Protein AF-A0A6P0RSI9-F1 (afdb_monomer)

Nearest PDB structures (foldseek):
  4ife-assembly1_A  TM=4.519E-01  e=6.589E-17  Lederbergvirus Sf6
  4iee-assembly1_A  TM=4.427E-01  e=1.216E-15  Lederbergvirus Sf6
  4iei-assembly1_A  TM=4.484E-01  e=5.513E-15  Lederbergvirus Sf6
  3ezk-assembly1_A  TM=3.375E-01  e=6.876E-09  Tequatrovirus T4
  2dch-assembly1_X  TM=7.271E-01  e=1.496E-04  Thermoproteus

Sequence (1060 aa):
MPLLYGNDLTPKSVRIVKKNTLALSNNAKDFSNYSSKPVEFAHEVLGIPYLTPDTISILESVCNNKVTNVQASHGVGKCVDKNAQIMLSSGLEVSAHCLVSRNFELTTLVNGCVVTTHAKAEWNMKEVVYEVETETGKKIIRNANHPLFGALKRSADGSHPLISENDWHSVLELKNWLEGRDLPKYEYSKFVSGVTKKSRKVSVLCAVPEEVPVFGDKELPLHHVKMIAYLIGDGGLTNNAVTFTQEDNKQLAEFRECVELEDCKLMRASSNHYTYRVVKASKVYGQRKRNQKSLGQAMLDLTCNHHISTNEMCKRYKMSQGVLHASMSASGIEGTVFYGRTYLSNVQAEALLLYRDCLALDKTHEKAKKRFFSVSPKYICQLRESRASLWLLEKQKREALKQKKLDMGIKVGQNLNGSISSKVQTILRNHGLLSKHSREKLIPDVVFELSRSQMAVFLNRLFSTDGWACVTKQKSRSQPSIEIGFCSISEQLVRQVQRLLLRFGIHARVSKKTKVNAWILWMHSSQDILKFIDEIGIYGKEEAIAKVRAVAVTKSSAKQSQKWRYNGAPDGTRWEQIKSIKELPPSETVAIETGTHTYLTDFFEHNSHLSGAILILYWVFAVRGLCITTAPTERQVKQILWSEARKSYGLNKHKLGGRAGELFINLNEDARAFGFTSRSTDSNGFQGIHKDKLLLIVDEACGISPQVDEGADSCLVGSNNRMLRIGNPLADGTPFAIACKRSHIRIPAWTHPNVAWAYQRESDGIHRIKPELREHLFDENGKVLDRENWGKPAQTVMAEYLESVEAIEIKGAISVEWIENARIKYGEGSAFWESRVEARFPLDSGQSIIPRRYFLMARVKFDQLTPSEWREKLSFHTPRYGLDVGDGGDAHALSRWQGSVLWSVRSQPTLGDELDTGRAAGMVLADMKQHGDGAVGVDNVGVGAGSLDIIKRSNILARGIRWGLPASDTERFANLKAEQFWEVREALEKRELAIAPLGDYEEELMEDWANTFYEETARGQIKIENKTKTKQRLGRSPNCGDAAIYGYHASPPISPLFFT

Structure (mmCIF, N/CA/C/O backbone):
data_AF-A0A6P0RSI9-F1
#
_entry.id   AF-A0A6P0RSI9-F1
#
loop_
_atom_site.group_PDB
_atom_site.id
_atom_site.type_symbol
_atom_site.label_atom_id
_atom_site.label_alt_id
_atom_site.label_comp_id
_atom_site.label_asym_id
_atom_site.label_entity_id
_atom_site.label_seq_id
_atom_site.pdbx_PDB_ins_code
_atom_site.Cartn_x
_atom_site.Cartn_y
_atom_site.Cartn_z
_atom_site.occupancy
_atom_site.B_iso_or_equiv
_atom_site.auth_seq_id
_atom_site.auth_comp_id
_atom_site.auth_asym_id
_atom_site.auth_atom_id
_atom_site.pdbx_PDB_model_num
ATOM 1 N N . MET A 1 1 ? -12.002 -63.194 4.001 1.00 26.38 1 MET A N 1
ATOM 2 C CA . MET A 1 1 ? -10.759 -63.979 3.812 1.00 26.38 1 MET A CA 1
ATOM 3 C C . MET A 1 1 ? -9.611 -63.011 3.522 1.00 26.38 1 MET A C 1
ATOM 5 O O . MET A 1 1 ? -9.925 -61.881 3.166 1.00 26.38 1 MET A O 1
ATOM 9 N N . PRO A 1 2 ? -8.364 -63.339 3.905 1.00 41.81 2 PRO A N 1
ATOM 10 C CA . PRO A 1 2 ? -7.778 -62.588 5.024 1.00 41.81 2 PRO A CA 1
ATOM 11 C C . PRO A 1 2 ? -6.300 -62.175 4.824 1.00 41.81 2 PRO A C 1
ATOM 13 O O . PRO A 1 2 ? -5.773 -62.285 3.724 1.00 41.81 2 PRO A O 1
ATOM 16 N N . LEU A 1 3 ? -5.656 -61.839 5.957 1.00 27.84 3 LEU A N 1
ATOM 17 C CA . LEU A 1 3 ? -4.208 -61.785 6.248 1.00 27.84 3 LEU A CA 1
ATOM 18 C C . LEU A 1 3 ? -3.549 -60.392 6.101 1.00 27.84 3 LEU A C 1
ATOM 20 O O . LEU A 1 3 ? -3.731 -59.743 5.082 1.00 27.84 3 LEU A O 1
ATOM 24 N N . LEU A 1 4 ? -2.781 -59.870 7.076 1.00 27.81 4 LEU A N 1
ATOM 25 C CA . LEU A 1 4 ? -2.492 -60.294 8.468 1.00 27.81 4 LEU A CA 1
ATOM 26 C C . LEU A 1 4 ? -2.231 -59.052 9.367 1.00 27.81 4 LEU A C 1
ATOM 28 O O . LEU A 1 4 ? -1.618 -58.096 8.913 1.00 27.81 4 LEU A O 1
ATOM 32 N N . TYR A 1 5 ? -2.731 -59.103 10.613 1.00 26.95 5 TYR A N 1
ATOM 33 C CA . TYR A 1 5 ? -2.106 -58.809 11.928 1.00 26.95 5 TYR A CA 1
ATOM 34 C C . TYR A 1 5 ? -0.899 -57.836 12.026 1.00 26.95 5 TYR A C 1
ATOM 36 O O . TYR A 1 5 ? -0.004 -57.858 11.194 1.00 26.95 5 TYR A O 1
ATOM 44 N N . GLY A 1 6 ? -0.738 -57.053 13.104 1.00 28.70 6 GLY A N 1
ATOM 45 C CA . GLY A 1 6 ? -1.487 -56.983 14.377 1.00 28.70 6 GLY A CA 1
ATOM 46 C C . GLY A 1 6 ? -1.141 -55.702 15.170 1.00 28.70 6 GLY A C 1
ATOM 47 O O . GLY A 1 6 ? -0.236 -54.975 14.778 1.00 28.70 6 GLY A O 1
ATOM 48 N N . ASN A 1 7 ? -1.968 -55.282 16.139 1.00 30.05 7 ASN A N 1
ATOM 49 C CA . ASN A 1 7 ? -1.840 -55.580 17.585 1.00 30.05 7 ASN A CA 1
ATOM 50 C C . ASN A 1 7 ? -0.642 -54.856 18.246 1.00 30.05 7 ASN A C 1
ATOM 52 O O . ASN A 1 7 ? 0.473 -54.942 17.753 1.00 30.05 7 ASN A O 1
ATOM 56 N N . ASP A 1 8 ? -0.769 -54.150 19.374 1.00 28.11 8 ASP A N 1
ATOM 57 C CA . ASP A 1 8 ? -1.887 -53.943 20.326 1.00 28.11 8 ASP A CA 1
ATOM 58 C C . ASP A 1 8 ? -1.753 -52.502 20.930 1.00 28.11 8 ASP A C 1
ATOM 60 O O . ASP A 1 8 ? -0.964 -51.718 20.411 1.00 28.11 8 ASP A O 1
ATOM 64 N N . LEU A 1 9 ? -2.453 -51.989 21.957 1.00 26.53 9 LEU A N 1
ATOM 65 C CA . LEU A 1 9 ? -3.304 -52.558 23.017 1.00 26.53 9 LEU A CA 1
ATOM 66 C C . LEU A 1 9 ? -4.442 -51.570 23.386 1.00 26.53 9 LEU A C 1
ATOM 68 O O . LEU A 1 9 ? -4.431 -50.402 23.000 1.00 26.53 9 LEU A O 1
ATOM 72 N N . THR A 1 10 ? -5.429 -52.026 24.159 1.00 29.92 10 THR A N 1
ATOM 73 C CA . THR A 1 10 ? -6.584 -51.231 24.638 1.00 29.92 10 THR A CA 1
ATOM 74 C C . THR A 1 10 ? -6.311 -50.525 25.981 1.00 29.92 10 THR A C 1
ATOM 76 O O . THR A 1 10 ? -5.308 -50.818 26.636 1.00 29.92 10 THR A O 1
ATOM 79 N N . PRO A 1 11 ? -7.207 -49.622 26.448 1.00 30.86 11 PRO A N 1
ATOM 80 C CA . PRO A 1 11 ? -8.165 -50.101 27.458 1.00 30.86 11 PRO A CA 1
ATOM 81 C C . PRO A 1 11 ? -9.570 -49.444 27.496 1.00 30.86 11 PRO A C 1
ATOM 83 O O . PRO A 1 11 ? -9.726 -48.233 27.398 1.00 30.86 11 PRO A O 1
ATOM 86 N N . LYS A 1 12 ? -10.545 -50.282 27.890 1.00 25.89 12 LYS A N 1
ATOM 87 C CA . LYS A 1 12 ? -11.814 -49.988 28.606 1.00 25.89 12 LYS A CA 1
ATOM 88 C C . LYS A 1 12 ? -13.011 -49.364 27.851 1.00 25.89 12 LYS A C 1
ATOM 90 O O . LYS A 1 12 ? -12.970 -48.299 27.251 1.00 25.89 12 LYS A O 1
ATOM 95 N N . SER A 1 13 ? -14.129 -50.078 27.995 1.00 25.08 13 SER A N 1
ATOM 96 C CA . SER A 1 13 ? -15.517 -49.788 27.603 1.00 25.08 13 SER A CA 1
ATOM 97 C C . SER A 1 13 ? -16.178 -48.740 28.543 1.00 25.08 13 SER A C 1
ATOM 99 O O . SER A 1 13 ? -15.571 -48.351 29.535 1.00 25.08 13 SER A O 1
ATOM 101 N N . VAL A 1 14 ? -17.383 -48.183 28.309 1.00 23.84 14 VAL A N 1
ATOM 102 C CA . VAL A 1 14 ? -18.712 -48.847 28.320 1.00 23.84 14 VAL A CA 1
ATOM 103 C C . VAL A 1 14 ? -19.832 -47.970 27.689 1.00 23.84 14 VAL A C 1
ATOM 105 O O . VAL A 1 14 ? -19.904 -46.774 27.932 1.00 23.84 14 VAL A O 1
ATOM 108 N N . ARG A 1 15 ? -20.762 -48.630 26.968 1.00 23.41 15 ARG A N 1
ATOM 109 C CA . ARG A 1 15 ? -22.143 -48.235 26.552 1.00 23.41 15 ARG A CA 1
ATOM 110 C C . ARG A 1 15 ? -22.400 -46.939 25.755 1.00 23.41 15 ARG A C 1
ATOM 112 O O . ARG A 1 15 ? -22.719 -45.880 26.280 1.00 23.41 15 ARG A O 1
ATOM 119 N N . ILE A 1 16 ? -22.521 -47.174 24.447 1.00 27.36 16 ILE A N 1
ATOM 120 C CA . ILE A 1 16 ? -23.571 -46.690 23.527 1.00 27.36 16 ILE A CA 1
ATOM 121 C C . ILE A 1 16 ? -24.830 -46.108 24.209 1.00 27.36 16 ILE A C 1
ATOM 123 O O . ILE A 1 16 ? -25.509 -46.802 24.967 1.00 27.36 16 ILE A O 1
ATOM 127 N N . VAL A 1 17 ? -25.259 -44.928 23.745 1.00 25.28 17 VAL A N 1
ATOM 128 C CA . VAL A 1 17 ? -26.678 -44.533 23.669 1.00 25.28 17 VAL A CA 1
ATOM 129 C C . VAL A 1 17 ? -26.999 -44.241 22.202 1.00 25.28 17 VAL A C 1
ATOM 131 O O . VAL A 1 17 ? -26.402 -43.346 21.608 1.00 25.28 17 VAL A O 1
ATOM 134 N N . LYS A 1 18 ? -27.936 -44.982 21.595 1.00 35.09 18 LYS A N 1
ATOM 135 C CA . LYS A 1 18 ? -28.419 -44.669 20.239 1.00 35.09 18 LYS A CA 1
ATOM 136 C C . LYS A 1 18 ? -29.198 -43.350 20.277 1.00 35.09 18 LYS A C 1
ATOM 138 O O . LYS A 1 18 ? -30.205 -43.265 20.977 1.00 35.09 18 LYS A O 1
ATOM 143 N N . LYS A 1 19 ? -28.790 -42.358 19.480 1.00 30.42 19 LYS A N 1
ATOM 144 C CA . LYS A 1 19 ? -29.624 -41.193 19.153 1.00 30.42 19 LYS A CA 1
ATOM 145 C C . LYS A 1 19 ? -29.601 -40.910 17.654 1.00 30.42 19 LYS A C 1
ATOM 147 O O . LYS A 1 19 ? -28.575 -40.547 17.101 1.00 30.42 19 LYS A O 1
ATOM 152 N N . ASN A 1 20 ? -30.771 -41.136 17.065 1.00 27.28 20 ASN A N 1
ATOM 153 C CA . ASN A 1 20 ? -31.275 -40.809 15.735 1.00 27.28 20 ASN A CA 1
ATOM 154 C C . ASN A 1 20 ? -30.290 -40.236 14.708 1.00 27.28 20 ASN A C 1
ATOM 156 O O . ASN A 1 20 ? -29.868 -39.085 14.793 1.00 27.28 20 ASN A O 1
ATOM 160 N N . THR A 1 21 ? -30.114 -41.009 13.638 1.00 36.16 21 THR A N 1
ATOM 161 C CA . THR A 1 21 ? -29.777 -40.524 12.301 1.00 36.16 21 THR A CA 1
ATOM 162 C C . THR A 1 21 ? -30.655 -39.319 11.941 1.00 36.16 21 THR A C 1
ATOM 164 O O . THR A 1 21 ? -31.859 -39.465 11.735 1.00 36.16 21 THR A O 1
ATOM 167 N N . LEU A 1 22 ? -30.060 -38.131 11.856 1.00 31.59 22 LEU A N 1
ATOM 168 C CA . LEU A 1 22 ? -30.656 -36.976 11.188 1.00 31.59 22 LEU A CA 1
ATOM 169 C C . LEU A 1 22 ? -29.967 -36.834 9.836 1.00 31.59 22 LEU A C 1
ATOM 171 O O . LEU A 1 22 ? -28.755 -36.635 9.774 1.00 31.59 22 LEU A O 1
ATOM 175 N N . ALA A 1 23 ? -30.735 -36.983 8.758 1.00 32.69 23 ALA A N 1
ATOM 176 C CA . ALA A 1 23 ? -30.211 -36.829 7.411 1.00 32.69 23 ALA A CA 1
ATOM 177 C C . ALA A 1 23 ? -29.769 -35.375 7.190 1.00 32.69 23 ALA A C 1
ATOM 179 O O . ALA A 1 23 ? -30.577 -34.451 7.297 1.00 32.69 23 ALA A O 1
ATOM 180 N N . LEU A 1 24 ? -28.490 -35.180 6.863 1.00 33.09 24 LEU A N 1
ATOM 181 C CA . LEU A 1 24 ? -27.999 -33.915 6.324 1.00 33.09 24 LEU A CA 1
ATOM 182 C C . LEU A 1 24 ? -28.630 -33.729 4.941 1.00 33.09 24 LEU A C 1
ATOM 184 O O . LEU A 1 24 ? -28.320 -34.465 4.007 1.00 33.09 24 LEU A O 1
ATOM 188 N N . SER A 1 25 ? -29.563 -32.786 4.823 1.00 32.50 25 SER A N 1
ATOM 189 C CA . SER A 1 25 ? -30.247 -32.512 3.564 1.00 32.50 25 SER A CA 1
ATOM 190 C C . SER A 1 25 ? -29.304 -31.825 2.576 1.00 32.50 25 SER A C 1
ATOM 192 O O . SER A 1 25 ? -28.822 -30.718 2.816 1.00 32.50 25 SER A O 1
ATOM 194 N N . ASN A 1 26 ? -29.070 -32.477 1.435 1.00 38.38 26 ASN A N 1
ATOM 195 C CA . ASN A 1 26 ? -28.339 -31.913 0.301 1.00 38.38 26 ASN A CA 1
ATOM 196 C C . ASN A 1 26 ? -29.118 -30.731 -0.300 1.00 38.38 26 ASN A C 1
ATOM 198 O O . ASN A 1 26 ? -29.893 -30.910 -1.231 1.00 38.38 26 ASN A O 1
ATOM 202 N N . ASN A 1 27 ? -28.909 -29.530 0.243 1.00 41.47 27 ASN A N 1
ATOM 203 C CA . ASN A 1 27 ? -29.488 -28.270 -0.233 1.00 41.47 27 ASN A CA 1
ATOM 204 C C . ASN A 1 27 ? -28.412 -27.175 -0.381 1.00 41.47 27 ASN A C 1
ATOM 206 O O . ASN A 1 27 ? -28.635 -26.010 -0.054 1.00 41.47 27 ASN A O 1
ATOM 210 N N . ALA A 1 28 ? -27.240 -27.536 -0.913 1.00 54.31 28 ALA A N 1
ATOM 211 C CA . ALA A 1 28 ? -26.447 -26.548 -1.642 1.00 54.31 28 ALA A CA 1
ATOM 212 C C . ALA A 1 28 ? -27.296 -26.093 -2.837 1.00 54.31 28 ALA A C 1
ATOM 214 O O . ALA A 1 28 ? -27.798 -26.943 -3.577 1.00 54.31 28 ALA A O 1
ATOM 215 N N . LYS A 1 29 ? -27.500 -24.782 -3.016 1.00 65.56 29 LYS A N 1
ATOM 216 C CA . LYS A 1 29 ? -28.260 -24.302 -4.176 1.00 65.56 29 LYS A CA 1
ATOM 217 C C . LYS A 1 29 ? -27.549 -24.726 -5.459 1.00 65.56 29 LYS A C 1
ATOM 219 O O . LYS A 1 29 ? -26.314 -24.777 -5.520 1.00 65.56 29 LYS A O 1
ATOM 224 N N . ASP A 1 30 ? -28.329 -25.037 -6.487 1.00 78.31 30 ASP A N 1
ATOM 225 C CA . ASP A 1 30 ? -27.747 -25.174 -7.811 1.00 78.31 30 ASP A CA 1
ATOM 226 C C . ASP A 1 30 ? -27.505 -23.786 -8.415 1.00 78.31 30 ASP A C 1
ATOM 228 O O . ASP A 1 30 ? -28.345 -22.889 -8.314 1.00 78.31 30 ASP A O 1
ATOM 232 N N . PHE A 1 31 ? -26.330 -23.627 -9.014 1.00 89.88 31 PHE A N 1
ATOM 233 C CA . PHE A 1 31 ? -25.915 -22.437 -9.753 1.00 89.88 31 PHE A CA 1
ATOM 234 C C . PHE A 1 31 ? -25.465 -22.804 -11.177 1.00 89.88 31 PHE A C 1
ATOM 236 O O . PHE A 1 31 ? -24.864 -21.976 -11.852 1.00 89.88 31 PHE A O 1
ATOM 243 N N . SER A 1 32 ? -25.775 -24.017 -11.652 1.00 83.62 32 SER A N 1
ATOM 244 C CA . SER A 1 32 ? -25.552 -24.476 -13.031 1.00 83.62 32 SER A CA 1
ATOM 245 C C . SER A 1 32 ? -26.071 -23.494 -14.090 1.00 83.62 32 SER A C 1
ATOM 247 O O . SER A 1 32 ? -25.393 -23.260 -15.090 1.00 83.62 32 SER A O 1
ATOM 249 N N . ASN A 1 33 ? -27.203 -22.830 -13.830 1.00 87.88 33 ASN A N 1
ATOM 250 C CA . ASN A 1 33 ? -27.763 -21.760 -14.669 1.00 87.88 33 ASN A CA 1
ATOM 251 C C . ASN A 1 33 ? -26.807 -20.571 -14.887 1.00 87.88 33 ASN A C 1
ATOM 253 O O . ASN A 1 33 ? -26.962 -19.846 -15.864 1.00 87.88 33 ASN A O 1
ATOM 257 N N . TYR A 1 34 ? -25.821 -20.375 -14.007 1.00 91.00 34 TYR A N 1
ATOM 258 C CA . TYR A 1 34 ? -24.785 -19.352 -14.145 1.00 91.00 34 TYR A CA 1
ATOM 259 C C . TYR A 1 34 ? -23.521 -19.862 -14.857 1.00 91.00 34 TYR A C 1
ATOM 261 O O . TYR A 1 34 ? -22.593 -19.086 -15.028 1.00 91.00 34 TYR A O 1
ATOM 269 N N . SER A 1 35 ? -23.431 -21.132 -15.272 1.00 89.31 35 SER A N 1
ATOM 270 C CA . SER A 1 35 ? -22.186 -21.737 -15.803 1.00 89.31 35 SER A CA 1
ATOM 271 C C . SER A 1 35 ? -21.674 -21.170 -17.139 1.00 89.31 35 SER A C 1
ATOM 273 O O . SER A 1 35 ? -20.594 -21.557 -17.584 1.00 89.31 35 SER A O 1
ATOM 275 N N . SER A 1 36 ? -22.415 -20.240 -17.749 1.00 88.50 36 SER A N 1
ATOM 276 C CA . SER A 1 36 ? -22.007 -19.408 -18.891 1.00 88.50 36 SER A CA 1
ATOM 277 C C . SER A 1 36 ? -22.073 -17.894 -18.607 1.00 88.50 36 SER A C 1
ATOM 279 O O . SER A 1 36 ? -21.975 -17.084 -19.525 1.00 88.50 36 SER A O 1
ATOM 281 N N . LYS A 1 37 ? -22.284 -17.501 -17.344 1.00 91.75 37 LYS A N 1
ATOM 282 C CA . LYS A 1 37 ? -22.648 -16.144 -16.895 1.00 91.75 37 LYS A CA 1
ATOM 283 C C . LYS A 1 37 ? -21.820 -15.727 -15.658 1.00 91.75 37 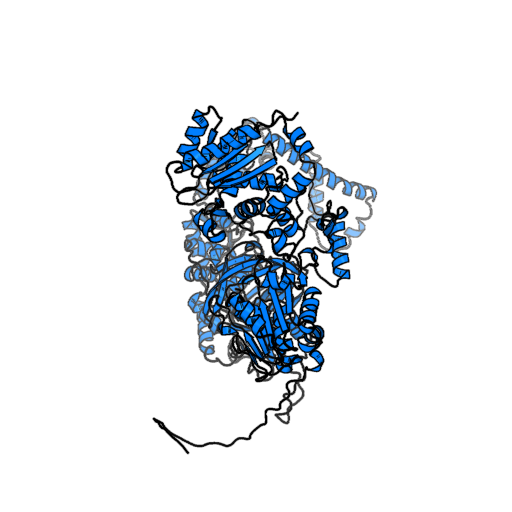LYS A C 1
ATOM 285 O O . LYS A 1 37 ? -22.372 -15.540 -14.568 1.00 91.75 37 LYS A O 1
ATOM 290 N N . PRO A 1 38 ? -20.485 -15.590 -15.776 1.00 88.56 38 PRO A N 1
ATOM 291 C CA . PRO A 1 38 ? -19.605 -15.309 -14.635 1.00 88.56 38 PRO A CA 1
ATOM 292 C C . PRO A 1 38 ? -19.819 -13.919 -14.020 1.00 88.56 38 PRO A C 1
ATOM 294 O O . PRO A 1 38 ? -19.631 -13.744 -12.816 1.00 88.56 38 PRO A O 1
ATOM 297 N N . VAL A 1 39 ? -20.251 -12.949 -14.828 1.00 76.81 39 VAL A N 1
ATOM 298 C CA . VAL A 1 39 ? -20.582 -11.580 -14.406 1.00 76.81 39 VAL A CA 1
ATOM 299 C C . VAL A 1 39 ? -21.841 -11.579 -13.530 1.00 76.81 39 VAL A C 1
ATOM 301 O O . VAL A 1 39 ? -21.808 -11.104 -12.397 1.00 76.81 39 VAL A O 1
ATOM 304 N N . GLU A 1 40 ? -22.923 -12.220 -13.984 1.00 89.31 40 GLU A N 1
ATOM 305 C CA . GLU A 1 40 ? -24.152 -12.396 -13.190 1.00 89.31 40 GLU A CA 1
ATOM 306 C C . GLU A 1 40 ? -23.889 -13.206 -11.911 1.00 89.31 40 GLU A C 1
ATOM 308 O O . GLU A 1 40 ? -24.412 -12.874 -10.851 1.00 89.31 40 GLU A O 1
ATOM 313 N N . PHE A 1 41 ? -23.017 -14.221 -11.956 1.00 89.56 41 PHE A N 1
ATOM 314 C CA . PHE A 1 41 ? -22.608 -14.954 -10.753 1.00 89.56 41 PHE A CA 1
ATOM 315 C C . PHE A 1 41 ? -21.919 -14.040 -9.726 1.00 89.56 41 PHE A C 1
ATOM 317 O O . PHE A 1 41 ? -22.202 -14.121 -8.528 1.00 89.56 41 PHE A O 1
ATOM 324 N N . ALA A 1 42 ? -21.032 -13.149 -10.173 1.00 69.19 42 ALA A N 1
ATOM 325 C CA . ALA A 1 42 ? -20.360 -12.192 -9.301 1.00 69.19 42 ALA A CA 1
ATOM 326 C C . ALA A 1 42 ? -21.343 -11.183 -8.674 1.00 69.19 42 ALA A C 1
ATOM 328 O O . ALA A 1 42 ? -21.274 -10.935 -7.467 1.00 69.19 42 ALA A O 1
ATOM 329 N N . HIS A 1 43 ? -22.291 -10.659 -9.453 1.00 63.34 43 HIS A N 1
ATOM 330 C CA . HIS A 1 43 ? -23.304 -9.725 -8.957 1.00 63.34 43 HIS A CA 1
ATOM 331 C C . HIS A 1 43 ? -24.356 -10.407 -8.064 1.00 63.34 43 HIS A C 1
ATOM 333 O O . HIS A 1 43 ? -24.500 -10.055 -6.893 1.00 63.34 43 HIS A O 1
ATOM 339 N N . GLU A 1 44 ? -25.066 -11.414 -8.574 1.00 83.38 44 GLU A N 1
ATOM 340 C CA . GLU A 1 44 ? -26.250 -11.999 -7.929 1.00 83.38 44 GLU A CA 1
ATOM 341 C C . GLU A 1 44 ? -25.905 -13.066 -6.880 1.00 83.38 44 GLU A C 1
ATOM 343 O O . GLU A 1 44 ? -26.525 -13.129 -5.811 1.00 83.38 44 GLU A O 1
ATOM 348 N N . VAL A 1 45 ? -24.896 -13.906 -7.145 1.00 81.25 45 VAL A N 1
ATOM 349 C CA . VAL A 1 45 ? -24.516 -14.989 -6.224 1.00 81.25 45 VAL A CA 1
ATOM 350 C C . VAL A 1 45 ? -23.490 -14.514 -5.204 1.00 81.25 45 VAL A C 1
ATOM 352 O O . VAL A 1 45 ? -23.718 -14.725 -4.011 1.00 81.25 45 VAL A O 1
ATOM 355 N N . LEU A 1 46 ? -22.403 -13.856 -5.622 1.00 72.31 46 LEU A N 1
ATOM 356 C CA . LEU A 1 46 ? -21.362 -13.381 -4.698 1.00 72.31 46 LEU A CA 1
ATOM 357 C C . LEU A 1 46 ? -21.694 -12.038 -4.025 1.00 72.31 46 LEU A C 1
ATOM 359 O O . LEU A 1 46 ? -21.179 -11.783 -2.935 1.00 72.31 46 LEU A O 1
ATOM 363 N N . GLY A 1 47 ? -22.580 -11.223 -4.610 1.00 54.06 47 GLY A N 1
ATOM 364 C CA . GLY A 1 47 ? -23.014 -9.937 -4.047 1.00 54.06 47 GLY A CA 1
ATOM 365 C C . GLY A 1 47 ? -22.076 -8.761 -4.339 1.00 54.06 47 GLY A C 1
ATOM 366 O O . GLY A 1 47 ? -22.040 -7.812 -3.558 1.00 54.06 47 GLY A O 1
ATOM 367 N N . ILE A 1 48 ? -21.283 -8.829 -5.410 1.00 50.09 48 ILE A N 1
ATOM 368 C CA . ILE A 1 48 ? -20.315 -7.788 -5.780 1.00 50.09 48 ILE A CA 1
ATOM 369 C C . ILE A 1 48 ? -21.054 -6.679 -6.554 1.00 50.09 48 ILE A C 1
ATOM 371 O O . ILE A 1 48 ? -21.620 -6.967 -7.604 1.00 50.09 48 ILE A O 1
ATOM 375 N N . PRO A 1 49 ? -21.085 -5.417 -6.082 1.00 39.47 49 PRO A N 1
ATOM 376 C CA . PRO A 1 49 ? -21.955 -4.392 -6.668 1.00 39.47 49 PRO A CA 1
ATOM 377 C C . PRO A 1 49 ? -21.423 -3.779 -7.972 1.00 39.47 49 PRO A C 1
ATOM 379 O O . PRO A 1 49 ? -22.207 -3.242 -8.741 1.00 39.47 49 PRO A O 1
ATOM 382 N N . TYR A 1 50 ? -20.112 -3.845 -8.222 1.00 43.59 50 TYR A N 1
ATOM 383 C CA . TYR A 1 50 ? -19.457 -3.246 -9.387 1.00 43.59 50 TYR A CA 1
ATOM 384 C C . TYR A 1 50 ? -18.251 -4.089 -9.813 1.00 43.59 50 TYR A C 1
ATOM 386 O O . TYR A 1 50 ? -17.528 -4.618 -8.964 1.00 43.59 50 TYR A O 1
ATOM 394 N N . LEU A 1 51 ? -18.024 -4.185 -11.122 1.00 48.09 51 LEU A N 1
ATOM 395 C CA . LEU A 1 51 ? -16.863 -4.812 -11.752 1.00 48.09 51 LEU A CA 1
ATOM 396 C C . LEU A 1 51 ? -16.331 -3.844 -12.813 1.00 48.09 51 LEU A C 1
ATOM 398 O O . LEU A 1 51 ? -17.122 -3.212 -13.506 1.00 48.09 51 LEU A O 1
ATOM 402 N N . THR A 1 52 ? -15.011 -3.726 -12.967 1.00 50.78 52 THR A N 1
ATOM 403 C CA . THR A 1 52 ? -14.453 -2.913 -14.060 1.00 50.78 52 THR A CA 1
ATOM 404 C C . THR A 1 52 ? -14.694 -3.600 -15.412 1.00 50.78 52 THR A C 1
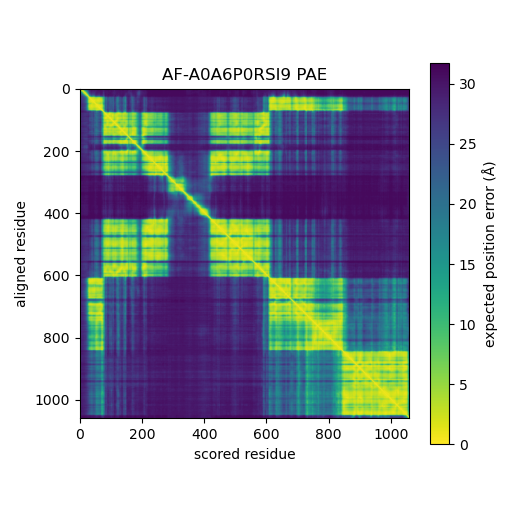ATOM 406 O O . THR A 1 52 ? -14.781 -4.833 -15.451 1.00 50.78 52 THR A O 1
ATOM 409 N N . PRO A 1 53 ? -14.721 -2.851 -16.532 1.00 55.22 53 PRO A N 1
ATOM 410 C CA . PRO A 1 53 ? -14.768 -3.434 -17.875 1.00 55.22 53 PRO A CA 1
ATOM 411 C C . PRO A 1 53 ? -13.658 -4.469 -18.117 1.00 55.22 53 PRO A C 1
ATOM 413 O O . PRO A 1 53 ? -13.908 -5.517 -18.708 1.00 55.22 53 PRO A O 1
ATOM 416 N N . ASP A 1 54 ? -12.458 -4.232 -17.575 1.00 58.84 54 ASP A N 1
ATOM 417 C CA . ASP A 1 54 ? -11.356 -5.197 -17.602 1.00 58.84 54 ASP A CA 1
ATOM 418 C C . ASP A 1 54 ? -11.704 -6.496 -16.857 1.00 58.84 54 ASP A C 1
ATOM 420 O O . ASP A 1 54 ? -11.498 -7.588 -17.381 1.00 58.84 54 ASP A O 1
ATOM 424 N N . THR A 1 55 ? -12.262 -6.409 -15.642 1.00 57.78 55 THR A N 1
ATOM 425 C CA . THR A 1 55 ? -12.670 -7.594 -14.872 1.00 57.78 55 THR A CA 1
ATOM 426 C C . THR A 1 55 ? -13.792 -8.354 -15.577 1.00 57.78 55 THR A C 1
ATOM 428 O O . THR A 1 55 ? -13.732 -9.579 -15.626 1.00 57.78 55 THR A O 1
ATOM 431 N N . ILE A 1 56 ? -14.771 -7.657 -16.161 1.00 65.44 56 ILE A N 1
ATOM 432 C CA . ILE A 1 56 ? -15.836 -8.253 -16.985 1.00 65.44 56 ILE A CA 1
ATOM 433 C C . ILE A 1 56 ? -15.221 -9.023 -18.164 1.00 65.44 56 ILE A C 1
ATOM 435 O O . ILE A 1 56 ? -15.448 -10.225 -18.291 1.00 65.44 56 ILE A O 1
ATOM 439 N N . SER A 1 57 ? -14.345 -8.375 -18.937 1.00 72.38 57 SER A N 1
ATOM 440 C CA . SER A 1 57 ? -13.641 -8.971 -20.080 1.00 72.38 57 SER A CA 1
ATOM 441 C C . SER A 1 57 ? -12.822 -10.213 -19.695 1.00 72.38 57 SER A C 1
ATOM 443 O O . SER A 1 57 ? -12.880 -11.237 -20.376 1.00 72.38 57 SER A O 1
ATOM 445 N N . ILE A 1 58 ? -12.116 -10.188 -18.556 1.00 78.00 58 ILE A N 1
ATOM 446 C CA . ILE A 1 58 ? -11.390 -11.358 -18.030 1.00 78.00 58 ILE A CA 1
ATOM 447 C C . ILE A 1 58 ? -12.358 -12.496 -17.673 1.00 78.00 58 ILE A C 1
ATOM 449 O O . ILE A 1 58 ? -12.113 -13.643 -18.048 1.00 78.00 58 ILE A O 1
ATOM 453 N N . LEU A 1 59 ? -13.446 -12.200 -16.954 1.00 80.62 59 LEU A N 1
ATOM 454 C CA . LEU A 1 59 ? -14.435 -13.197 -16.531 1.00 80.62 59 LEU A CA 1
ATOM 455 C C . LEU A 1 59 ? -15.100 -13.879 -17.736 1.00 80.62 59 LEU A C 1
ATOM 457 O O . LEU A 1 59 ? -15.149 -15.109 -17.802 1.00 80.62 59 LEU A O 1
ATOM 461 N N . GLU A 1 60 ? -15.576 -13.092 -18.698 1.00 88.44 60 GLU A N 1
ATOM 462 C CA . GLU A 1 60 ? -16.230 -13.581 -19.914 1.00 88.44 60 GLU A CA 1
ATOM 463 C C . GLU A 1 60 ? -15.256 -14.343 -20.818 1.00 88.44 60 GLU A C 1
ATOM 465 O O . GLU A 1 60 ? -15.590 -15.418 -21.319 1.00 88.44 60 GLU A O 1
ATOM 470 N N . SER A 1 61 ? -14.022 -13.855 -20.972 1.00 88.38 61 SER A N 1
ATOM 471 C CA . SER A 1 61 ? -13.002 -14.542 -21.764 1.00 88.38 61 SER A CA 1
ATOM 472 C C . SER A 1 61 ? -12.622 -15.899 -21.160 1.00 88.38 61 SER A C 1
ATOM 474 O O . SER A 1 61 ? -12.566 -16.884 -21.891 1.00 88.38 61 SER A O 1
ATOM 476 N N . VAL A 1 62 ? -12.476 -16.012 -19.832 1.00 90.75 62 VAL A N 1
ATOM 477 C CA . VAL A 1 62 ? -12.194 -17.301 -19.162 1.00 90.75 62 VAL A CA 1
ATOM 478 C C . VAL A 1 62 ? -13.371 -18.279 -19.261 1.00 90.75 62 VAL A C 1
ATOM 480 O O . VAL A 1 62 ? -13.168 -19.493 -19.264 1.00 90.75 62 VAL A O 1
ATOM 483 N N . CYS A 1 63 ? -14.605 -17.788 -19.391 1.00 90.12 63 CYS A N 1
ATOM 484 C CA . CYS A 1 63 ? -15.756 -18.631 -19.709 1.00 90.12 63 CYS A CA 1
ATOM 485 C C . CYS A 1 63 ? -15.699 -19.142 -21.164 1.00 90.12 63 CYS A C 1
ATOM 487 O O . CYS A 1 63 ? -15.812 -20.348 -21.423 1.00 90.12 63 CYS A O 1
ATOM 489 N N . ASN A 1 64 ? -15.476 -18.232 -22.113 1.00 89.38 64 ASN A N 1
ATOM 490 C CA . ASN A 1 64 ? -15.697 -18.478 -23.538 1.00 89.38 64 ASN A CA 1
ATOM 491 C C . ASN A 1 64 ? -14.480 -19.083 -24.265 1.00 89.38 64 ASN A C 1
ATOM 493 O O . ASN A 1 64 ? -14.657 -19.871 -25.193 1.00 89.38 64 ASN A O 1
ATOM 497 N N . ASN A 1 65 ? -13.253 -18.777 -23.833 1.00 88.31 65 ASN A N 1
ATOM 498 C CA . ASN A 1 65 ? -12.006 -19.147 -24.508 1.00 88.31 65 ASN A CA 1
ATOM 499 C C . ASN A 1 65 ? -11.219 -20.209 -23.731 1.00 88.31 65 ASN A C 1
ATOM 501 O O . ASN A 1 65 ? -11.009 -20.085 -22.527 1.00 88.31 65 ASN A O 1
ATOM 505 N N . LYS A 1 66 ? -10.685 -21.224 -24.428 1.00 88.81 66 LYS A N 1
ATOM 506 C CA . LYS A 1 66 ? -9.885 -22.302 -23.807 1.00 88.81 66 LYS A CA 1
ATOM 507 C C . LYS A 1 66 ? -8.648 -21.791 -23.048 1.00 88.81 66 LYS A C 1
ATOM 509 O O . LYS A 1 66 ? -8.272 -22.378 -22.038 1.00 88.81 66 LYS A O 1
ATOM 514 N N . VAL A 1 67 ? -8.049 -20.689 -23.499 1.00 89.94 67 VAL A N 1
ATOM 515 C CA . VAL A 1 67 ? -6.970 -19.978 -22.798 1.00 89.94 67 VAL A CA 1
ATOM 516 C C . VAL A 1 67 ? -7.225 -18.476 -22.890 1.00 89.94 67 VAL A C 1
ATOM 518 O O . VAL A 1 67 ? -7.491 -17.955 -23.970 1.00 89.94 67 VAL A O 1
ATOM 521 N N . THR A 1 68 ? -7.106 -17.789 -21.758 1.00 89.31 68 THR A N 1
ATOM 522 C CA . THR A 1 68 ? -7.128 -16.331 -21.620 1.00 89.31 68 THR A CA 1
ATOM 523 C C . THR A 1 68 ? -5.785 -15.886 -21.053 1.00 89.31 68 THR A C 1
ATOM 525 O O . THR A 1 68 ? -5.419 -16.292 -19.953 1.00 89.31 68 THR A O 1
ATOM 528 N N . ASN A 1 69 ? -5.049 -15.046 -21.779 1.00 88.44 69 ASN A N 1
ATOM 529 C CA . ASN A 1 69 ? -3.824 -14.416 -21.280 1.00 88.44 69 ASN A CA 1
ATOM 530 C C . ASN A 1 69 ? -4.100 -12.924 -21.042 1.00 88.44 69 ASN A C 1
ATOM 532 O O . ASN A 1 69 ? -4.780 -12.306 -21.858 1.00 88.44 69 ASN A O 1
ATOM 536 N N . VAL A 1 70 ? -3.607 -12.343 -19.948 1.00 80.44 70 VAL A N 1
ATOM 537 C CA . VAL A 1 70 ? -3.942 -10.973 -19.521 1.00 80.44 70 VAL A CA 1
ATOM 538 C C . VAL A 1 70 ? -2.676 -10.208 -19.150 1.00 80.44 70 VAL A C 1
ATOM 540 O O . VAL A 1 70 ? -2.113 -10.407 -18.073 1.00 80.44 70 VAL A O 1
ATOM 543 N N . GLN A 1 71 ? -2.247 -9.317 -20.042 1.00 83.12 71 GLN A N 1
ATOM 544 C CA . GLN A 1 71 ? -1.179 -8.351 -19.783 1.00 83.12 71 GLN A CA 1
ATOM 545 C C . GLN A 1 71 ? -1.783 -7.173 -19.020 1.00 83.12 71 GLN A C 1
ATOM 547 O O . GLN A 1 71 ? -2.622 -6.464 -19.575 1.00 83.12 71 GLN A O 1
ATOM 552 N N . ALA A 1 72 ? -1.377 -6.958 -17.770 1.00 64.56 72 ALA A N 1
ATOM 553 C CA . ALA A 1 72 ? -1.903 -5.869 -16.948 1.00 64.56 72 ALA A CA 1
ATOM 554 C C . ALA A 1 72 ? -0.780 -5.016 -16.354 1.00 64.56 72 ALA A C 1
ATOM 556 O O . ALA A 1 72 ? 0.167 -5.553 -15.783 1.00 64.56 72 ALA A O 1
ATOM 557 N N . SER A 1 73 ? -0.916 -3.690 -16.444 1.00 44.22 73 SER A N 1
ATOM 558 C CA . SER A 1 73 ? -0.035 -2.734 -15.754 1.00 44.22 73 SER A CA 1
ATOM 559 C C . SER A 1 73 ? -0.534 -2.298 -14.369 1.00 44.22 73 SER A C 1
ATOM 561 O O . SER A 1 73 ? 0.209 -1.641 -13.644 1.00 44.22 73 SER A O 1
ATOM 563 N N . HIS A 1 74 ? -1.777 -2.621 -13.986 1.00 44.66 74 HIS A N 1
ATOM 564 C CA . HIS A 1 74 ? -2.373 -2.184 -12.717 1.00 44.66 74 HIS A CA 1
ATOM 565 C C . HIS A 1 74 ? -3.353 -3.199 -12.103 1.00 44.66 74 HIS A C 1
ATOM 567 O O . HIS A 1 74 ? -4.086 -3.890 -12.808 1.00 44.66 74 HIS A O 1
ATOM 573 N N . GLY A 1 75 ? -3.432 -3.214 -10.769 1.00 40.38 75 GLY A N 1
ATOM 574 C CA . GLY A 1 75 ? -4.453 -3.913 -9.982 1.00 40.38 75 GLY A CA 1
ATOM 575 C C . GLY A 1 75 ? -4.903 -3.042 -8.804 1.00 40.38 75 GLY A C 1
ATOM 576 O O . GLY A 1 75 ? -4.102 -2.286 -8.264 1.00 40.38 75 GLY A O 1
ATOM 577 N N . VAL A 1 76 ? -6.186 -3.104 -8.429 1.00 32.56 76 VAL A N 1
ATOM 578 C CA . VAL A 1 76 ? -6.794 -2.165 -7.462 1.00 32.56 76 VAL A CA 1
ATOM 579 C C . VAL A 1 76 ? -6.839 -2.761 -6.045 1.00 32.56 76 VAL A C 1
ATOM 581 O O . VAL A 1 76 ? -7.391 -3.845 -5.847 1.00 32.56 76 VAL A O 1
ATOM 584 N N . GLY A 1 77 ? -6.278 -2.042 -5.063 1.00 42.59 77 GLY A N 1
ATOM 585 C CA . GLY A 1 77 ? -6.146 -2.464 -3.656 1.00 42.59 77 GLY A CA 1
ATOM 586 C C . GLY A 1 77 ? -7.085 -1.756 -2.659 1.00 42.59 77 GLY A C 1
ATOM 587 O O . GLY A 1 77 ? -7.815 -0.828 -3.006 1.00 42.59 77 GLY A O 1
ATOM 588 N N . LYS A 1 78 ? -7.076 -2.201 -1.391 1.00 55.59 78 LYS A N 1
ATOM 589 C CA . LYS A 1 78 ? -7.938 -1.697 -0.292 1.00 55.59 78 LYS A CA 1
ATOM 590 C C . LYS A 1 78 ? -7.111 -0.929 0.750 1.00 55.59 78 LYS A C 1
ATOM 592 O O . LYS A 1 78 ? -6.037 -1.390 1.123 1.00 55.59 78 LYS A O 1
ATOM 597 N N . CYS A 1 79 ? -7.597 0.232 1.210 1.00 58.66 79 CYS A N 1
ATOM 598 C CA . CYS A 1 79 ? -6.706 1.307 1.681 1.00 58.66 79 CYS A CA 1
ATOM 599 C C . CYS A 1 79 ? -7.196 2.065 2.937 1.00 58.66 79 CYS A C 1
ATOM 601 O O . CYS A 1 79 ? -8.333 1.889 3.393 1.00 58.66 79 CYS A O 1
ATOM 603 N N . VAL A 1 80 ? -6.319 2.902 3.512 1.00 70.62 80 VAL A N 1
ATOM 604 C CA . VAL A 1 80 ? -6.525 3.687 4.754 1.00 70.62 80 VAL A CA 1
ATOM 605 C C . VAL A 1 80 ? -6.434 5.198 4.498 1.00 70.62 80 VAL A C 1
ATOM 607 O O . VAL A 1 80 ? -5.687 5.603 3.623 1.00 70.62 80 VAL A O 1
ATOM 610 N N . ASP A 1 81 ? -7.132 6.053 5.255 1.00 81.81 81 ASP A N 1
ATOM 611 C CA . ASP A 1 81 ? -7.026 7.528 5.119 1.00 81.81 81 ASP A CA 1
ATOM 612 C C . ASP A 1 81 ? -5.583 8.052 5.306 1.00 81.81 81 ASP A C 1
ATOM 614 O O . ASP A 1 81 ? -4.869 7.595 6.200 1.00 81.81 81 ASP A O 1
ATOM 618 N N . LYS A 1 82 ? -5.159 9.055 4.519 1.00 68.06 82 LYS A N 1
ATOM 619 C CA . LYS A 1 82 ? -3.783 9.592 4.535 1.00 68.06 82 LYS A CA 1
ATOM 620 C C . LYS A 1 82 ? -3.329 10.154 5.886 1.00 68.06 82 LYS A C 1
ATOM 622 O O . LYS A 1 82 ? -2.130 10.197 6.166 1.00 68.06 82 LYS A O 1
ATOM 627 N N . ASN A 1 83 ? -4.268 10.582 6.728 1.00 83.31 83 ASN A N 1
ATOM 628 C CA . ASN A 1 83 ? -4.051 11.106 8.077 1.00 83.31 83 ASN A CA 1
ATOM 629 C C . ASN A 1 83 ? -4.364 10.065 9.166 1.00 83.31 83 ASN A C 1
ATOM 631 O O . ASN A 1 83 ? -4.265 10.378 10.356 1.00 83.31 83 ASN A O 1
ATOM 635 N N . ALA A 1 84 ? -4.739 8.832 8.803 1.00 81.44 84 ALA A N 1
ATOM 636 C CA . ALA A 1 84 ? -4.852 7.743 9.761 1.00 81.44 84 ALA A CA 1
ATOM 637 C C . ALA A 1 84 ? -3.500 7.538 10.456 1.00 81.44 84 ALA A C 1
ATOM 639 O O . ALA A 1 84 ? -2.458 7.468 9.804 1.00 81.44 84 ALA A O 1
ATOM 640 N N . GLN A 1 85 ? -3.527 7.462 11.786 1.00 84.69 85 GLN A N 1
ATOM 641 C CA . GLN A 1 85 ? -2.335 7.172 12.577 1.00 84.69 85 GLN A CA 1
ATOM 642 C C . GLN A 1 85 ? -2.109 5.661 12.581 1.00 84.69 85 GLN A C 1
ATOM 644 O O . GLN A 1 85 ? -2.989 4.897 12.982 1.00 84.69 85 GLN A O 1
ATOM 649 N N . ILE A 1 86 ? -0.937 5.254 12.114 1.00 84.44 86 ILE A N 1
ATOM 650 C CA . ILE A 1 86 ? -0.468 3.878 12.009 1.00 84.44 86 ILE A CA 1
ATOM 651 C C . ILE A 1 86 ? 0.602 3.674 13.086 1.00 84.44 86 ILE A C 1
ATOM 653 O O . ILE A 1 86 ? 1.477 4.522 13.251 1.00 84.44 86 ILE A O 1
ATOM 657 N N . MET A 1 87 ? 0.519 2.580 13.845 1.00 85.19 87 MET A N 1
ATOM 658 C CA . MET A 1 87 ? 1.479 2.269 14.909 1.00 85.19 87 MET A CA 1
ATOM 659 C C . MET A 1 87 ? 2.561 1.330 14.370 1.00 85.19 87 MET A C 1
ATOM 661 O O . MET A 1 87 ? 2.256 0.221 13.932 1.00 85.19 87 MET A O 1
ATOM 665 N N . LEU A 1 88 ? 3.814 1.782 14.392 1.00 86.88 88 LEU A N 1
ATOM 666 C CA . LEU A 1 88 ? 4.966 1.007 13.927 1.00 86.88 88 LEU A CA 1
ATOM 667 C C . LEU A 1 88 ? 5.421 -0.035 14.964 1.00 86.88 88 LEU A C 1
ATOM 669 O O . LEU A 1 88 ? 5.045 0.039 16.136 1.00 86.88 88 LEU A O 1
ATOM 673 N N . SER A 1 89 ? 6.282 -0.973 14.555 1.00 84.06 89 SER A N 1
ATOM 674 C CA . SER A 1 89 ? 6.928 -1.955 15.453 1.00 84.06 89 SER A CA 1
ATOM 675 C C . SER A 1 89 ? 7.768 -1.317 16.569 1.00 84.06 89 SER A C 1
ATOM 677 O O . SER A 1 89 ? 7.896 -1.900 17.640 1.00 84.06 89 SER A O 1
ATOM 679 N N . SER A 1 90 ? 8.279 -0.098 16.364 1.00 79.31 90 SER A N 1
ATOM 680 C CA . SER A 1 90 ? 8.961 0.713 17.388 1.00 79.31 90 SER A CA 1
ATOM 681 C C . SER A 1 90 ? 8.012 1.353 18.409 1.00 79.31 90 SER A C 1
ATOM 683 O O . SER A 1 90 ? 8.449 2.022 19.344 1.00 79.31 90 SER A O 1
ATOM 685 N N . GLY A 1 91 ? 6.701 1.223 18.199 1.00 74.81 91 GLY A N 1
ATOM 686 C CA . GLY A 1 91 ? 5.668 1.919 18.952 1.00 74.81 91 GLY A CA 1
ATOM 687 C C . GLY A 1 91 ? 5.382 3.337 18.457 1.00 74.81 91 GLY A C 1
ATOM 688 O O . GLY A 1 91 ? 4.370 3.900 18.865 1.00 74.81 91 GLY A O 1
ATOM 689 N N . LEU A 1 92 ? 6.190 3.925 17.572 1.00 83.19 92 LEU A N 1
ATOM 690 C CA . LEU A 1 92 ? 5.927 5.269 17.050 1.00 83.19 92 LEU A CA 1
ATOM 691 C C . LEU A 1 92 ? 4.583 5.321 16.292 1.00 83.19 92 LEU A C 1
ATOM 693 O O . LEU A 1 92 ? 4.296 4.456 15.464 1.00 83.19 92 LEU A O 1
ATOM 697 N N . GLU A 1 93 ? 3.762 6.342 16.562 1.00 84.38 93 GLU A N 1
ATOM 698 C CA . GLU A 1 93 ? 2.545 6.624 15.789 1.00 84.38 93 GLU A CA 1
ATOM 699 C C . GLU A 1 93 ? 2.875 7.580 14.635 1.00 84.38 93 GLU A C 1
ATOM 701 O O . GLU A 1 93 ? 3.394 8.672 14.856 1.00 84.38 93 GLU A O 1
ATOM 706 N N . VAL A 1 94 ? 2.582 7.171 13.398 1.00 82.38 94 VAL A N 1
ATOM 707 C CA . VAL A 1 94 ? 2.927 7.912 12.176 1.00 82.38 94 VAL A CA 1
ATOM 708 C C . VAL A 1 94 ? 1.699 8.041 11.274 1.00 82.38 94 VAL A C 1
ATOM 710 O O . VAL A 1 94 ? 0.931 7.096 11.114 1.00 82.38 94 VAL A O 1
ATOM 713 N N . SER A 1 95 ? 1.501 9.207 10.655 1.00 84.44 95 SER A N 1
ATOM 714 C CA . SER A 1 95 ? 0.427 9.400 9.666 1.00 84.44 95 SER A CA 1
ATOM 715 C C . SER A 1 95 ? 0.708 8.586 8.401 1.00 84.44 95 SER A C 1
ATOM 717 O O . SER A 1 95 ? 1.829 8.640 7.901 1.00 84.44 95 SER A O 1
ATOM 719 N N . ALA A 1 96 ? -0.288 7.885 7.852 1.00 74.81 96 ALA A N 1
ATOM 720 C CA . ALA A 1 96 ? -0.101 6.954 6.731 1.00 74.81 96 ALA A CA 1
ATOM 721 C C . ALA A 1 96 ? 0.677 7.544 5.531 1.00 74.81 96 ALA A C 1
ATOM 723 O O . ALA A 1 96 ? 1.555 6.877 4.989 1.00 74.81 96 ALA A O 1
ATOM 724 N N . HIS A 1 97 ? 0.447 8.812 5.162 1.00 68.50 97 HIS A N 1
ATOM 725 C CA . HIS A 1 97 ? 1.200 9.470 4.080 1.00 68.50 97 HIS A CA 1
ATOM 726 C C . HIS A 1 97 ? 2.714 9.583 4.329 1.00 68.50 97 HIS A C 1
ATOM 728 O O . HIS A 1 97 ? 3.497 9.532 3.385 1.00 68.50 97 HIS A O 1
ATOM 734 N N . CYS A 1 98 ? 3.153 9.698 5.586 1.00 74.06 98 CYS A N 1
ATOM 735 C CA . CYS A 1 98 ? 4.573 9.779 5.949 1.00 74.06 98 CYS A CA 1
ATOM 736 C C . CYS A 1 98 ? 5.318 8.441 5.788 1.00 74.06 98 CYS A C 1
ATOM 738 O O . CYS A 1 98 ? 6.539 8.399 5.964 1.00 74.06 98 CYS A O 1
ATOM 740 N N . LEU A 1 99 ? 4.593 7.354 5.507 1.00 66.56 99 LEU A N 1
ATOM 741 C CA . LEU A 1 99 ? 5.127 6.011 5.287 1.00 66.56 99 LEU A CA 1
ATOM 742 C C . LEU A 1 99 ? 5.269 5.668 3.795 1.00 66.56 99 LEU A C 1
ATOM 744 O O . LEU A 1 99 ? 5.922 4.681 3.464 1.00 66.56 99 LEU A O 1
ATOM 748 N N . VAL A 1 100 ? 4.682 6.469 2.898 1.00 51.34 100 VAL A N 1
ATOM 749 C CA . VAL A 1 100 ? 4.690 6.192 1.456 1.00 51.34 100 VAL A CA 1
ATOM 750 C C . VAL A 1 100 ? 6.114 6.223 0.891 1.00 51.34 100 VAL A C 1
ATOM 752 O O . VAL A 1 100 ? 6.934 7.058 1.280 1.00 51.34 100 VAL A O 1
ATOM 755 N N . SER A 1 101 ? 6.407 5.289 -0.020 1.00 45.84 101 SER A N 1
ATOM 756 C CA . SER A 1 101 ? 7.732 5.088 -0.631 1.00 45.84 101 SER A CA 1
ATOM 757 C C . SER A 1 101 ? 8.844 4.762 0.378 1.00 45.84 101 SER A C 1
ATOM 759 O O . SER A 1 101 ? 10.023 5.000 0.116 1.00 45.84 101 SER A O 1
ATOM 761 N N . ARG A 1 102 ? 8.485 4.207 1.543 1.00 51.47 102 ARG A N 1
ATOM 762 C CA . ARG A 1 102 ? 9.420 3.733 2.573 1.00 51.47 102 ARG A CA 1
ATOM 763 C C . ARG A 1 102 ? 9.134 2.272 2.903 1.00 51.47 102 ARG A C 1
ATOM 765 O O . ARG A 1 102 ? 7.984 1.841 2.912 1.00 51.47 102 ARG A O 1
ATOM 772 N N . ASN A 1 103 ? 10.187 1.529 3.231 1.00 52.97 103 ASN A N 1
ATOM 773 C CA . ASN A 1 103 ? 10.042 0.278 3.970 1.00 52.97 103 ASN A CA 1
ATOM 774 C C . ASN A 1 103 ? 9.894 0.629 5.455 1.00 52.97 103 ASN A C 1
ATOM 776 O O . ASN A 1 103 ? 10.641 1.463 5.969 1.00 52.97 103 ASN A O 1
ATOM 780 N N . PHE A 1 104 ? 8.946 0.000 6.135 1.00 75.94 104 PHE A N 1
ATOM 781 C CA . PHE A 1 104 ? 8.741 0.141 7.575 1.00 75.94 104 PHE A CA 1
ATOM 782 C C . PHE A 1 104 ? 8.233 -1.183 8.147 1.00 75.94 104 PHE A C 1
ATOM 784 O O . PHE A 1 104 ? 8.152 -2.200 7.457 1.00 75.94 104 PHE A O 1
ATOM 791 N N . GLU A 1 105 ? 7.911 -1.181 9.431 1.00 79.69 105 GLU A N 1
ATOM 792 C CA . GLU A 1 105 ? 7.448 -2.358 10.146 1.00 79.69 105 GLU A CA 1
ATOM 793 C C . GLU A 1 105 ? 6.191 -2.036 10.940 1.00 79.69 105 GLU A C 1
ATOM 795 O O . GLU A 1 105 ? 6.115 -1.010 11.618 1.00 79.69 105 GLU A O 1
ATOM 800 N N . LEU A 1 106 ? 5.221 -2.941 10.872 1.00 79.06 106 LEU A N 1
ATOM 801 C CA . LEU A 1 106 ? 3.992 -2.912 11.658 1.00 79.06 106 LEU A CA 1
ATOM 802 C C . LEU A 1 106 ? 3.961 -4.095 12.618 1.00 79.06 106 LEU A C 1
ATOM 804 O O . LEU A 1 106 ? 4.773 -5.016 12.523 1.00 79.06 106 LEU A O 1
ATOM 808 N N . THR A 1 107 ? 2.979 -4.095 13.516 1.00 79.88 107 THR A N 1
ATOM 809 C CA . THR A 1 107 ? 2.628 -5.300 14.269 1.00 79.88 107 THR A CA 1
ATOM 810 C C . THR A 1 107 ? 1.410 -6.006 13.689 1.00 79.88 107 THR A C 1
ATOM 812 O O . THR A 1 107 ? 0.555 -5.414 13.031 1.00 79.88 107 THR A O 1
ATOM 815 N N . THR A 1 108 ? 1.367 -7.313 13.908 1.00 73.88 108 THR A N 1
ATOM 816 C CA . THR A 1 108 ? 0.354 -8.252 13.423 1.00 73.88 108 THR A CA 1
ATOM 817 C C . THR A 1 108 ? 0.174 -9.363 14.466 1.00 73.88 108 THR A C 1
ATOM 819 O O . THR A 1 108 ? 0.931 -9.420 15.438 1.00 73.88 108 THR A O 1
ATOM 822 N N . LEU A 1 109 ? -0.820 -10.238 14.300 1.00 62.88 109 LEU A N 1
ATOM 823 C CA . LEU A 1 109 ? -1.070 -11.360 15.214 1.00 62.88 109 LEU A CA 1
ATOM 824 C C . LEU A 1 109 ? -0.732 -12.693 14.549 1.00 62.88 109 LEU A C 1
ATOM 826 O O . LEU A 1 109 ? -1.219 -12.995 13.462 1.00 62.88 109 LEU A O 1
ATOM 830 N N . VAL A 1 110 ? 0.056 -13.516 15.240 1.00 59.91 110 VAL A N 1
ATOM 831 C CA . VAL A 1 110 ? 0.335 -14.908 14.868 1.00 59.91 110 VAL A CA 1
ATOM 832 C C . VAL A 1 110 ? 0.123 -15.771 16.108 1.00 59.91 110 VAL A C 1
ATOM 834 O O . VAL A 1 110 ? 0.801 -15.588 17.115 1.00 59.91 110 VAL A O 1
ATOM 837 N N . ASN A 1 111 ? -0.835 -16.701 16.047 1.00 60.66 111 ASN A N 1
ATOM 838 C CA . ASN A 1 111 ? -1.208 -17.601 17.151 1.00 60.66 111 ASN A CA 1
ATOM 839 C C . ASN A 1 111 ? -1.510 -16.864 18.478 1.00 60.66 111 ASN A C 1
ATOM 841 O O . ASN A 1 111 ? -1.135 -17.320 19.556 1.00 60.66 111 ASN A O 1
ATOM 845 N N . GLY A 1 112 ? -2.127 -15.680 18.396 1.00 66.56 112 GLY A N 1
ATOM 846 C CA . GLY A 1 112 ? -2.418 -14.812 19.542 1.00 66.56 112 GLY A CA 1
ATOM 847 C C . GLY A 1 112 ? -1.245 -13.994 20.082 1.00 66.56 112 GLY A C 1
ATOM 848 O O . GLY A 1 112 ? -1.460 -13.103 20.901 1.00 66.56 112 GLY A O 1
ATOM 849 N N . CYS A 1 113 ? -0.022 -14.226 19.603 1.00 74.25 113 CYS A N 1
ATOM 850 C CA . CYS A 1 113 ? 1.129 -13.392 19.922 1.00 74.25 113 CYS A CA 1
ATOM 851 C C . CYS A 1 113 ? 1.214 -12.198 18.965 1.00 74.25 113 CYS A C 1
ATOM 853 O O . CYS A 1 113 ? 1.091 -12.351 17.747 1.00 74.25 113 CYS A O 1
ATOM 855 N N . VAL A 1 114 ? 1.475 -11.010 19.513 1.00 80.69 114 VAL A N 1
ATOM 856 C CA . VAL A 1 114 ? 1.801 -9.820 18.718 1.00 80.69 114 VAL A CA 1
ATOM 857 C C . VAL A 1 114 ? 3.237 -9.946 18.215 1.00 80.69 114 VAL A C 1
ATOM 859 O O . VAL A 1 114 ? 4.162 -10.102 19.010 1.00 80.69 114 VAL A O 1
ATOM 862 N N . VAL A 1 115 ? 3.417 -9.884 16.896 1.00 71.94 115 VAL A N 1
ATOM 863 C CA . VAL A 1 115 ? 4.718 -10.015 16.224 1.00 71.94 115 VAL A CA 1
ATOM 864 C C . VAL A 1 115 ? 4.922 -8.901 15.200 1.00 71.94 115 VAL A C 1
ATOM 866 O O . VAL A 1 115 ? 3.963 -8.301 14.711 1.00 71.94 115 VAL A O 1
ATOM 869 N N . THR A 1 116 ? 6.179 -8.628 14.863 1.00 77.00 116 THR A N 1
ATOM 870 C CA . THR A 1 116 ? 6.559 -7.654 13.833 1.00 77.00 116 THR A CA 1
ATOM 871 C C . THR A 1 116 ? 6.380 -8.228 12.426 1.00 77.00 116 THR A C 1
ATOM 873 O O . THR A 1 116 ? 6.663 -9.400 12.178 1.00 77.00 116 THR A O 1
ATOM 876 N N . THR A 1 117 ? 5.951 -7.396 11.477 1.00 52.19 117 THR A N 1
ATOM 877 C CA . THR A 1 117 ? 5.941 -7.711 10.045 1.00 52.19 117 THR A CA 1
ATOM 878 C C . THR A 1 117 ? 6.448 -6.525 9.227 1.00 52.19 117 THR A C 1
ATOM 880 O O . THR A 1 117 ? 6.089 -5.377 9.498 1.00 52.19 117 THR A O 1
ATOM 883 N N . HIS A 1 118 ? 7.282 -6.789 8.217 1.00 64.50 118 HIS A N 1
ATOM 884 C CA . HIS A 1 118 ? 7.669 -5.764 7.250 1.00 64.50 118 HIS A CA 1
ATOM 885 C C . HIS A 1 118 ? 6.456 -5.319 6.431 1.00 64.50 118 HIS A C 1
ATOM 887 O O . HIS A 1 118 ? 5.598 -6.128 6.056 1.00 64.50 118 HIS A O 1
ATOM 893 N N . ALA A 1 119 ? 6.416 -4.025 6.144 1.00 55.94 119 ALA A N 1
ATOM 894 C CA . ALA A 1 119 ? 5.325 -3.364 5.464 1.00 55.94 119 ALA A CA 1
ATOM 895 C C . ALA A 1 119 ? 5.834 -2.313 4.469 1.00 55.94 119 ALA A C 1
ATOM 897 O O . ALA A 1 119 ? 6.937 -1.771 4.598 1.00 55.94 119 ALA A O 1
ATOM 898 N N . LYS A 1 120 ? 4.992 -2.029 3.477 1.00 51.75 120 LYS A N 1
ATOM 899 C CA . LYS A 1 120 ? 5.162 -0.953 2.500 1.00 51.75 120 LYS A CA 1
ATOM 900 C C . LYS A 1 120 ? 3.887 -0.130 2.424 1.00 51.75 120 LYS A C 1
ATOM 902 O O . LYS A 1 120 ? 2.801 -0.635 2.712 1.00 51.75 120 LYS A O 1
ATOM 907 N N . ALA A 1 121 ? 4.032 1.123 2.013 1.00 51.00 121 ALA A N 1
ATOM 908 C CA . ALA A 1 121 ? 2.916 2.012 1.756 1.00 51.00 121 ALA A CA 1
ATOM 909 C C . ALA A 1 121 ? 3.087 2.706 0.408 1.00 51.00 121 ALA A C 1
ATOM 911 O O . ALA A 1 121 ? 4.169 3.199 0.077 1.00 51.00 121 ALA A O 1
ATOM 912 N N . GLU A 1 122 ? 1.993 2.769 -0.336 1.00 43.91 122 GLU A N 1
ATOM 913 C CA . GLU A 1 122 ? 1.888 3.437 -1.631 1.00 43.91 122 GLU A CA 1
ATOM 914 C C . GLU A 1 122 ? 0.624 4.306 -1.622 1.00 43.91 122 GLU A C 1
ATOM 916 O O . GLU A 1 122 ? -0.321 4.037 -0.875 1.00 43.91 122 GLU A O 1
ATOM 921 N N . TRP A 1 123 ? 0.601 5.400 -2.382 1.00 48.34 123 TRP A N 1
ATOM 922 C CA . TRP A 1 123 ? -0.598 6.240 -2.451 1.00 48.34 123 TRP A CA 1
ATOM 923 C C . TRP A 1 123 ? -1.772 5.460 -3.057 1.00 48.34 123 TRP A C 1
ATOM 925 O O . TRP A 1 123 ? -1.583 4.636 -3.944 1.00 48.34 123 TRP A O 1
ATOM 935 N N . ASN A 1 124 ? -2.991 5.752 -2.604 1.00 47.84 124 ASN A N 1
ATOM 936 C CA . ASN A 1 124 ? -4.239 5.296 -3.211 1.00 47.84 124 ASN A CA 1
ATOM 937 C C . ASN A 1 124 ? -5.269 6.453 -3.251 1.00 47.84 124 ASN A C 1
ATOM 939 O O . ASN A 1 124 ? -4.905 7.632 -3.302 1.00 47.84 124 ASN A O 1
ATOM 943 N N . MET A 1 125 ? -6.558 6.130 -3.351 1.00 43.41 125 MET A N 1
ATOM 944 C CA . MET A 1 125 ? -7.552 6.972 -3.999 1.00 43.41 125 MET A CA 1
ATOM 945 C C . MET A 1 125 ? -8.232 8.000 -3.105 1.00 43.41 125 MET A C 1
ATOM 947 O O . MET A 1 125 ? -8.270 7.861 -1.888 1.00 43.41 125 MET A O 1
ATOM 951 N N . LYS A 1 126 ? -8.840 9.029 -3.711 1.00 45.44 126 LYS A N 1
ATOM 952 C CA . LYS A 1 126 ? -9.731 9.950 -2.990 1.00 45.44 126 LYS A CA 1
ATOM 953 C C . LYS A 1 126 ? -11.157 9.403 -2.976 1.00 45.44 126 LYS A C 1
ATOM 955 O O . LYS A 1 126 ? -12.067 9.945 -3.592 1.00 45.44 126 LYS A O 1
ATOM 960 N N . GLU A 1 127 ? -11.317 8.294 -2.273 1.00 46.78 127 GLU A N 1
ATOM 961 C CA . GLU A 1 127 ? -12.589 7.606 -2.057 1.00 46.78 127 GLU A CA 1
ATOM 962 C C . GLU A 1 127 ? -13.374 8.189 -0.881 1.00 46.78 127 GLU A C 1
ATOM 964 O O . GLU A 1 127 ? -12.828 8.855 0.002 1.00 46.78 127 GLU A O 1
ATOM 969 N N . VAL A 1 128 ? -14.678 7.900 -0.847 1.00 64.06 128 VAL A N 1
ATOM 970 C CA . VAL A 1 128 ? -15.504 8.101 0.348 1.00 64.06 128 VAL A CA 1
ATOM 971 C C . VAL A 1 128 ? -14.958 7.210 1.465 1.00 64.06 128 VAL A C 1
ATOM 973 O O . VAL A 1 128 ? -15.013 5.978 1.387 1.00 64.06 128 VAL A O 1
ATOM 976 N N . VAL A 1 129 ? -14.432 7.843 2.512 1.00 78.62 129 VAL A N 1
ATOM 977 C CA . VAL A 1 129 ? -13.950 7.157 3.712 1.00 78.62 129 VAL A CA 1
ATOM 978 C C . VAL A 1 129 ? -14.988 7.213 4.829 1.00 78.62 129 VAL A C 1
ATOM 980 O O . VAL A 1 129 ? -15.836 8.102 4.898 1.00 78.62 129 VAL A O 1
ATOM 983 N N . TYR A 1 130 ? -14.918 6.239 5.723 1.00 88.19 130 TYR A N 1
ATOM 984 C CA . TYR A 1 130 ? -15.892 5.984 6.769 1.00 88.19 130 TYR A CA 1
ATOM 985 C C . TYR A 1 130 ? -15.192 5.947 8.126 1.00 88.19 130 TYR A C 1
ATOM 987 O O . TYR A 1 130 ? -14.245 5.186 8.334 1.00 88.19 130 TYR A O 1
ATOM 995 N N . GLU A 1 131 ? -15.677 6.759 9.061 1.00 93.50 131 GLU A N 1
ATOM 996 C CA . GLU A 1 131 ? -15.303 6.705 10.470 1.00 93.50 131 GLU A CA 1
ATOM 997 C C . GLU A 1 131 ? -16.065 5.565 11.156 1.00 93.50 131 GLU A C 1
ATOM 999 O O . GLU A 1 131 ? -17.283 5.639 11.336 1.00 93.50 131 GLU A O 1
ATOM 1004 N N . VAL A 1 132 ? -15.348 4.520 11.566 1.00 91.38 132 VAL A N 1
ATOM 1005 C CA . VAL A 1 132 ? -15.891 3.408 12.357 1.00 91.38 132 VAL A CA 1
ATOM 1006 C C . VAL A 1 132 ? -15.601 3.687 13.830 1.00 91.38 132 VAL A C 1
ATOM 1008 O O . VAL A 1 132 ? -14.438 3.707 14.225 1.00 91.38 132 VAL A O 1
ATOM 1011 N N . GLU A 1 133 ? -16.635 3.900 14.652 1.00 93.12 133 GLU A N 1
ATOM 1012 C CA . GLU A 1 133 ? -16.499 4.067 16.109 1.00 93.12 133 GLU A CA 1
ATOM 1013 C C . GLU A 1 133 ? -17.055 2.847 16.865 1.00 93.12 133 GLU A C 1
ATOM 1015 O O . GLU A 1 133 ? -18.185 2.414 16.615 1.00 93.12 133 GLU A O 1
ATOM 1020 N N . THR A 1 134 ? -16.299 2.315 17.831 1.00 92.75 134 THR A N 1
ATOM 1021 C CA . THR A 1 134 ? -16.741 1.204 18.700 1.00 92.75 134 THR A CA 1
ATOM 1022 C C . THR A 1 134 ? -17.500 1.686 19.941 1.00 92.75 134 THR A C 1
ATOM 1024 O O . THR A 1 134 ? -17.554 2.873 20.268 1.00 92.75 134 THR A O 1
ATOM 1027 N N . GLU A 1 135 ? -18.074 0.758 20.709 1.00 89.25 135 GLU A N 1
ATOM 1028 C CA . GLU A 1 135 ? -18.680 1.057 22.004 1.00 89.25 135 GLU A CA 1
ATOM 1029 C C . GLU A 1 135 ? -17.675 1.643 23.006 1.00 89.25 135 GLU A C 1
ATOM 1031 O O . GLU A 1 135 ? -18.076 2.484 23.813 1.00 89.25 135 GLU A O 1
ATOM 1036 N N . THR A 1 136 ? -16.391 1.261 22.958 1.00 88.94 136 THR A N 1
ATOM 1037 C CA . THR A 1 136 ? -15.351 1.858 23.813 1.00 88.94 136 THR A CA 1
ATOM 1038 C C . THR A 1 136 ? -14.861 3.204 23.284 1.00 88.94 136 THR A C 1
ATOM 1040 O O . THR A 1 136 ? -14.073 3.871 23.949 1.00 88.94 136 THR A O 1
ATOM 1043 N N . GLY A 1 137 ? -15.354 3.642 22.126 1.00 87.81 137 GLY A N 1
ATOM 1044 C CA . GLY A 1 137 ? -14.986 4.906 21.509 1.00 87.81 137 GLY A CA 1
ATOM 1045 C C . GLY A 1 137 ? -13.693 4.849 20.700 1.00 87.81 137 GLY A C 1
ATOM 1046 O O . GLY A 1 137 ? -13.259 5.910 20.252 1.00 87.81 137 GLY A O 1
ATOM 1047 N N . LYS A 1 138 ? -13.089 3.667 20.482 1.00 90.38 138 LYS A N 1
ATOM 1048 C CA . LYS A 1 138 ? -12.014 3.482 19.486 1.00 90.38 138 LYS A CA 1
ATOM 1049 C C . LYS A 1 138 ? -12.500 3.943 18.112 1.00 90.38 138 LYS A C 1
ATOM 1051 O O . LYS A 1 138 ? -13.685 3.794 17.812 1.00 90.38 138 LYS A O 1
ATOM 1056 N N . LYS A 1 139 ? -11.601 4.501 17.296 1.00 90.88 139 LYS A N 1
ATOM 1057 C CA . LYS A 1 139 ? -11.915 5.029 15.961 1.00 90.88 139 LYS A CA 1
ATOM 1058 C C . LYS A 1 139 ? -10.846 4.685 14.933 1.00 90.88 139 LYS A C 1
ATOM 1060 O O . LYS A 1 139 ? -9.668 4.906 15.194 1.00 90.88 139 LYS A O 1
ATOM 1065 N N . ILE A 1 140 ? -11.285 4.276 13.747 1.00 90.06 140 ILE A N 1
ATOM 1066 C CA . ILE A 1 140 ? -10.481 4.244 12.517 1.00 90.06 140 ILE A CA 1
ATOM 1067 C C . ILE A 1 140 ? -11.239 4.929 11.381 1.00 90.06 140 ILE A C 1
ATOM 1069 O O . ILE A 1 140 ? -12.465 5.037 11.422 1.00 90.06 140 ILE A O 1
ATOM 1073 N N . ILE A 1 141 ? -10.496 5.383 10.371 1.00 89.25 141 ILE A N 1
ATOM 1074 C CA . ILE A 1 141 ? -11.037 5.938 9.128 1.00 89.25 141 ILE A CA 1
ATOM 1075 C C . ILE A 1 141 ? -10.494 5.094 7.971 1.00 89.25 141 ILE A C 1
ATOM 1077 O O . ILE A 1 141 ? -9.275 4.952 7.822 1.00 89.25 141 ILE A O 1
ATOM 1081 N N . ARG A 1 142 ? -11.397 4.475 7.207 1.00 82.00 142 ARG A N 1
ATOM 1082 C CA . 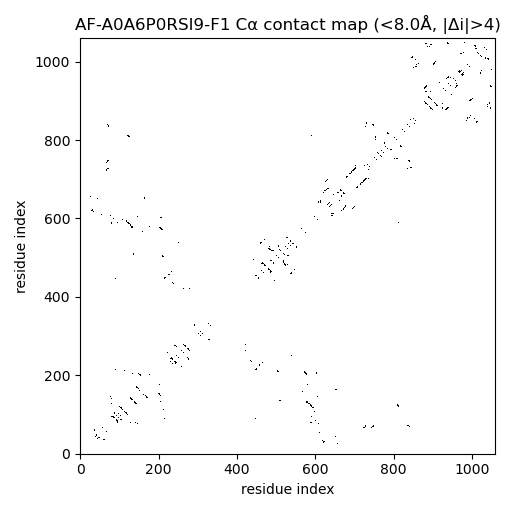ARG A 1 142 ? -11.099 3.480 6.161 1.00 82.00 142 ARG A CA 1
ATOM 1083 C C . ARG A 1 142 ? -12.034 3.642 4.970 1.00 82.00 142 ARG A C 1
ATOM 1085 O O . ARG A 1 142 ? -13.088 4.254 5.111 1.00 82.00 142 ARG A O 1
ATOM 1092 N N . ASN A 1 143 ? -11.676 3.092 3.815 1.00 71.31 143 ASN A N 1
ATOM 1093 C CA . ASN A 1 143 ? -12.576 3.101 2.665 1.00 71.31 143 ASN A CA 1
ATOM 1094 C C . ASN A 1 143 ? -13.773 2.142 2.819 1.00 71.31 143 ASN A C 1
ATOM 1096 O O . ASN A 1 143 ? -13.786 1.286 3.705 1.00 71.31 143 ASN A O 1
ATOM 1100 N N . ALA A 1 144 ? -14.781 2.286 1.950 1.00 64.81 144 ALA A N 1
ATOM 1101 C CA . ALA A 1 144 ? -16.011 1.483 1.976 1.00 64.81 144 ALA A CA 1
ATOM 1102 C C . ALA A 1 144 ? -15.756 -0.037 1.992 1.00 64.81 144 ALA A C 1
ATOM 1104 O O . ALA A 1 144 ? -16.451 -0.790 2.677 1.00 64.81 144 ALA A O 1
ATOM 1105 N N . ASN A 1 145 ? -14.743 -0.476 1.243 1.00 56.97 145 ASN A N 1
ATOM 1106 C CA . ASN A 1 145 ? -14.456 -1.879 0.947 1.00 56.97 145 ASN A CA 1
ATOM 1107 C C . ASN A 1 145 ? -13.458 -2.520 1.929 1.00 56.97 145 ASN A C 1
ATOM 1109 O O . ASN A 1 145 ? -13.217 -3.730 1.862 1.00 56.97 145 ASN A O 1
ATOM 1113 N N . HIS A 1 146 ? -12.877 -1.726 2.833 1.00 62.50 146 HIS A N 1
ATOM 1114 C CA . HIS A 1 146 ? -11.782 -2.133 3.705 1.00 62.50 146 HIS A CA 1
ATOM 1115 C C . HIS A 1 146 ? -12.198 -3.299 4.624 1.00 62.50 146 HIS A C 1
ATOM 1117 O O . HIS A 1 146 ? -13.252 -3.212 5.262 1.00 62.50 146 HIS A O 1
ATOM 1123 N N . PRO A 1 147 ? -11.420 -4.396 4.710 1.00 61.66 147 PRO A N 1
ATOM 1124 C CA . PRO A 1 147 ? -11.761 -5.532 5.559 1.00 61.66 147 PRO A CA 1
ATOM 1125 C C . PRO A 1 147 ? -11.605 -5.222 7.051 1.00 61.66 147 PRO A C 1
ATOM 1127 O O . PRO A 1 147 ? -10.531 -4.837 7.501 1.00 61.66 147 PRO A O 1
ATOM 1130 N N . LEU A 1 148 ? -12.647 -5.495 7.832 1.00 67.94 148 LEU A N 1
ATOM 1131 C CA . LEU A 1 148 ? -12.582 -5.587 9.288 1.00 67.94 148 LEU A CA 1
ATOM 1132 C C . LEU A 1 148 ? -13.130 -6.946 9.722 1.00 67.94 148 LEU A C 1
ATOM 1134 O O . LEU A 1 148 ? -14.148 -7.407 9.202 1.00 67.94 148 LEU A O 1
ATOM 1138 N N . PHE A 1 149 ? -12.465 -7.582 10.683 1.00 72.31 149 PHE A N 1
ATOM 1139 C CA . PHE A 1 149 ? -12.955 -8.823 11.276 1.00 72.31 149 PHE A CA 1
ATOM 1140 C C . PHE A 1 149 ? -14.197 -8.487 12.123 1.00 72.31 149 PHE A C 1
ATOM 1142 O O . PHE A 1 149 ? -14.121 -7.661 13.035 1.00 72.31 149 PHE A O 1
ATOM 1149 N N . GLY A 1 150 ? -15.355 -9.054 11.795 1.00 82.19 150 GLY A N 1
ATOM 1150 C CA . GLY A 1 150 ? -16.683 -8.609 12.216 1.00 82.19 150 GLY A CA 1
ATOM 1151 C C . GLY A 1 150 ? -17.646 -9.764 12.505 1.00 82.19 150 GLY A C 1
ATOM 1152 O O . GLY A 1 150 ? -17.483 -10.874 12.014 1.00 82.19 150 GLY A O 1
ATOM 1153 N N . ALA A 1 151 ? -18.656 -9.506 13.335 1.00 79.69 151 ALA A N 1
ATOM 1154 C CA . ALA A 1 151 ? -19.679 -10.492 13.700 1.00 79.69 151 ALA A CA 1
ATOM 1155 C C . ALA A 1 151 ? -20.971 -9.815 14.186 1.00 79.69 151 ALA A C 1
ATOM 1157 O O . ALA A 1 151 ? -21.031 -8.598 14.365 1.00 79.69 151 ALA A O 1
ATOM 1158 N N . LEU A 1 152 ? -22.018 -10.598 14.443 1.00 77.75 152 LEU A N 1
ATOM 1159 C CA . LEU A 1 152 ? -23.279 -10.122 15.018 1.00 77.75 152 LEU A CA 1
ATOM 1160 C C . LEU A 1 152 ? -23.462 -10.622 16.454 1.00 77.75 152 LEU A C 1
ATOM 1162 O O . LEU A 1 152 ? -22.895 -11.627 16.869 1.00 77.75 152 LEU A O 1
ATOM 1166 N N . LYS A 1 153 ? -24.316 -9.959 17.237 1.00 75.31 153 LYS A N 1
ATOM 1167 C CA . LYS A 1 153 ? -24.698 -10.411 18.585 1.00 75.31 153 LYS A CA 1
ATOM 1168 C C . LYS A 1 153 ? -26.193 -10.262 18.826 1.00 75.31 153 LYS A C 1
ATOM 1170 O O . LYS A 1 153 ? -26.707 -9.147 18.774 1.00 75.31 153 LYS A O 1
ATOM 1175 N N . ARG A 1 154 ? -26.883 -11.357 19.165 1.00 69.19 154 ARG A N 1
ATOM 1176 C CA . ARG A 1 154 ? -28.296 -11.342 19.596 1.00 69.19 154 ARG A CA 1
ATOM 1177 C C . ARG A 1 154 ? -28.406 -11.047 21.101 1.00 69.19 154 ARG A C 1
ATOM 1179 O O . ARG A 1 154 ? -27.554 -11.452 21.887 1.00 69.19 154 ARG A O 1
ATOM 1186 N N . SER A 1 155 ? -29.452 -10.327 21.516 1.00 57.62 155 SER A N 1
ATOM 1187 C CA . SER A 1 155 ? -29.593 -9.819 22.895 1.00 57.62 155 SER A CA 1
ATOM 1188 C C . SER A 1 155 ? -30.440 -10.669 23.858 1.00 57.62 155 SER A C 1
ATOM 1190 O O . SER A 1 155 ? -30.786 -10.166 24.924 1.00 57.62 155 SER A O 1
ATOM 1192 N N . ALA A 1 156 ? -30.876 -11.876 23.481 1.00 49.72 156 ALA A N 1
ATOM 1193 C CA . ALA A 1 156 ? -31.935 -12.599 24.208 1.00 49.72 156 ALA A CA 1
ATOM 1194 C C . ALA A 1 156 ? -31.424 -13.598 25.260 1.00 49.72 156 ALA A C 1
ATOM 1196 O O . ALA A 1 156 ? -32.085 -13.825 26.266 1.00 49.72 156 ALA A O 1
ATOM 1197 N N . ASP A 1 157 ? -30.261 -14.184 25.003 1.00 48.16 157 ASP A N 1
ATOM 1198 C CA . ASP A 1 157 ? -29.654 -15.302 25.731 1.00 48.16 157 ASP A CA 1
ATOM 1199 C C . ASP A 1 157 ? -28.199 -15.005 26.144 1.00 48.16 157 ASP A C 1
ATOM 1201 O O . ASP A 1 157 ? -27.671 -15.619 27.064 1.00 48.16 157 ASP A O 1
ATOM 1205 N N . GLY A 1 158 ? -27.558 -14.024 25.494 1.00 48.53 158 GLY A N 1
ATOM 1206 C CA . GLY A 1 158 ? -26.248 -13.487 25.882 1.00 48.53 158 GLY A CA 1
ATOM 1207 C C . GLY A 1 158 ? -25.058 -14.424 25.657 1.00 48.53 158 GLY A C 1
ATOM 1208 O O . GLY A 1 158 ? -23.955 -14.084 26.084 1.00 48.53 158 GLY A O 1
ATOM 1209 N N . SER A 1 159 ? -25.281 -15.563 24.998 1.00 56.66 159 SER A N 1
ATOM 1210 C CA . SER A 1 159 ? -24.370 -16.705 24.948 1.00 56.66 159 SER A CA 1
ATOM 1211 C C . SER A 1 159 ? -23.108 -16.435 24.113 1.00 56.66 159 SER A C 1
ATOM 1213 O O . SER A 1 159 ? -22.013 -16.315 24.667 1.00 56.66 159 SER A O 1
ATOM 1215 N N . HIS A 1 160 ? -23.259 -16.275 22.796 1.00 61.84 160 HIS A N 1
ATOM 1216 C CA . HIS A 1 160 ? -22.151 -16.242 21.839 1.00 61.84 160 HIS A CA 1
ATOM 1217 C C . HIS A 1 160 ? -22.353 -15.167 20.753 1.00 61.84 160 HIS A C 1
ATOM 1219 O O . HIS A 1 160 ? -23.492 -14.869 20.373 1.00 61.84 160 HIS A O 1
ATOM 1225 N N . PRO A 1 161 ? -21.267 -14.573 20.226 1.00 65.69 161 PRO A N 1
ATOM 1226 C CA . PRO A 1 161 ? -21.274 -13.921 18.922 1.00 65.69 161 PRO A CA 1
ATOM 1227 C C . PRO A 1 161 ? -21.787 -14.875 17.838 1.00 65.69 161 PRO A C 1
ATOM 1229 O O . PRO A 1 161 ? -21.375 -16.031 17.767 1.00 65.69 161 PRO A O 1
ATOM 1232 N N . LEU A 1 162 ? -22.672 -14.373 16.982 1.00 64.19 162 LEU A N 1
ATOM 1233 C CA . LEU A 1 162 ? -22.988 -14.987 15.701 1.00 64.19 162 LEU A CA 1
ATOM 1234 C C . LEU A 1 162 ? -21.942 -14.523 14.697 1.00 64.19 162 LEU A C 1
ATOM 1236 O O . LEU A 1 162 ? -22.090 -13.497 14.031 1.00 64.19 162 LEU A O 1
ATOM 1240 N N . ILE A 1 163 ? -20.867 -15.290 14.672 1.00 53.94 163 ILE A N 1
ATOM 1241 C CA . ILE A 1 163 ? -19.833 -15.246 13.651 1.00 53.94 163 ILE A CA 1
ATOM 1242 C C . ILE A 1 163 ? -20.447 -15.832 12.374 1.00 53.94 163 ILE A C 1
ATOM 1244 O O . ILE A 1 163 ? -21.207 -16.804 12.434 1.00 53.94 163 ILE A O 1
ATOM 1248 N N . SER A 1 164 ? -20.221 -15.163 11.246 1.00 46.38 164 SER A N 1
ATOM 1249 C CA . SER A 1 164 ? -20.714 -15.602 9.938 1.00 46.38 164 SER A CA 1
ATOM 1250 C C . SER A 1 164 ? -19.806 -16.721 9.404 1.00 46.38 164 SER A C 1
ATOM 1252 O O . SER A 1 164 ? -18.812 -17.070 10.027 1.00 46.38 164 SER A O 1
ATOM 1254 N N . GLU A 1 165 ? -20.138 -17.343 8.274 1.00 37.50 165 GLU A N 1
ATOM 1255 C CA . GLU A 1 165 ? -19.238 -18.346 7.683 1.00 37.50 165 GLU A CA 1
ATOM 1256 C C . GLU A 1 165 ? -18.005 -17.734 6.996 1.00 37.50 165 GLU A C 1
ATOM 1258 O O . GLU A 1 165 ? -17.096 -18.470 6.614 1.00 37.50 165 GLU A O 1
ATOM 1263 N N . ASN A 1 166 ? -17.962 -16.402 6.892 1.00 42.59 166 ASN A N 1
ATOM 1264 C CA . ASN A 1 166 ? -16.731 -15.617 6.935 1.00 42.59 166 ASN A CA 1
ATOM 1265 C C . ASN A 1 166 ? -16.810 -14.549 8.006 1.00 42.59 166 ASN A C 1
ATOM 1267 O O . ASN A 1 166 ? -17.871 -13.976 8.248 1.00 42.59 166 ASN A O 1
ATOM 1271 N N . ASP A 1 167 ? -15.637 -14.190 8.501 1.00 58.78 167 ASP A N 1
ATOM 1272 C CA . ASP A 1 167 ? -15.503 -13.227 9.580 1.00 58.78 167 ASP A CA 1
ATOM 1273 C C . ASP A 1 167 ? -15.045 -11.852 9.074 1.00 58.78 167 ASP A C 1
ATOM 1275 O O . ASP A 1 167 ? -15.219 -10.846 9.748 1.00 58.78 167 ASP A O 1
ATOM 1279 N N . TRP A 1 168 ? -14.454 -11.770 7.880 1.00 61.53 168 TRP A N 1
ATOM 1280 C CA . TRP A 1 168 ? -14.010 -10.505 7.296 1.00 61.53 168 TRP A CA 1
ATOM 1281 C C . TRP A 1 168 ? -15.143 -9.835 6.518 1.00 61.53 168 TRP A C 1
ATOM 1283 O O . TRP A 1 168 ? -15.502 -10.282 5.430 1.00 61.53 168 TRP A O 1
ATOM 1293 N N . HIS A 1 169 ? -15.621 -8.700 7.018 1.00 65.94 169 HIS A N 1
ATOM 1294 C CA . HIS A 1 169 ? -16.651 -7.875 6.384 1.00 65.94 169 HIS A CA 1
ATOM 1295 C C . HIS A 1 169 ? -16.056 -6.555 5.880 1.00 65.94 169 HIS A C 1
ATOM 1297 O O . HIS A 1 169 ? -15.047 -6.081 6.400 1.00 65.94 169 HIS A O 1
ATOM 1303 N N . SER A 1 170 ? -16.621 -5.968 4.829 1.00 67.12 170 SER A N 1
ATOM 1304 C CA . SER A 1 170 ? -16.329 -4.581 4.442 1.00 67.12 170 SER A CA 1
ATOM 1305 C C . SER A 1 170 ? -16.973 -3.579 5.408 1.00 67.12 170 SER A C 1
ATOM 1307 O O . SER A 1 170 ? -17.952 -3.885 6.096 1.00 67.12 170 SER A O 1
ATOM 1309 N N . VAL A 1 171 ? -16.467 -2.343 5.436 1.00 69.88 171 VAL A N 1
ATOM 1310 C CA . VAL A 1 171 ? -17.098 -1.255 6.204 1.00 69.88 171 VAL A CA 1
ATOM 1311 C C . VAL A 1 171 ? -18.527 -0.985 5.711 1.00 69.88 171 VAL A C 1
ATOM 1313 O O . VAL A 1 171 ? -19.406 -0.694 6.524 1.00 69.88 171 VAL A O 1
ATOM 1316 N N . LEU A 1 172 ? -18.792 -1.158 4.411 1.00 69.00 172 LEU A N 1
ATOM 1317 C CA . LEU A 1 172 ? -20.129 -1.037 3.829 1.00 69.00 172 LEU A CA 1
ATOM 1318 C C . LEU A 1 172 ? -21.080 -2.161 4.279 1.00 69.00 172 LEU A C 1
ATOM 1320 O O . LEU A 1 172 ? -22.211 -1.870 4.656 1.00 69.00 172 LEU A O 1
ATOM 1324 N N . GLU A 1 173 ? -20.640 -3.424 4.338 1.00 67.31 173 GLU A N 1
ATOM 1325 C CA . GLU A 1 173 ? -21.439 -4.510 4.938 1.00 67.31 173 GLU A CA 1
ATOM 1326 C C . GLU A 1 173 ? -21.794 -4.205 6.398 1.00 67.31 173 GLU A C 1
ATOM 1328 O O . GLU A 1 173 ? -22.954 -4.314 6.797 1.00 67.31 173 GLU A O 1
ATOM 1333 N N . LEU A 1 174 ? -20.813 -3.757 7.188 1.00 76.19 174 LEU A N 1
ATOM 1334 C CA . LEU A 1 174 ? -21.007 -3.414 8.597 1.00 76.19 174 LEU A CA 1
ATOM 1335 C C . LEU A 1 174 ? -21.938 -2.194 8.771 1.00 76.19 174 LEU A C 1
ATOM 1337 O O . LEU A 1 174 ? -22.717 -2.156 9.727 1.00 76.19 174 LEU A O 1
ATOM 1341 N N . LYS A 1 175 ? -21.917 -1.224 7.840 1.00 81.00 175 LYS A N 1
ATOM 1342 C CA . LYS A 1 175 ? -22.887 -0.112 7.761 1.00 81.00 175 LYS A CA 1
ATOM 1343 C C . LYS A 1 175 ? -24.290 -0.648 7.466 1.00 81.00 175 LYS A C 1
ATOM 1345 O O . LYS A 1 175 ? -25.214 -0.378 8.232 1.00 81.00 175 LYS A O 1
ATOM 1350 N N . ASN A 1 176 ? -24.431 -1.493 6.445 1.00 72.38 176 ASN A N 1
ATOM 1351 C CA . ASN A 1 176 ? -25.701 -2.114 6.058 1.00 72.38 176 ASN A CA 1
ATOM 1352 C C . ASN A 1 176 ? -26.309 -2.947 7.204 1.00 72.38 176 ASN A C 1
ATOM 1354 O O . ASN A 1 176 ? -27.524 -2.949 7.400 1.00 72.38 176 ASN A O 1
ATOM 1358 N N . TRP A 1 177 ? -25.478 -3.604 8.019 1.00 76.56 177 TRP A N 1
ATOM 1359 C CA . TRP A 1 177 ? -25.911 -4.319 9.223 1.00 76.56 177 TRP A CA 1
ATOM 1360 C C . TRP A 1 177 ? -26.442 -3.390 10.337 1.00 76.56 177 TRP A C 1
ATOM 1362 O O . TRP A 1 177 ? -27.368 -3.767 11.060 1.00 76.56 177 TRP A O 1
ATOM 1372 N N . LEU A 1 178 ? -25.877 -2.184 10.496 1.00 73.81 178 LEU A N 1
ATOM 1373 C CA . LEU A 1 178 ? -26.345 -1.173 11.460 1.00 73.81 178 LEU A CA 1
ATOM 1374 C C . LEU A 1 178 ? -27.635 -0.476 10.997 1.00 73.81 178 LEU A C 1
ATOM 1376 O O . LEU A 1 178 ? -28.525 -0.211 11.812 1.00 73.81 178 LEU A O 1
ATOM 1380 N N . GLU A 1 179 ? -27.721 -0.165 9.703 1.00 69.00 179 GLU A N 1
ATOM 1381 C CA . GLU A 1 179 ? -28.830 0.576 9.096 1.00 69.00 179 GLU A CA 1
ATOM 1382 C C . GLU A 1 179 ? -30.051 -0.320 8.858 1.00 69.00 179 GLU A C 1
ATOM 1384 O O . GLU A 1 179 ? -31.155 0.037 9.272 1.00 69.00 179 GLU A O 1
ATOM 1389 N N . GLY A 1 180 ? -29.857 -1.512 8.281 1.00 58.12 180 GLY A N 1
ATOM 1390 C CA . GLY A 1 180 ? -30.946 -2.413 7.892 1.00 58.12 180 GLY A CA 1
ATOM 1391 C C . GLY A 1 180 ? -31.737 -3.004 9.063 1.00 58.12 180 GLY A C 1
ATOM 1392 O O . GLY A 1 180 ? -32.940 -3.210 8.935 1.00 58.12 180 GLY A O 1
ATOM 1393 N N . ARG A 1 181 ? -31.084 -3.246 10.213 1.00 54.19 181 ARG A N 1
ATOM 1394 C CA . ARG A 1 181 ? -31.618 -3.810 11.483 1.00 54.19 181 ARG A CA 1
ATOM 1395 C C . ARG A 1 181 ? -32.272 -5.202 11.430 1.00 54.19 181 ARG A C 1
ATOM 1397 O O . ARG A 1 181 ? -32.160 -5.928 12.417 1.00 54.19 181 ARG A O 1
ATOM 1404 N N . ASP A 1 182 ? -32.884 -5.590 10.316 1.00 49.72 182 ASP A N 1
ATOM 1405 C CA . ASP A 1 182 ? -33.486 -6.900 10.045 1.00 49.72 182 ASP A CA 1
ATOM 1406 C C . ASP A 1 182 ? -32.606 -7.722 9.082 1.00 49.72 182 ASP A C 1
ATOM 1408 O O . ASP A 1 182 ? -32.957 -7.970 7.927 1.00 49.72 182 ASP A O 1
ATOM 1412 N N . LEU A 1 183 ? -31.457 -8.204 9.567 1.00 48.94 183 LEU A N 1
ATOM 1413 C CA . LEU A 1 183 ? -30.798 -9.348 8.922 1.00 48.94 183 LEU A CA 1
ATOM 1414 C C . LEU A 1 183 ? -31.621 -10.622 9.182 1.00 48.94 183 LEU A C 1
ATOM 1416 O O . LEU A 1 183 ? -32.238 -10.737 10.245 1.00 48.94 183 LEU A O 1
ATOM 1420 N N . PRO A 1 184 ? -31.711 -11.553 8.214 1.00 41.31 184 PRO A N 1
ATOM 1421 C CA . PRO A 1 184 ? -33.028 -12.065 7.847 1.00 41.31 184 PRO A CA 1
ATOM 1422 C C . PRO A 1 184 ? -33.722 -12.973 8.864 1.00 41.31 184 PRO A C 1
ATOM 1424 O O . PRO A 1 184 ? -33.122 -13.563 9.765 1.00 41.31 184 PRO A O 1
ATOM 1427 N N . LYS A 1 185 ? -35.017 -13.174 8.596 1.00 39.69 185 LYS A N 1
ATOM 1428 C CA . LYS A 1 185 ? -35.930 -14.152 9.210 1.00 39.69 185 LYS A CA 1
ATOM 1429 C C . LYS A 1 185 ? -35.538 -15.618 8.907 1.00 39.69 185 LYS A C 1
ATOM 1431 O O . LYS A 1 185 ? -36.404 -16.428 8.594 1.00 39.69 185 LYS A O 1
ATOM 1436 N N . TYR A 1 186 ? -34.254 -15.973 8.982 1.00 35.78 186 TYR A N 1
ATOM 1437 C CA . TYR A 1 186 ? -33.820 -17.369 8.919 1.00 35.78 186 TYR A CA 1
ATOM 1438 C C . TYR A 1 186 ? -34.253 -18.106 10.189 1.00 35.78 186 TYR A C 1
ATOM 1440 O O . TYR A 1 186 ? -34.020 -17.644 11.310 1.00 35.78 186 TYR A O 1
ATOM 1448 N N . GLU A 1 187 ? -34.932 -19.237 9.998 1.00 36.22 187 GLU A N 1
ATOM 1449 C CA . GLU A 1 187 ? -35.632 -19.948 11.064 1.00 36.22 187 GLU A CA 1
ATOM 1450 C C . GLU A 1 187 ? -34.689 -20.432 12.174 1.00 36.22 187 GLU A C 1
ATOM 1452 O O . GLU A 1 187 ? -33.848 -21.300 11.973 1.00 36.22 187 GLU A O 1
ATOM 1457 N N . TYR A 1 188 ? -34.937 -19.959 13.395 1.00 33.84 188 TYR A N 1
ATOM 1458 C CA . TYR A 1 188 ? -34.678 -20.725 14.622 1.00 33.84 188 TYR A CA 1
ATOM 1459 C C . TYR A 1 188 ? -35.979 -20.883 15.432 1.00 33.84 188 TYR A C 1
ATOM 1461 O O . TYR A 1 188 ? -36.000 -20.862 16.658 1.00 33.84 188 TYR A O 1
ATOM 1469 N N . SER A 1 189 ? -37.091 -21.002 14.701 1.00 31.17 189 SER A N 1
ATOM 1470 C CA . SER A 1 189 ? -38.480 -21.084 15.174 1.00 31.17 189 SER A CA 1
ATOM 1471 C C . SER A 1 189 ? -39.038 -22.513 15.227 1.00 31.17 189 SER A C 1
ATOM 1473 O O . SER A 1 189 ? -40.197 -22.692 15.587 1.00 31.17 189 SER A O 1
ATOM 1475 N N . LYS A 1 190 ? -38.237 -23.531 14.876 1.00 34.19 190 LYS A N 1
ATOM 1476 C CA . LYS A 1 190 ? -38.644 -24.953 14.855 1.00 34.19 190 LYS A CA 1
ATOM 1477 C C . LYS A 1 190 ? -38.276 -25.757 16.108 1.00 34.19 190 LYS A C 1
ATOM 1479 O O . LYS A 1 190 ? -38.589 -26.939 16.176 1.00 34.19 190 LYS A O 1
ATOM 1484 N N . PHE A 1 191 ? -37.692 -25.118 17.124 1.00 34.09 191 PHE A N 1
ATOM 1485 C CA . PHE A 1 191 ? -37.565 -25.677 18.473 1.00 34.09 191 PHE A CA 1
ATOM 1486 C C . PHE A 1 191 ? -37.927 -24.621 19.528 1.00 34.09 191 PHE A C 1
ATOM 1488 O O . PHE A 1 191 ? -37.650 -23.439 19.342 1.00 34.09 191 PHE A O 1
ATOM 1495 N N . VAL A 1 192 ? -38.516 -25.081 20.640 1.00 30.62 192 VAL A N 1
ATOM 1496 C CA . VAL A 1 192 ? -39.187 -24.303 21.707 1.00 30.62 192 VAL A CA 1
ATOM 1497 C C . VAL A 1 192 ? -40.580 -23.785 21.321 1.00 30.62 192 VAL A C 1
ATOM 1499 O O . VAL A 1 192 ? -40.774 -22.664 20.855 1.00 30.62 192 VAL A O 1
ATOM 1502 N N . SER A 1 193 ? -41.582 -24.614 21.611 1.00 35.09 193 SER A N 1
ATOM 1503 C CA . SER A 1 193 ? -42.990 -24.227 21.685 1.00 35.09 193 SER A CA 1
ATOM 1504 C C . SER A 1 193 ? -43.238 -23.284 22.870 1.00 35.09 193 SER A C 1
ATOM 1506 O O . SER A 1 193 ? -43.069 -23.685 24.019 1.00 35.09 193 SER A O 1
ATOM 1508 N N . GLY A 1 194 ? -43.703 -22.064 22.589 1.00 40.88 194 GLY A N 1
ATOM 1509 C CA . GLY A 1 194 ? -44.223 -21.130 23.593 1.00 40.88 194 GLY A CA 1
ATOM 1510 C C . GLY A 1 194 ? -43.180 -20.234 24.274 1.00 40.88 194 GLY A C 1
ATOM 1511 O O . GLY A 1 194 ? -42.566 -20.621 25.257 1.00 40.88 194 GLY A O 1
ATOM 1512 N N . VAL A 1 195 ? -43.067 -18.987 23.799 1.00 35.28 195 VAL A N 1
ATOM 1513 C CA . VAL A 1 195 ? -42.847 -17.755 24.592 1.00 35.28 195 VAL A CA 1
ATOM 1514 C C . VAL A 1 195 ? -43.125 -16.542 23.682 1.00 35.28 195 VAL A C 1
ATOM 1516 O O . VAL A 1 195 ? -43.129 -16.655 22.456 1.00 35.28 195 VAL A O 1
ATOM 1519 N N . THR A 1 196 ? -43.465 -15.392 24.266 1.00 35.41 196 THR A N 1
ATOM 1520 C CA . THR A 1 196 ? -44.150 -14.277 23.587 1.00 35.41 196 THR A CA 1
ATOM 1521 C C . THR A 1 196 ? -43.292 -13.411 22.650 1.00 35.41 196 THR A C 1
ATOM 1523 O O . THR A 1 196 ? -42.068 -13.323 22.758 1.00 35.41 196 THR A O 1
ATOM 1526 N N . LYS A 1 197 ? -43.979 -12.704 21.734 1.00 41.94 197 LYS A N 1
ATOM 1527 C CA . LYS A 1 197 ? -43.412 -11.700 20.816 1.00 41.94 197 LYS A CA 1
ATOM 1528 C C . LYS A 1 197 ? -42.634 -10.611 21.577 1.00 41.94 197 LYS A C 1
ATOM 1530 O O . LYS A 1 197 ? -43.236 -9.719 22.170 1.00 41.94 197 LYS A O 1
ATOM 1535 N N . LYS A 1 198 ? -41.303 -10.620 21.470 1.00 39.94 198 LYS A N 1
ATOM 1536 C CA . LYS A 1 198 ? -40.434 -9.452 21.699 1.00 39.94 198 LYS A CA 1
ATOM 1537 C C . LYS A 1 198 ? -39.380 -9.389 20.598 1.00 39.94 198 LYS A C 1
ATOM 1539 O O . LYS A 1 198 ? -38.705 -10.385 20.339 1.00 39.94 198 LYS A O 1
ATOM 1544 N N . SER A 1 199 ? -39.234 -8.227 19.965 1.00 44.44 199 SER A N 1
ATOM 1545 C CA . SER A 1 199 ? -38.159 -7.964 19.008 1.00 44.44 199 SER A CA 1
ATOM 1546 C C . SER A 1 199 ? -36.805 -8.082 19.714 1.00 44.44 199 SER A C 1
ATOM 1548 O O . SER A 1 199 ? -36.561 -7.460 20.750 1.00 44.44 199 SER A O 1
ATOM 1550 N N . ARG A 1 200 ? -35.927 -8.942 19.188 1.00 52.50 200 ARG A N 1
ATOM 1551 C CA . ARG A 1 200 ? -34.597 -9.194 19.758 1.00 52.50 200 ARG A CA 1
ATOM 1552 C C . ARG A 1 200 ? -33.622 -8.196 19.150 1.00 52.50 200 ARG A C 1
ATOM 1554 O O . ARG A 1 200 ? -33.493 -8.148 17.932 1.00 52.50 200 ARG A O 1
ATOM 1561 N N . LYS A 1 201 ? -32.928 -7.410 19.977 1.00 58.56 201 LYS A N 1
ATOM 1562 C CA . LYS A 1 201 ? -31.941 -6.455 19.468 1.00 58.56 201 LYS A CA 1
ATOM 1563 C C . LYS A 1 201 ? -30.715 -7.215 18.956 1.00 58.56 201 LYS A C 1
ATOM 1565 O O . LYS A 1 201 ? -30.235 -8.141 19.616 1.00 58.56 201 LYS A O 1
ATOM 1570 N N . VAL A 1 202 ? -30.210 -6.796 17.801 1.00 68.31 202 VAL A N 1
ATOM 1571 C CA . VAL A 1 202 ? -28.911 -7.214 17.271 1.00 68.31 202 VAL A CA 1
ATOM 1572 C C . VAL A 1 202 ? -27.921 -6.059 17.444 1.00 68.31 202 VAL A C 1
ATOM 1574 O O . VAL A 1 202 ? -28.298 -4.894 17.300 1.00 68.31 202 VAL A O 1
ATOM 1577 N N . SER A 1 203 ? -26.674 -6.374 17.786 1.00 76.44 203 SER A N 1
ATOM 1578 C CA . SER A 1 203 ? -25.536 -5.450 17.694 1.00 76.44 203 SER A CA 1
ATOM 1579 C C . SER A 1 203 ? -24.530 -5.979 16.678 1.00 76.44 203 SER A C 1
ATOM 1581 O O . SER A 1 203 ? -24.268 -7.182 16.656 1.00 76.44 203 SER A O 1
ATOM 1583 N N . VAL A 1 204 ? -23.929 -5.079 15.904 1.00 85.00 204 VAL A N 1
ATOM 1584 C CA . VAL A 1 204 ? -22.744 -5.358 15.080 1.00 85.00 204 VAL A CA 1
ATOM 1585 C C . VAL A 1 204 ? -21.496 -5.357 15.961 1.00 85.00 204 VAL A C 1
ATOM 1587 O O . VAL A 1 204 ? -21.427 -4.588 16.922 1.00 85.00 204 VAL A O 1
ATOM 1590 N N . LEU A 1 205 ? -20.528 -6.213 15.647 1.00 87.00 205 LEU A N 1
ATOM 1591 C CA . LEU A 1 205 ? -19.247 -6.367 16.329 1.00 87.00 205 LEU A CA 1
ATOM 1592 C C . LEU A 1 205 ? -18.075 -6.181 15.355 1.00 87.00 205 LEU A C 1
ATOM 1594 O O . LEU A 1 205 ? -18.200 -6.502 14.176 1.00 87.00 205 LEU A O 1
ATOM 1598 N N . CYS A 1 206 ? -16.931 -5.755 15.883 1.00 89.56 206 CYS A N 1
ATOM 1599 C CA . CYS A 1 206 ? -15.616 -5.805 15.243 1.00 89.56 206 CYS A CA 1
ATOM 1600 C C . CYS A 1 206 ? -14.575 -6.386 16.214 1.00 89.56 206 CYS A C 1
ATOM 1602 O O . CYS A 1 206 ? -14.711 -6.217 17.431 1.00 89.56 206 CYS A O 1
ATOM 1604 N N . ALA A 1 207 ? -13.540 -7.047 15.698 1.00 87.69 207 ALA A N 1
ATOM 1605 C CA . ALA A 1 207 ? -12.413 -7.509 16.497 1.00 87.69 207 ALA A CA 1
ATOM 1606 C C . ALA A 1 207 ? -11.387 -6.380 16.691 1.00 87.69 207 ALA A C 1
ATOM 1608 O O . ALA A 1 207 ? -11.026 -5.662 15.754 1.00 87.69 207 ALA A O 1
ATOM 1609 N N . VAL A 1 208 ? -10.909 -6.239 17.923 1.00 91.12 208 VAL A N 1
ATOM 1610 C CA . VAL A 1 208 ? -9.801 -5.355 18.308 1.00 91.12 208 VAL A CA 1
ATOM 1611 C C . VAL A 1 208 ? -8.779 -6.178 19.098 1.00 91.12 208 VAL A C 1
ATOM 1613 O O . VAL A 1 208 ? -9.195 -7.119 19.779 1.00 91.12 208 VAL A O 1
ATOM 1616 N N . PRO A 1 209 ? -7.471 -5.872 19.045 1.00 89.94 209 PRO A N 1
ATOM 1617 C CA . PRO A 1 209 ? -6.481 -6.569 19.868 1.00 89.94 209 PRO A CA 1
ATOM 1618 C C . PRO A 1 209 ? -6.811 -6.479 21.369 1.00 89.94 209 PRO A C 1
ATOM 1620 O O . PRO A 1 209 ? -7.335 -5.466 21.838 1.00 89.94 209 PRO A O 1
ATOM 1623 N N . GLU A 1 21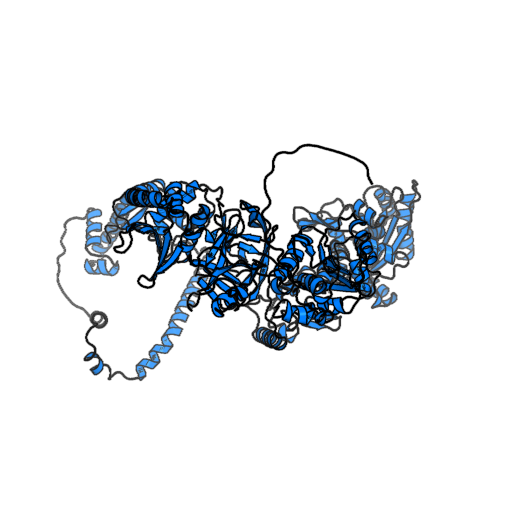0 ? -6.502 -7.539 22.121 1.00 90.00 210 GLU A N 1
ATOM 1624 C CA . GLU A 1 210 ? -6.567 -7.545 23.593 1.00 90.00 210 GLU A CA 1
ATOM 1625 C C . GLU A 1 210 ? -5.438 -6.722 24.222 1.00 90.00 210 GLU A C 1
ATOM 1627 O O . GLU A 1 210 ? -5.617 -6.054 25.241 1.00 90.00 210 GLU A O 1
ATOM 1632 N N . GLU A 1 211 ? -4.266 -6.765 23.601 1.00 89.94 211 GLU A N 1
ATOM 1633 C CA . GLU A 1 211 ? -3.119 -5.942 23.939 1.00 89.94 211 GLU A CA 1
ATOM 1634 C C . GLU A 1 211 ? -2.237 -5.733 22.711 1.00 89.94 211 GLU A C 1
ATOM 1636 O O . GLU A 1 211 ? -2.241 -6.528 21.774 1.00 89.94 211 GLU A O 1
ATOM 1641 N N . VAL A 1 212 ? -1.496 -4.628 22.711 1.00 88.94 212 VAL A N 1
ATOM 1642 C CA . VAL A 1 212 ? -0.488 -4.316 21.689 1.00 88.94 212 VAL A CA 1
ATOM 1643 C C . VAL A 1 212 ? 0.802 -3.984 22.443 1.00 88.94 212 VAL A C 1
ATOM 1645 O O . VAL A 1 212 ? 1.091 -2.802 22.623 1.00 88.94 212 VAL A O 1
ATOM 1648 N N . PRO A 1 213 ? 1.531 -4.982 22.989 1.00 89.31 213 PRO A N 1
ATOM 1649 C CA . PRO A 1 213 ? 2.590 -4.797 23.991 1.00 89.31 213 PRO A CA 1
ATOM 1650 C C . PRO A 1 213 ? 3.910 -4.292 23.379 1.00 89.31 213 PRO A C 1
ATOM 1652 O O . PRO A 1 213 ? 4.991 -4.824 23.618 1.00 89.31 213 PRO A O 1
ATOM 1655 N N . VAL A 1 214 ? 3.797 -3.248 22.561 1.00 87.31 214 VAL A N 1
ATOM 1656 C CA . VAL A 1 214 ? 4.860 -2.613 21.793 1.00 87.31 214 VAL A CA 1
ATOM 1657 C C . VAL A 1 214 ? 5.415 -1.448 22.602 1.00 87.31 214 VAL A C 1
ATOM 1659 O O . VAL A 1 214 ? 4.784 -0.397 22.728 1.00 87.31 214 VAL A O 1
ATOM 1662 N N . PHE A 1 215 ? 6.604 -1.634 23.152 1.00 89.25 215 PHE A N 1
ATOM 1663 C CA . PHE A 1 215 ? 7.342 -0.618 23.896 1.00 89.25 215 PHE A CA 1
ATOM 1664 C C . PHE A 1 215 ? 8.675 -0.390 23.192 1.00 89.25 215 PHE A C 1
ATOM 1666 O O . PHE A 1 215 ? 9.258 -1.345 22.679 1.00 89.25 215 PHE A O 1
ATOM 1673 N N . GLY A 1 216 ? 9.135 0.857 23.149 1.00 85.75 216 GLY A N 1
ATOM 1674 C CA . GLY A 1 216 ? 10.433 1.165 22.560 1.00 85.75 216 GLY A CA 1
ATOM 1675 C C . GLY A 1 216 ? 11.577 0.966 23.555 1.00 85.75 216 GLY A C 1
ATOM 1676 O O . GLY A 1 216 ? 11.379 0.600 24.716 1.00 85.75 216 GLY A O 1
ATOM 1677 N N . ASP A 1 217 ? 12.787 1.218 23.077 1.00 84.81 217 ASP A N 1
ATOM 1678 C CA . ASP A 1 217 ? 14.051 1.084 23.802 1.00 84.81 217 ASP A CA 1
ATOM 1679 C C . ASP A 1 217 ? 14.554 2.411 24.400 1.00 84.81 217 ASP A C 1
ATOM 1681 O O . ASP A 1 217 ? 15.587 2.437 25.072 1.00 84.81 217 ASP A O 1
ATOM 1685 N N . LYS A 1 218 ? 13.840 3.525 24.182 1.00 87.25 218 LYS A N 1
ATOM 1686 C CA . LYS A 1 218 ? 14.302 4.848 24.612 1.00 87.25 218 LYS A CA 1
ATOM 1687 C C . LYS A 1 218 ? 14.076 5.052 26.107 1.00 87.25 218 LYS A C 1
ATOM 1689 O O . LYS A 1 218 ? 12.977 4.879 26.633 1.00 87.25 218 LYS A O 1
ATOM 1694 N N . GLU A 1 219 ? 15.124 5.524 26.770 1.00 90.56 219 GLU A N 1
ATOM 1695 C CA . GLU A 1 219 ? 15.102 6.000 28.150 1.00 90.56 219 GLU A CA 1
ATOM 1696 C C . GLU A 1 219 ? 15.323 7.520 28.149 1.00 90.56 219 GLU A C 1
ATOM 1698 O O . GLU A 1 219 ? 16.320 8.018 27.623 1.00 90.56 219 GLU A O 1
ATOM 1703 N N . LEU A 1 220 ? 14.409 8.275 28.759 1.00 92.31 220 LEU A N 1
ATOM 1704 C CA . LEU A 1 220 ? 14.623 9.681 29.103 1.00 92.31 220 LEU A CA 1
ATOM 1705 C C . LEU A 1 220 ? 15.085 9.799 30.565 1.00 92.31 220 LEU A C 1
ATOM 1707 O O . LEU A 1 220 ? 14.826 8.907 31.373 1.00 92.31 220 LEU A O 1
ATOM 1711 N N . PRO A 1 221 ? 15.711 10.915 30.977 1.00 94.25 221 PRO A N 1
ATOM 1712 C CA . PRO A 1 221 ? 15.899 11.196 32.395 1.00 94.25 221 PRO A CA 1
ATOM 1713 C C . PRO A 1 221 ? 14.544 11.170 33.118 1.00 94.25 221 PRO A C 1
ATOM 1715 O O . PRO A 1 221 ? 13.588 11.811 32.679 1.00 94.25 221 PRO A O 1
ATOM 1718 N N . LEU A 1 222 ? 14.431 10.434 34.228 1.00 93.88 222 LEU A N 1
ATOM 1719 C CA . LEU A 1 222 ? 13.128 10.147 34.846 1.00 93.88 222 LEU A CA 1
ATOM 1720 C C . LEU A 1 222 ? 12.367 11.421 35.271 1.00 93.88 222 LEU A C 1
ATOM 1722 O O . LEU A 1 222 ? 11.135 11.453 35.257 1.00 93.88 222 LEU A O 1
ATOM 1726 N N . HIS A 1 223 ? 13.085 12.497 35.609 1.00 92.81 223 HIS A N 1
ATOM 1727 C CA . HIS A 1 223 ? 12.489 13.803 35.896 1.00 92.81 223 HIS A CA 1
ATOM 1728 C C . HIS A 1 223 ? 11.921 14.498 34.652 1.00 92.81 223 HIS A C 1
ATOM 1730 O O . HIS A 1 223 ? 10.935 15.218 34.782 1.00 92.81 223 HIS A O 1
ATOM 1736 N N . HIS A 1 224 ? 12.444 14.240 33.445 1.00 94.25 224 HIS A N 1
ATOM 1737 C CA . HIS A 1 224 ? 11.837 14.702 32.187 1.00 94.25 224 HIS A CA 1
ATOM 1738 C C . HIS A 1 224 ? 10.495 14.014 31.952 1.00 94.25 224 HIS A C 1
ATOM 1740 O O . HIS A 1 224 ? 9.508 14.700 31.702 1.00 94.25 224 HIS A O 1
ATOM 1746 N N . VAL A 1 225 ? 10.430 12.687 32.110 1.00 95.56 225 VAL A N 1
ATOM 1747 C CA . VAL A 1 225 ? 9.192 11.898 31.950 1.00 95.56 225 VAL A CA 1
ATOM 1748 C C . VAL A 1 225 ? 8.085 12.427 32.867 1.00 95.56 225 VAL A C 1
ATOM 1750 O O . VAL A 1 225 ? 6.984 12.746 32.409 1.00 95.56 225 VAL A O 1
ATOM 1753 N N . LYS A 1 226 ? 8.405 12.600 34.157 1.00 96.38 226 LYS A N 1
ATOM 1754 C CA . LYS A 1 226 ? 7.506 13.182 35.166 1.00 96.38 226 LYS A CA 1
ATOM 1755 C C . LYS A 1 226 ? 7.090 14.612 34.796 1.00 96.38 226 LYS A C 1
ATOM 1757 O O . LYS A 1 226 ? 5.900 14.913 34.749 1.00 96.38 226 LYS A O 1
ATOM 1762 N N . MET A 1 227 ? 8.054 15.489 34.499 1.00 94.62 227 MET A N 1
ATOM 1763 C CA . MET A 1 227 ? 7.821 16.898 34.157 1.00 94.62 227 MET A CA 1
ATOM 1764 C C . MET A 1 227 ? 6.917 17.066 32.928 1.00 94.62 227 MET A C 1
ATOM 1766 O O . MET A 1 227 ? 6.027 17.917 32.937 1.00 94.62 227 MET A O 1
ATOM 1770 N N . ILE A 1 228 ? 7.124 16.260 31.883 1.00 94.50 228 ILE A N 1
ATOM 1771 C CA . ILE A 1 228 ? 6.309 16.280 30.664 1.00 94.50 228 ILE A CA 1
ATOM 1772 C C . ILE A 1 228 ? 4.874 15.838 30.988 1.00 94.50 228 ILE A C 1
ATOM 1774 O O . ILE A 1 228 ? 3.935 16.537 30.609 1.00 94.50 228 ILE A O 1
ATOM 1778 N N . ALA A 1 229 ? 4.687 14.754 31.749 1.00 95.38 229 ALA A N 1
ATOM 1779 C CA . ALA A 1 229 ? 3.361 14.288 32.167 1.00 95.38 229 ALA A CA 1
ATOM 1780 C C . ALA A 1 229 ? 2.585 15.349 32.975 1.00 95.38 229 ALA A C 1
ATOM 1782 O O . ALA A 1 229 ? 1.451 15.686 32.624 1.00 95.38 229 ALA A O 1
ATOM 1783 N N . TYR A 1 230 ? 3.216 15.948 33.995 1.00 95.44 230 TYR A N 1
ATOM 1784 C CA . TYR A 1 230 ? 2.625 17.030 34.796 1.00 95.44 230 TYR A CA 1
ATOM 1785 C C . TYR A 1 230 ? 2.229 18.249 33.947 1.00 95.44 230 TYR A C 1
ATOM 1787 O O . TYR A 1 230 ? 1.171 18.843 34.157 1.00 95.44 230 TYR A O 1
ATOM 1795 N N . LEU A 1 231 ? 3.048 18.623 32.958 1.00 92.88 231 LEU A N 1
ATOM 1796 C CA . LEU A 1 231 ? 2.771 19.772 32.093 1.00 92.88 231 LEU A CA 1
ATOM 1797 C C . LEU A 1 231 ? 1.745 19.483 30.987 1.00 92.88 231 LEU A C 1
ATOM 1799 O O . LEU A 1 231 ? 1.076 20.411 30.521 1.00 92.88 231 LEU A O 1
ATOM 1803 N N . ILE A 1 232 ? 1.558 18.224 30.589 1.00 92.75 232 ILE A N 1
ATOM 1804 C CA . ILE A 1 232 ? 0.451 17.817 29.712 1.00 92.75 232 ILE A CA 1
ATOM 1805 C C . ILE A 1 232 ? -0.889 17.903 30.464 1.00 92.75 232 ILE A C 1
ATOM 1807 O O . ILE A 1 232 ? -1.865 18.375 29.881 1.00 92.75 232 ILE A O 1
ATOM 1811 N N . GLY A 1 233 ? -0.909 17.596 31.763 1.00 88.75 233 GLY A N 1
ATOM 1812 C CA . GLY A 1 233 ? -2.004 17.918 32.686 1.00 88.75 233 GLY A CA 1
ATOM 1813 C C . GLY A 1 233 ? -2.117 19.417 33.005 1.00 88.75 233 GLY A C 1
ATOM 1814 O O . GLY A 1 233 ? -2.422 20.233 32.130 1.00 88.75 233 GLY A O 1
ATOM 1815 N N . ASP A 1 234 ? -1.805 19.803 34.246 1.00 89.00 234 ASP A N 1
ATOM 1816 C CA . ASP A 1 234 ? -2.026 21.153 34.805 1.00 89.00 234 ASP A CA 1
ATOM 1817 C C . ASP A 1 234 ? -1.083 22.255 34.263 1.00 89.00 234 ASP A C 1
ATOM 1819 O O . ASP A 1 234 ? -1.042 23.383 34.774 1.00 89.00 234 ASP A O 1
ATOM 1823 N N . GLY A 1 235 ? -0.278 21.947 33.242 1.00 87.19 235 GLY A N 1
ATOM 1824 C CA . GLY A 1 235 ? 0.671 22.883 32.643 1.00 87.19 235 GLY A CA 1
ATOM 1825 C C . GLY A 1 235 ? 0.025 23.966 31.773 1.00 87.19 235 GLY A C 1
ATOM 1826 O O . GLY A 1 235 ? -0.730 23.674 30.841 1.00 87.19 235 GLY A O 1
ATOM 1827 N N . GLY A 1 236 ? 0.388 25.225 32.014 1.00 88.56 236 GLY A N 1
ATOM 1828 C CA . GLY A 1 236 ? 0.132 26.350 31.115 1.00 88.56 236 GLY A CA 1
ATOM 1829 C C . GLY A 1 236 ? 1.293 26.531 30.138 1.00 88.56 236 GLY A C 1
ATOM 1830 O O . GLY A 1 236 ? 2.408 26.853 30.551 1.00 88.56 236 GLY A O 1
ATOM 1831 N N . LEU A 1 237 ? 1.027 26.314 28.845 1.00 86.94 237 LEU A N 1
ATOM 1832 C CA . LEU A 1 237 ? 2.049 26.224 27.787 1.00 86.94 237 LEU A CA 1
ATOM 1833 C C . LEU A 1 237 ? 1.856 27.228 26.634 1.00 86.94 237 LEU A C 1
ATOM 1835 O O . LEU A 1 237 ? 2.672 27.269 25.721 1.00 86.94 237 LEU A O 1
ATOM 1839 N N . THR A 1 238 ? 0.806 28.053 26.666 1.00 75.69 238 THR A N 1
ATOM 1840 C CA . THR A 1 238 ? 0.350 28.907 25.544 1.00 75.69 238 THR A CA 1
ATOM 1841 C C . THR A 1 238 ? 1.269 30.076 25.185 1.00 75.69 238 THR A C 1
ATOM 1843 O O . THR A 1 238 ? 1.082 30.714 24.155 1.00 75.69 238 THR A O 1
ATOM 1846 N N . ASN A 1 239 ? 2.245 30.391 26.033 1.00 67.06 239 ASN A N 1
ATOM 1847 C CA . ASN A 1 239 ? 3.164 31.515 25.876 1.00 67.06 239 ASN A CA 1
ATOM 1848 C C . ASN A 1 239 ? 4.612 31.043 26.083 1.00 67.06 239 ASN A C 1
ATOM 1850 O O . ASN A 1 239 ? 4.853 29.963 26.619 1.00 67.06 239 ASN A O 1
ATOM 1854 N N . ASN A 1 240 ? 5.595 31.915 25.823 1.00 67.75 240 ASN A N 1
ATOM 1855 C CA . ASN A 1 240 ? 6.992 31.749 26.277 1.00 67.75 240 ASN A CA 1
ATOM 1856 C C . ASN A 1 240 ? 7.154 31.879 27.821 1.00 67.75 240 ASN A C 1
ATOM 1858 O O . ASN A 1 240 ? 8.144 32.402 28.339 1.00 67.75 240 ASN A O 1
ATOM 1862 N N . ALA A 1 241 ? 6.168 31.405 28.581 1.00 76.81 241 ALA A N 1
ATOM 1863 C CA . ALA A 1 241 ? 6.130 31.311 30.029 1.00 76.81 241 ALA A CA 1
ATOM 1864 C C . ALA A 1 241 ? 5.462 29.979 30.387 1.00 76.81 241 ALA A C 1
ATOM 1866 O O . ALA A 1 241 ? 4.281 29.799 30.112 1.00 76.81 241 ALA A O 1
ATOM 1867 N N . VAL A 1 242 ? 6.228 29.063 30.982 1.00 88.50 242 VAL A N 1
ATOM 1868 C CA . VAL A 1 242 ? 5.719 27.764 31.440 1.00 88.50 242 VAL A CA 1
ATOM 1869 C C . VAL A 1 242 ? 5.174 27.942 32.851 1.00 88.50 242 VAL A C 1
ATOM 1871 O O . VAL A 1 242 ? 5.883 28.452 33.727 1.00 88.50 242 VAL A O 1
ATOM 1874 N N . THR A 1 243 ? 3.931 27.528 33.072 1.00 90.81 243 THR A N 1
ATOM 1875 C CA . THR A 1 243 ? 3.320 27.468 34.403 1.00 90.81 243 THR A CA 1
ATOM 1876 C C . THR A 1 243 ? 2.789 26.073 34.713 1.00 90.81 243 THR A C 1
ATOM 1878 O O . THR A 1 243 ? 2.557 25.280 33.809 1.00 90.81 243 THR A O 1
ATOM 1881 N N . PHE A 1 244 ? 2.584 25.789 35.993 1.00 91.88 244 PHE A N 1
ATOM 1882 C CA . PHE A 1 244 ? 1.941 24.589 36.525 1.00 91.88 244 PHE A CA 1
ATOM 1883 C C . PHE A 1 244 ? 0.986 25.046 37.633 1.00 91.88 244 PHE A C 1
ATOM 1885 O O . PHE A 1 244 ? 1.380 25.878 38.454 1.00 91.88 244 PHE A O 1
ATOM 1892 N N . THR A 1 245 ? -0.275 24.606 37.620 1.00 89.81 245 THR A N 1
ATOM 1893 C CA . THR A 1 245 ? -1.286 25.057 38.597 1.00 89.81 245 THR A CA 1
ATOM 1894 C C . THR A 1 245 ? -1.724 23.897 39.471 1.00 89.81 245 THR A C 1
ATOM 1896 O O . THR A 1 245 ? -2.419 23.011 38.998 1.00 89.81 245 THR A O 1
ATOM 1899 N N . GLN A 1 246 ? -1.300 23.895 40.733 1.00 89.88 246 GLN A N 1
ATOM 1900 C CA . GLN A 1 246 ? -1.466 22.753 41.626 1.00 89.88 246 GLN A CA 1
ATOM 1901 C C . GLN A 1 246 ? -1.480 23.209 43.094 1.00 89.88 246 GLN A C 1
ATOM 1903 O O . GLN A 1 246 ? -0.913 24.251 43.441 1.00 89.88 246 GLN A O 1
ATOM 1908 N N . GLU A 1 247 ? -2.146 22.444 43.957 1.00 88.94 247 GLU A N 1
ATOM 1909 C CA . GLU A 1 247 ? -2.133 22.671 45.406 1.00 88.94 247 GLU A CA 1
ATOM 1910 C C . GLU A 1 247 ? -0.776 22.283 46.023 1.00 88.94 247 GLU A C 1
ATOM 1912 O O . GLU A 1 247 ? 0.078 21.701 45.354 1.00 88.94 247 GLU A O 1
ATOM 1917 N N . ASP A 1 248 ? -0.528 22.638 47.289 1.00 87.31 248 ASP A N 1
ATOM 1918 C CA . ASP A 1 248 ? 0.751 22.324 47.947 1.00 87.31 248 ASP A CA 1
ATOM 1919 C C . ASP A 1 248 ? 0.743 20.868 48.441 1.00 87.31 248 ASP A C 1
ATOM 1921 O O . ASP A 1 248 ? 0.324 20.554 49.554 1.00 87.31 248 ASP A O 1
ATOM 1925 N N . ASN A 1 249 ? 1.109 19.959 47.537 1.00 90.75 249 ASN A N 1
ATOM 1926 C CA . ASN A 1 249 ? 0.972 18.512 47.684 1.00 90.75 249 ASN A CA 1
ATOM 1927 C C . ASN A 1 249 ? 2.174 17.752 47.085 1.00 90.75 249 ASN A C 1
ATOM 1929 O O . ASN A 1 249 ? 3.136 18.353 46.598 1.00 90.75 249 ASN A O 1
ATOM 1933 N N . LYS A 1 250 ? 2.126 16.409 47.116 1.00 92.25 250 LYS A N 1
ATOM 1934 C CA . LYS A 1 250 ? 3.192 15.535 46.586 1.00 92.25 250 LYS A CA 1
ATOM 1935 C C . LYS A 1 250 ? 3.540 15.858 45.126 1.00 92.25 250 LYS A C 1
ATOM 1937 O O . LYS A 1 250 ? 4.711 15.853 44.762 1.00 92.25 250 LYS A O 1
ATOM 1942 N N . GLN A 1 251 ? 2.532 16.149 44.304 1.00 93.25 251 GLN A N 1
ATOM 1943 C CA . GLN A 1 251 ? 2.676 16.457 42.883 1.00 93.25 251 GLN A CA 1
ATOM 1944 C C . GLN A 1 251 ? 3.456 17.763 42.682 1.00 93.25 251 GLN A C 1
ATOM 1946 O O . GLN A 1 251 ? 4.394 17.803 41.889 1.00 93.25 251 GLN A O 1
ATOM 1951 N N . LEU A 1 252 ? 3.132 18.820 43.439 1.00 93.25 252 LEU A N 1
ATOM 1952 C CA . LEU A 1 252 ? 3.891 20.073 43.399 1.00 93.25 252 LEU A CA 1
ATOM 1953 C C . LEU A 1 252 ? 5.314 19.922 43.959 1.00 93.25 252 LEU A C 1
ATOM 1955 O O . LEU A 1 252 ? 6.234 20.547 43.429 1.00 93.25 252 LEU A O 1
ATOM 1959 N N . ALA A 1 253 ? 5.508 19.109 45.001 1.00 92.69 253 ALA A N 1
ATOM 1960 C CA . ALA A 1 253 ? 6.829 18.830 45.562 1.00 92.69 253 ALA A CA 1
ATOM 1961 C C . ALA A 1 253 ? 7.742 18.131 44.540 1.00 92.69 253 ALA A C 1
ATOM 1963 O O . ALA A 1 253 ? 8.800 18.659 44.206 1.00 92.69 253 ALA A O 1
ATOM 1964 N N . GLU A 1 254 ? 7.290 17.024 43.949 1.00 95.56 254 GLU A N 1
ATOM 1965 C CA . GLU A 1 254 ? 8.066 16.306 42.935 1.00 95.56 254 GLU A CA 1
ATOM 1966 C C . GLU A 1 254 ? 8.259 17.142 41.656 1.00 95.56 254 GLU A C 1
ATOM 1968 O O . GLU A 1 254 ? 9.332 17.122 41.053 1.00 95.56 254 GLU A O 1
ATOM 1973 N N . PHE A 1 255 ? 7.261 17.931 41.239 1.00 95.06 255 PHE A N 1
ATOM 1974 C CA . PHE A 1 255 ? 7.426 18.843 40.105 1.00 95.06 255 PHE A CA 1
ATOM 1975 C C . PHE A 1 255 ? 8.475 19.935 40.383 1.00 95.06 255 PHE A C 1
ATOM 1977 O O . PHE A 1 255 ? 9.203 20.330 39.470 1.00 95.06 255 PHE A O 1
ATOM 1984 N N . ARG A 1 256 ? 8.602 20.396 41.638 1.00 94.19 256 ARG A N 1
ATOM 1985 C CA . ARG A 1 256 ? 9.653 21.333 42.072 1.00 94.19 256 ARG A CA 1
ATOM 1986 C C . ARG A 1 256 ? 11.040 20.707 41.929 1.00 94.19 256 ARG A C 1
ATOM 1988 O O . ARG A 1 256 ? 11.887 21.303 41.271 1.00 94.19 256 ARG A O 1
ATOM 1995 N N . GLU A 1 257 ? 11.230 19.492 42.441 1.00 92.62 257 GLU A N 1
ATOM 1996 C CA . GLU A 1 257 ? 12.471 18.716 42.279 1.00 92.62 257 GLU A CA 1
ATOM 1997 C C . GLU A 1 257 ? 12.824 18.531 40.792 1.00 92.62 257 GLU A C 1
ATOM 1999 O O . GLU A 1 257 ? 13.950 18.803 40.371 1.00 92.62 257 GLU A O 1
ATOM 2004 N N . CYS A 1 258 ? 11.841 18.153 39.964 1.00 92.81 258 CYS A N 1
ATOM 2005 C CA . CYS A 1 258 ? 12.050 17.913 38.536 1.00 92.81 258 CYS A CA 1
ATOM 2006 C C . CYS A 1 258 ? 12.497 19.164 37.760 1.00 92.81 258 CYS A C 1
ATOM 2008 O O . CYS A 1 258 ? 13.259 19.029 36.804 1.00 92.81 258 CYS A O 1
ATOM 2010 N N . VAL A 1 259 ? 12.061 20.374 38.143 1.00 91.94 259 VAL A N 1
ATOM 2011 C CA . VAL A 1 259 ? 12.553 21.614 37.508 1.00 91.94 259 VAL A CA 1
ATOM 2012 C C . VAL A 1 259 ? 13.849 22.136 38.133 1.00 91.94 259 VAL A C 1
ATOM 2014 O O . VAL A 1 259 ? 14.606 22.826 37.451 1.00 91.94 259 VAL A O 1
ATOM 2017 N N . GLU A 1 260 ? 14.141 21.807 39.392 1.00 90.44 260 GLU A N 1
ATOM 2018 C CA . GLU A 1 260 ? 15.387 22.207 40.062 1.00 90.44 260 GLU A CA 1
ATOM 2019 C C . GLU A 1 260 ? 16.603 21.432 39.534 1.00 90.44 260 GLU A C 1
ATOM 2021 O O . GLU A 1 260 ? 17.659 22.035 39.337 1.00 90.44 260 GLU A O 1
ATOM 2026 N N . LEU A 1 261 ? 16.418 20.169 39.128 1.00 89.38 261 LEU A N 1
ATOM 2027 C CA . LEU A 1 261 ? 17.385 19.406 38.319 1.00 89.38 261 LEU A CA 1
ATOM 2028 C C . LEU A 1 261 ? 17.682 20.048 36.941 1.00 89.38 261 LEU A C 1
ATOM 2030 O O . LEU A 1 261 ? 18.714 19.775 36.332 1.00 89.38 261 LEU A O 1
ATOM 2034 N N . GLU A 1 262 ? 16.812 20.940 36.456 1.00 89.38 262 GLU A N 1
ATOM 2035 C CA . GLU A 1 262 ? 16.917 21.625 35.159 1.00 89.38 262 GLU A CA 1
ATOM 2036 C C . GLU A 1 262 ? 17.344 23.107 35.283 1.00 89.38 262 GLU A C 1
ATOM 2038 O O . GLU A 1 262 ? 16.976 23.949 34.456 1.00 89.38 262 GLU A O 1
ATOM 2043 N N . ASP A 1 263 ? 18.117 23.455 36.321 1.00 85.62 263 ASP A N 1
ATOM 2044 C CA . ASP A 1 263 ? 18.568 24.828 36.644 1.00 85.62 263 ASP A CA 1
ATOM 2045 C C . ASP A 1 263 ? 17.423 25.857 36.750 1.00 85.62 263 ASP A C 1
ATOM 2047 O O . ASP A 1 263 ? 17.608 27.072 36.557 1.00 85.62 263 ASP A O 1
ATOM 2051 N N . CYS A 1 264 ? 16.208 25.387 37.026 1.00 87.56 264 CYS A N 1
ATOM 2052 C CA . CYS A 1 264 ? 15.016 26.209 37.157 1.00 87.56 264 CYS A CA 1
ATOM 2053 C C . CYS A 1 264 ? 14.512 26.228 38.601 1.00 87.56 264 CYS A C 1
ATOM 2055 O O . CYS A 1 264 ? 14.963 25.471 39.445 1.00 87.56 264 CYS A O 1
ATOM 2057 N N . LYS A 1 265 ? 13.588 27.140 38.901 1.00 88.00 265 LYS A N 1
ATOM 2058 C CA . LYS A 1 265 ? 12.860 27.212 40.173 1.00 88.00 265 LYS A CA 1
ATOM 2059 C C . LYS A 1 265 ? 11.402 27.565 39.916 1.00 88.00 265 LYS A C 1
ATOM 2061 O O . LYS A 1 265 ? 11.077 28.179 38.894 1.00 88.00 265 LYS A O 1
ATOM 2066 N N . LEU A 1 266 ? 10.533 27.203 40.855 1.00 88.50 266 LEU A N 1
ATOM 2067 C CA . LEU A 1 266 ? 9.124 27.590 40.846 1.00 88.50 266 LEU A CA 1
ATOM 2068 C C . LEU A 1 266 ? 8.927 28.918 41.586 1.00 88.50 266 LEU A C 1
ATOM 2070 O O . LEU A 1 266 ? 9.228 29.030 42.770 1.00 88.50 266 LEU A O 1
ATOM 2074 N N . MET A 1 267 ? 8.367 29.917 40.904 1.00 86.19 267 MET A N 1
ATOM 2075 C CA . MET A 1 267 ? 7.870 31.151 41.524 1.00 86.19 267 MET A CA 1
ATOM 2076 C C . MET A 1 267 ? 6.341 31.147 41.532 1.00 86.19 267 MET A C 1
ATOM 2078 O O . MET A 1 267 ? 5.734 31.064 40.465 1.00 86.19 267 MET A O 1
ATOM 2082 N N . ARG A 1 268 ? 5.704 31.281 42.703 1.00 85.38 268 ARG A N 1
ATOM 2083 C CA . ARG A 1 268 ? 4.242 31.456 42.799 1.00 85.38 268 ARG A CA 1
ATOM 2084 C C . ARG A 1 268 ? 3.822 32.736 42.057 1.00 85.38 268 ARG A C 1
ATOM 2086 O O . ARG A 1 268 ? 4.478 33.772 42.174 1.00 85.38 268 ARG A O 1
ATOM 2093 N N . ALA A 1 269 ? 2.761 32.659 41.261 1.00 78.50 269 ALA A N 1
ATOM 2094 C CA . ALA A 1 269 ? 2.237 33.778 40.491 1.00 78.50 269 ALA A CA 1
ATOM 2095 C C . ALA A 1 269 ? 1.450 34.741 41.392 1.00 78.50 269 ALA A C 1
ATOM 2097 O O . ALA A 1 269 ? 0.724 34.325 42.289 1.00 78.50 269 ALA A O 1
ATOM 2098 N N . SER A 1 270 ? 1.537 36.043 41.116 1.00 71.19 270 SER A N 1
ATOM 2099 C CA . SER A 1 270 ? 0.804 37.072 41.866 1.00 71.19 270 SER A CA 1
ATOM 2100 C C . SER A 1 270 ? -0.700 37.122 41.559 1.00 71.19 270 SER A C 1
ATOM 2102 O O . SER A 1 270 ? -1.417 37.879 42.199 1.00 71.19 270 SER A O 1
ATOM 2104 N N . SER A 1 271 ? -1.172 36.366 40.562 1.00 65.81 271 SER A N 1
ATOM 2105 C CA . SER A 1 271 ? -2.563 36.362 40.087 1.00 65.81 271 SER A CA 1
ATOM 2106 C C . SER A 1 271 ? -3.384 35.143 40.524 1.00 65.81 271 SER A C 1
ATOM 2108 O O . SER A 1 271 ? -4.597 35.148 40.345 1.00 65.81 271 SER A O 1
ATOM 2110 N N . ASN A 1 272 ? -2.747 34.092 41.051 1.00 75.62 272 ASN A N 1
ATOM 2111 C CA . ASN A 1 272 ? -3.408 32.895 41.578 1.00 75.62 272 ASN A CA 1
ATOM 2112 C C . ASN A 1 272 ? -2.444 32.172 42.531 1.00 75.62 272 ASN A C 1
ATOM 2114 O O . ASN A 1 272 ? -1.335 31.820 42.127 1.00 75.62 272 ASN A O 1
ATOM 2118 N N . HIS A 1 273 ? -2.869 31.916 43.771 1.00 80.00 273 HIS A N 1
ATOM 2119 C CA . HIS A 1 273 ? -2.040 31.270 44.794 1.00 80.00 273 HIS A CA 1
ATOM 2120 C C . HIS A 1 273 ? -1.600 29.839 44.436 1.00 80.00 273 HIS A C 1
ATOM 2122 O O . HIS A 1 273 ? -0.555 29.401 44.917 1.00 80.00 273 HIS A O 1
ATOM 2128 N N . TYR A 1 274 ? -2.340 29.147 43.566 1.00 87.06 274 TYR A N 1
ATOM 2129 C CA . TYR A 1 274 ? -2.030 27.785 43.117 1.00 87.06 274 TYR A CA 1
ATOM 2130 C C . TYR A 1 274 ? -1.192 27.723 41.832 1.00 87.06 274 TYR A C 1
ATOM 2132 O O . TYR A 1 274 ? -0.711 26.656 41.462 1.00 87.06 274 TYR A O 1
ATOM 2140 N N . THR A 1 275 ? -1.000 28.837 41.119 1.00 88.44 275 THR A N 1
ATOM 2141 C CA . THR A 1 275 ? -0.223 28.844 39.870 1.00 88.44 275 THR A CA 1
ATOM 2142 C C . THR A 1 275 ? 1.243 29.161 40.145 1.00 88.44 275 THR A C 1
ATOM 2144 O O . THR A 1 275 ? 1.574 30.211 40.690 1.00 88.44 275 THR A O 1
ATOM 2147 N N . TYR A 1 276 ? 2.141 28.294 39.687 1.00 90.12 276 TYR A N 1
ATOM 2148 C CA . TYR A 1 276 ? 3.590 28.465 39.761 1.00 90.12 276 TYR A CA 1
ATOM 2149 C C . TYR A 1 276 ? 4.172 28.639 38.362 1.00 90.12 276 TYR A C 1
ATOM 2151 O O . TYR A 1 276 ? 3.762 27.971 37.418 1.00 90.12 276 TYR A O 1
ATOM 2159 N N . ARG A 1 277 ? 5.145 29.538 38.217 1.00 89.06 277 ARG A N 1
ATOM 2160 C CA . ARG A 1 277 ? 5.879 29.797 36.977 1.00 89.06 277 ARG A CA 1
ATOM 2161 C C . ARG A 1 277 ? 7.287 29.227 37.074 1.00 89.06 277 ARG A C 1
ATOM 2163 O O . ARG A 1 277 ? 8.004 29.526 38.027 1.00 89.06 277 ARG A O 1
ATOM 2170 N N . VAL A 1 278 ? 7.698 28.483 36.052 1.00 88.94 278 VAL A N 1
ATOM 2171 C CA . VAL A 1 278 ? 9.076 28.002 35.909 1.00 88.94 278 VAL A CA 1
ATOM 2172 C C . VAL A 1 278 ? 9.966 29.168 35.466 1.00 88.94 278 VAL A C 1
ATOM 2174 O O . VAL A 1 278 ? 9.690 29.830 34.460 1.00 88.94 278 VAL A O 1
ATOM 2177 N N . VAL A 1 279 ? 11.039 29.433 36.212 1.00 85.00 279 VAL A N 1
ATOM 2178 C CA . VAL A 1 279 ? 12.045 30.466 35.904 1.00 85.00 279 VAL A CA 1
ATOM 2179 C C . VAL A 1 279 ? 13.458 29.895 36.008 1.00 85.00 279 VAL A C 1
ATOM 2181 O O . VAL A 1 279 ? 13.689 28.994 36.802 1.00 85.00 279 VAL A O 1
ATOM 2184 N N . LYS A 1 280 ? 14.430 30.431 35.257 1.00 79.50 280 LYS A N 1
ATOM 2185 C CA . LYS A 1 280 ? 15.850 30.069 35.436 1.00 79.50 280 LYS A CA 1
ATOM 2186 C C . LYS A 1 280 ? 16.345 30.547 36.809 1.00 79.50 280 LYS A C 1
ATOM 2188 O O . LYS A 1 280 ? 16.160 31.722 37.137 1.00 79.50 280 LYS A O 1
ATOM 2193 N N . ALA A 1 281 ? 17.023 29.682 37.565 1.00 68.31 281 ALA A N 1
ATOM 2194 C CA . ALA A 1 281 ? 17.458 29.943 38.941 1.00 68.31 281 ALA A CA 1
ATOM 2195 C C . ALA A 1 281 ? 18.286 31.237 39.091 1.00 68.31 281 ALA A C 1
ATOM 2197 O O . ALA A 1 281 ? 18.112 31.987 40.051 1.00 68.31 281 ALA A O 1
ATOM 2198 N N . SER A 1 282 ? 19.119 31.567 38.096 1.00 58.28 282 SER A N 1
ATOM 2199 C CA . SER A 1 282 ? 19.983 32.758 38.102 1.00 58.28 282 SER A CA 1
ATOM 2200 C C . SER A 1 282 ? 19.245 34.106 38.008 1.00 58.28 282 SER A C 1
ATOM 2202 O O . SER A 1 282 ? 19.875 35.154 38.149 1.00 58.28 282 SER A O 1
ATOM 2204 N N . LYS A 1 283 ? 17.931 34.129 37.736 1.00 47.12 283 LYS A N 1
ATOM 2205 C CA . LYS A 1 283 ? 17.187 35.365 37.410 1.00 47.12 283 LYS A CA 1
ATOM 2206 C C . LYS A 1 283 ? 16.592 36.096 38.627 1.00 47.12 283 LYS A C 1
ATOM 2208 O O . LYS A 1 283 ? 15.993 37.153 38.454 1.00 47.12 283 LYS A O 1
ATOM 2213 N N . VAL A 1 284 ? 16.740 35.549 39.838 1.00 45.66 284 VAL A N 1
ATOM 2214 C CA . VAL A 1 284 ? 15.946 35.949 41.021 1.00 45.66 284 VAL A CA 1
ATOM 2215 C C . VAL A 1 284 ? 16.500 37.166 41.786 1.00 45.66 284 VAL A C 1
ATOM 2217 O O . VAL A 1 284 ? 15.709 37.893 42.380 1.00 45.66 284 VAL A O 1
ATOM 2220 N N . TYR A 1 285 ? 17.814 37.448 41.749 1.00 35.22 285 TYR A N 1
ATOM 2221 C CA . TYR A 1 285 ? 18.421 38.517 42.578 1.00 35.22 285 TYR A CA 1
ATOM 2222 C C . TYR A 1 285 ? 19.214 39.590 41.803 1.00 35.22 285 TYR A C 1
ATOM 2224 O O . TYR A 1 285 ? 18.960 40.784 41.964 1.00 35.22 285 TYR A O 1
ATOM 2232 N N . GLY A 1 286 ? 20.157 39.202 40.934 1.00 40.41 286 GLY A N 1
ATOM 2233 C CA . GLY A 1 286 ? 21.147 40.145 40.380 1.00 40.41 286 GLY A CA 1
ATOM 2234 C C . GLY A 1 286 ? 20.591 41.219 39.432 1.00 40.41 286 GLY A C 1
ATOM 2235 O O . GLY A 1 286 ? 20.964 42.389 39.527 1.00 40.41 286 GLY A O 1
ATOM 2236 N N . GLN A 1 287 ? 19.683 40.850 38.522 1.00 40.06 287 GLN A N 1
ATOM 2237 C CA . GLN A 1 287 ? 19.253 41.742 37.433 1.00 40.06 287 GLN A CA 1
ATOM 2238 C C . GLN A 1 287 ? 18.425 42.942 37.924 1.00 40.06 287 GLN A C 1
ATOM 2240 O O . GLN A 1 287 ? 18.521 44.031 37.363 1.00 40.06 287 GLN A O 1
ATOM 2245 N N . ARG A 1 288 ? 17.616 42.755 38.978 1.00 39.88 288 ARG A N 1
ATOM 2246 C CA . ARG A 1 288 ? 16.665 43.769 39.462 1.00 39.88 288 ARG A CA 1
ATOM 2247 C C . ARG A 1 288 ? 17.404 44.977 40.049 1.00 39.88 288 ARG A C 1
ATOM 2249 O O . ARG A 1 288 ? 17.172 46.096 39.607 1.00 39.88 288 ARG A O 1
ATOM 2256 N N . LYS A 1 289 ? 18.385 44.730 40.930 1.00 40.41 289 LYS A N 1
ATOM 2257 C CA . LYS A 1 289 ? 19.240 45.776 41.522 1.00 40.41 289 LYS A CA 1
ATOM 2258 C C . LYS A 1 289 ? 20.076 46.522 40.471 1.00 40.41 289 LYS A C 1
ATOM 2260 O O . LYS A 1 289 ? 20.170 47.744 40.538 1.00 40.41 289 LYS A O 1
ATOM 2265 N N . ARG A 1 290 ? 20.646 45.813 39.483 1.00 42.16 290 ARG A N 1
ATOM 2266 C CA . ARG A 1 290 ? 21.461 46.433 38.417 1.00 42.16 290 ARG A CA 1
ATOM 2267 C C . ARG A 1 290 ? 20.626 47.350 37.517 1.00 42.16 290 ARG A C 1
ATOM 2269 O O . ARG A 1 290 ? 21.001 48.503 37.331 1.00 42.16 290 ARG A O 1
ATOM 2276 N N . ASN A 1 291 ? 19.474 46.873 37.042 1.00 48.00 291 ASN A N 1
ATOM 2277 C CA . ASN A 1 291 ? 18.596 47.658 36.173 1.00 48.00 291 ASN A CA 1
ATOM 2278 C C . ASN A 1 291 ? 17.929 48.835 36.911 1.00 48.00 291 ASN A C 1
ATOM 2280 O O . ASN A 1 291 ? 17.720 49.877 36.299 1.00 48.00 291 ASN A O 1
ATOM 2284 N N . GLN A 1 292 ? 17.611 48.704 38.207 1.00 50.75 292 GLN A N 1
ATOM 2285 C CA . GLN A 1 292 ? 17.079 49.826 38.993 1.00 50.75 292 GLN A CA 1
ATOM 2286 C C . GLN A 1 292 ? 18.123 50.930 39.202 1.00 50.75 292 GLN A C 1
ATOM 2288 O O . GLN A 1 292 ? 17.772 52.092 39.026 1.00 50.75 292 GLN A O 1
ATOM 2293 N N . LYS A 1 293 ? 19.398 50.596 39.467 1.00 49.41 293 LYS A N 1
ATOM 2294 C CA . LYS A 1 293 ? 20.469 51.608 39.541 1.00 49.41 293 LYS A CA 1
ATOM 2295 C C . LYS A 1 293 ? 20.695 52.334 38.212 1.00 49.41 293 LYS A C 1
ATOM 2297 O O . LYS A 1 293 ? 20.779 53.556 38.205 1.00 49.41 293 LYS A O 1
ATOM 2302 N N . SER A 1 294 ? 20.758 51.619 37.083 1.00 53.22 294 SER A N 1
ATOM 2303 C CA . SER A 1 294 ? 20.941 52.274 35.776 1.00 53.22 294 SER A CA 1
ATOM 2304 C C . SER A 1 294 ? 19.745 53.145 35.379 1.00 53.22 294 SER A C 1
ATOM 2306 O O . SER A 1 294 ? 19.926 54.190 34.764 1.00 53.22 294 SER A O 1
ATOM 2308 N N . LEU A 1 295 ? 18.525 52.728 35.737 1.00 55.03 295 LEU A N 1
ATOM 2309 C CA . LEU A 1 295 ? 17.311 53.498 35.473 1.00 55.03 295 LEU A CA 1
ATOM 2310 C C . LEU A 1 295 ? 17.229 54.742 36.372 1.00 55.03 295 LEU A C 1
ATOM 2312 O O . LEU A 1 295 ? 16.928 55.820 35.873 1.00 55.03 295 LEU A O 1
ATOM 2316 N N . GLY A 1 296 ? 17.542 54.609 37.665 1.00 56.19 296 GLY A N 1
ATOM 2317 C CA . GLY A 1 296 ? 17.564 55.726 38.610 1.00 56.19 296 GLY A CA 1
ATOM 2318 C C . GLY A 1 296 ? 18.615 56.783 38.264 1.00 56.19 296 GLY A C 1
ATOM 2319 O O . GLY A 1 296 ? 18.313 57.969 38.342 1.00 56.19 296 GLY A O 1
ATOM 2320 N N . GLN A 1 297 ? 19.798 56.374 37.792 1.00 55.19 297 GLN A N 1
ATOM 2321 C CA . GLN A 1 297 ? 20.825 57.309 37.320 1.00 55.19 297 GLN A CA 1
ATOM 2322 C C . GLN A 1 297 ? 20.343 58.112 36.098 1.00 55.19 297 GLN A C 1
ATOM 2324 O O . GLN A 1 297 ? 20.351 59.336 36.133 1.00 55.19 297 GLN A O 1
ATOM 2329 N N . ALA A 1 298 ? 19.816 57.437 35.069 1.00 56.53 298 ALA A N 1
ATOM 2330 C CA . ALA A 1 298 ? 19.285 58.102 33.873 1.00 56.53 298 ALA A CA 1
ATOM 2331 C C . ALA A 1 298 ? 18.033 58.965 34.152 1.00 56.53 298 ALA A C 1
ATOM 2333 O O . ALA A 1 298 ? 17.712 59.871 33.384 1.00 56.53 298 ALA A O 1
ATOM 2334 N N . MET A 1 299 ? 17.307 58.691 35.241 1.00 58.19 299 MET A N 1
ATOM 2335 C CA . MET A 1 299 ? 16.217 59.543 35.725 1.00 58.19 299 MET A CA 1
ATOM 2336 C C . MET A 1 299 ? 16.734 60.785 36.451 1.00 58.19 299 MET A C 1
ATOM 2338 O O . MET A 1 299 ? 16.153 61.852 36.260 1.00 58.19 299 MET A O 1
ATOM 2342 N N . LEU A 1 300 ? 17.827 60.673 37.218 1.00 55.62 300 LEU A N 1
ATOM 2343 C CA . LEU A 1 300 ? 18.477 61.807 37.880 1.00 55.62 300 LEU A CA 1
ATOM 2344 C C . LEU A 1 300 ? 18.850 62.883 36.848 1.00 55.62 300 LEU A C 1
ATOM 2346 O O . LEU A 1 300 ? 18.417 64.031 36.971 1.00 55.62 300 LEU A O 1
ATOM 2350 N N . ASP A 1 301 ? 19.534 62.471 35.776 1.00 54.34 301 ASP A N 1
ATOM 2351 C CA . ASP A 1 301 ? 19.976 63.341 34.679 1.00 54.34 301 ASP A CA 1
ATOM 2352 C C . ASP A 1 301 ? 18.804 64.083 34.005 1.00 54.34 301 ASP A C 1
ATOM 2354 O O . ASP A 1 301 ? 18.941 65.238 33.601 1.00 54.34 301 ASP A O 1
ATOM 2358 N N . LEU A 1 302 ? 17.621 63.461 33.922 1.00 54.62 302 LEU A N 1
ATOM 2359 C CA . LEU A 1 302 ? 16.409 64.086 33.377 1.00 54.62 302 LEU A CA 1
ATOM 2360 C C . LEU A 1 302 ? 15.719 65.023 34.381 1.00 54.62 302 LEU A C 1
ATOM 2362 O O . LEU A 1 302 ? 15.207 66.071 33.983 1.00 54.62 302 LEU A O 1
ATOM 2366 N N . THR A 1 303 ? 15.708 64.681 35.673 1.00 55.25 303 THR A N 1
ATOM 2367 C CA . THR A 1 303 ? 15.127 65.547 36.714 1.00 55.25 303 THR A CA 1
ATOM 2368 C C . THR A 1 303 ? 15.937 66.818 36.946 1.00 55.25 303 THR A C 1
ATOM 2370 O O . THR A 1 303 ? 15.344 67.890 37.056 1.00 55.25 303 THR A O 1
ATOM 2373 N N . CYS A 1 304 ? 17.270 66.723 36.963 1.00 51.50 304 CYS A N 1
ATOM 2374 C CA . CYS A 1 304 ? 18.150 67.860 37.230 1.00 51.50 304 CYS A CA 1
ATOM 2375 C C . CYS A 1 304 ? 18.219 68.861 36.067 1.00 51.50 304 CYS A C 1
ATOM 2377 O O . CYS A 1 304 ? 18.406 70.046 36.318 1.00 51.50 304 CYS A O 1
ATOM 2379 N N . ASN A 1 305 ? 18.045 68.415 34.815 1.00 46.78 305 ASN A N 1
ATOM 2380 C CA . ASN A 1 305 ? 18.215 69.278 33.639 1.00 46.78 305 ASN A CA 1
ATOM 2381 C C . ASN A 1 305 ? 16.911 69.841 33.042 1.00 46.78 305 ASN A C 1
ATOM 2383 O O . ASN A 1 305 ? 16.977 70.815 32.293 1.00 46.78 305 ASN A O 1
ATOM 2387 N N . HIS A 1 306 ? 15.740 69.229 33.277 1.00 52.28 306 HIS A N 1
ATOM 2388 C CA . HIS A 1 306 ? 14.513 69.543 32.511 1.00 52.28 306 HIS A CA 1
ATOM 2389 C C . HIS A 1 306 ? 13.230 69.773 33.344 1.00 52.28 306 HIS A C 1
ATOM 2391 O O . HIS A 1 306 ? 12.161 69.921 32.755 1.00 52.28 306 HIS A O 1
ATOM 2397 N N . HIS A 1 307 ? 13.294 69.803 34.684 1.00 51.16 307 HIS A N 1
ATOM 2398 C CA . HIS A 1 307 ? 12.152 70.114 35.577 1.00 51.16 307 HIS A CA 1
ATOM 2399 C C . HIS A 1 307 ? 10.836 69.346 35.274 1.00 51.16 307 HIS A C 1
ATOM 2401 O O . HIS A 1 307 ? 9.729 69.866 35.424 1.00 51.16 307 HIS A O 1
ATOM 2407 N N . ILE A 1 308 ? 10.941 68.084 34.846 1.00 60.31 308 ILE A N 1
ATOM 2408 C CA . ILE A 1 308 ? 9.793 67.257 34.441 1.00 60.31 308 ILE A CA 1
ATOM 2409 C C . ILE A 1 308 ? 9.058 66.710 35.676 1.00 60.31 308 ILE A C 1
ATOM 2411 O O . ILE A 1 308 ? 9.675 66.131 36.567 1.00 60.31 308 ILE A O 1
ATOM 2415 N N . SER A 1 309 ? 7.725 66.826 35.713 1.00 60.47 309 SER A N 1
ATOM 2416 C CA . SER A 1 309 ? 6.928 66.323 36.843 1.00 60.47 309 SER A CA 1
ATOM 2417 C C . SER A 1 309 ? 6.892 64.789 36.938 1.00 60.47 309 SER A C 1
ATOM 2419 O O . SER A 1 309 ? 6.948 64.067 35.937 1.00 60.47 309 SER A O 1
ATOM 2421 N N . THR A 1 310 ? 6.697 64.278 38.157 1.00 55.62 310 THR A N 1
ATOM 2422 C CA . THR A 1 310 ? 6.585 62.844 38.483 1.00 55.62 310 THR A CA 1
ATOM 2423 C C . THR A 1 310 ? 5.529 62.120 37.642 1.00 55.62 310 THR A C 1
ATOM 2425 O O . THR A 1 310 ? 5.743 60.991 37.197 1.00 55.62 310 THR A O 1
ATOM 2428 N N . ASN A 1 311 ? 4.395 62.781 37.382 1.00 55.81 311 ASN A N 1
ATOM 2429 C CA . ASN A 1 311 ? 3.320 62.238 36.551 1.00 55.81 311 ASN A CA 1
ATOM 2430 C C . ASN A 1 311 ? 3.712 62.185 35.074 1.00 55.81 311 ASN A C 1
ATOM 2432 O O . ASN A 1 311 ? 3.439 61.184 34.411 1.00 55.81 311 ASN A O 1
ATOM 2436 N N . GLU A 1 312 ? 4.385 63.218 34.569 1.00 58.78 312 GLU A N 1
ATOM 2437 C CA . GLU A 1 312 ? 4.799 63.285 33.169 1.00 58.78 312 GLU A CA 1
ATOM 2438 C C . GLU A 1 312 ? 5.882 62.236 32.859 1.00 58.78 312 GLU A C 1
ATOM 2440 O O . GLU A 1 312 ? 5.798 61.552 31.839 1.00 58.78 312 GLU A O 1
ATOM 2445 N N . MET A 1 313 ? 6.817 61.985 33.787 1.00 57.66 313 MET A N 1
ATOM 2446 C CA . MET A 1 313 ? 7.750 60.849 33.699 1.00 57.66 313 MET A CA 1
ATOM 2447 C C . MET A 1 313 ? 7.029 59.493 33.674 1.00 57.66 313 MET A C 1
ATOM 2449 O O . MET A 1 313 ? 7.292 58.675 32.788 1.00 57.66 313 MET A O 1
ATOM 2453 N N . CYS A 1 314 ? 6.089 59.254 34.598 1.00 59.16 314 CYS A N 1
ATOM 2454 C CA . CYS A 1 314 ? 5.301 58.015 34.633 1.00 59.16 314 CYS A CA 1
ATOM 2455 C C . CYS A 1 314 ? 4.553 57.772 33.309 1.00 59.16 314 CYS A C 1
ATOM 2457 O O . CYS A 1 314 ? 4.524 56.651 32.798 1.00 59.16 314 CYS A O 1
ATOM 2459 N N . LYS A 1 315 ? 4.002 58.839 32.718 1.00 59.31 315 LYS A N 1
ATOM 2460 C CA . LYS A 1 315 ? 3.264 58.829 31.448 1.00 59.31 315 LYS A CA 1
ATOM 2461 C C . LYS A 1 315 ? 4.187 58.568 30.249 1.00 59.31 315 LYS A C 1
ATOM 2463 O O . LYS A 1 315 ? 3.919 57.661 29.461 1.00 59.31 315 LYS A O 1
ATOM 2468 N N . ARG A 1 316 ? 5.303 59.302 30.150 1.00 55.47 316 ARG A N 1
ATOM 2469 C CA . ARG A 1 316 ? 6.286 59.235 29.049 1.00 55.47 316 ARG A CA 1
ATOM 2470 C C . ARG A 1 316 ? 6.982 57.875 28.955 1.00 55.47 316 ARG A C 1
ATOM 2472 O O . ARG A 1 316 ? 7.187 57.378 27.852 1.00 55.47 316 ARG A O 1
ATOM 2479 N N . TYR A 1 317 ? 7.271 57.247 30.097 1.00 54.31 317 TYR A N 1
ATOM 2480 C CA . TYR A 1 317 ? 7.927 55.934 30.176 1.00 54.31 317 TYR A CA 1
ATOM 2481 C C . TYR A 1 317 ? 6.982 54.771 30.536 1.00 54.31 317 TYR A C 1
ATOM 2483 O O . TYR A 1 317 ? 7.444 53.652 30.749 1.00 54.31 317 TYR A O 1
ATOM 2491 N N . LYS A 1 318 ? 5.661 55.011 30.569 1.00 49.41 318 LYS A N 1
ATOM 2492 C CA . LYS A 1 318 ? 4.599 54.010 30.806 1.00 49.41 318 LYS A CA 1
ATOM 2493 C C . LYS A 1 318 ? 4.820 53.143 32.059 1.00 49.41 318 LYS A C 1
ATOM 2495 O O . LYS A 1 318 ? 4.698 51.919 32.011 1.00 49.41 318 LYS A O 1
ATOM 2500 N N . MET A 1 319 ? 5.123 53.782 33.188 1.00 57.31 319 MET A N 1
ATOM 2501 C CA . MET A 1 319 ? 5.325 53.132 34.490 1.00 57.31 319 MET A CA 1
ATOM 2502 C C . MET A 1 319 ? 4.462 53.763 35.591 1.00 57.31 319 MET A C 1
ATOM 2504 O O . MET A 1 319 ? 3.916 54.847 35.412 1.00 57.31 319 MET A O 1
ATOM 2508 N N . SER A 1 320 ? 4.322 53.088 36.735 1.00 59.09 320 SER A N 1
ATOM 2509 C CA . SER A 1 320 ? 3.593 53.621 37.893 1.00 59.09 320 SER A CA 1
ATOM 2510 C C . SER A 1 320 ? 4.518 54.377 38.853 1.00 59.09 320 SER A C 1
ATOM 2512 O O . SER A 1 320 ? 5.705 54.063 38.962 1.00 59.09 320 SER A O 1
ATOM 2514 N N . GLN A 1 321 ? 3.957 55.325 39.615 1.00 56.91 321 GLN A N 1
ATOM 2515 C CA . GLN A 1 321 ? 4.699 56.109 40.616 1.00 56.91 321 GLN A CA 1
ATOM 2516 C C . GLN A 1 321 ? 5.460 55.226 41.621 1.00 56.91 321 GLN A C 1
ATOM 2518 O O . GLN A 1 321 ? 6.594 55.536 41.969 1.00 56.91 321 GLN A O 1
ATOM 2523 N N . GLY A 1 322 ? 4.889 54.088 42.037 1.00 54.12 322 GLY A N 1
ATOM 2524 C CA . GLY A 1 322 ? 5.561 53.145 42.940 1.00 54.12 322 GLY A CA 1
ATOM 2525 C C . GLY A 1 322 ? 6.804 52.476 42.334 1.00 54.12 322 GLY A C 1
ATOM 2526 O O . GLY A 1 322 ? 7.761 52.206 43.053 1.00 54.12 322 GLY A O 1
ATOM 2527 N N . VAL A 1 323 ? 6.837 52.253 41.013 1.00 55.72 323 VAL A N 1
ATOM 2528 C CA . VAL A 1 323 ? 8.027 51.731 40.310 1.00 55.72 323 VAL A CA 1
ATOM 2529 C C . VAL A 1 323 ? 9.099 52.814 40.162 1.00 55.72 323 VAL A C 1
ATOM 2531 O O . VAL A 1 323 ? 10.285 52.517 40.321 1.00 55.72 323 VAL A O 1
ATOM 2534 N N . LEU A 1 324 ? 8.689 54.061 39.913 1.00 61.28 324 LEU A N 1
ATOM 2535 C CA . LEU A 1 324 ? 9.581 55.222 39.873 1.00 61.28 324 LEU A CA 1
ATOM 2536 C C . LEU A 1 324 ? 10.247 55.445 41.245 1.00 61.28 324 LEU A C 1
ATOM 2538 O O . LEU A 1 324 ? 11.472 55.383 41.350 1.00 61.28 324 LEU A O 1
ATOM 2542 N N . HIS A 1 325 ? 9.450 55.568 42.311 1.00 59.53 325 HIS A N 1
ATOM 2543 C CA . HIS A 1 325 ? 9.931 55.748 43.687 1.00 59.53 325 HIS A CA 1
ATOM 2544 C C . HIS A 1 325 ? 10.870 54.615 44.125 1.00 59.53 325 HIS A C 1
ATOM 2546 O O . HIS A 1 325 ? 11.968 54.873 44.614 1.00 59.53 325 HIS A O 1
ATOM 2552 N N . ALA A 1 326 ? 10.495 53.352 43.890 1.00 56.81 326 ALA A N 1
ATOM 2553 C CA . ALA A 1 326 ? 11.336 52.206 44.239 1.00 56.81 326 ALA A CA 1
ATOM 2554 C C . ALA A 1 326 ? 12.659 52.147 43.449 1.00 56.81 326 ALA A C 1
ATOM 2556 O O . ALA A 1 326 ? 13.588 51.465 43.877 1.00 56.81 326 ALA A O 1
ATOM 2557 N N . SER A 1 327 ? 12.767 52.831 42.305 1.00 58.25 327 SER A N 1
ATOM 2558 C CA . SER A 1 327 ? 14.005 52.907 41.512 1.00 58.25 327 SER A CA 1
ATOM 2559 C C . SER A 1 327 ? 14.919 54.053 41.964 1.00 58.25 327 SER A C 1
ATOM 2561 O O . SER A 1 327 ? 16.139 53.887 41.968 1.00 58.25 327 SER A O 1
ATOM 2563 N N . MET A 1 328 ? 14.346 55.169 42.428 1.00 60.34 328 MET A N 1
ATOM 2564 C CA . MET A 1 328 ? 15.098 56.270 43.048 1.00 60.34 328 MET A CA 1
ATOM 2565 C C . MET A 1 328 ? 15.678 55.852 44.410 1.00 60.34 328 MET A C 1
ATOM 2567 O O . MET A 1 328 ? 16.891 55.936 44.604 1.00 60.34 328 MET A O 1
ATOM 2571 N N . SER A 1 329 ? 14.864 55.268 45.301 1.00 57.00 329 SER A N 1
ATOM 2572 C CA . SER A 1 329 ? 15.337 54.757 46.601 1.00 57.00 329 SER A CA 1
ATOM 2573 C C . SER A 1 329 ? 16.407 53.665 46.438 1.00 57.00 329 SER A C 1
ATOM 2575 O O . SER A 1 329 ? 17.432 53.687 47.112 1.00 57.00 329 SER A O 1
ATOM 2577 N N . ALA A 1 330 ? 16.249 52.750 45.469 1.00 55.31 330 ALA A N 1
ATOM 2578 C CA . ALA A 1 330 ? 17.256 51.722 45.162 1.00 55.31 330 ALA A CA 1
ATOM 2579 C C . ALA A 1 330 ? 18.590 52.277 44.612 1.00 55.31 330 ALA A C 1
ATOM 2581 O O . ALA A 1 330 ? 19.568 51.529 44.507 1.00 55.31 330 ALA A O 1
ATOM 2582 N N . SER A 1 331 ? 18.632 53.567 44.267 1.00 54.09 331 SER A N 1
ATOM 2583 C CA . SER A 1 331 ? 19.823 54.275 43.793 1.00 54.09 331 SER A CA 1
ATOM 2584 C C . SER A 1 331 ? 20.501 55.118 44.884 1.00 54.09 331 SER A C 1
ATOM 2586 O O . SER A 1 331 ? 21.593 55.621 44.639 1.00 54.09 331 SER A O 1
ATOM 2588 N N . GLY A 1 332 ? 19.922 55.201 46.091 1.00 51.16 332 GLY A N 1
ATOM 2589 C CA . GLY A 1 332 ? 20.464 55.961 47.228 1.00 51.16 332 GLY A CA 1
ATOM 2590 C C . GLY A 1 332 ? 19.998 57.418 47.305 1.00 51.16 332 GLY A C 1
ATOM 2591 O O . GLY A 1 332 ? 20.647 58.224 47.961 1.00 51.16 332 GLY A O 1
ATOM 2592 N N . ILE A 1 333 ? 18.905 57.763 46.619 1.00 55.62 333 ILE A N 1
ATOM 2593 C CA . ILE A 1 333 ? 18.349 59.121 46.573 1.00 55.62 333 ILE A CA 1
ATOM 2594 C C . ILE A 1 333 ? 17.166 59.183 47.546 1.00 55.62 333 ILE A C 1
ATOM 2596 O O . ILE A 1 333 ? 16.073 58.711 47.220 1.00 55.62 333 ILE A O 1
ATOM 2600 N N . GLU A 1 334 ? 17.372 59.755 48.732 1.00 41.28 334 GLU A N 1
ATOM 2601 C CA . GLU A 1 334 ? 16.317 59.966 49.730 1.00 41.28 334 GLU A CA 1
ATOM 2602 C C . GLU A 1 334 ? 16.188 61.449 50.104 1.00 41.28 334 GLU A C 1
ATOM 2604 O O . GLU A 1 334 ? 17.175 62.126 50.369 1.00 41.28 334 GLU A O 1
ATOM 2609 N N . GLY A 1 335 ? 14.945 61.939 50.161 1.00 43.25 335 GLY A N 1
ATOM 2610 C CA . GLY A 1 335 ? 14.592 63.122 50.948 1.00 43.25 335 GLY A CA 1
ATOM 2611 C C . GLY A 1 335 ? 15.025 64.500 50.432 1.00 43.25 335 GLY A C 1
ATOM 2612 O O . GLY A 1 335 ? 15.696 65.230 51.156 1.00 43.25 335 GLY A O 1
ATOM 2613 N N . THR A 1 336 ? 14.538 64.961 49.270 1.00 32.03 336 THR A N 1
ATOM 2614 C CA . THR A 1 336 ? 14.379 66.421 49.066 1.00 32.03 336 THR A CA 1
ATOM 2615 C C . THR A 1 336 ? 13.174 66.793 48.190 1.00 32.03 336 THR A C 1
ATOM 2617 O O . THR A 1 336 ? 13.108 66.464 47.013 1.00 32.03 336 THR A O 1
ATOM 2620 N N . VAL A 1 337 ? 12.212 67.462 48.837 1.00 32.44 337 VAL A N 1
ATOM 2621 C CA . VAL A 1 337 ? 11.145 68.365 48.350 1.00 32.44 337 VAL A CA 1
ATOM 2622 C C . VAL A 1 337 ? 10.881 68.452 46.834 1.00 32.44 337 VAL A C 1
ATOM 2624 O O . VAL A 1 337 ? 11.709 68.975 46.104 1.00 32.44 337 VAL A O 1
ATOM 2627 N N . PHE A 1 338 ? 9.635 68.170 46.415 1.00 32.62 338 PHE A N 1
ATOM 2628 C CA . PHE A 1 338 ? 8.879 69.037 45.484 1.00 32.62 338 PHE A CA 1
ATOM 2629 C C . PHE A 1 338 ? 7.355 68.804 45.586 1.00 32.62 338 PHE A C 1
ATOM 2631 O O . PHE A 1 338 ? 6.803 67.869 45.009 1.00 32.62 338 PHE A O 1
ATOM 2638 N N . TYR A 1 339 ? 6.661 69.699 46.298 1.00 29.66 339 TYR A N 1
ATOM 2639 C CA . TYR A 1 339 ? 5.202 69.879 46.250 1.00 29.66 339 TYR A CA 1
ATOM 2640 C C . TYR A 1 339 ? 4.941 71.265 45.635 1.00 29.66 339 TYR A C 1
ATOM 2642 O O . TYR A 1 339 ? 5.328 72.269 46.226 1.00 29.66 339 TYR A O 1
ATOM 2650 N N . GLY A 1 340 ? 4.325 71.339 44.448 1.00 24.36 340 GLY A N 1
ATOM 2651 C CA . GLY A 1 340 ? 4.217 72.592 43.683 1.00 24.36 340 GLY A CA 1
ATOM 2652 C C . GLY A 1 340 ? 3.039 72.607 42.705 1.00 24.36 340 GLY A C 1
ATOM 2653 O O . GLY A 1 340 ? 2.925 71.753 41.837 1.00 24.36 340 GLY A O 1
ATOM 2654 N N . ARG A 1 341 ? 2.140 73.571 42.903 1.00 24.70 341 ARG A N 1
ATOM 2655 C CA . ARG A 1 341 ? 0.813 73.757 42.288 1.00 24.70 341 ARG A CA 1
ATOM 2656 C C . ARG A 1 341 ? 0.766 74.018 40.758 1.00 24.70 341 ARG A C 1
ATOM 2658 O O . ARG A 1 341 ? 1.729 74.456 40.146 1.00 24.70 341 ARG A O 1
ATOM 2665 N N . THR A 1 342 ? -0.481 73.942 40.256 1.00 24.92 342 THR A N 1
ATOM 2666 C CA . THR A 1 342 ? -1.150 74.800 39.232 1.00 24.92 342 THR A CA 1
ATOM 2667 C C . THR A 1 342 ? -0.991 74.576 37.707 1.00 24.92 342 THR A C 1
ATOM 2669 O O . THR A 1 342 ? 0.040 74.860 37.120 1.00 24.92 342 THR A O 1
ATOM 2672 N N . TYR A 1 343 ? -2.161 74.299 37.098 1.00 25.08 343 TYR A N 1
ATOM 2673 C CA . TYR A 1 343 ? -2.762 74.893 35.877 1.00 25.08 343 TYR A CA 1
ATOM 2674 C C . TYR A 1 343 ? -2.589 74.287 34.458 1.00 25.08 343 TYR A C 1
ATOM 2676 O O . TYR A 1 343 ? -1.528 73.850 34.037 1.00 25.08 343 TYR A O 1
ATOM 2684 N N . LEU A 1 344 ? -3.752 74.306 33.776 1.00 23.97 344 LEU A N 1
ATOM 2685 C CA . LEU A 1 344 ? -4.138 74.257 32.346 1.00 23.97 344 LEU A CA 1
ATOM 2686 C C . LEU A 1 344 ? -3.004 74.287 31.291 1.00 23.97 344 LEU A C 1
ATOM 2688 O O . LEU A 1 344 ? -2.073 75.072 31.401 1.00 23.97 344 LEU A O 1
ATOM 2692 N N . SER A 1 345 ? -3.064 73.538 30.179 1.00 27.94 345 SER A N 1
ATOM 2693 C CA . SER A 1 345 ? -4.178 73.408 29.201 1.00 27.94 345 SER A CA 1
ATOM 2694 C C . SER A 1 345 ? -3.914 72.246 28.190 1.00 27.94 345 SER A C 1
ATOM 2696 O O . SER A 1 345 ? -2.823 71.686 28.228 1.00 27.94 345 SER A O 1
ATOM 2698 N N . ASN A 1 346 ? -4.748 71.796 27.225 1.00 31.80 346 ASN A N 1
ATOM 2699 C CA . ASN A 1 346 ? -6.211 71.775 26.961 1.00 31.80 346 ASN A CA 1
ATOM 2700 C C . ASN A 1 346 ? -6.515 70.711 25.839 1.00 31.80 346 ASN A C 1
ATOM 2702 O O . ASN A 1 346 ? -5.653 69.913 25.472 1.00 31.80 346 ASN A O 1
ATOM 2706 N N . VAL A 1 347 ? -7.729 70.715 25.262 1.00 30.80 347 VAL A N 1
ATOM 2707 C CA . VAL A 1 347 ? -8.157 70.150 23.946 1.00 30.80 347 VAL A CA 1
ATOM 2708 C C . VAL A 1 347 ? -8.187 68.617 23.744 1.00 30.80 347 VAL A C 1
ATOM 2710 O O . VAL A 1 347 ? -9.070 68.155 23.029 1.00 30.80 347 VAL A O 1
ATOM 2713 N N . GLN A 1 348 ? -7.309 67.792 24.333 1.00 35.78 348 GLN A N 1
ATOM 2714 C CA . GLN A 1 348 ? -7.247 66.344 23.985 1.00 35.78 348 GLN A CA 1
ATOM 2715 C C . GLN A 1 348 ? -7.697 65.337 25.066 1.00 35.78 348 GLN A C 1
ATOM 2717 O O . GLN A 1 348 ? -7.667 64.131 24.825 1.00 35.78 348 GLN A O 1
ATOM 2722 N N . ALA A 1 349 ? -8.151 65.784 26.242 1.00 34.56 349 ALA A N 1
ATOM 2723 C CA . ALA A 1 349 ? -8.537 64.875 27.332 1.00 34.56 349 ALA A CA 1
ATOM 2724 C C . ALA A 1 349 ? -9.971 64.306 27.220 1.00 34.56 349 ALA A C 1
ATOM 2726 O O . ALA A 1 349 ? -10.212 63.159 27.595 1.00 34.56 349 ALA A O 1
ATOM 2727 N N . GLU A 1 350 ? -10.929 65.084 26.707 1.00 35.38 350 GLU A N 1
ATOM 2728 C CA . GLU A 1 350 ? -12.364 64.773 26.843 1.00 35.38 350 GLU A CA 1
ATOM 2729 C C . GLU A 1 350 ? -12.863 63.715 25.844 1.00 35.38 350 GLU A C 1
ATOM 2731 O O . GLU A 1 350 ? -13.682 62.863 26.194 1.00 35.38 350 GLU A O 1
ATOM 2736 N N . ALA A 1 351 ? -12.304 63.683 24.629 1.00 35.88 351 ALA A N 1
ATOM 2737 C CA . ALA A 1 351 ? -12.691 62.724 23.588 1.00 35.88 351 ALA A CA 1
ATOM 2738 C C . ALA A 1 351 ? -12.440 61.250 23.981 1.00 35.88 351 ALA A C 1
ATOM 2740 O O . ALA A 1 351 ? -13.172 60.357 23.553 1.00 35.88 351 ALA A O 1
ATOM 2741 N N . LEU A 1 352 ? -11.424 60.984 24.812 1.00 38.44 352 LEU A N 1
ATOM 2742 C CA . LEU A 1 352 ? -11.061 59.628 25.249 1.00 38.44 352 LEU A CA 1
ATOM 2743 C C . LEU A 1 352 ? -11.874 59.129 26.452 1.00 38.44 352 LEU A C 1
ATOM 2745 O O . LEU A 1 352 ? -12.023 57.918 26.617 1.00 38.44 352 LEU A O 1
ATOM 2749 N N . LEU A 1 353 ? -12.433 60.030 27.264 1.00 41.00 353 LEU A N 1
ATOM 2750 C CA . LEU A 1 353 ? -13.338 59.657 28.356 1.00 41.00 353 LEU A CA 1
ATOM 2751 C C . LEU A 1 353 ? -14.723 59.280 27.812 1.00 41.00 353 LEU A C 1
ATOM 2753 O O . LEU A 1 353 ? -15.252 58.227 28.169 1.00 41.00 353 LEU A O 1
ATOM 2757 N N . LEU A 1 354 ? -15.249 60.057 26.856 1.00 38.25 354 LEU A N 1
ATOM 2758 C CA . LEU A 1 354 ? -16.555 59.799 26.237 1.00 38.25 354 LEU A CA 1
ATOM 2759 C C . LEU A 1 354 ? -16.648 58.410 25.577 1.00 38.25 354 LEU A C 1
ATOM 2761 O O . LEU A 1 354 ? -17.684 57.754 25.664 1.00 38.25 354 LEU A O 1
ATOM 2765 N N . TYR A 1 355 ? -15.566 57.934 24.951 1.00 41.47 355 TYR A N 1
ATOM 2766 C CA . TYR A 1 355 ? -15.535 56.610 24.317 1.00 41.47 355 TYR A CA 1
ATOM 2767 C C . TYR A 1 355 ? -15.452 55.460 25.334 1.00 41.47 355 TYR A C 1
ATOM 2769 O O . TYR A 1 355 ? -16.021 54.391 25.112 1.00 41.47 355 TYR A O 1
ATOM 2777 N N . ARG A 1 356 ? -14.762 55.671 26.463 1.00 42.62 356 ARG A N 1
ATOM 2778 C CA . ARG A 1 356 ? -14.599 54.658 27.515 1.00 42.62 356 ARG A CA 1
ATOM 2779 C C . ARG A 1 356 ? -15.922 54.372 28.224 1.00 42.62 356 ARG A C 1
ATOM 2781 O O . ARG A 1 356 ? -16.266 53.211 28.438 1.00 42.62 356 ARG A O 1
ATOM 2788 N N . ASP A 1 357 ? -16.666 55.421 28.555 1.00 41.69 357 ASP A N 1
ATOM 2789 C CA . ASP A 1 357 ? -17.861 55.295 29.393 1.00 41.69 357 ASP A CA 1
ATOM 2790 C C . ASP A 1 357 ? -19.079 54.788 28.585 1.00 41.69 357 ASP A C 1
ATOM 2792 O O . ASP A 1 357 ? -19.959 54.129 29.137 1.00 41.69 357 ASP A O 1
ATOM 2796 N N . CYS A 1 358 ? -19.070 54.950 27.252 1.00 42.09 358 CYS A N 1
ATOM 2797 C CA . CYS A 1 358 ? -20.050 54.346 26.335 1.00 42.09 358 CYS A CA 1
ATOM 2798 C C . CYS A 1 358 ? -19.955 52.809 26.194 1.00 42.09 358 CYS A C 1
ATOM 2800 O O . CYS A 1 358 ? -20.877 52.201 25.655 1.00 42.09 358 CYS A O 1
ATOM 2802 N N . LEU A 1 359 ? -18.868 52.169 26.648 1.00 43.06 359 LEU A N 1
ATOM 2803 C CA . LEU A 1 359 ? -18.663 50.711 26.554 1.00 43.06 359 LEU A CA 1
ATOM 2804 C C . LEU A 1 359 ? -18.884 49.963 27.882 1.00 43.06 359 LEU A C 1
ATOM 2806 O O . LEU A 1 359 ? -18.749 48.742 27.924 1.00 43.06 359 LEU A O 1
ATOM 2810 N N . ALA A 1 360 ? -19.218 50.672 28.965 1.00 40.22 360 ALA A N 1
ATOM 2811 C CA . ALA A 1 360 ? -19.217 50.129 30.328 1.00 40.22 360 ALA A CA 1
ATOM 2812 C C . ALA A 1 360 ? -20.606 49.750 30.893 1.00 40.22 360 ALA A C 1
ATOM 2814 O O . ALA A 1 360 ? -20.694 49.332 32.047 1.00 40.22 360 ALA A O 1
ATOM 2815 N N . LEU A 1 361 ? -21.690 49.893 30.118 1.00 36.19 361 LEU A N 1
ATOM 2816 C CA . LEU A 1 361 ? -23.069 49.696 30.590 1.00 36.19 361 LEU A CA 1
ATOM 2817 C C . LEU A 1 361 ? -23.904 48.819 29.644 1.00 36.19 361 LEU A C 1
ATOM 2819 O O . LEU A 1 361 ? -24.643 49.322 28.801 1.00 36.19 361 LEU A O 1
ATOM 2823 N N . ASP A 1 362 ? -23.849 47.501 29.850 1.00 36.72 362 ASP A N 1
ATOM 2824 C CA . ASP A 1 362 ? -24.900 46.585 29.391 1.00 36.72 362 ASP A CA 1
ATOM 2825 C C . ASP A 1 362 ? -25.885 46.288 30.533 1.00 36.72 362 ASP A C 1
ATOM 2827 O O . ASP A 1 362 ? -25.573 45.541 31.468 1.00 36.72 362 ASP A O 1
ATOM 2831 N N . LYS A 1 363 ? -27.069 46.911 30.452 1.00 36.22 363 LYS A N 1
ATOM 2832 C CA . LYS A 1 363 ? -28.363 46.387 30.924 1.00 36.22 363 LYS A CA 1
ATOM 2833 C C . LYS A 1 363 ? -29.517 47.289 30.465 1.00 36.22 363 LYS A C 1
ATOM 2835 O O . LYS A 1 363 ? -29.334 48.473 30.213 1.00 36.22 363 LYS A O 1
ATOM 2840 N N . THR A 1 364 ? -30.702 46.678 30.374 1.00 34.94 364 THR A N 1
ATOM 2841 C CA . THR A 1 364 ? -32.016 47.263 30.024 1.00 34.94 364 THR A CA 1
ATOM 2842 C C . THR A 1 364 ? -32.116 48.001 28.680 1.00 34.94 364 THR A C 1
ATOM 2844 O O . THR A 1 364 ? -32.100 49.223 28.533 1.00 34.94 364 THR A O 1
ATOM 2847 N N . HIS A 1 365 ? -32.370 47.170 27.675 1.00 51.06 365 HIS A N 1
ATOM 2848 C CA . HIS A 1 365 ? -32.804 47.500 26.328 1.00 51.06 365 HIS A CA 1
ATOM 2849 C C . HIS A 1 365 ? -34.102 48.346 26.311 1.00 51.06 365 HIS A C 1
ATOM 2851 O O . HIS A 1 365 ? -35.184 47.782 26.371 1.00 51.06 365 HIS A O 1
ATOM 2857 N N . GLU A 1 366 ? -34.011 49.679 26.184 1.00 39.44 366 GLU A N 1
ATOM 2858 C CA . GLU A 1 366 ? -35.041 50.510 25.510 1.00 39.44 366 GLU A CA 1
ATOM 2859 C C . GLU A 1 366 ? -34.603 51.967 25.284 1.00 39.44 366 GLU A C 1
ATOM 2861 O O . GLU A 1 366 ? -34.678 52.469 24.160 1.00 39.44 366 GLU A O 1
ATOM 2866 N N . LYS A 1 367 ? -34.077 52.650 26.314 1.00 40.88 367 LYS A N 1
ATOM 2867 C CA . LYS A 1 367 ? -33.757 54.094 26.232 1.00 40.88 367 LYS A CA 1
ATOM 2868 C C . LYS A 1 367 ? -32.665 54.439 25.206 1.00 40.88 367 LYS A C 1
ATOM 2870 O O . LYS A 1 367 ? -32.694 55.534 24.649 1.00 40.88 367 LYS A O 1
ATOM 2875 N N . ALA A 1 368 ? -31.767 53.505 24.883 1.00 40.31 368 ALA A N 1
ATOM 2876 C CA . ALA A 1 368 ? -30.749 53.690 23.844 1.00 40.31 368 ALA A CA 1
ATOM 2877 C C . ALA A 1 368 ? -31.340 53.816 22.421 1.00 40.31 368 ALA A C 1
ATOM 2879 O O . ALA A 1 368 ? -30.839 54.604 21.617 1.00 40.31 368 ALA A O 1
ATOM 2880 N N . LYS A 1 369 ? -32.440 53.110 22.102 1.00 39.09 369 LYS A N 1
ATOM 2881 C CA . LYS A 1 369 ? -33.023 53.114 20.744 1.00 39.09 369 LYS A CA 1
ATOM 2882 C C . LYS A 1 369 ? -33.556 54.487 20.318 1.00 39.09 369 LYS A C 1
ATOM 2884 O O . LYS A 1 369 ? -33.473 54.823 19.141 1.00 39.09 369 LYS A O 1
ATOM 2889 N N . LYS A 1 370 ? -34.043 55.311 21.256 1.00 41.66 370 LYS A N 1
ATOM 2890 C CA . LYS A 1 370 ? -34.568 56.661 20.960 1.00 41.66 370 LYS A CA 1
ATOM 2891 C C . LYS A 1 370 ? -33.494 57.727 20.689 1.00 41.66 370 LYS A C 1
ATOM 2893 O O . LYS A 1 370 ? -33.860 58.854 20.376 1.00 41.66 370 LYS A O 1
ATOM 2898 N N . ARG A 1 371 ? -32.194 57.406 20.780 1.00 40.22 371 ARG A N 1
ATOM 2899 C CA . ARG A 1 371 ? -31.096 58.375 20.563 1.00 40.22 371 ARG A CA 1
ATOM 2900 C C . ARG A 1 371 ? -30.119 58.000 19.440 1.00 40.22 371 ARG A C 1
ATOM 2902 O O . ARG A 1 371 ? -29.103 58.662 19.283 1.00 40.22 371 ARG A O 1
ATOM 2909 N N . PHE A 1 372 ? -30.437 56.965 18.655 1.00 34.62 372 PHE A N 1
ATOM 2910 C CA . PHE A 1 372 ? -29.591 56.456 17.561 1.00 34.62 372 PHE A CA 1
ATOM 2911 C C . PHE A 1 372 ? -30.096 56.825 16.147 1.00 34.62 372 PHE A C 1
ATOM 2913 O O . PHE A 1 372 ? -29.442 56.521 15.156 1.00 34.62 372 PHE A O 1
ATOM 2920 N N . PHE A 1 373 ? -31.255 57.485 16.040 1.00 35.66 373 PHE A N 1
ATOM 2921 C CA . PHE A 1 373 ? -31.966 57.755 14.778 1.00 35.66 373 PHE A CA 1
ATOM 2922 C C . PHE A 1 373 ? -31.667 59.138 14.155 1.00 35.66 373 PHE A C 1
ATOM 2924 O O . PHE A 1 373 ? -32.508 59.711 13.471 1.00 35.66 373 PHE A O 1
ATOM 2931 N N . SER A 1 374 ? -30.475 59.697 14.391 1.00 41.41 374 SER A N 1
ATOM 2932 C CA . SER A 1 374 ? -30.118 61.060 13.953 1.00 41.41 374 SER A CA 1
ATOM 2933 C C . SER A 1 374 ? -28.667 61.210 13.467 1.00 41.41 374 SER A C 1
ATOM 2935 O O . SER A 1 374 ? -28.026 62.226 13.730 1.00 41.41 374 SER A O 1
ATOM 2937 N N . VAL A 1 375 ? -28.129 60.205 12.766 1.00 36.75 375 VAL A N 1
ATOM 2938 C CA . VAL A 1 375 ? -26.819 60.284 12.090 1.00 36.75 375 VAL A CA 1
ATOM 2939 C C . VAL A 1 375 ? -26.994 59.922 10.614 1.00 36.75 375 VAL A C 1
ATOM 2941 O O . VAL A 1 375 ? -27.622 58.918 10.286 1.00 36.75 375 VAL A O 1
ATOM 2944 N N . SER A 1 376 ? -26.476 60.766 9.717 1.00 35.56 376 SER A N 1
ATOM 2945 C CA . SER A 1 376 ? -26.736 60.672 8.274 1.00 35.56 376 SER A CA 1
ATOM 2946 C C . SER A 1 376 ? -26.142 59.401 7.635 1.00 35.56 376 SER A C 1
ATOM 2948 O O . SER A 1 376 ? -24.965 59.107 7.872 1.00 35.56 376 SER A O 1
ATOM 2950 N N . PRO A 1 377 ? -26.875 58.706 6.733 1.00 38.38 377 PRO A N 1
ATOM 2951 C CA . PRO A 1 377 ? -26.362 57.551 5.985 1.00 38.38 377 PRO A CA 1
ATOM 2952 C C . PRO A 1 377 ? -25.046 57.810 5.235 1.00 38.38 377 PRO A C 1
ATOM 2954 O O . PRO A 1 377 ? -24.257 56.886 5.031 1.00 38.38 377 PRO A O 1
ATOM 2957 N N . LYS A 1 378 ? -24.771 59.072 4.870 1.00 36.12 378 LYS A N 1
ATOM 2958 C CA . LYS A 1 378 ? -23.572 59.483 4.120 1.00 36.12 378 LYS A CA 1
ATOM 2959 C C . LYS A 1 378 ? -22.258 59.129 4.840 1.00 36.12 378 LYS A C 1
ATOM 2961 O O . LYS A 1 378 ? -21.258 58.882 4.174 1.00 36.12 378 LYS A O 1
ATOM 2966 N N . TYR A 1 379 ? -22.270 59.027 6.174 1.00 38.31 379 TYR A N 1
ATOM 2967 C CA . TYR A 1 379 ? -21.085 58.696 6.982 1.00 38.31 379 TYR A CA 1
ATOM 2968 C C . TYR A 1 379 ? -20.763 57.190 7.046 1.00 38.31 379 TYR A C 1
ATOM 2970 O O . TYR A 1 379 ? -19.634 56.809 7.346 1.00 38.31 379 TYR A O 1
ATOM 2978 N N . ILE A 1 380 ? -21.734 56.314 6.754 1.00 43.91 380 ILE A N 1
ATOM 2979 C CA . ILE A 1 380 ? -21.547 54.852 6.828 1.00 43.91 380 ILE A CA 1
ATOM 2980 C C . ILE A 1 380 ? -20.802 54.325 5.590 1.00 43.91 380 ILE A C 1
ATOM 2982 O O . ILE A 1 380 ? -20.071 53.338 5.685 1.00 43.91 380 ILE A O 1
ATOM 2986 N N . CYS A 1 381 ? -20.932 54.999 4.442 1.00 34.19 381 CYS A N 1
ATOM 2987 C CA . CYS A 1 381 ? -20.289 54.576 3.196 1.00 34.19 381 CYS A CA 1
ATOM 2988 C C . CYS A 1 381 ? -18.755 54.740 3.245 1.00 34.19 381 CYS A C 1
ATOM 2990 O O . CYS A 1 381 ? -18.019 53.799 2.950 1.00 34.19 381 CYS A O 1
ATOM 2992 N N . GLN A 1 382 ? -18.263 55.886 3.736 1.00 35.19 382 GLN A N 1
ATOM 2993 C CA . GLN A 1 382 ? -16.824 56.204 3.785 1.00 35.19 382 GLN A CA 1
ATOM 2994 C C . GLN A 1 382 ? -16.003 55.319 4.746 1.00 35.19 382 GLN A C 1
ATOM 2996 O O . GLN A 1 382 ? -14.780 55.272 4.651 1.00 35.19 382 GLN A O 1
ATOM 3001 N N . LEU A 1 383 ? -16.645 54.579 5.659 1.00 37.19 383 LEU A N 1
ATOM 3002 C CA . LEU A 1 383 ? -15.955 53.679 6.595 1.00 37.19 383 LEU A CA 1
ATOM 3003 C C . LEU A 1 383 ? -15.675 52.272 6.035 1.00 37.19 383 LEU A C 1
ATOM 3005 O O . LEU A 1 383 ? -14.997 51.487 6.702 1.00 37.19 383 LEU A O 1
ATOM 3009 N N . ARG A 1 384 ? -16.161 51.930 4.832 1.00 35.97 384 ARG A N 1
ATOM 3010 C CA . ARG A 1 384 ? -15.896 50.617 4.210 1.00 35.97 384 ARG A CA 1
ATOM 3011 C C . ARG A 1 384 ? -14.618 50.572 3.370 1.00 35.97 384 ARG A C 1
ATOM 3013 O O . ARG A 1 384 ? -13.956 49.537 3.361 1.00 35.97 384 ARG A O 1
ATOM 3020 N N . GLU A 1 385 ? -14.230 51.672 2.732 1.00 37.22 385 GLU A N 1
ATOM 3021 C CA . GLU A 1 385 ? -13.094 51.704 1.793 1.00 37.22 385 GLU A CA 1
ATOM 3022 C C . GLU A 1 385 ? -11.729 51.759 2.507 1.00 37.22 385 GLU A C 1
ATOM 3024 O O . GLU A 1 385 ? -10.772 51.101 2.096 1.00 37.22 385 GLU A O 1
ATOM 3029 N N . SER A 1 386 ? -11.648 52.433 3.659 1.00 40.41 386 SER A N 1
ATOM 3030 C CA . SER A 1 386 ? -10.401 52.656 4.416 1.00 40.41 386 SER A CA 1
ATOM 3031 C C . SER A 1 386 ? -9.691 51.386 4.916 1.00 40.41 386 SER A C 1
ATOM 3033 O O . SER A 1 386 ? -8.541 51.452 5.356 1.00 40.41 386 SER A O 1
ATOM 3035 N N . ARG A 1 387 ? -10.352 50.220 4.885 1.00 37.50 387 ARG A N 1
ATOM 3036 C CA . ARG A 1 387 ? -9.809 48.967 5.439 1.00 37.50 387 ARG A CA 1
ATOM 3037 C C . ARG A 1 387 ? -8.819 48.265 4.504 1.00 37.50 387 ARG A C 1
ATOM 3039 O O . ARG A 1 387 ? -7.888 47.634 4.999 1.00 37.50 387 ARG A O 1
ATOM 3046 N N . ALA A 1 388 ? -8.978 48.410 3.186 1.00 38.06 388 ALA A N 1
ATOM 3047 C CA . ALA A 1 388 ? -8.024 47.890 2.203 1.00 38.06 388 ALA A CA 1
ATOM 3048 C C . ALA A 1 388 ? -6.738 48.737 2.175 1.00 38.06 388 ALA A C 1
ATOM 3050 O O . ALA A 1 388 ? -5.630 48.202 2.244 1.00 38.06 388 ALA A O 1
ATOM 3051 N N . SER A 1 389 ? -6.888 50.065 2.174 1.00 39.41 389 SER A N 1
ATOM 3052 C CA . SER A 1 389 ? -5.779 51.024 2.105 1.00 39.41 389 SER A CA 1
ATOM 3053 C C . SER A 1 389 ? -4.813 50.906 3.288 1.00 39.41 389 SER A C 1
ATOM 3055 O O . SER A 1 389 ? -3.601 50.968 3.099 1.00 39.41 389 SER A O 1
ATOM 3057 N N . LEU A 1 390 ? -5.326 50.666 4.504 1.00 42.88 390 LEU A N 1
ATOM 3058 C CA . LEU A 1 390 ? -4.491 50.431 5.690 1.00 42.88 390 LEU A CA 1
ATOM 3059 C C . LEU A 1 390 ? -3.663 49.140 5.589 1.00 42.88 390 LEU A C 1
ATOM 3061 O O . LEU A 1 390 ? -2.491 49.143 5.962 1.00 42.88 390 LEU A O 1
ATOM 3065 N N . TRP A 1 391 ? -4.237 48.055 5.057 1.00 44.50 391 TRP A N 1
ATOM 3066 C CA . TRP A 1 391 ? -3.512 46.795 4.860 1.00 44.50 391 TRP A CA 1
ATOM 3067 C C . TRP A 1 391 ? -2.403 46.938 3.812 1.00 44.50 391 TRP A C 1
ATOM 3069 O O . TRP A 1 391 ? -1.286 46.467 4.030 1.00 44.50 391 TRP A O 1
ATOM 3079 N N . LEU A 1 392 ? -2.674 47.654 2.715 1.00 40.72 392 LEU A N 1
ATOM 3080 C CA . LEU A 1 392 ? -1.679 47.925 1.678 1.00 40.72 392 LEU A CA 1
ATOM 3081 C C . LEU A 1 392 ? -0.519 48.786 2.213 1.00 40.72 392 LEU A C 1
ATOM 3083 O O . LEU A 1 392 ? 0.642 48.464 1.962 1.00 40.72 392 LEU A O 1
ATOM 3087 N N . LEU A 1 393 ? -0.812 49.808 3.029 1.00 43.28 393 LEU A N 1
ATOM 3088 C CA . LEU A 1 393 ? 0.210 50.635 3.685 1.00 43.28 393 LEU A CA 1
ATOM 3089 C C . LEU A 1 393 ? 1.053 49.849 4.703 1.00 43.28 393 LEU A C 1
ATOM 3091 O O . LEU A 1 393 ? 2.259 50.082 4.809 1.00 43.28 393 LEU A O 1
ATOM 3095 N N . GLU A 1 394 ? 0.456 48.920 5.459 1.00 42.59 394 GLU A N 1
ATOM 3096 C CA . GLU A 1 394 ? 1.224 48.019 6.327 1.00 42.59 394 GLU A CA 1
ATOM 3097 C C . GLU A 1 394 ? 2.103 47.059 5.521 1.00 42.59 394 GLU A C 1
ATOM 3099 O O . GLU A 1 394 ? 3.254 46.835 5.901 1.00 42.59 394 GLU A O 1
ATOM 3104 N N . LYS A 1 395 ? 1.592 46.508 4.412 1.00 46.97 395 LYS A N 1
ATOM 3105 C CA . LYS A 1 395 ? 2.347 45.608 3.533 1.00 46.97 395 LYS A CA 1
ATOM 3106 C C . LYS A 1 395 ? 3.567 46.323 2.940 1.00 46.97 395 LYS A C 1
ATOM 3108 O O . LYS A 1 395 ? 4.690 45.881 3.172 1.00 46.97 395 LYS A O 1
ATOM 3113 N N . GLN A 1 396 ? 3.366 47.489 2.323 1.00 48.09 396 GLN A N 1
ATOM 3114 C CA . GLN A 1 396 ? 4.443 48.315 1.762 1.00 48.09 396 GLN A CA 1
ATOM 3115 C C . GLN A 1 396 ? 5.479 48.728 2.823 1.00 48.09 396 GLN A C 1
ATOM 3117 O O . GLN A 1 396 ? 6.682 48.639 2.579 1.00 48.09 396 GLN A O 1
ATOM 3122 N N . LYS A 1 397 ? 5.050 49.101 4.041 1.00 44.34 397 LYS A N 1
ATOM 3123 C CA . LYS A 1 397 ? 5.979 49.385 5.153 1.00 44.34 397 LYS A CA 1
ATOM 3124 C C . LYS A 1 397 ? 6.782 48.157 5.586 1.00 44.34 397 LYS A C 1
ATOM 3126 O O . LYS A 1 397 ? 7.956 48.302 5.922 1.00 44.34 397 LYS A O 1
ATOM 3131 N N . ARG A 1 398 ? 6.189 46.958 5.586 1.00 45.62 398 ARG A N 1
ATOM 3132 C CA . ARG A 1 398 ? 6.900 45.706 5.904 1.00 45.62 398 ARG A CA 1
ATOM 3133 C C . ARG A 1 398 ? 7.896 45.329 4.809 1.00 45.62 398 ARG A C 1
ATOM 3135 O O . ARG A 1 398 ? 8.984 44.879 5.148 1.00 45.62 398 ARG A O 1
ATOM 3142 N N . GLU A 1 399 ? 7.557 45.541 3.541 1.00 47.75 399 GLU A N 1
ATOM 3143 C CA . GLU A 1 399 ? 8.414 45.238 2.386 1.00 47.75 399 GLU A CA 1
ATOM 3144 C C . GLU A 1 399 ? 9.598 46.210 2.285 1.00 47.75 399 GLU A C 1
ATOM 3146 O O . GLU A 1 399 ? 10.743 45.760 2.241 1.00 47.75 399 GLU A O 1
ATOM 3151 N N . ALA A 1 400 ? 9.372 47.521 2.427 1.00 47.81 400 ALA A N 1
ATOM 3152 C CA . ALA A 1 400 ? 10.447 48.516 2.511 1.00 47.81 400 ALA A CA 1
ATOM 3153 C C . ALA A 1 400 ? 11.396 48.270 3.706 1.00 47.81 400 ALA A C 1
ATOM 3155 O O . ALA A 1 400 ? 12.613 48.418 3.586 1.00 47.81 400 ALA A O 1
ATOM 3156 N N . LEU A 1 401 ? 10.863 47.832 4.857 1.00 44.91 401 LEU A N 1
ATOM 3157 C CA . LEU A 1 401 ? 11.664 47.444 6.027 1.00 44.91 401 LEU A CA 1
ATOM 3158 C C . LEU A 1 401 ? 12.376 46.085 5.851 1.00 44.91 401 LEU A C 1
ATOM 3160 O O . LEU A 1 401 ? 13.290 45.775 6.617 1.00 44.91 401 LEU A O 1
ATOM 3164 N N . LYS A 1 402 ? 11.962 45.268 4.875 1.00 47.03 402 LYS A N 1
ATOM 3165 C CA . LYS A 1 402 ? 12.622 44.011 4.496 1.00 47.03 402 LYS A CA 1
ATOM 3166 C C . LYS A 1 402 ? 13.814 44.306 3.586 1.00 47.03 402 LYS A C 1
ATOM 3168 O O . LYS A 1 402 ? 14.922 43.887 3.911 1.00 47.03 402 LYS A O 1
ATOM 3173 N N . GLN A 1 403 ? 13.599 45.094 2.529 1.00 44.34 403 GLN A N 1
ATOM 3174 C CA . GLN A 1 403 ? 14.642 45.476 1.574 1.00 44.34 403 GLN A CA 1
ATOM 3175 C C . GLN A 1 403 ? 15.782 46.219 2.278 1.00 44.34 403 GLN A C 1
ATOM 3177 O O . GLN A 1 403 ? 16.904 45.728 2.306 1.00 44.34 403 GLN A O 1
ATOM 3182 N N . LYS A 1 404 ? 15.457 47.266 3.051 1.00 42.69 404 LYS A N 1
ATOM 3183 C CA . LYS A 1 404 ? 16.435 48.066 3.813 1.00 42.69 404 LYS A CA 1
ATOM 3184 C C . LYS A 1 404 ? 17.208 47.290 4.902 1.00 42.69 404 LYS A C 1
ATOM 3186 O O . LYS A 1 404 ? 18.114 47.843 5.516 1.00 42.69 404 LYS A O 1
ATOM 3191 N N . LYS A 1 405 ? 16.861 46.025 5.178 1.00 39.81 405 LYS A N 1
ATOM 3192 C CA . LYS A 1 405 ? 17.655 45.101 6.019 1.00 39.81 405 LYS A CA 1
ATOM 3193 C C . LYS A 1 405 ? 18.523 44.150 5.198 1.00 39.81 405 LYS A C 1
ATOM 3195 O O . LYS A 1 405 ? 19.600 43.783 5.664 1.00 39.81 405 LYS A O 1
ATOM 3200 N N . LEU A 1 406 ? 18.062 43.777 4.004 1.00 44.28 406 LEU A N 1
ATOM 3201 C CA . LEU A 1 406 ? 18.822 43.019 3.015 1.00 44.28 406 LEU A CA 1
ATOM 3202 C C . LEU A 1 406 ? 20.023 43.845 2.531 1.00 44.28 406 LEU A C 1
ATOM 3204 O O . LEU A 1 406 ? 21.156 43.384 2.625 1.00 44.28 406 LEU A O 1
ATOM 3208 N N . ASP A 1 407 ? 19.776 45.107 2.166 1.00 39.16 407 ASP A N 1
ATOM 3209 C CA . ASP A 1 407 ? 20.780 46.071 1.687 1.00 39.16 407 ASP A CA 1
ATOM 3210 C C . ASP A 1 407 ? 21.849 46.416 2.751 1.00 39.16 407 ASP A C 1
ATOM 3212 O O . ASP A 1 407 ? 22.901 46.963 2.435 1.00 39.16 407 ASP A O 1
ATOM 3216 N N . MET A 1 408 ? 21.588 46.098 4.027 1.00 38.72 408 MET A N 1
ATOM 3217 C CA . MET A 1 408 ? 22.518 46.271 5.155 1.00 38.72 408 MET A CA 1
ATOM 3218 C C . MET A 1 408 ? 23.211 44.961 5.584 1.00 38.72 408 MET A C 1
ATOM 3220 O O . MET A 1 408 ? 23.905 44.941 6.598 1.00 38.72 408 MET A O 1
ATOM 3224 N N . GLY A 1 409 ? 23.000 43.848 4.870 1.00 33.16 409 GLY A N 1
ATOM 3225 C CA . GLY A 1 409 ? 23.618 42.548 5.171 1.00 33.16 409 GLY A CA 1
ATOM 3226 C C . GLY A 1 409 ? 23.158 41.887 6.482 1.00 33.16 409 GLY A C 1
ATOM 3227 O O . GLY A 1 409 ? 23.757 40.907 6.932 1.00 33.16 409 GLY A 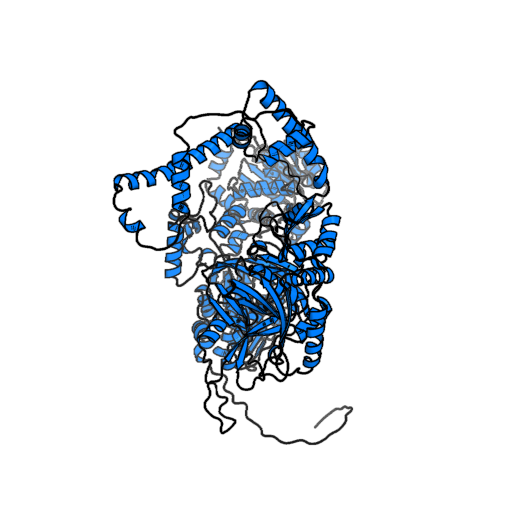O 1
ATOM 3228 N N . ILE A 1 410 ? 22.099 42.393 7.125 1.00 37.84 410 ILE A N 1
ATOM 3229 C CA . ILE A 1 410 ? 21.678 41.940 8.457 1.00 37.84 410 ILE A CA 1
ATOM 3230 C C . ILE A 1 410 ? 20.867 40.644 8.334 1.00 37.84 410 ILE A C 1
ATOM 3232 O O . ILE A 1 410 ? 19.677 40.667 8.008 1.00 37.84 410 ILE A O 1
ATOM 3236 N N . LYS A 1 411 ? 21.491 39.502 8.665 1.00 32.28 411 LYS A N 1
ATOM 3237 C CA . LYS A 1 411 ? 20.805 38.199 8.747 1.00 32.28 411 LYS A CA 1
ATOM 3238 C C . LYS A 1 411 ? 19.585 38.288 9.676 1.00 32.28 411 LYS A C 1
ATOM 3240 O O . LYS A 1 411 ? 19.695 38.577 10.868 1.00 32.28 411 LYS A O 1
ATOM 3245 N N . VAL A 1 412 ? 18.404 38.035 9.114 1.00 31.52 412 VAL A N 1
ATOM 3246 C CA . VAL A 1 412 ? 17.114 38.176 9.801 1.00 31.52 412 VAL A CA 1
ATOM 3247 C C . VAL A 1 412 ? 16.958 37.087 10.868 1.00 31.52 412 VAL A C 1
ATOM 3249 O O . VAL A 1 412 ? 16.895 35.910 10.530 1.00 31.52 412 VAL A O 1
ATOM 3252 N N . GLY A 1 413 ? 16.836 37.462 12.149 1.00 32.19 413 GLY A N 1
ATOM 3253 C CA . GLY A 1 413 ? 16.439 36.496 13.186 1.00 32.19 413 GLY A CA 1
ATOM 3254 C C . GLY A 1 413 ? 16.664 36.875 14.654 1.00 32.19 413 GLY A C 1
ATOM 3255 O O . GLY A 1 413 ? 15.961 36.346 15.513 1.00 32.19 413 GLY A O 1
ATOM 3256 N N . GLN A 1 414 ? 17.589 37.783 14.987 1.00 27.25 414 GLN A N 1
ATOM 3257 C CA . GLN A 1 414 ? 17.865 38.107 16.397 1.00 27.25 414 GLN A CA 1
ATOM 3258 C C . GLN A 1 414 ? 17.033 39.287 16.922 1.00 27.25 414 GLN A C 1
ATOM 3260 O O . GLN A 1 414 ? 17.301 40.450 16.631 1.00 27.25 414 GLN A O 1
ATOM 3265 N N . ASN A 1 415 ? 16.046 38.982 17.770 1.00 26.78 415 ASN A N 1
ATOM 3266 C CA . ASN A 1 415 ? 15.408 39.977 18.633 1.00 26.78 415 ASN A CA 1
ATOM 3267 C C . ASN A 1 415 ? 16.344 40.323 19.801 1.00 26.78 415 ASN A C 1
ATOM 3269 O O . ASN A 1 415 ? 16.558 39.495 20.688 1.00 26.78 415 ASN A O 1
ATOM 3273 N N . LEU A 1 416 ? 16.832 41.567 19.853 1.00 27.88 416 LEU A N 1
ATOM 3274 C CA . LEU A 1 416 ? 17.652 42.111 20.949 1.00 27.88 416 LEU A CA 1
ATOM 3275 C C . LEU A 1 416 ? 16.819 42.419 22.214 1.00 27.88 416 LEU A C 1
ATOM 3277 O O . LEU A 1 416 ? 16.814 43.521 22.749 1.00 27.88 416 LEU A O 1
ATOM 3281 N N . ASN A 1 417 ? 16.101 41.405 22.697 1.00 28.97 417 ASN A N 1
ATOM 3282 C CA . ASN A 1 417 ? 15.426 41.360 23.993 1.00 28.97 417 ASN A CA 1
ATOM 3283 C C . ASN A 1 417 ? 15.628 39.951 24.580 1.00 28.97 417 ASN A C 1
ATOM 3285 O O . ASN A 1 417 ? 14.708 39.136 24.679 1.00 28.97 417 ASN A O 1
ATOM 3289 N N . GLY A 1 418 ? 16.892 39.639 24.882 1.00 29.52 418 GLY A N 1
ATOM 3290 C CA . GLY A 1 418 ? 17.396 38.292 25.160 1.00 29.52 418 GLY A CA 1
ATOM 3291 C C . GLY A 1 418 ? 16.908 37.668 26.470 1.00 29.52 418 GLY A C 1
ATOM 3292 O O . GLY A 1 418 ? 17.679 37.496 27.414 1.00 29.52 418 GLY A O 1
ATOM 3293 N N . SER A 1 419 ? 15.645 37.242 26.531 1.00 39.34 419 SER A N 1
ATOM 3294 C CA . SER A 1 419 ? 15.225 36.273 27.544 1.00 39.34 419 SER A CA 1
ATOM 3295 C C . SER A 1 419 ? 15.737 34.884 27.166 1.00 39.34 419 SER A C 1
ATOM 3297 O O . SER A 1 419 ? 15.044 34.132 26.487 1.00 39.34 419 SER A O 1
ATOM 3299 N N . ILE A 1 420 ? 16.939 34.549 27.645 1.00 46.88 420 ILE A N 1
ATOM 3300 C CA . ILE A 1 420 ? 17.529 33.205 27.562 1.00 46.88 420 ILE A CA 1
ATOM 3301 C C . ILE A 1 420 ? 16.471 32.159 27.958 1.00 46.88 420 ILE A C 1
ATOM 3303 O O . ILE A 1 420 ? 15.932 32.218 29.068 1.00 46.88 420 ILE A O 1
ATOM 3307 N N . SER A 1 421 ? 16.174 31.237 27.034 1.00 59.94 421 SER A N 1
ATOM 3308 C CA . SER A 1 421 ? 15.253 30.107 27.232 1.00 59.94 421 SER A CA 1
ATOM 3309 C C . SER A 1 421 ? 15.719 29.276 28.429 1.00 59.94 421 SER A C 1
ATOM 3311 O O . SER A 1 421 ? 16.914 29.007 28.561 1.00 59.94 421 SER A O 1
ATOM 3313 N N . SER A 1 422 ? 14.807 28.863 29.310 1.00 75.94 422 SER A N 1
ATOM 3314 C CA . SER A 1 422 ? 15.165 27.887 30.348 1.00 75.94 422 SER A CA 1
ATOM 3315 C C . SER A 1 422 ? 15.376 26.492 29.739 1.00 75.94 422 SER A C 1
ATOM 3317 O O . SER A 1 422 ? 14.871 26.229 28.644 1.00 75.94 422 SER A O 1
ATOM 3319 N N . LYS A 1 423 ? 16.090 25.587 30.431 1.00 82.94 423 LYS A N 1
ATOM 3320 C CA . LYS A 1 423 ? 16.266 24.196 29.966 1.00 82.94 423 LYS A CA 1
ATOM 3321 C C . LYS A 1 423 ? 14.907 23.523 29.737 1.00 82.94 423 LYS A C 1
ATOM 3323 O O . LYS A 1 423 ? 14.637 23.059 28.635 1.00 82.94 423 LYS A O 1
ATOM 3328 N N . VAL A 1 424 ? 13.997 23.645 30.709 1.00 85.38 424 VAL A N 1
ATOM 3329 C CA . VAL A 1 424 ? 12.587 23.216 30.613 1.00 85.38 424 VAL A CA 1
ATOM 3330 C C . VAL A 1 424 ? 11.882 23.772 29.365 1.00 85.38 424 VAL A C 1
ATOM 3332 O O . VAL A 1 424 ? 11.216 23.031 28.649 1.00 85.38 424 VAL A O 1
ATOM 3335 N N . GLN A 1 425 ? 12.050 25.061 29.043 1.00 86.44 425 GLN A N 1
ATOM 3336 C CA . GLN A 1 425 ? 11.468 25.654 27.828 1.00 86.44 425 GLN A CA 1
ATOM 3337 C C . GLN A 1 425 ? 12.076 25.105 26.534 1.00 86.44 425 GLN A C 1
ATOM 3339 O O . GLN A 1 425 ? 11.388 25.062 25.517 1.00 86.44 425 GLN A O 1
ATOM 3344 N N . THR A 1 426 ? 13.346 24.704 26.551 1.00 85.75 426 THR A N 1
ATOM 3345 C CA . THR A 1 426 ? 13.997 24.051 25.412 1.00 85.75 426 THR A CA 1
ATOM 3346 C C . THR A 1 426 ? 13.497 22.614 25.252 1.00 85.75 426 THR A C 1
ATOM 3348 O O . THR A 1 426 ? 13.070 22.266 24.159 1.00 85.75 426 THR A O 1
ATOM 3351 N N . ILE A 1 427 ? 13.415 21.829 26.332 1.00 87.19 427 ILE A N 1
ATOM 3352 C CA . ILE A 1 427 ? 12.851 20.463 26.331 1.00 87.19 427 ILE A CA 1
ATOM 3353 C C . ILE A 1 427 ? 11.421 20.464 25.757 1.00 87.19 427 ILE A C 1
ATOM 3355 O O . ILE A 1 427 ? 11.120 19.746 24.807 1.00 87.19 427 ILE A O 1
ATOM 3359 N N . LEU A 1 428 ? 10.549 21.351 26.249 1.00 87.69 428 LEU A N 1
ATOM 3360 C CA . LEU A 1 428 ? 9.163 21.467 25.768 1.00 87.69 428 LEU A CA 1
ATOM 3361 C C . LEU A 1 428 ? 9.048 21.972 24.322 1.00 87.69 428 LEU A C 1
ATOM 3363 O O . LEU A 1 428 ? 8.054 21.686 23.658 1.00 87.69 428 LEU A O 1
ATOM 3367 N N . ARG A 1 429 ? 10.034 22.734 23.830 1.00 87.31 429 ARG A N 1
ATOM 3368 C CA . ARG A 1 429 ? 10.096 23.166 22.426 1.00 87.31 429 ARG A CA 1
ATOM 3369 C C . ARG A 1 429 ? 10.530 22.013 21.523 1.00 87.31 429 ARG A C 1
ATOM 3371 O O . ARG A 1 429 ? 9.906 21.808 20.489 1.00 87.31 429 ARG A O 1
ATOM 3378 N N . ASN A 1 430 ? 11.535 21.244 21.943 1.00 86.00 430 ASN A N 1
ATOM 3379 C CA . ASN A 1 430 ? 12.037 20.077 21.217 1.00 86.00 430 ASN A CA 1
ATOM 3380 C C . ASN A 1 430 ? 10.964 18.981 21.084 1.00 86.00 430 ASN A C 1
ATOM 3382 O O . ASN A 1 430 ? 10.895 18.323 20.056 1.00 86.00 430 ASN A O 1
ATOM 3386 N N . HIS A 1 431 ? 10.087 18.832 22.083 1.00 87.56 431 HIS A N 1
ATOM 3387 C CA . HIS A 1 431 ? 8.947 17.904 22.052 1.00 87.56 431 HIS A CA 1
ATOM 3388 C C . HIS A 1 431 ? 7.626 18.529 21.548 1.00 87.56 431 HIS A C 1
ATOM 3390 O O . HIS A 1 431 ? 6.559 17.965 21.771 1.00 87.56 431 HIS A O 1
ATOM 3396 N N . GLY A 1 432 ? 7.656 19.710 20.913 1.00 85.31 432 GLY A N 1
ATOM 3397 C CA . GLY A 1 432 ? 6.482 20.320 20.261 1.00 85.31 432 GLY A CA 1
ATOM 3398 C C . GLY A 1 432 ? 5.341 20.796 21.182 1.00 85.31 432 GLY A C 1
ATOM 3399 O O . GLY A 1 432 ? 4.290 21.213 20.689 1.00 85.31 432 GLY A O 1
ATOM 3400 N N . LEU A 1 433 ? 5.531 20.758 22.506 1.00 85.81 433 LEU A N 1
ATOM 3401 C CA . LEU A 1 433 ? 4.520 21.084 23.522 1.00 85.81 433 LEU A CA 1
ATOM 3402 C C . LEU A 1 433 ? 4.410 22.583 23.840 1.00 85.81 433 LEU A C 1
ATOM 3404 O O . LEU A 1 433 ? 3.381 23.037 24.343 1.00 85.81 433 LEU A O 1
ATOM 3408 N N . LEU A 1 434 ? 5.467 23.359 23.594 1.00 86.94 434 LEU A N 1
ATOM 3409 C CA . LEU A 1 434 ? 5.467 24.800 23.851 1.00 86.94 434 LEU A CA 1
ATOM 3410 C C . LEU A 1 434 ? 4.573 25.548 22.840 1.00 86.94 434 LEU A C 1
ATOM 3412 O O . LEU A 1 434 ? 4.511 25.191 21.667 1.00 86.94 434 LEU A O 1
ATOM 3416 N N . SER A 1 435 ? 3.911 26.615 23.295 1.00 82.81 435 SER A N 1
ATOM 3417 C CA . SER A 1 435 ? 2.940 27.418 22.531 1.00 82.81 435 SER A CA 1
ATOM 3418 C C . SER A 1 435 ? 1.642 26.680 22.158 1.00 82.81 435 SER A C 1
ATOM 3420 O O . SER A 1 435 ? 1.020 27.008 21.152 1.00 82.81 435 SER A O 1
ATOM 3422 N N . LYS A 1 436 ? 1.210 25.705 22.972 1.00 84.06 436 LYS A N 1
ATOM 3423 C CA . LYS A 1 436 ? -0.041 24.942 22.789 1.00 84.06 436 LYS A CA 1
ATOM 3424 C C . LYS A 1 436 ? -1.105 25.311 23.828 1.00 84.06 436 LYS A C 1
ATOM 3426 O O . LYS A 1 436 ? -0.814 25.421 25.022 1.00 84.06 436 LYS A O 1
ATOM 3431 N N . HIS A 1 437 ? -2.359 25.450 23.400 1.00 86.75 437 HIS A N 1
ATOM 3432 C CA . HIS A 1 437 ? -3.533 25.491 24.277 1.00 86.75 437 HIS A CA 1
ATOM 3433 C C . HIS A 1 437 ? -3.932 24.082 24.739 1.00 86.75 437 HIS A C 1
ATOM 3435 O O . HIS A 1 437 ? -3.645 23.091 24.076 1.00 86.75 437 HIS A O 1
ATOM 3441 N N . SER A 1 438 ? -4.686 23.970 25.839 1.00 85.62 438 SER A N 1
ATOM 3442 C CA . SER A 1 438 ? -5.107 22.676 26.415 1.00 85.62 438 SER A CA 1
ATOM 3443 C C . SER A 1 438 ? -5.884 21.759 25.454 1.00 85.62 438 SER A C 1
ATOM 3445 O O . SER A 1 438 ? -5.919 20.553 25.667 1.00 85.62 438 SER A O 1
ATOM 3447 N N . ARG A 1 439 ? -6.491 22.310 24.391 1.00 88.25 439 ARG A N 1
ATOM 3448 C CA . ARG A 1 439 ? -7.183 21.549 23.328 1.00 88.25 439 ARG A CA 1
ATOM 3449 C C . ARG A 1 439 ? -6.261 21.035 22.213 1.00 88.25 439 ARG A C 1
ATOM 3451 O O . ARG A 1 439 ? -6.693 20.214 21.421 1.00 88.25 439 ARG A O 1
ATOM 3458 N N . GLU A 1 440 ? -5.035 21.548 22.154 1.00 86.75 440 GLU A N 1
ATOM 3459 C CA . GLU A 1 440 ? -3.986 21.216 21.178 1.00 86.75 440 GLU A CA 1
ATOM 3460 C C . GLU A 1 440 ? -2.859 20.387 21.813 1.00 86.75 440 GLU A C 1
ATOM 3462 O O . GLU A 1 440 ? -1.879 20.055 21.147 1.00 86.75 440 GLU A O 1
ATOM 3467 N N . LYS A 1 441 ? -2.962 20.095 23.117 1.00 89.75 441 LYS A N 1
ATOM 3468 C CA . LYS A 1 441 ? -2.042 19.190 23.803 1.00 89.75 441 LYS A CA 1
ATOM 3469 C C . LYS A 1 441 ? -2.189 17.783 23.234 1.00 89.75 441 LYS A C 1
ATOM 3471 O O . LYS A 1 441 ? -3.304 17.311 22.997 1.00 89.75 441 LYS A O 1
ATOM 3476 N N . LEU A 1 442 ? -1.047 17.133 23.082 1.00 92.06 442 LEU A N 1
ATOM 3477 C CA . LEU A 1 442 ? -0.856 15.782 22.576 1.00 92.06 442 LEU A CA 1
ATOM 3478 C C . LEU A 1 442 ? 0.236 15.100 23.408 1.00 92.06 442 LEU A C 1
ATOM 3480 O O . LEU A 1 442 ? 0.984 15.771 24.123 1.00 92.06 442 LEU A O 1
ATOM 3484 N N . ILE A 1 443 ? 0.318 13.779 23.324 1.00 93.50 443 ILE A N 1
ATOM 3485 C CA . ILE A 1 443 ? 1.471 13.017 23.805 1.00 93.50 443 ILE A CA 1
ATOM 3486 C C . ILE A 1 443 ? 2.587 13.148 22.754 1.00 93.50 443 ILE A C 1
ATOM 3488 O O . ILE A 1 443 ? 2.306 12.866 21.588 1.00 93.50 443 ILE A O 1
ATOM 3492 N N . PRO A 1 444 ? 3.813 13.577 23.118 1.00 92.00 444 PRO A N 1
ATOM 3493 C CA . PRO A 1 444 ? 4.934 13.645 22.183 1.00 92.00 444 PRO A CA 1
ATOM 3494 C C . PRO A 1 444 ? 5.420 12.267 21.740 1.00 92.00 444 PRO A C 1
ATOM 3496 O O . PRO A 1 444 ? 5.488 11.346 22.550 1.00 92.00 444 PRO A O 1
ATOM 3499 N N . ASP A 1 445 ? 5.867 12.186 20.493 1.00 90.12 445 ASP A N 1
ATOM 3500 C CA . ASP A 1 445 ? 6.385 11.005 19.794 1.00 90.12 445 ASP A CA 1
ATOM 3501 C C . ASP A 1 445 ? 7.322 10.143 20.659 1.00 90.12 445 ASP A C 1
ATOM 3503 O O . ASP A 1 445 ? 7.094 8.946 20.818 1.00 90.12 445 ASP A O 1
ATOM 3507 N N . VAL A 1 446 ? 8.300 10.772 21.327 1.00 90.38 446 VAL A N 1
ATOM 3508 C CA . VAL A 1 446 ? 9.279 10.090 22.197 1.00 90.38 446 VAL A CA 1
ATOM 3509 C C . VAL A 1 446 ? 8.635 9.252 23.309 1.00 90.38 446 VAL A C 1
ATOM 3511 O O . VAL A 1 446 ? 9.204 8.248 23.711 1.00 90.38 446 VAL A O 1
ATOM 3514 N N . VAL A 1 447 ? 7.441 9.622 23.793 1.00 92.75 447 VAL A N 1
ATOM 3515 C CA . VAL A 1 447 ? 6.720 8.892 24.853 1.00 92.75 447 VAL A CA 1
ATOM 3516 C C . VAL A 1 447 ? 6.162 7.560 24.340 1.00 92.75 447 VAL A C 1
ATOM 3518 O O . VAL A 1 447 ? 6.038 6.614 25.114 1.00 92.75 447 VAL A O 1
ATOM 3521 N N . PHE A 1 448 ? 5.863 7.456 23.042 1.00 91.62 448 PHE A N 1
ATOM 3522 C CA . PHE A 1 448 ? 5.433 6.207 22.404 1.00 91.62 448 PHE A CA 1
ATOM 3523 C C . PHE A 1 448 ? 6.586 5.227 22.153 1.00 91.62 448 PHE A C 1
ATOM 3525 O O . PHE A 1 448 ? 6.335 4.039 21.955 1.00 91.62 448 PHE A O 1
ATOM 3532 N N . GLU A 1 449 ? 7.820 5.726 22.182 1.00 91.12 449 GLU A N 1
ATOM 3533 C CA . GLU A 1 449 ? 9.068 4.974 22.017 1.00 91.12 449 GLU A CA 1
ATOM 3534 C C . GLU A 1 449 ? 9.769 4.709 23.367 1.00 91.12 449 GLU A C 1
ATOM 3536 O O . GLU A 1 449 ? 10.884 4.191 23.393 1.00 91.12 449 GLU A O 1
ATOM 3541 N N . LEU A 1 450 ? 9.140 5.068 24.494 1.00 93.56 450 LEU A N 1
ATOM 3542 C CA . LEU A 1 450 ? 9.659 4.762 25.827 1.00 93.56 450 LEU A CA 1
ATOM 3543 C C . LEU A 1 450 ? 9.525 3.275 26.167 1.00 93.56 450 LEU A C 1
ATOM 3545 O O . LEU A 1 450 ? 8.575 2.598 25.753 1.00 93.56 450 LEU A O 1
ATOM 3549 N N . SER A 1 451 ? 10.423 2.817 27.037 1.00 93.56 451 SER A N 1
ATOM 3550 C CA . SER A 1 451 ? 10.309 1.526 27.713 1.00 93.56 451 SER A CA 1
ATOM 3551 C C . SER A 1 451 ? 9.025 1.416 28.553 1.00 93.56 451 SER A C 1
ATOM 3553 O O . SER A 1 451 ? 8.453 2.410 29.018 1.00 93.56 451 SER A O 1
ATOM 3555 N N . ARG A 1 452 ? 8.567 0.179 28.801 1.00 94.56 452 ARG A N 1
ATOM 3556 C CA . ARG A 1 452 ? 7.339 -0.116 29.572 1.00 94.56 452 ARG A CA 1
ATOM 3557 C C . ARG A 1 452 ? 7.330 0.540 30.958 1.00 94.56 452 ARG A C 1
ATOM 3559 O O . ARG A 1 452 ? 6.289 1.030 31.391 1.00 94.56 452 ARG A O 1
ATOM 3566 N N . SER A 1 453 ? 8.476 0.583 31.639 1.00 95.38 453 SER A N 1
ATOM 3567 C CA . SER A 1 453 ? 8.627 1.192 32.967 1.00 95.38 453 SER A CA 1
ATOM 3568 C C . SER A 1 453 ? 8.509 2.718 32.916 1.00 95.38 453 SER A C 1
ATOM 3570 O O . SER A 1 453 ? 7.757 3.297 33.704 1.00 95.38 453 SER A O 1
ATOM 3572 N N . GLN A 1 454 ? 9.180 3.387 31.973 1.00 96.38 454 GLN A N 1
ATOM 3573 C CA . GLN A 1 454 ? 9.064 4.841 31.830 1.00 96.38 454 GLN A CA 1
ATOM 3574 C C . GLN A 1 454 ? 7.676 5.265 31.333 1.00 96.38 454 GLN A C 1
ATOM 3576 O O . GLN A 1 454 ? 7.115 6.240 31.836 1.00 96.38 454 GLN A O 1
ATOM 3581 N N . MET A 1 455 ? 7.070 4.502 30.420 1.00 96.62 455 MET A N 1
ATOM 3582 C CA . MET A 1 455 ? 5.700 4.725 29.952 1.00 96.62 455 MET A CA 1
ATOM 3583 C C . MET A 1 455 ? 4.668 4.560 31.084 1.00 96.62 455 MET A C 1
ATOM 3585 O O . MET A 1 455 ? 3.734 5.360 31.188 1.00 96.62 455 MET A O 1
ATOM 3589 N N . ALA A 1 456 ? 4.859 3.591 31.986 1.00 97.38 456 ALA A N 1
ATOM 3590 C CA . ALA A 1 456 ? 4.040 3.453 33.190 1.00 97.38 456 ALA A CA 1
ATOM 3591 C C . ALA A 1 456 ? 4.195 4.660 34.134 1.00 97.38 456 ALA A C 1
ATOM 3593 O O . ALA A 1 456 ? 3.194 5.201 34.606 1.00 97.38 456 ALA A O 1
ATOM 3594 N N . VAL A 1 457 ? 5.421 5.155 34.359 1.00 97.69 457 VAL A N 1
ATOM 3595 C CA . VAL A 1 457 ? 5.658 6.378 35.155 1.00 97.69 457 VAL A CA 1
ATOM 3596 C C . VAL A 1 457 ? 5.009 7.608 34.511 1.00 97.69 457 VAL A C 1
ATOM 3598 O O . VAL A 1 457 ? 4.382 8.399 35.220 1.00 97.69 457 VAL A O 1
ATOM 3601 N N . PHE A 1 458 ? 5.092 7.753 33.185 1.00 97.62 458 PHE A N 1
ATOM 3602 C CA . PHE A 1 458 ? 4.413 8.818 32.443 1.00 97.62 458 PHE A CA 1
ATOM 3603 C C . PHE A 1 458 ? 2.897 8.796 32.689 1.00 97.62 458 PHE A C 1
ATOM 3605 O O . PHE A 1 458 ? 2.325 9.803 33.111 1.00 97.62 458 PHE A O 1
ATOM 3612 N N . LEU A 1 459 ? 2.247 7.644 32.486 1.00 97.69 459 LEU A N 1
ATOM 3613 C CA . LEU A 1 459 ? 0.804 7.493 32.691 1.00 97.69 459 LEU A CA 1
ATOM 3614 C C . LEU A 1 459 ? 0.408 7.718 34.157 1.00 97.69 459 LEU A C 1
ATOM 3616 O O . LEU A 1 459 ? -0.544 8.449 34.425 1.00 97.69 459 LEU A O 1
ATOM 3620 N N . ASN A 1 460 ? 1.166 7.171 35.108 1.00 97.62 460 ASN A N 1
ATOM 3621 C CA . ASN A 1 460 ? 0.935 7.351 36.540 1.00 97.62 460 ASN A CA 1
ATOM 3622 C C . ASN A 1 460 ? 0.947 8.839 36.948 1.00 97.62 460 ASN A C 1
ATOM 3624 O O . ASN A 1 460 ? 0.092 9.275 37.728 1.00 97.62 460 ASN A O 1
ATOM 3628 N N . ARG A 1 461 ? 1.888 9.633 36.411 1.00 97.12 461 ARG A N 1
ATOM 3629 C CA . ARG A 1 461 ? 1.947 11.080 36.675 1.00 97.12 461 ARG A CA 1
ATOM 3630 C C . ARG A 1 461 ? 0.901 11.866 35.889 1.00 97.12 461 ARG A C 1
ATOM 3632 O O . ARG A 1 461 ? 0.327 12.792 36.456 1.00 97.12 461 ARG A O 1
ATOM 3639 N N . LEU A 1 462 ? 0.551 11.463 34.668 1.00 96.62 462 LEU A N 1
ATOM 3640 C CA . LEU A 1 462 ? -0.530 12.095 33.903 1.00 96.62 462 LEU A CA 1
ATOM 3641 C C . LEU A 1 462 ? -1.902 11.908 34.579 1.00 96.62 462 LEU A C 1
ATOM 3643 O O . LEU A 1 462 ? -2.671 12.856 34.693 1.00 96.62 462 LEU A O 1
ATOM 3647 N N . PHE A 1 463 ? -2.200 10.724 35.122 1.00 96.50 463 PHE A N 1
ATOM 3648 C CA . PHE A 1 463 ? -3.417 10.508 35.919 1.00 96.50 463 PHE A CA 1
ATOM 3649 C C . PHE A 1 463 ? -3.378 11.222 37.288 1.00 96.50 463 PHE A C 1
ATOM 3651 O O . PHE A 1 463 ? -4.422 11.412 37.923 1.00 96.50 463 PHE A O 1
ATOM 3658 N N . SER A 1 464 ? -2.204 11.646 37.772 1.00 94.75 464 SER A N 1
ATOM 3659 C CA . SER A 1 464 ? -2.108 12.382 39.041 1.00 94.75 464 SER A CA 1
ATOM 3660 C C . SER A 1 464 ? -2.717 13.788 38.964 1.00 94.75 464 SER A C 1
ATOM 3662 O O . SER A 1 464 ? -3.150 14.292 40.000 1.00 94.75 464 SER A O 1
ATOM 3664 N N . THR A 1 465 ? -2.866 14.350 37.756 1.00 90.38 465 THR A N 1
ATOM 3665 C CA . THR A 1 465 ? -3.544 15.629 37.487 1.00 90.38 465 THR A CA 1
ATOM 3666 C C . THR A 1 465 ? -5.063 15.421 37.307 1.00 90.38 465 THR A C 1
ATOM 3668 O O . THR A 1 465 ? -5.746 15.117 38.287 1.00 90.38 465 THR A O 1
ATOM 3671 N N . ASP A 1 466 ? -5.592 15.460 36.077 1.00 87.25 466 ASP A N 1
ATOM 3672 C CA . ASP A 1 466 ? -7.012 15.340 35.687 1.00 87.25 466 ASP A CA 1
ATOM 3673 C C . ASP A 1 466 ? -7.610 13.920 35.855 1.00 87.25 466 ASP A C 1
ATOM 3675 O O . ASP A 1 466 ? -8.729 13.641 35.410 1.00 87.25 466 ASP A O 1
ATOM 3679 N N . GLY A 1 467 ? -6.866 12.985 36.454 1.00 92.75 467 GLY A N 1
ATOM 3680 C CA . GLY A 1 467 ? -7.322 11.619 36.715 1.00 92.75 467 GLY A CA 1
ATOM 3681 C C . GLY A 1 467 ? -7.995 11.425 38.077 1.00 92.75 467 GLY A C 1
ATOM 3682 O O . GLY A 1 467 ? -7.784 12.187 39.022 1.00 92.75 467 GLY A O 1
ATOM 3683 N N . TRP A 1 468 ? -8.797 10.371 38.218 1.00 95.19 468 TRP A N 1
ATOM 3684 C CA . TRP A 1 468 ? -9.439 10.001 39.485 1.00 95.19 468 TRP A CA 1
ATOM 3685 C C . TRP A 1 468 ? -9.621 8.491 39.632 1.00 95.19 468 TRP A C 1
ATOM 3687 O O . TRP A 1 468 ? -9.602 7.746 38.657 1.00 95.19 468 TRP A O 1
ATOM 3697 N N . ALA A 1 469 ? -9.861 8.062 40.870 1.00 95.75 469 ALA A N 1
ATOM 3698 C CA . ALA A 1 469 ? -10.320 6.727 41.232 1.00 95.75 469 ALA A CA 1
ATOM 3699 C C . ALA A 1 469 ? -11.475 6.888 42.235 1.00 95.75 469 ALA A C 1
ATOM 3701 O O . ALA A 1 469 ? -11.323 7.624 43.212 1.00 95.75 469 ALA A O 1
ATOM 3702 N N . CYS A 1 470 ? -12.638 6.265 42.008 1.00 93.75 470 CYS A N 1
ATOM 3703 C CA . CYS A 1 470 ? -13.770 6.382 42.935 1.00 93.75 470 CYS A CA 1
ATOM 3704 C C . CYS A 1 470 ? -14.593 5.095 43.111 1.00 93.75 470 CYS A C 1
ATOM 3706 O O . CYS A 1 470 ? -14.600 4.191 42.271 1.00 93.75 470 CYS A O 1
ATOM 3708 N N . VAL A 1 471 ? -15.309 5.039 44.239 1.00 91.75 471 VAL A N 1
ATOM 3709 C CA . VAL A 1 471 ? -16.240 3.968 44.613 1.00 91.75 471 VAL A CA 1
ATOM 3710 C C . VAL A 1 471 ? -17.599 4.598 44.918 1.00 91.75 471 VAL A C 1
ATOM 3712 O O . VAL A 1 471 ? -17.716 5.394 45.848 1.00 91.75 471 VAL A O 1
ATOM 3715 N N . THR A 1 472 ? -18.643 4.245 44.166 1.00 89.12 472 THR A N 1
ATOM 3716 C CA . THR A 1 472 ? -19.990 4.829 44.319 1.00 89.12 472 THR A CA 1
ATOM 3717 C C . THR A 1 472 ? -20.986 3.799 44.843 1.00 89.12 472 THR A C 1
ATOM 3719 O O . THR A 1 472 ? -21.239 2.779 44.203 1.00 89.12 472 THR A O 1
ATOM 3722 N N . LYS A 1 473 ? -21.632 4.069 45.982 1.00 81.62 473 LYS A N 1
ATOM 3723 C CA . LYS A 1 473 ? -22.780 3.267 46.442 1.00 81.62 473 LYS A CA 1
ATOM 3724 C C . LYS A 1 473 ? -24.034 3.681 45.661 1.00 81.62 473 LYS A C 1
ATOM 3726 O O . LYS A 1 473 ? -24.469 4.824 45.758 1.00 81.62 473 LYS A O 1
ATOM 3731 N N . GLN A 1 474 ? -24.619 2.763 44.890 1.00 72.50 474 GLN A N 1
ATOM 3732 C CA . GLN A 1 474 ? -25.868 2.995 44.150 1.00 72.50 474 GLN A CA 1
ATOM 3733 C C . GLN A 1 474 ? -27.046 2.382 44.916 1.00 72.50 474 GLN A C 1
ATOM 3735 O O . GLN A 1 474 ? -27.020 1.189 45.202 1.00 72.50 474 GLN A O 1
ATOM 3740 N N . LYS A 1 475 ? -28.098 3.166 45.210 1.00 70.56 475 LYS A N 1
ATOM 3741 C CA . LYS A 1 475 ? -29.263 2.716 46.010 1.00 70.56 475 LYS A CA 1
ATOM 3742 C C . LYS A 1 475 ? -29.986 1.474 45.452 1.00 70.56 475 LYS A C 1
ATOM 3744 O O . LYS A 1 475 ? -30.705 0.819 46.190 1.00 70.56 475 LYS A O 1
ATOM 3749 N N . SER A 1 476 ? -29.809 1.167 44.166 1.00 61.97 476 SER A N 1
ATOM 3750 C CA . SER A 1 476 ? -30.461 0.066 43.443 1.00 61.97 476 SER A CA 1
ATOM 3751 C C . SER A 1 476 ? -29.546 -1.129 43.130 1.00 61.97 476 SER A C 1
ATOM 3753 O O . SER A 1 476 ? -29.934 -2.002 42.354 1.00 61.97 476 SER A O 1
ATOM 3755 N N . ARG A 1 477 ? -28.327 -1.194 43.690 1.00 66.75 477 ARG A N 1
ATOM 3756 C CA . ARG A 1 477 ? -27.407 -2.331 43.507 1.00 66.75 477 ARG A CA 1
ATOM 3757 C C . ARG A 1 477 ? -26.846 -2.826 44.835 1.00 66.75 477 ARG A C 1
ATOM 3759 O O . ARG A 1 477 ? -26.379 -2.040 45.649 1.00 66.75 477 ARG A O 1
ATOM 3766 N N . SER A 1 478 ? -26.797 -4.149 44.989 1.00 68.62 478 SER A N 1
ATOM 3767 C CA . SER A 1 478 ? -26.187 -4.846 46.132 1.00 68.62 478 SER A CA 1
ATOM 3768 C C . SER A 1 478 ? -24.662 -4.691 46.227 1.00 68.62 478 SER A C 1
ATOM 3770 O O . SER A 1 478 ? -24.076 -5.040 47.245 1.00 68.62 478 SER A O 1
ATOM 3772 N N . GLN A 1 479 ? -24.012 -4.174 45.179 1.00 70.62 479 GLN A N 1
ATOM 3773 C CA . GLN A 1 479 ? -22.570 -3.943 45.113 1.00 70.62 479 GLN A CA 1
ATOM 3774 C C . GLN A 1 479 ? -22.282 -2.527 44.580 1.00 70.62 479 GLN A C 1
ATOM 3776 O O . GLN A 1 479 ? -22.901 -2.122 43.589 1.00 70.62 479 GLN A O 1
ATOM 3781 N N . PRO A 1 480 ? -21.349 -1.764 45.186 1.00 82.75 480 PRO A N 1
ATOM 3782 C CA . PRO A 1 480 ? -21.003 -0.416 44.732 1.00 82.75 480 PRO A CA 1
ATOM 3783 C C . PRO A 1 480 ? -20.326 -0.436 43.354 1.00 82.75 480 PRO A C 1
ATOM 3785 O O . PRO A 1 480 ? -19.621 -1.386 43.015 1.00 82.75 480 PRO A O 1
ATOM 3788 N N . SER A 1 481 ? -20.496 0.614 42.547 1.00 84.75 481 SER A N 1
ATOM 3789 C CA . SER A 1 481 ? -19.724 0.812 41.312 1.00 84.75 481 SER A CA 1
ATOM 3790 C C . SER A 1 481 ? -18.289 1.245 41.621 1.00 84.75 481 SER A C 1
ATOM 3792 O O . SER A 1 481 ? -18.027 1.847 42.660 1.00 84.75 481 SER A O 1
ATOM 3794 N N . ILE A 1 482 ? -17.365 0.918 40.716 1.00 91.19 482 ILE A N 1
ATOM 3795 C CA . ILE A 1 482 ? -15.965 1.352 40.759 1.00 91.19 482 ILE A CA 1
ATOM 3796 C C . ILE A 1 482 ? -15.591 1.979 39.425 1.00 91.19 482 ILE A C 1
ATOM 3798 O O . ILE A 1 482 ? -16.093 1.558 38.378 1.00 91.19 482 ILE A O 1
ATOM 3802 N N . GLU A 1 483 ? -14.704 2.961 39.470 1.00 92.88 483 GLU A N 1
ATOM 3803 C CA . GLU A 1 483 ? -14.132 3.565 38.276 1.00 92.88 483 GLU A CA 1
ATOM 3804 C C . GLU A 1 483 ? -12.748 4.154 38.536 1.00 92.88 483 GLU A C 1
ATOM 3806 O O . GLU A 1 483 ? -12.453 4.634 39.632 1.00 92.88 483 GLU A O 1
ATOM 3811 N N . ILE A 1 484 ? -11.924 4.133 37.492 1.00 96.25 484 ILE A N 1
ATOM 3812 C CA . ILE A 1 484 ? -10.731 4.969 37.349 1.00 96.25 484 ILE A CA 1
ATOM 3813 C C . ILE A 1 484 ? -10.894 5.740 36.039 1.00 96.25 484 ILE A C 1
ATOM 3815 O O . ILE A 1 484 ? -11.342 5.158 35.051 1.00 96.25 484 ILE A O 1
ATOM 3819 N N . GLY A 1 485 ? -10.569 7.029 36.008 1.00 94.88 485 GLY A N 1
ATOM 3820 C CA . GLY A 1 485 ? -10.767 7.864 34.823 1.00 94.88 485 GLY A CA 1
ATOM 3821 C C . GLY A 1 485 ? -9.755 8.991 34.669 1.00 94.88 485 GLY A C 1
ATOM 3822 O O . GLY A 1 485 ? -8.950 9.236 35.563 1.00 94.88 485 GLY A O 1
ATOM 3823 N N . PHE A 1 486 ? -9.809 9.642 33.508 1.00 95.38 486 PHE A N 1
ATOM 3824 C CA . PHE A 1 486 ? -9.014 10.801 33.102 1.00 95.38 486 PHE A CA 1
ATOM 3825 C C . PHE A 1 486 ? -9.858 11.709 32.195 1.00 95.38 486 PHE A C 1
ATOM 3827 O O . PHE A 1 486 ? -10.632 11.221 31.366 1.00 95.38 486 PHE A O 1
ATOM 3834 N N . CYS A 1 487 ? -9.728 13.028 32.347 1.00 94.00 487 CYS A N 1
ATOM 3835 C CA . CYS A 1 487 ? -10.480 14.029 31.588 1.00 94.00 487 CYS A CA 1
ATOM 3836 C C . CYS A 1 487 ? -9.530 14.957 30.820 1.00 94.00 487 CYS A C 1
ATOM 3838 O O . CYS A 1 487 ? -8.495 15.350 31.340 1.00 94.00 487 CYS A O 1
ATOM 3840 N N . SER A 1 488 ? -9.886 15.369 29.602 1.00 94.19 488 SER A N 1
ATOM 3841 C CA . SER A 1 488 ? -9.246 16.522 28.961 1.00 94.19 488 SER A CA 1
ATOM 3842 C C . SER A 1 488 ? -10.139 17.170 27.907 1.00 94.19 488 SER A C 1
ATOM 3844 O O . SER A 1 488 ? -11.045 16.553 27.352 1.00 94.19 488 SER A O 1
ATOM 3846 N N . ILE A 1 489 ? -9.867 18.431 27.578 1.00 92.44 489 ILE A N 1
ATOM 3847 C CA . ILE A 1 489 ? -10.495 19.119 26.441 1.00 92.44 489 ILE A CA 1
ATOM 3848 C C . ILE A 1 489 ? -9.907 18.663 25.088 1.00 92.44 489 ILE A C 1
ATOM 3850 O O . ILE A 1 489 ? -10.602 18.739 24.075 1.00 92.44 489 ILE A O 1
ATOM 3854 N N . SER A 1 490 ? -8.667 18.155 25.055 1.00 92.69 490 SER A N 1
ATOM 3855 C CA . SER A 1 490 ? -8.066 17.567 23.846 1.00 92.69 490 SER A CA 1
ATOM 3856 C C . SER A 1 490 ? -8.602 16.152 23.597 1.00 92.69 490 SER A C 1
ATOM 3858 O O . SER A 1 490 ? -8.381 15.244 24.398 1.00 92.69 490 SER A O 1
ATOM 3860 N N . GLU A 1 491 ? -9.287 15.949 22.465 1.00 92.38 491 GLU A N 1
ATOM 3861 C CA . GLU A 1 491 ? -9.713 14.611 22.023 1.00 92.38 491 GLU A CA 1
ATOM 3862 C C . GLU A 1 491 ? -8.504 13.723 21.710 1.00 92.38 491 GLU A C 1
ATOM 3864 O O . GLU A 1 491 ? -8.468 12.557 22.100 1.00 92.38 491 GLU A O 1
ATOM 3869 N N . GLN A 1 492 ? -7.502 14.290 21.031 1.00 90.31 492 GLN A N 1
ATOM 3870 C CA . GLN A 1 492 ? -6.315 13.573 20.578 1.00 90.31 492 GLN A CA 1
ATOM 3871 C C . GLN A 1 492 ? -5.508 13.034 21.761 1.00 90.31 492 GLN A C 1
ATOM 3873 O O . GLN A 1 492 ? -5.207 11.845 21.778 1.00 90.31 492 GLN A O 1
ATOM 3878 N N . LEU A 1 493 ? -5.267 13.851 22.794 1.00 93.25 493 LEU A N 1
ATOM 3879 C CA . LEU A 1 493 ? -4.605 13.415 24.028 1.00 93.25 493 LEU A CA 1
ATOM 3880 C C . LEU A 1 493 ? -5.344 12.238 24.679 1.00 93.25 493 LEU A C 1
ATOM 3882 O O . LEU A 1 493 ? -4.729 11.235 25.024 1.00 93.25 493 LEU A O 1
ATOM 3886 N N . VAL A 1 494 ? -6.670 12.326 24.810 1.00 94.44 494 VAL A N 1
ATOM 3887 C CA . VAL A 1 494 ? -7.482 11.272 25.438 1.00 94.44 494 VAL A CA 1
ATOM 3888 C C . VAL A 1 494 ? -7.453 9.967 24.625 1.00 94.44 494 VAL A C 1
ATOM 3890 O O . VAL A 1 494 ? -7.416 8.884 25.209 1.00 94.44 494 VAL A O 1
ATOM 3893 N N . ARG A 1 495 ? -7.394 10.048 23.289 1.00 91.94 495 ARG A N 1
ATOM 3894 C CA . ARG A 1 495 ? -7.219 8.885 22.396 1.00 91.94 495 ARG A CA 1
ATOM 3895 C C . ARG A 1 495 ? -5.809 8.298 22.451 1.00 91.94 495 ARG A C 1
ATOM 3897 O O . ARG A 1 495 ? -5.663 7.082 22.490 1.00 91.94 495 ARG A O 1
ATOM 3904 N N . GLN A 1 496 ? -4.782 9.139 22.524 1.00 93.19 496 GLN A N 1
ATOM 3905 C CA . GLN A 1 496 ? -3.400 8.699 22.712 1.00 93.19 496 GLN A CA 1
ATOM 3906 C C . GLN A 1 496 ? -3.224 7.983 24.065 1.00 93.19 496 GLN A C 1
ATOM 3908 O O . GLN A 1 496 ? -2.637 6.907 24.106 1.00 93.19 496 GLN A O 1
ATOM 3913 N N . VAL A 1 497 ? -3.830 8.481 25.155 1.00 95.19 497 VAL A N 1
ATOM 3914 C CA . VAL A 1 497 ? -3.879 7.757 26.445 1.00 95.19 497 VAL A CA 1
ATOM 3915 C C . VAL A 1 497 ? -4.623 6.419 26.313 1.00 95.19 497 VAL A C 1
ATOM 3917 O O . VAL A 1 497 ? -4.164 5.421 26.866 1.00 95.19 497 VAL A O 1
ATOM 3920 N N . GLN A 1 498 ? -5.727 6.354 25.555 1.00 94.56 498 GLN A N 1
ATOM 3921 C CA . GLN A 1 498 ? -6.436 5.092 25.287 1.00 94.56 498 GLN A CA 1
ATOM 3922 C C . GLN A 1 498 ? -5.534 4.059 24.587 1.00 94.56 498 GLN A C 1
ATOM 3924 O O . GLN A 1 498 ? -5.565 2.884 24.953 1.00 94.56 498 GLN A O 1
ATOM 3929 N N . ARG A 1 499 ? -4.705 4.490 23.625 1.00 91.75 499 ARG A N 1
ATOM 3930 C CA . ARG A 1 499 ? -3.753 3.613 22.928 1.00 91.75 499 ARG A CA 1
ATOM 3931 C C . ARG A 1 499 ? -2.542 3.227 23.770 1.00 91.75 499 ARG A C 1
ATOM 3933 O O . ARG A 1 499 ? -2.155 2.066 23.718 1.00 91.75 499 ARG A O 1
ATOM 3940 N N . LEU A 1 500 ? -1.990 4.122 24.594 1.00 94.50 500 LEU A N 1
ATOM 3941 C CA . LEU A 1 500 ? -0.930 3.737 25.537 1.00 94.50 500 LEU A CA 1
ATOM 3942 C C . LEU A 1 500 ? -1.428 2.685 26.541 1.00 94.50 500 LEU A C 1
ATOM 3944 O O . LEU A 1 500 ? -0.736 1.703 26.780 1.00 94.50 500 LEU A O 1
ATOM 3948 N N . LEU A 1 501 ? -2.649 2.825 27.073 1.00 95.50 501 LEU A N 1
ATOM 3949 C CA . LEU A 1 501 ? -3.239 1.837 27.990 1.00 95.50 501 LEU A CA 1
ATOM 3950 C C . LEU A 1 501 ? -3.446 0.457 27.341 1.00 95.50 501 LEU A C 1
ATOM 3952 O O . LEU A 1 501 ? -3.234 -0.563 27.997 1.00 95.50 501 LEU A O 1
ATOM 3956 N N . LEU A 1 502 ? -3.766 0.403 26.045 1.00 92.62 502 LEU A N 1
ATOM 3957 C CA . LEU A 1 502 ? -3.864 -0.851 25.288 1.00 92.62 502 LEU A CA 1
ATOM 3958 C C . LEU A 1 502 ? -2.534 -1.628 25.236 1.00 92.62 502 LEU A C 1
ATOM 3960 O O . LEU A 1 502 ? -2.551 -2.850 25.110 1.00 92.62 502 LEU A O 1
ATOM 3964 N N . ARG A 1 503 ? -1.382 -0.964 25.395 1.00 92.88 503 ARG A N 1
ATOM 3965 C CA . ARG A 1 503 ? -0.066 -1.632 25.428 1.00 92.88 503 ARG A CA 1
ATOM 3966 C C . ARG A 1 503 ? 0.160 -2.452 26.691 1.00 92.88 503 ARG A C 1
ATOM 3968 O O . ARG A 1 503 ? 0.828 -3.476 26.658 1.00 92.88 503 ARG A O 1
ATOM 3975 N N . PHE A 1 504 ? -0.474 -2.043 27.783 1.00 94.38 504 PHE A N 1
ATOM 3976 C CA . PHE A 1 504 ? -0.574 -2.807 29.027 1.00 94.38 504 PHE A CA 1
ATOM 3977 C C . PHE A 1 504 ? -1.788 -3.769 29.003 1.00 94.38 504 PHE A C 1
ATOM 3979 O O . PHE A 1 504 ? -2.108 -4.419 29.998 1.00 94.38 504 PHE A O 1
ATOM 3986 N N . GLY A 1 505 ? -2.521 -3.844 27.884 1.00 91.44 505 GLY A N 1
ATOM 3987 C CA . GLY A 1 505 ? -3.783 -4.576 27.748 1.00 91.44 505 GLY A CA 1
ATOM 3988 C C . GLY A 1 505 ? -4.877 -4.093 28.698 1.00 91.44 505 GLY A C 1
ATOM 3989 O O . GLY A 1 505 ? -5.588 -4.911 29.286 1.00 91.44 505 GLY A O 1
ATOM 3990 N N . ILE A 1 506 ? -4.958 -2.773 28.901 1.00 93.75 506 ILE A N 1
ATOM 3991 C CA . ILE A 1 506 ? -5.940 -2.091 29.750 1.00 93.75 506 ILE A CA 1
ATOM 3992 C C . ILE A 1 506 ? -6.984 -1.407 28.859 1.00 93.75 506 ILE A C 1
ATOM 3994 O O . ILE A 1 506 ? -6.701 -0.452 28.135 1.00 93.75 506 ILE A O 1
ATOM 3998 N N . HIS A 1 507 ? -8.231 -1.865 28.943 1.00 91.19 507 HIS A N 1
ATOM 3999 C CA . HIS A 1 507 ? -9.309 -1.462 28.044 1.00 91.19 507 HIS A CA 1
ATOM 4000 C C . HIS A 1 507 ? -10.104 -0.283 28.607 1.00 91.19 507 HIS A C 1
ATOM 4002 O O . HIS A 1 507 ? -11.155 -0.443 29.240 1.00 91.19 507 HIS A O 1
ATOM 4008 N N . ALA A 1 508 ? -9.610 0.926 28.358 1.00 92.94 508 ALA A N 1
ATOM 4009 C CA . ALA A 1 508 ? -10.319 2.147 28.708 1.00 92.94 508 ALA A CA 1
ATOM 4010 C C . ALA A 1 508 ? -11.343 2.563 27.632 1.00 92.94 508 ALA A C 1
ATOM 4012 O O . ALA A 1 508 ? -11.150 2.342 26.436 1.00 92.94 508 ALA A O 1
ATOM 4013 N N . ARG A 1 509 ? -12.440 3.195 28.063 1.00 93.31 509 ARG A N 1
ATOM 4014 C CA . ARG A 1 509 ? -13.539 3.681 27.217 1.00 93.31 509 ARG A CA 1
ATOM 4015 C C . ARG A 1 509 ? -13.556 5.205 27.163 1.00 93.31 509 ARG A C 1
ATOM 4017 O O . ARG A 1 509 ? -13.629 5.848 28.205 1.00 93.31 509 ARG A O 1
ATOM 4024 N N . VAL A 1 510 ? -13.567 5.760 25.955 1.00 93.94 510 VAL A N 1
ATOM 4025 C CA . VAL A 1 510 ? -13.598 7.199 25.666 1.00 93.94 510 VAL A CA 1
ATOM 4026 C C . VAL A 1 510 ? -15.018 7.666 25.326 1.00 93.94 510 VAL A C 1
ATOM 4028 O O . VAL A 1 510 ? -15.779 6.971 24.655 1.00 93.94 510 VAL A O 1
ATOM 4031 N N . SER A 1 511 ? -15.402 8.862 25.784 1.00 91.38 511 SER A N 1
ATOM 4032 C CA . SER A 1 511 ? -16.633 9.545 25.357 1.00 91.38 511 SER A CA 1
ATOM 4033 C C . SER A 1 511 ? -16.574 11.063 25.567 1.00 91.38 511 SER A C 1
ATOM 4035 O O . SER A 1 511 ? -15.865 11.551 26.447 1.00 91.38 511 SER A O 1
ATOM 4037 N N . LYS A 1 512 ? -17.365 11.826 24.801 1.00 90.94 512 LYS A N 1
ATOM 4038 C CA . LYS A 1 512 ? -17.512 13.277 24.990 1.00 90.94 512 LYS A CA 1
ATOM 4039 C C . LYS A 1 512 ? -18.627 13.604 25.986 1.00 90.94 512 LYS A C 1
ATOM 4041 O O . LYS A 1 512 ? -19.774 13.197 25.799 1.00 90.94 512 LYS A O 1
ATOM 4046 N N . LYS A 1 513 ? -18.336 14.417 27.005 1.00 88.19 513 LYS A N 1
ATOM 4047 C CA . LYS A 1 513 ? -19.341 15.034 27.884 1.00 88.19 513 LYS A CA 1
ATOM 4048 C C . LYS A 1 513 ? -19.710 16.415 27.348 1.00 88.19 513 LYS A C 1
ATOM 4050 O O . LYS A 1 513 ? -19.002 17.392 27.575 1.00 88.19 513 LYS A O 1
ATOM 4055 N N . THR A 1 514 ? -20.853 16.508 26.671 1.00 82.31 514 THR A N 1
ATOM 4056 C CA . THR A 1 514 ? -21.352 17.757 26.064 1.00 82.31 514 THR A CA 1
ATOM 4057 C C . THR A 1 514 ? -21.453 18.918 27.058 1.00 82.31 514 THR A C 1
ATOM 4059 O O . THR A 1 514 ? -20.968 20.000 26.749 1.00 82.31 514 THR A O 1
ATOM 4062 N N . LYS A 1 515 ? -21.984 18.687 28.271 1.00 81.19 515 LYS A N 1
ATOM 4063 C CA . LYS A 1 515 ? -22.170 19.723 29.312 1.00 81.19 515 LYS A CA 1
ATOM 4064 C C . LYS A 1 515 ? -20.897 20.483 29.716 1.00 81.19 515 LYS A C 1
ATOM 4066 O O . LYS A 1 515 ? -21.005 21.623 30.143 1.00 81.19 515 LYS A O 1
ATOM 4071 N N . VAL A 1 516 ? -19.725 19.856 29.605 1.00 79.56 516 VAL A N 1
ATOM 4072 C CA . VAL A 1 516 ? -18.414 20.457 29.935 1.00 79.56 516 VAL A CA 1
ATOM 4073 C C . VAL A 1 516 ? -17.507 20.602 28.704 1.00 79.56 516 VAL A C 1
ATOM 4075 O O . VAL A 1 516 ? -16.364 21.021 28.825 1.00 79.56 516 VAL A O 1
ATOM 4078 N N . ASN A 1 517 ? -18.010 20.236 27.517 1.00 87.00 517 ASN A N 1
ATOM 4079 C CA . ASN A 1 517 ? -17.280 20.153 26.246 1.00 87.00 517 ASN A CA 1
ATOM 4080 C C . ASN A 1 517 ? -15.893 19.474 26.346 1.00 87.00 517 ASN A C 1
ATOM 4082 O O . ASN A 1 517 ? -14.953 19.864 25.655 1.00 87.00 517 ASN A O 1
ATOM 4086 N N . ALA A 1 518 ? -15.782 18.445 27.189 1.00 90.75 518 ALA A N 1
ATOM 4087 C CA . ALA A 1 518 ? -14.551 17.698 27.434 1.00 90.75 518 ALA A CA 1
ATOM 4088 C C . ALA A 1 518 ? -14.711 16.217 27.067 1.00 90.75 518 ALA A C 1
ATOM 4090 O O . ALA A 1 518 ? -15.824 15.680 27.017 1.00 90.75 518 ALA A O 1
ATOM 4091 N N . TRP A 1 519 ? -13.585 15.564 26.817 1.00 93.69 519 TRP A N 1
ATOM 4092 C CA . TRP A 1 519 ? -13.459 14.138 26.571 1.00 93.69 519 TRP A CA 1
ATOM 4093 C C . TRP A 1 519 ? -13.037 13.432 27.851 1.00 93.69 519 TRP A C 1
ATOM 4095 O O . TRP A 1 519 ? -12.158 13.897 28.572 1.00 93.69 519 TRP A O 1
ATOM 4105 N N . ILE A 1 520 ? -13.687 12.310 28.137 1.00 93.25 520 ILE A N 1
ATOM 4106 C CA . ILE A 1 520 ? -13.397 11.485 29.302 1.00 93.25 520 ILE A CA 1
ATOM 41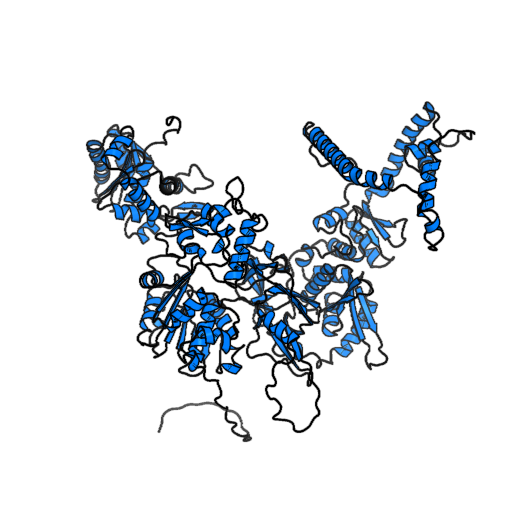07 C C . ILE A 1 520 ? -13.052 10.078 28.848 1.00 93.25 520 ILE A C 1
ATOM 4109 O O . ILE A 1 520 ? -13.778 9.483 28.051 1.00 93.25 520 ILE A O 1
ATOM 4113 N N . LEU A 1 521 ? -11.978 9.559 29.430 1.00 95.00 521 LEU A N 1
ATOM 4114 C CA . LEU A 1 521 ? -11.567 8.168 29.420 1.00 95.00 521 LEU A CA 1
ATOM 4115 C C . LEU A 1 521 ? -11.884 7.551 30.788 1.00 95.00 521 LEU A C 1
ATOM 4117 O O . LEU A 1 521 ? -11.586 8.156 31.815 1.00 95.00 521 LEU A O 1
ATOM 4121 N N . TRP A 1 522 ? -12.473 6.355 30.822 1.00 93.00 522 TRP A N 1
ATOM 4122 C CA . TRP A 1 522 ? -12.700 5.610 32.067 1.00 93.00 522 TRP A CA 1
ATOM 4123 C C . TRP A 1 522 ? -12.523 4.098 31.924 1.00 93.00 522 TRP A C 1
ATOM 4125 O O . TRP A 1 522 ? -12.693 3.512 30.855 1.00 93.00 522 TRP A O 1
ATOM 4135 N N . MET A 1 523 ? -12.246 3.460 33.053 1.00 92.94 523 MET A N 1
ATOM 4136 C CA . MET A 1 523 ? -12.163 2.021 33.262 1.00 92.94 523 MET A CA 1
ATOM 4137 C C . MET A 1 523 ? -13.184 1.644 34.343 1.00 92.94 523 MET A C 1
ATOM 4139 O O . MET A 1 523 ? -13.197 2.244 35.415 1.00 92.94 523 MET A O 1
ATOM 4143 N N . HIS A 1 524 ? -14.042 0.657 34.067 1.00 85.94 524 HIS A N 1
ATOM 4144 C CA . HIS A 1 524 ? -15.063 0.141 35.008 1.00 85.94 524 HIS A CA 1
ATOM 4145 C C . HIS A 1 524 ? -14.947 -1.370 35.269 1.00 85.94 524 HIS A C 1
ATOM 4147 O O . HIS A 1 524 ? -15.616 -1.916 36.147 1.00 85.94 524 HIS A O 1
ATOM 4153 N N . SER A 1 525 ? -14.151 -2.063 34.456 1.00 85.94 525 SER A N 1
ATOM 4154 C CA . SER A 1 525 ? -13.914 -3.501 34.542 1.00 85.94 525 SER A CA 1
ATOM 4155 C C . SER A 1 525 ? -12.912 -3.782 35.654 1.00 85.94 525 SER A C 1
ATOM 4157 O O . SER A 1 525 ? -11.857 -3.156 35.698 1.00 85.94 525 SER A O 1
ATOM 4159 N N . SER A 1 526 ? -13.220 -4.730 36.541 1.00 87.44 526 SER A N 1
ATOM 4160 C CA . SER A 1 526 ? -12.307 -5.113 37.624 1.00 87.44 526 SER A CA 1
ATOM 4161 C C . SER A 1 526 ? -10.968 -5.642 37.110 1.00 87.44 526 SER A C 1
ATOM 4163 O O . SER A 1 526 ? -9.967 -5.428 37.778 1.00 87.44 526 SER A O 1
ATOM 4165 N N . GLN A 1 527 ? -10.928 -6.284 35.937 1.00 87.12 527 GLN A N 1
ATOM 4166 C CA . GLN A 1 527 ? -9.680 -6.796 35.361 1.00 87.12 527 GLN A CA 1
ATOM 4167 C C . GLN A 1 527 ? -8.767 -5.648 34.912 1.00 87.12 527 GLN A C 1
ATOM 4169 O O . GLN A 1 527 ? -7.604 -5.595 35.296 1.00 87.12 527 GLN A O 1
ATOM 4174 N N . ASP A 1 528 ? -9.320 -4.701 34.154 1.00 90.88 528 ASP A N 1
ATOM 4175 C CA . ASP A 1 528 ? -8.594 -3.542 33.626 1.00 90.88 528 ASP A CA 1
ATOM 4176 C C . ASP A 1 528 ? -8.195 -2.565 34.743 1.00 90.88 528 ASP A C 1
ATOM 4178 O O . ASP A 1 528 ? -7.098 -2.019 34.725 1.00 90.88 528 ASP A O 1
ATOM 4182 N N . ILE A 1 529 ? -9.049 -2.404 35.762 1.00 93.62 529 ILE A N 1
ATOM 4183 C CA . ILE A 1 529 ? -8.740 -1.643 36.981 1.00 93.62 529 ILE A CA 1
ATOM 4184 C C . ILE A 1 529 ? -7.607 -2.301 37.778 1.00 93.62 529 ILE A C 1
ATOM 4186 O O . ILE A 1 529 ? -6.746 -1.584 38.275 1.00 93.62 529 ILE A O 1
ATOM 4190 N N . LEU A 1 530 ? -7.583 -3.633 37.915 1.00 93.50 530 LEU A N 1
ATOM 4191 C CA . LEU A 1 530 ? -6.497 -4.318 38.626 1.00 93.50 530 LEU A CA 1
ATOM 4192 C C . LEU A 1 530 ? -5.180 -4.227 37.844 1.00 93.50 530 LEU A C 1
ATOM 4194 O O . LEU A 1 530 ? -4.219 -3.730 38.419 1.00 93.50 530 LEU A O 1
ATOM 4198 N N . LYS A 1 531 ? -5.164 -4.541 36.534 1.00 93.69 531 LYS A N 1
ATOM 4199 C CA . LYS A 1 531 ? -3.997 -4.293 35.656 1.00 93.69 531 LYS A CA 1
ATOM 4200 C C . LYS A 1 531 ? -3.481 -2.852 35.804 1.00 93.69 531 LYS A C 1
ATOM 4202 O O . LYS A 1 531 ? -2.299 -2.644 36.049 1.00 93.69 531 LYS A O 1
ATOM 4207 N N . PHE A 1 532 ? -4.368 -1.854 35.727 1.00 96.81 532 PHE A N 1
ATOM 4208 C CA . PHE A 1 532 ? -3.987 -0.448 35.889 1.00 96.81 532 PHE A CA 1
ATOM 4209 C C . PHE A 1 532 ? -3.389 -0.145 37.268 1.00 96.81 532 PHE A C 1
ATOM 4211 O O . PHE A 1 532 ? -2.415 0.593 37.351 1.00 96.81 532 PHE A O 1
ATOM 4218 N N . ILE A 1 533 ? -3.949 -0.684 38.352 1.00 96.25 533 ILE A N 1
ATOM 4219 C CA . ILE A 1 533 ? -3.442 -0.458 39.714 1.00 96.25 533 ILE A CA 1
ATOM 4220 C C . ILE A 1 533 ? -2.099 -1.168 39.950 1.00 96.25 533 ILE A C 1
ATOM 4222 O O . ILE A 1 533 ? -1.267 -0.625 40.673 1.00 96.25 533 ILE A O 1
ATOM 4226 N N . ASP A 1 534 ? -1.904 -2.355 39.374 1.00 95.19 534 ASP A N 1
ATOM 4227 C CA . ASP A 1 534 ? -0.697 -3.170 39.547 1.00 95.19 534 ASP A CA 1
ATOM 4228 C C . ASP A 1 534 ? 0.482 -2.690 38.686 1.00 95.19 534 ASP A C 1
ATOM 4230 O O . ASP A 1 534 ? 1.617 -2.719 39.153 1.00 95.19 534 ASP A O 1
ATOM 4234 N N . GLU A 1 535 ? 0.232 -2.208 37.463 1.00 95.69 535 GLU A N 1
ATOM 4235 C CA . GLU A 1 535 ? 1.297 -1.785 36.539 1.00 95.69 535 GLU A CA 1
ATOM 4236 C C . GLU A 1 535 ? 1.541 -0.269 36.489 1.00 95.69 535 GLU A C 1
ATOM 4238 O O . GLU A 1 535 ? 2.640 0.155 36.138 1.00 95.69 535 GLU A O 1
ATOM 4243 N N . ILE A 1 536 ? 0.538 0.560 36.807 1.00 97.31 536 ILE A N 1
ATOM 4244 C CA . ILE A 1 536 ? 0.598 2.019 36.606 1.00 97.31 536 ILE A CA 1
ATOM 4245 C C . ILE A 1 536 ? 0.298 2.764 37.911 1.00 97.31 536 ILE A C 1
ATOM 4247 O O . ILE A 1 536 ? 1.169 3.436 38.458 1.00 97.31 536 ILE A O 1
ATOM 4251 N N . GLY A 1 537 ? -0.924 2.669 38.433 1.00 96.75 537 GLY A N 1
ATOM 4252 C CA . GLY A 1 537 ? -1.393 3.429 39.593 1.00 96.75 537 GLY A CA 1
ATOM 4253 C C . GLY A 1 537 ? -1.539 4.937 39.329 1.00 96.75 537 GLY A C 1
ATOM 4254 O O . GLY A 1 537 ? -1.569 5.397 38.191 1.00 96.75 537 GLY A O 1
ATOM 4255 N N . ILE A 1 538 ? -1.667 5.727 40.399 1.00 96.88 538 ILE A N 1
ATOM 4256 C CA . ILE A 1 538 ? -1.794 7.192 40.340 1.00 96.88 538 ILE A CA 1
ATOM 4257 C C . ILE A 1 538 ? -1.080 7.809 41.543 1.00 96.88 538 ILE A C 1
ATOM 4259 O O . ILE A 1 538 ? -1.454 7.559 42.692 1.00 96.88 538 ILE A O 1
ATOM 4263 N N . TYR A 1 539 ? -0.071 8.640 41.285 1.00 96.50 539 TYR A N 1
ATOM 4264 C CA . TYR A 1 539 ? 0.693 9.309 42.338 1.00 96.50 539 TYR A CA 1
ATOM 4265 C C . TYR A 1 539 ? -0.157 10.301 43.142 1.00 96.50 539 TYR A C 1
ATOM 4267 O O . TYR A 1 539 ? -0.975 11.038 42.587 1.00 96.50 539 TYR A O 1
ATOM 4275 N N . GLY A 1 540 ? 0.020 10.300 44.466 1.00 92.75 540 GLY A N 1
ATOM 4276 C CA . GLY A 1 540 ? -0.710 11.161 45.399 1.00 92.75 540 GLY A CA 1
ATOM 4277 C C . GLY A 1 540 ? -2.203 10.861 45.538 1.00 92.75 540 GLY A C 1
ATOM 4278 O O . GLY A 1 540 ? -2.912 11.632 46.180 1.00 92.75 540 GLY A O 1
ATOM 4279 N N . LYS A 1 541 ? -2.695 9.761 44.952 1.00 94.69 541 LYS A N 1
ATOM 4280 C CA . LYS A 1 541 ? -4.089 9.289 45.066 1.00 94.69 541 LYS A CA 1
ATOM 4281 C C . LYS A 1 541 ? -4.140 7.824 45.535 1.00 94.69 541 LYS A C 1
ATOM 4283 O O . LYS A 1 541 ? -5.092 7.095 45.251 1.00 94.69 541 LYS A O 1
ATOM 4288 N N . GLU A 1 542 ? -3.116 7.391 46.279 1.00 95.19 542 GLU A N 1
ATOM 4289 C CA . GLU A 1 542 ? -2.897 5.990 46.669 1.00 95.19 542 GLU A CA 1
ATOM 4290 C C . GLU A 1 542 ? -4.033 5.428 47.547 1.00 95.19 542 GLU A C 1
ATOM 4292 O O . GLU A 1 542 ? -4.457 4.286 47.372 1.00 95.19 542 GLU A O 1
ATOM 4297 N N . GLU A 1 543 ? -4.597 6.240 48.445 1.00 93.94 543 GLU A N 1
ATOM 4298 C CA . GLU A 1 543 ? -5.709 5.829 49.316 1.00 93.94 543 GLU A CA 1
ATOM 4299 C C . GLU A 1 543 ? -7.019 5.601 48.527 1.00 93.94 543 GLU A C 1
ATOM 4301 O O . GLU A 1 543 ? -7.783 4.673 48.809 1.00 93.94 543 GLU A O 1
ATOM 4306 N N . ALA A 1 544 ? -7.267 6.407 47.488 1.00 93.31 544 ALA A N 1
ATOM 4307 C CA . ALA A 1 544 ? -8.412 6.235 46.592 1.00 93.31 544 ALA A CA 1
ATOM 4308 C C . ALA A 1 544 ? -8.268 4.962 45.740 1.00 93.31 544 ALA A C 1
ATOM 4310 O O . ALA A 1 544 ? -9.234 4.215 45.562 1.00 93.31 544 ALA A O 1
ATOM 4311 N N . ILE A 1 545 ? -7.043 4.667 45.292 1.00 95.50 545 ILE A N 1
ATOM 4312 C CA . ILE A 1 545 ? -6.688 3.401 44.642 1.00 95.50 545 ILE A CA 1
ATOM 4313 C C . ILE A 1 545 ? -6.928 2.211 45.568 1.00 95.50 545 ILE A C 1
ATOM 4315 O O . ILE A 1 545 ? -7.568 1.255 45.142 1.00 95.50 545 ILE A O 1
ATOM 4319 N N . ALA A 1 546 ? -6.485 2.260 46.827 1.00 94.50 546 ALA A N 1
ATOM 4320 C CA . ALA A 1 546 ? -6.690 1.167 47.778 1.00 94.50 546 ALA A CA 1
ATOM 4321 C C . ALA A 1 546 ? -8.188 0.858 47.985 1.00 94.50 546 ALA A C 1
ATOM 4323 O O . ALA A 1 546 ? -8.602 -0.304 47.930 1.00 94.50 546 ALA A O 1
ATOM 4324 N N . LYS A 1 547 ? -9.020 1.904 48.116 1.00 94.44 547 LYS A N 1
ATOM 4325 C CA . LYS A 1 547 ? -10.490 1.795 48.203 1.00 94.44 547 LYS A CA 1
ATOM 4326 C C . LYS A 1 547 ? -11.101 1.150 46.950 1.00 94.44 547 LYS A C 1
ATOM 4328 O O . LYS A 1 547 ? -11.973 0.289 47.072 1.00 94.44 547 LYS A O 1
ATOM 4333 N N . VAL A 1 548 ? -10.633 1.515 45.752 1.00 93.88 548 VAL A N 1
ATOM 4334 C CA . VAL A 1 548 ? -11.064 0.885 44.490 1.00 93.88 548 VAL A CA 1
ATOM 4335 C C . VAL A 1 548 ? -10.578 -0.565 44.384 1.00 93.88 548 VAL A C 1
ATOM 4337 O O . VAL A 1 548 ? -11.375 -1.439 44.040 1.00 93.88 548 VAL A O 1
ATOM 4340 N N . ARG A 1 549 ? -9.317 -0.854 44.738 1.00 94.12 549 ARG A N 1
ATOM 4341 C CA . ARG A 1 549 ? -8.706 -2.193 44.693 1.00 94.12 549 ARG A CA 1
ATOM 4342 C C . ARG A 1 549 ? -9.483 -3.195 45.545 1.00 94.12 549 ARG A C 1
ATOM 4344 O O . ARG A 1 549 ? -9.829 -4.264 45.049 1.00 94.12 549 ARG A O 1
ATOM 4351 N N . ALA A 1 550 ? -9.824 -2.830 46.783 1.00 91.56 550 ALA A N 1
ATOM 4352 C CA . ALA A 1 550 ? -10.584 -3.684 47.700 1.00 91.56 550 ALA A CA 1
ATOM 4353 C C . ALA A 1 550 ? -11.939 -4.138 47.113 1.00 91.56 550 ALA A C 1
ATOM 4355 O O . ALA A 1 550 ? -12.351 -5.283 47.290 1.00 91.56 550 ALA A O 1
ATOM 4356 N N . VAL A 1 551 ? -12.611 -3.263 46.356 1.00 89.56 551 VAL A N 1
ATOM 4357 C CA . VAL A 1 551 ? -13.888 -3.559 45.680 1.00 89.56 551 VAL A CA 1
ATOM 4358 C C . VAL A 1 551 ? -13.684 -4.203 44.297 1.00 89.56 551 VAL A C 1
ATOM 4360 O O . VAL A 1 551 ? -14.577 -4.877 43.786 1.00 89.56 551 VAL A O 1
ATOM 4363 N N . ALA A 1 552 ? -12.523 -4.024 43.663 1.00 87.88 552 ALA A N 1
ATOM 4364 C CA . ALA A 1 552 ? -12.184 -4.691 42.409 1.00 87.88 552 ALA A CA 1
ATOM 4365 C C . ALA A 1 552 ? -11.885 -6.185 42.622 1.00 87.88 552 ALA A C 1
ATOM 4367 O O . ALA A 1 552 ? -12.392 -7.013 41.864 1.00 87.88 552 ALA A O 1
ATOM 4368 N N . VAL A 1 553 ? -11.138 -6.533 43.678 1.00 87.06 553 VAL A N 1
ATOM 4369 C CA . VAL A 1 553 ? -10.786 -7.925 44.020 1.00 87.06 553 VAL A CA 1
ATOM 4370 C C . VAL A 1 553 ? -12.028 -8.757 44.351 1.00 87.06 553 VAL A C 1
ATOM 4372 O O . VAL A 1 553 ? -12.186 -9.844 43.807 1.00 87.06 553 VAL A O 1
ATOM 4375 N N . THR A 1 554 ? -12.970 -8.240 45.147 1.00 82.06 554 THR A N 1
ATOM 4376 C CA . THR A 1 554 ? -14.209 -8.971 45.499 1.00 82.06 554 THR A CA 1
ATOM 4377 C C . THR A 1 554 ? -15.165 -9.197 44.320 1.00 82.06 554 THR A C 1
ATOM 4379 O O . THR A 1 554 ? -16.114 -9.969 44.438 1.00 82.06 554 THR A O 1
ATOM 4382 N N . LYS A 1 555 ? -14.911 -8.560 43.169 1.00 73.75 555 LYS A N 1
ATOM 4383 C CA . LYS A 1 555 ? -15.679 -8.718 41.925 1.00 73.75 555 LYS A CA 1
ATOM 4384 C C . LYS A 1 555 ? -14.997 -9.576 40.863 1.00 73.75 555 LYS A C 1
ATOM 4386 O O . LYS A 1 555 ? -15.680 -10.006 39.935 1.00 73.75 555 LYS A O 1
ATOM 4391 N N . SER A 1 556 ? -13.687 -9.816 40.945 1.00 59.41 556 SER A N 1
ATOM 4392 C CA . SER A 1 556 ? -12.943 -10.534 39.893 1.00 59.41 556 SER A CA 1
ATOM 4393 C C . SER A 1 556 ? -13.403 -11.992 39.729 1.00 59.41 556 SER A C 1
ATOM 4395 O O . SER A 1 556 ? -13.301 -12.562 38.644 1.00 59.41 556 SER A O 1
ATOM 4397 N N . SER A 1 557 ? -13.998 -12.569 40.775 1.00 50.00 557 SER A N 1
ATOM 4398 C CA . SER A 1 557 ? -14.649 -13.881 40.786 1.00 50.00 557 SER A CA 1
ATOM 4399 C C . SER A 1 557 ? -15.962 -13.944 39.983 1.00 50.00 557 SER A C 1
ATOM 4401 O O . SER A 1 557 ? -16.370 -15.032 39.579 1.00 50.00 557 SER A O 1
ATOM 4403 N N . ALA A 1 558 ? -16.599 -12.814 39.646 1.00 49.62 558 ALA A N 1
ATOM 4404 C CA . ALA A 1 558 ? -17.847 -12.753 38.867 1.00 49.62 558 ALA A CA 1
ATOM 4405 C C . ALA A 1 558 ? -17.639 -12.942 37.339 1.00 49.62 558 ALA A C 1
ATOM 4407 O O . ALA A 1 558 ? -18.242 -12.250 36.513 1.00 49.62 558 ALA A O 1
ATOM 4408 N N . LYS A 1 559 ? -16.785 -13.902 36.952 1.00 48.53 559 LYS A N 1
ATOM 4409 C CA . LYS A 1 559 ? -16.209 -14.134 35.604 1.00 48.53 559 LYS A CA 1
ATOM 4410 C C . LYS A 1 559 ? -17.188 -14.431 34.447 1.00 48.53 559 LYS A C 1
ATOM 4412 O O . LYS A 1 559 ? -16.745 -14.702 33.333 1.00 48.53 559 LYS A O 1
ATOM 4417 N N . GLN A 1 560 ? -18.504 -14.424 34.660 1.00 50.78 560 GLN A N 1
ATOM 4418 C CA . GLN A 1 560 ? -19.476 -14.932 33.677 1.00 50.78 560 GLN A CA 1
ATOM 4419 C C . GLN A 1 560 ? -19.965 -13.902 32.637 1.00 50.78 560 GLN A C 1
ATOM 4421 O O . GLN A 1 560 ? -20.313 -14.296 31.528 1.00 50.78 560 GLN A O 1
ATOM 4426 N N . SER A 1 561 ? -19.980 -12.597 32.935 1.00 54.59 561 SER A N 1
ATOM 4427 C CA . SER A 1 561 ? -20.775 -11.623 32.150 1.00 54.59 561 SER A CA 1
ATOM 4428 C C . SER A 1 561 ? -20.170 -11.130 30.822 1.00 54.59 561 SER A C 1
ATOM 4430 O O . SER A 1 561 ? -20.895 -10.555 30.007 1.00 54.59 561 SER A O 1
ATOM 4432 N N . GLN A 1 562 ? -18.869 -11.333 30.570 1.00 66.81 562 GLN A N 1
ATOM 4433 C CA . GLN A 1 562 ? -18.194 -10.838 29.351 1.00 66.81 562 GLN A CA 1
ATOM 4434 C C . GLN A 1 562 ? -17.479 -11.914 28.514 1.00 66.81 562 GLN A C 1
ATOM 4436 O O . GLN A 1 562 ? -16.782 -11.564 27.566 1.00 66.81 562 GLN A O 1
ATOM 4441 N N . LYS A 1 563 ? -17.717 -13.213 28.772 1.00 71.69 563 LYS A N 1
ATOM 4442 C CA . LYS A 1 563 ? -17.166 -14.323 27.959 1.00 71.69 563 LYS A CA 1
ATOM 4443 C C . LYS A 1 563 ? -17.405 -14.157 26.452 1.00 71.69 563 LYS A C 1
ATOM 4445 O O . LYS A 1 563 ? -16.530 -14.475 25.655 1.00 71.69 563 LYS A O 1
ATOM 4450 N N . TRP A 1 564 ? -18.555 -13.595 26.074 1.00 77.94 564 TRP A N 1
ATOM 4451 C CA . TRP A 1 564 ? -18.921 -13.304 24.685 1.00 77.94 564 TRP A CA 1
ATOM 4452 C C . TRP A 1 564 ? -17.891 -12.451 23.923 1.00 77.94 564 TRP A C 1
ATOM 4454 O O . TRP A 1 564 ? -17.901 -12.489 22.700 1.00 77.94 564 TRP A O 1
ATOM 4464 N N . ARG A 1 565 ? -17.022 -11.681 24.601 1.00 83.50 565 ARG A N 1
ATOM 4465 C CA . ARG A 1 565 ? -15.979 -10.883 23.934 1.00 83.50 565 ARG A CA 1
ATOM 4466 C C . ARG A 1 565 ? -14.867 -11.727 23.323 1.00 83.50 565 ARG A C 1
ATOM 4468 O O . ARG A 1 565 ? -14.330 -11.334 22.304 1.00 83.50 565 ARG A O 1
ATOM 4475 N N . TYR A 1 566 ? -14.554 -12.865 23.927 1.00 83.19 566 TYR A N 1
ATOM 4476 C CA . TYR A 1 566 ? -13.435 -13.727 23.531 1.00 83.19 566 TYR A CA 1
ATOM 4477 C C . TYR A 1 566 ? -13.909 -14.962 22.759 1.00 83.19 566 TYR A C 1
ATOM 4479 O O . TYR A 1 566 ? -13.133 -15.679 22.144 1.00 83.19 566 TYR A O 1
ATOM 4487 N N . ASN A 1 567 ? -15.214 -15.236 22.792 1.00 77.75 567 ASN A N 1
ATOM 4488 C CA . ASN A 1 567 ? -15.791 -16.417 22.176 1.00 77.75 567 ASN A CA 1
ATOM 4489 C C . ASN A 1 567 ? -15.753 -16.331 20.641 1.00 77.75 567 ASN A C 1
ATOM 4491 O O . ASN A 1 567 ? -16.636 -15.711 20.042 1.00 77.75 567 ASN A O 1
ATOM 4495 N N . GLY A 1 568 ? -14.777 -16.997 20.025 1.00 73.00 568 GLY A N 1
ATOM 4496 C CA . GLY A 1 568 ? -14.593 -17.005 18.573 1.00 73.00 568 GLY A CA 1
ATOM 4497 C C . GLY A 1 568 ? -14.154 -15.651 18.010 1.00 73.00 568 GLY A C 1
ATOM 4498 O O . GLY A 1 568 ? -14.389 -15.368 16.843 1.00 73.00 568 GLY A O 1
ATOM 4499 N N . ALA A 1 569 ? -13.563 -14.792 18.844 1.00 76.31 569 ALA A N 1
ATOM 4500 C CA . ALA A 1 569 ? -12.650 -13.782 18.324 1.00 76.31 569 ALA A CA 1
ATOM 4501 C C . ALA A 1 569 ? -11.335 -14.491 17.922 1.00 76.31 569 ALA A C 1
ATOM 4503 O O . ALA A 1 569 ? -11.020 -15.519 18.528 1.00 76.31 569 ALA A O 1
ATOM 4504 N N . PRO A 1 570 ? -10.573 -13.985 16.936 1.00 71.75 570 PRO A N 1
ATOM 4505 C CA . PRO A 1 570 ? -9.212 -14.438 16.665 1.00 71.75 570 PRO A CA 1
ATOM 4506 C C . PRO A 1 570 ? -8.352 -14.404 17.924 1.00 71.75 570 PRO A C 1
ATOM 4508 O O . PRO A 1 570 ? -8.498 -13.485 18.734 1.00 71.75 570 PRO A O 1
ATOM 4511 N N . ASP A 1 571 ? -7.433 -15.356 18.063 1.00 78.12 571 ASP A N 1
ATOM 4512 C CA . ASP A 1 571 ? -6.506 -15.393 19.195 1.00 78.12 571 ASP A CA 1
ATOM 4513 C C . ASP A 1 571 ? -5.762 -14.052 19.329 1.00 78.12 571 ASP A C 1
ATOM 4515 O O . ASP A 1 571 ? -5.304 -13.477 18.339 1.00 78.12 571 ASP A O 1
ATOM 4519 N N . GLY A 1 572 ? -5.661 -13.530 20.556 1.00 82.69 572 GLY A N 1
ATOM 4520 C CA . GLY A 1 572 ? -5.098 -12.201 20.831 1.00 82.69 572 GLY A CA 1
ATOM 4521 C C . GLY A 1 572 ? -6.033 -11.024 20.506 1.00 82.69 572 GLY A C 1
ATOM 4522 O O . GLY A 1 572 ? -5.631 -9.866 20.645 1.00 82.69 572 GLY A O 1
ATOM 4523 N N . THR A 1 573 ? -7.284 -11.282 20.107 1.00 89.06 573 THR A N 1
ATOM 4524 C CA . THR A 1 573 ? -8.315 -10.258 19.875 1.00 89.06 573 THR A CA 1
ATOM 4525 C C . THR A 1 573 ? -9.599 -10.510 20.665 1.00 89.06 573 THR A C 1
ATOM 4527 O O . THR A 1 573 ? -9.869 -11.583 21.198 1.00 89.06 573 THR A O 1
ATOM 4530 N N . ARG A 1 574 ? -10.441 -9.480 20.706 1.00 90.44 574 ARG A N 1
ATOM 4531 C CA . ARG A 1 574 ? -11.732 -9.464 21.389 1.00 90.44 574 ARG A CA 1
ATOM 4532 C C . ARG A 1 574 ? -12.759 -8.676 20.593 1.00 90.44 574 ARG A C 1
ATOM 4534 O O . ARG A 1 574 ? -12.452 -7.667 19.962 1.00 90.44 574 ARG A O 1
ATOM 4541 N N . TRP A 1 575 ? -14.014 -9.077 20.712 1.00 89.56 575 TRP A N 1
ATOM 4542 C CA . TRP A 1 575 ? -15.146 -8.356 20.155 1.00 89.56 575 TRP A CA 1
ATOM 4543 C C . TRP A 1 575 ? -15.453 -7.072 20.928 1.00 89.56 575 TRP A C 1
ATOM 4545 O O . TRP A 1 575 ? -15.684 -7.086 22.145 1.00 89.56 575 TRP A O 1
ATOM 4555 N N . GLU A 1 576 ? -15.590 -5.973 20.195 1.00 90.25 576 GLU A N 1
ATOM 4556 C CA . GLU A 1 576 ? -16.292 -4.762 20.619 1.00 90.25 576 GLU A CA 1
ATOM 4557 C C . GLU A 1 576 ? -17.511 -4.517 19.738 1.00 90.25 576 GLU A C 1
ATOM 4559 O O . GLU A 1 576 ? -17.511 -4.862 18.562 1.00 90.25 576 GLU A O 1
ATOM 4564 N N . GLN A 1 577 ? -18.576 -3.934 20.296 1.00 90.19 577 GLN A N 1
ATOM 4565 C CA . GLN A 1 577 ? -19.721 -3.546 19.468 1.00 90.19 577 GLN A CA 1
ATOM 4566 C C . GLN A 1 577 ? -19.369 -2.327 18.614 1.00 90.19 577 GLN A C 1
ATOM 4568 O O . GLN A 1 577 ? -18.840 -1.354 19.151 1.00 90.19 577 GLN A O 1
ATOM 4573 N N . ILE A 1 578 ? -19.723 -2.322 17.329 1.00 90.19 578 ILE A N 1
ATOM 4574 C CA . ILE A 1 578 ? -19.686 -1.093 16.531 1.00 90.19 578 ILE A CA 1
ATOM 4575 C C . ILE A 1 578 ? -20.847 -0.202 16.989 1.00 90.19 578 ILE A C 1
ATOM 4577 O O . ILE A 1 578 ? -22.001 -0.629 17.059 1.00 90.19 578 ILE A O 1
ATOM 4581 N N . LYS A 1 579 ? -20.524 1.038 17.357 1.00 89.81 579 LYS A N 1
ATOM 4582 C CA . LYS A 1 579 ? -21.459 2.051 17.863 1.00 89.81 579 LYS A CA 1
ATOM 4583 C C . LYS A 1 579 ? -22.050 2.872 16.718 1.00 89.81 579 LYS A C 1
ATOM 4585 O O . LYS A 1 579 ? -23.230 3.213 16.761 1.00 89.81 579 LYS A O 1
ATOM 4590 N N . SER A 1 580 ? -21.227 3.203 15.728 1.00 90.00 580 SER A N 1
ATOM 4591 C CA . SER A 1 580 ? -21.614 3.956 14.535 1.00 90.00 580 SER A CA 1
ATOM 4592 C C . SER A 1 580 ? -20.571 3.784 13.439 1.00 90.00 580 SER A C 1
ATOM 4594 O O . SER A 1 580 ? -19.376 3.799 13.728 1.00 90.00 580 SER A O 1
ATOM 4596 N N . ILE A 1 581 ? -21.029 3.703 12.194 1.00 91.56 581 ILE A N 1
ATOM 4597 C CA . ILE A 1 581 ? -20.205 3.909 11.004 1.00 91.56 581 ILE A CA 1
ATOM 4598 C C . ILE A 1 581 ? -20.718 5.191 10.366 1.00 91.56 581 ILE A C 1
ATOM 4600 O O . ILE A 1 581 ? -21.917 5.316 10.122 1.00 91.56 581 ILE A O 1
ATOM 4604 N N . LYS A 1 582 ? -19.836 6.172 10.184 1.00 91.81 582 LYS A N 1
ATOM 4605 C CA . LYS A 1 582 ? -20.193 7.497 9.684 1.00 91.81 582 LYS A CA 1
ATOM 4606 C C . LYS A 1 582 ? -19.384 7.811 8.436 1.00 91.81 582 LYS A C 1
ATOM 4608 O O . LYS A 1 582 ? -18.165 7.927 8.489 1.00 91.81 582 LYS A O 1
ATOM 4613 N N . GLU A 1 583 ? -20.094 8.012 7.342 1.00 89.25 583 GLU A N 1
ATOM 4614 C CA . GLU A 1 583 ? -19.551 8.524 6.089 1.00 89.25 583 GLU A CA 1
ATOM 4615 C C . GLU A 1 583 ? -18.897 9.904 6.291 1.00 89.25 583 GLU A C 1
ATOM 4617 O O . GLU A 1 583 ? -19.423 10.770 7.008 1.00 89.25 583 GLU A O 1
ATOM 4622 N N . LEU A 1 584 ? -17.721 10.095 5.698 1.00 84.06 584 LEU A N 1
ATOM 4623 C CA . LEU A 1 584 ? -16.964 11.344 5.690 1.00 84.06 584 LEU A CA 1
ATOM 4624 C C . LEU A 1 584 ? -16.766 11.829 4.242 1.00 84.06 584 LEU A C 1
ATOM 4626 O O . LEU A 1 584 ? -16.876 11.032 3.311 1.00 84.06 584 LEU A O 1
ATOM 4630 N N . PRO A 1 585 ? -16.455 13.124 4.031 1.00 76.19 585 PRO A N 1
ATOM 4631 C CA . PRO A 1 585 ? -16.089 13.625 2.709 1.00 76.19 585 PRO A CA 1
ATOM 4632 C C . PRO A 1 585 ? -14.934 12.815 2.094 1.00 76.19 585 PRO A C 1
ATOM 4634 O O . PRO A 1 585 ? -14.064 12.370 2.849 1.00 76.19 585 PRO A O 1
ATOM 4637 N N . PRO A 1 586 ? -14.882 12.663 0.755 1.00 67.94 586 PRO A N 1
ATOM 4638 C CA . PRO A 1 586 ? -13.820 11.919 0.096 1.00 67.94 586 PRO A CA 1
ATOM 4639 C C . PRO A 1 586 ? -12.429 12.389 0.517 1.00 67.94 586 PRO A C 1
ATOM 4641 O O . PRO A 1 586 ? -12.109 13.581 0.434 1.00 67.94 586 PRO A O 1
ATOM 4644 N N . SER A 1 587 ? -11.608 11.444 0.959 1.00 56.09 587 SER A N 1
ATOM 4645 C CA . SER A 1 587 ? -10.272 11.686 1.498 1.00 56.09 587 SER A CA 1
ATOM 4646 C C . SER A 1 587 ? -9.282 10.769 0.807 1.00 56.09 587 SER A C 1
ATOM 4648 O O . SER A 1 587 ? -9.623 9.660 0.409 1.00 56.09 587 SER A O 1
ATOM 4650 N N . GLU A 1 588 ? -8.065 11.258 0.621 1.00 56.81 588 GLU A N 1
ATOM 4651 C CA . GLU A 1 588 ? -7.009 10.504 -0.046 1.00 56.81 588 GLU A CA 1
ATOM 4652 C C . GLU A 1 588 ? -6.568 9.345 0.834 1.00 56.81 588 GLU A C 1
ATOM 4654 O O . GLU A 1 588 ? -6.364 9.525 2.038 1.00 56.81 588 GLU A O 1
ATOM 4659 N N . THR A 1 589 ? -6.433 8.167 0.237 1.00 54.56 589 THR A N 1
ATOM 4660 C CA . THR A 1 589 ? -6.037 6.953 0.935 1.00 54.56 589 THR A CA 1
ATOM 4661 C C . THR A 1 589 ? -4.625 6.510 0.569 1.00 54.56 589 THR A C 1
ATOM 4663 O O . THR A 1 589 ? -3.972 7.049 -0.321 1.00 54.56 589 THR A O 1
ATOM 4666 N N . VAL A 1 590 ? -4.122 5.553 1.335 1.00 51.34 590 VAL A N 1
ATOM 4667 C CA . VAL A 1 590 ? -2.806 4.932 1.225 1.00 51.34 590 VAL A CA 1
ATOM 4668 C C . VAL A 1 590 ? -3.033 3.423 1.261 1.00 51.34 590 VAL A C 1
ATOM 4670 O O . VAL A 1 590 ? -3.721 2.921 2.157 1.00 51.34 590 VAL A O 1
ATOM 4673 N N . ALA A 1 591 ? -2.492 2.703 0.284 1.00 55.25 591 ALA A N 1
ATOM 4674 C CA . ALA A 1 591 ? -2.401 1.251 0.324 1.00 55.25 591 ALA A CA 1
ATOM 4675 C C . ALA A 1 591 ? -1.310 0.861 1.325 1.00 55.25 591 ALA A C 1
ATOM 4677 O O . ALA A 1 591 ? -0.228 1.444 1.304 1.00 55.25 591 ALA A O 1
ATOM 4678 N N . ILE A 1 592 ? -1.583 -0.109 2.200 1.00 55.88 592 ILE A N 1
ATOM 4679 C CA . ILE A 1 592 ? -0.596 -0.665 3.134 1.00 55.88 592 ILE A CA 1
ATOM 4680 C C . ILE A 1 592 ? -0.508 -2.168 2.881 1.00 55.88 592 ILE A C 1
ATOM 4682 O O . ILE A 1 592 ? -1.446 -2.904 3.174 1.00 55.88 592 ILE A O 1
ATOM 4686 N N . GLU A 1 593 ? 0.622 -2.634 2.353 1.00 52.22 593 GLU A N 1
ATOM 4687 C CA . GLU A 1 593 ? 0.896 -4.062 2.164 1.00 52.22 593 GLU A CA 1
ATOM 4688 C C . GLU A 1 593 ? 1.785 -4.575 3.307 1.00 52.22 593 GLU A C 1
ATOM 4690 O O . GLU A 1 593 ? 2.740 -3.901 3.695 1.00 52.22 593 GLU A O 1
ATOM 4695 N N . THR A 1 594 ? 1.507 -5.769 3.845 1.00 47.91 594 THR A N 1
ATOM 4696 C CA . THR A 1 594 ? 2.303 -6.394 4.916 1.00 47.91 594 THR A CA 1
ATOM 4697 C C . THR A 1 594 ? 2.656 -7.838 4.600 1.00 47.91 594 THR A C 1
ATOM 4699 O O . THR A 1 594 ? 1.887 -8.558 3.957 1.00 47.91 594 THR A O 1
ATOM 4702 N N . GLY A 1 595 ? 3.805 -8.295 5.107 1.00 40.88 595 GLY A N 1
ATOM 4703 C CA . GLY A 1 595 ? 4.296 -9.665 4.933 1.00 40.88 595 GLY A CA 1
ATOM 4704 C C . GLY A 1 595 ? 3.258 -10.746 5.261 1.00 40.88 595 GLY A C 1
ATOM 4705 O O . GLY A 1 595 ? 3.178 -11.740 4.542 1.00 40.88 595 GLY A O 1
ATOM 4706 N N . THR A 1 596 ? 2.432 -10.515 6.287 1.00 42.88 596 THR A N 1
ATOM 4707 C CA . THR A 1 596 ? 1.405 -11.438 6.805 1.00 42.88 596 THR A CA 1
ATOM 4708 C C . THR A 1 596 ? -0.025 -11.162 6.322 1.00 42.88 596 THR A C 1
ATOM 4710 O O . THR A 1 596 ? -0.942 -11.869 6.736 1.00 42.88 596 THR A O 1
ATOM 4713 N N . HIS A 1 597 ? -0.233 -10.159 5.458 1.00 49.31 597 HIS A N 1
ATOM 4714 C CA . HIS A 1 597 ? -1.535 -9.758 4.880 1.00 49.31 597 HIS A CA 1
ATOM 4715 C C . HIS A 1 597 ? -2.595 -9.299 5.889 1.00 49.31 597 HIS A C 1
ATOM 4717 O O . HIS A 1 597 ? -3.743 -9.055 5.524 1.00 49.31 597 HIS A O 1
ATOM 4723 N N . THR A 1 598 ? -2.184 -9.123 7.144 1.00 57.28 598 THR A N 1
ATOM 4724 C CA . THR A 1 598 ? -2.957 -8.544 8.245 1.00 57.28 598 THR A CA 1
ATOM 4725 C C . THR A 1 598 ? -2.059 -7.655 9.102 1.00 57.28 598 THR A C 1
ATOM 4727 O O . THR A 1 598 ? -0.842 -7.865 9.161 1.00 57.28 598 THR A O 1
ATOM 4730 N N . TYR A 1 599 ? -2.631 -6.667 9.785 1.00 64.75 599 TYR A N 1
ATOM 4731 C CA . TYR A 1 599 ? -1.907 -5.813 10.734 1.00 64.75 599 TYR A CA 1
ATOM 4732 C C . TYR A 1 599 ? -2.825 -5.278 11.842 1.00 64.75 599 TYR A C 1
ATOM 4734 O O . TYR A 1 599 ? -4.050 -5.432 11.795 1.00 64.75 599 TYR A O 1
ATOM 4742 N N . LEU A 1 600 ? -2.210 -4.677 12.862 1.00 76.44 600 LEU A N 1
ATOM 4743 C CA . LEU A 1 600 ? -2.876 -4.081 14.017 1.00 76.44 600 LEU A CA 1
ATOM 4744 C C . LEU A 1 600 ? -2.887 -2.553 13.956 1.00 76.44 600 LEU A C 1
ATOM 4746 O O . LEU A 1 600 ? -1.889 -1.914 13.626 1.00 76.44 600 LEU A O 1
ATOM 4750 N N . THR A 1 601 ? -4.003 -1.969 14.386 1.00 80.38 601 THR A N 1
ATOM 4751 C CA . THR A 1 601 ? -4.077 -0.572 14.838 1.00 80.38 601 THR A CA 1
ATOM 4752 C C . THR A 1 601 ? -4.845 -0.514 16.169 1.00 80.38 601 THR A C 1
ATOM 4754 O O . THR A 1 601 ? -4.555 -1.268 17.095 1.00 80.38 601 THR A O 1
ATOM 4757 N N . ASP A 1 602 ? -5.880 0.323 16.277 1.00 81.69 602 ASP A N 1
ATOM 4758 C CA . ASP A 1 602 ? -6.939 0.146 17.272 1.00 81.69 602 ASP A CA 1
ATOM 4759 C C . ASP A 1 602 ? -7.826 -1.093 16.969 1.00 81.69 602 ASP A C 1
ATOM 4761 O O . ASP A 1 602 ? -8.603 -1.481 17.844 1.00 81.69 602 ASP A O 1
ATOM 4765 N N . PHE A 1 603 ? -7.705 -1.689 15.767 1.00 85.50 603 PHE A N 1
ATOM 4766 C CA . PHE A 1 603 ? -8.487 -2.804 15.194 1.00 85.50 603 PHE A CA 1
ATOM 4767 C C . PHE A 1 603 ? -7.568 -3.895 14.587 1.00 85.50 603 PHE A C 1
ATOM 4769 O O . PHE A 1 603 ? -6.351 -3.719 14.539 1.00 85.50 603 PHE A O 1
ATOM 4776 N N . PHE A 1 604 ? -8.151 -5.008 14.117 1.00 75.06 604 PHE A N 1
ATOM 4777 C CA . PHE A 1 604 ? -7.489 -6.052 13.313 1.00 75.06 604 PHE A CA 1
ATOM 4778 C C . PHE A 1 604 ? -7.945 -5.963 11.836 1.00 75.06 604 PHE A C 1
ATOM 4780 O O . PHE A 1 604 ? -9.148 -5.964 11.564 1.00 75.06 604 PHE A O 1
ATOM 4787 N N . GLU A 1 605 ? -6.994 -5.839 10.901 1.00 68.69 605 GLU A N 1
ATOM 4788 C CA . GLU A 1 605 ? -7.198 -5.405 9.496 1.00 68.69 605 GLU A CA 1
ATOM 4789 C C . GLU A 1 605 ? -6.536 -6.372 8.479 1.00 68.69 605 GLU A C 1
ATOM 4791 O O . GLU A 1 605 ? -5.669 -7.151 8.877 1.00 68.69 605 GLU A O 1
ATOM 4796 N N . HIS A 1 606 ? -6.932 -6.354 7.189 1.00 52.75 606 HIS A N 1
ATOM 4797 C CA . HIS A 1 606 ? -6.510 -7.331 6.150 1.00 52.75 606 HIS A CA 1
ATOM 4798 C C . HIS A 1 606 ? -6.419 -6.740 4.719 1.00 52.75 606 HIS A C 1
ATOM 4800 O O . HIS A 1 606 ? -7.167 -5.824 4.377 1.00 52.75 606 HIS A O 1
ATOM 4806 N N . ASN A 1 607 ? -5.562 -7.320 3.860 1.00 47.50 607 ASN A N 1
ATOM 4807 C CA . ASN A 1 607 ? -5.208 -6.841 2.501 1.00 47.50 607 ASN A CA 1
ATOM 4808 C C . ASN A 1 607 ? -5.719 -7.771 1.366 1.00 47.50 607 ASN A C 1
ATOM 4810 O O . ASN A 1 607 ? -6.034 -8.924 1.640 1.00 47.50 607 ASN A O 1
ATOM 4814 N N . SER A 1 608 ? -5.859 -7.314 0.104 1.00 45.84 608 SER A N 1
ATOM 4815 C CA . SER A 1 608 ? -6.744 -8.010 -0.869 1.00 45.84 608 SER A CA 1
ATOM 4816 C C . SER A 1 608 ? -6.535 -7.746 -2.380 1.00 45.84 608 SER A C 1
ATOM 4818 O O . SER A 1 608 ? -6.356 -6.594 -2.765 1.00 45.84 608 SER A O 1
ATOM 4820 N N . HIS A 1 609 ? -6.731 -8.772 -3.234 1.00 45.12 609 HIS A N 1
ATOM 4821 C CA . HIS A 1 609 ? -6.865 -8.727 -4.715 1.00 45.12 609 HIS A CA 1
ATOM 4822 C C . HIS A 1 609 ? -8.179 -9.410 -5.196 1.00 45.12 609 HIS A C 1
ATOM 4824 O O . HIS A 1 609 ? -8.549 -10.450 -4.660 1.00 45.12 609 HIS A O 1
ATOM 4830 N N . LEU A 1 610 ? -8.884 -8.888 -6.218 1.00 54.81 610 LEU A N 1
ATOM 4831 C CA . LEU A 1 610 ? -10.287 -9.287 -6.496 1.00 54.81 610 LEU A CA 1
ATOM 4832 C C . LEU A 1 610 ? -10.528 -10.369 -7.581 1.00 54.81 610 LEU A C 1
ATOM 4834 O O . LEU A 1 610 ? -11.245 -11.334 -7.323 1.00 54.81 610 LEU A O 1
ATOM 4838 N N . SER A 1 611 ? -10.005 -10.223 -8.805 1.00 56.69 611 SER A N 1
ATOM 4839 C CA . SER A 1 611 ? -10.555 -10.941 -9.981 1.00 56.69 611 SER A CA 1
ATOM 4840 C C . SER A 1 611 ? -10.372 -12.469 -9.959 1.00 56.69 611 SER A C 1
ATOM 4842 O O . SER A 1 611 ? -11.310 -13.208 -10.259 1.00 56.69 611 SER A O 1
ATOM 4844 N N . GLY A 1 612 ? -9.196 -12.967 -9.560 1.00 66.50 612 GLY A N 1
ATOM 4845 C CA . GLY A 1 612 ? -8.940 -14.413 -9.474 1.00 66.50 612 GLY A CA 1
ATOM 4846 C C . GLY A 1 612 ? -9.789 -15.115 -8.404 1.00 66.50 612 GLY A C 1
ATOM 4847 O O . GLY A 1 612 ? -10.206 -16.257 -8.594 1.00 66.50 612 GLY A O 1
ATOM 4848 N N . ALA A 1 613 ? -10.127 -14.411 -7.317 1.00 73.00 613 ALA A N 1
ATOM 4849 C CA . ALA A 1 613 ? -11.002 -14.922 -6.265 1.00 73.00 613 ALA A CA 1
ATOM 4850 C C . ALA A 1 613 ? -12.427 -15.198 -6.775 1.00 73.00 613 ALA A C 1
ATOM 4852 O O . ALA A 1 613 ? -13.017 -16.211 -6.405 1.00 73.00 613 ALA A O 1
ATOM 4853 N N . ILE A 1 614 ? -12.958 -14.346 -7.663 1.00 75.81 614 ILE A N 1
ATOM 4854 C CA . ILE A 1 614 ? -14.269 -14.552 -8.304 1.00 75.81 614 ILE A CA 1
ATOM 4855 C C . ILE A 1 614 ? -14.258 -15.847 -9.127 1.00 75.81 614 ILE A C 1
ATOM 4857 O O . ILE A 1 614 ? -15.152 -16.681 -8.971 1.00 75.81 614 ILE A O 1
ATOM 4861 N N . LEU A 1 615 ? -13.229 -16.044 -9.960 1.00 87.31 615 LEU A N 1
ATOM 4862 C CA . LEU A 1 615 ? -13.113 -17.207 -10.848 1.00 87.31 615 LEU A CA 1
ATOM 4863 C C . LEU A 1 615 ? -13.035 -18.539 -10.094 1.00 87.31 615 LEU A C 1
ATOM 4865 O O . LEU A 1 615 ? -13.689 -19.499 -10.499 1.00 87.31 615 LEU A O 1
ATOM 4869 N N . ILE A 1 616 ? -12.311 -18.592 -8.971 1.00 92.00 616 ILE A N 1
ATOM 4870 C CA . ILE A 1 616 ? -12.225 -19.795 -8.124 1.00 92.00 616 ILE A CA 1
ATOM 4871 C C . ILE A 1 616 ? -13.622 -20.231 -7.651 1.00 92.00 616 ILE A C 1
ATOM 4873 O O . ILE A 1 616 ? -13.954 -21.416 -7.700 1.00 92.00 616 ILE A O 1
ATOM 4877 N N . LEU A 1 617 ? -14.469 -19.287 -7.227 1.00 92.31 617 LEU A N 1
ATOM 4878 C CA . LEU A 1 617 ? -15.821 -19.597 -6.746 1.00 92.31 617 LEU A CA 1
ATOM 4879 C C . LEU A 1 617 ? -16.786 -19.896 -7.889 1.00 92.31 617 LEU A C 1
ATOM 4881 O O . LEU A 1 617 ? -17.550 -20.857 -7.813 1.00 92.31 617 LEU A O 1
ATOM 4885 N N . TYR A 1 618 ? -16.722 -19.113 -8.962 1.00 94.44 618 TYR A N 1
ATOM 4886 C CA . TYR A 1 618 ? -17.478 -19.356 -10.185 1.00 94.44 618 TYR A CA 1
ATOM 4887 C C . TYR A 1 618 ? -17.280 -20.792 -10.690 1.00 94.44 618 TYR A C 1
ATOM 4889 O O . TYR A 1 618 ? -18.248 -21.521 -10.931 1.00 94.44 618 TYR A O 1
ATOM 4897 N N . TRP A 1 619 ? -16.026 -21.241 -10.766 1.00 95.38 619 TRP A N 1
ATOM 4898 C CA . TRP A 1 619 ? -15.702 -22.549 -11.319 1.00 95.38 619 TRP A CA 1
ATOM 4899 C C . TRP A 1 619 ? -16.176 -23.715 -10.440 1.00 95.38 619 TRP A C 1
ATOM 4901 O O . TRP A 1 619 ? -16.724 -24.701 -10.940 1.00 95.38 619 TRP A O 1
ATOM 4911 N N . VAL A 1 620 ? -16.036 -23.592 -9.115 1.00 94.62 620 VAL A N 1
ATOM 4912 C CA . VAL A 1 620 ? -16.500 -24.625 -8.174 1.00 94.62 620 VAL A CA 1
ATOM 4913 C C . VAL A 1 620 ? -18.026 -24.671 -8.090 1.00 94.62 620 VAL A C 1
ATOM 4915 O O . VAL A 1 620 ? -18.606 -25.755 -8.113 1.00 94.62 620 VAL A O 1
ATOM 4918 N N . PHE A 1 621 ? -18.700 -23.522 -7.997 1.00 94.19 621 PHE A N 1
ATOM 4919 C CA . PHE A 1 621 ? -20.112 -23.485 -7.601 1.00 94.19 621 PHE A CA 1
ATOM 4920 C C . PHE A 1 621 ? -21.099 -23.317 -8.758 1.00 94.19 621 PHE A C 1
ATOM 4922 O O . PHE A 1 621 ? -22.189 -23.888 -8.662 1.00 94.19 621 PHE A O 1
ATOM 4929 N N . ALA A 1 622 ? -20.741 -22.621 -9.843 1.00 92.88 622 ALA A N 1
ATOM 4930 C CA . ALA A 1 622 ? -21.566 -22.531 -11.052 1.00 92.88 622 ALA A CA 1
ATOM 4931 C C . ALA A 1 622 ? -21.186 -23.603 -12.081 1.00 92.88 622 ALA A C 1
ATOM 4933 O O . ALA A 1 622 ? -22.024 -24.414 -12.466 1.00 92.88 622 ALA A O 1
ATOM 4934 N N . VAL A 1 623 ? -19.910 -23.666 -12.481 1.00 93.69 623 VAL A N 1
ATOM 4935 C CA . VAL A 1 623 ? -19.446 -24.607 -13.523 1.00 93.69 623 VAL A CA 1
ATOM 4936 C C . VAL A 1 623 ? -19.382 -26.058 -13.018 1.00 93.69 623 VAL A C 1
ATOM 4938 O O . VAL A 1 623 ? -19.556 -26.991 -13.810 1.00 93.69 623 VAL A O 1
ATOM 4941 N N . ARG A 1 624 ? -19.214 -26.254 -11.699 1.00 92.88 624 ARG A N 1
ATOM 4942 C CA . ARG A 1 624 ? -19.054 -27.556 -11.015 1.00 92.88 624 ARG A CA 1
ATOM 4943 C C . ARG A 1 624 ? -17.825 -28.319 -11.524 1.00 92.88 624 ARG A C 1
ATOM 4945 O O . ARG A 1 624 ? -17.925 -29.482 -11.906 1.00 92.88 624 ARG A O 1
ATOM 4952 N N . GLY A 1 625 ? -16.684 -27.631 -11.565 1.00 91.81 625 GLY A N 1
ATOM 4953 C CA . GLY A 1 625 ? -15.406 -28.170 -12.034 1.00 91.81 625 GLY A CA 1
ATOM 4954 C C . GLY A 1 625 ? -14.275 -28.119 -11.004 1.00 91.81 625 GLY A C 1
ATOM 4955 O O . GLY A 1 625 ? -14.449 -27.693 -9.859 1.00 91.81 625 GLY A O 1
ATOM 4956 N N . LEU A 1 626 ? -13.089 -28.529 -11.456 1.00 93.44 626 LEU A N 1
ATOM 4957 C CA . LEU A 1 626 ? -11.829 -28.445 -10.723 1.00 93.44 626 LEU A CA 1
ATOM 4958 C C . LEU A 1 626 ? -11.126 -27.122 -11.061 1.00 93.44 626 LEU A C 1
ATOM 4960 O O . LEU A 1 626 ? -10.863 -26.884 -12.231 1.00 93.44 626 LEU A O 1
ATOM 4964 N N . CYS A 1 627 ? -10.794 -26.277 -10.083 1.00 93.62 627 CYS A N 1
ATOM 4965 C CA . CYS A 1 627 ? -9.970 -25.077 -10.299 1.00 93.62 627 CYS A CA 1
ATOM 4966 C C . CYS A 1 627 ? -8.630 -25.174 -9.558 1.00 93.62 627 CYS A C 1
ATOM 4968 O O . CYS A 1 627 ? -8.589 -25.441 -8.360 1.00 93.62 627 CYS A O 1
ATOM 4970 N N . ILE A 1 628 ? -7.519 -24.924 -10.239 1.00 91.44 628 ILE A N 1
ATOM 4971 C CA . ILE A 1 628 ? -6.175 -24.975 -9.658 1.00 91.44 628 ILE A CA 1
ATOM 4972 C C . ILE A 1 628 ? -5.490 -23.634 -9.851 1.00 91.44 628 ILE A C 1
ATOM 4974 O O . ILE A 1 628 ? -5.650 -23.004 -10.892 1.00 91.44 628 ILE A O 1
ATOM 4978 N N . THR A 1 629 ? -4.721 -23.194 -8.856 1.00 89.50 629 THR A N 1
ATOM 4979 C CA . THR A 1 629 ? -3.992 -21.924 -8.932 1.00 89.50 629 THR A CA 1
ATOM 4980 C C . THR A 1 629 ? -2.506 -22.091 -8.643 1.00 89.50 629 THR A C 1
ATOM 4982 O O . THR A 1 629 ? -2.151 -22.754 -7.664 1.00 89.50 629 THR A O 1
ATOM 4985 N N . THR A 1 630 ? -1.655 -21.381 -9.377 1.00 85.50 630 THR A N 1
ATOM 4986 C CA . THR A 1 630 ? -0.241 -21.217 -9.026 1.00 85.50 630 THR A CA 1
ATOM 4987 C C . THR A 1 630 ? 0.239 -19.780 -9.230 1.00 85.50 630 THR A C 1
ATOM 4989 O O . THR A 1 630 ? -0.413 -18.987 -9.906 1.00 85.50 630 THR A O 1
ATOM 4992 N N . ALA A 1 631 ? 1.363 -19.452 -8.598 1.00 76.19 631 ALA A N 1
ATOM 4993 C CA . ALA A 1 631 ? 2.089 -18.193 -8.717 1.00 76.19 631 ALA A CA 1
ATOM 4994 C C . ALA A 1 631 ? 3.566 -18.437 -8.331 1.00 76.19 631 ALA A C 1
ATOM 4996 O O . ALA A 1 631 ? 3.848 -19.435 -7.653 1.00 76.19 631 ALA A O 1
ATOM 4997 N N . PRO A 1 632 ? 4.506 -17.535 -8.678 1.00 60.66 632 PRO A N 1
ATOM 4998 C CA . PRO A 1 632 ? 5.940 -17.736 -8.437 1.00 60.66 632 PRO A CA 1
ATOM 4999 C C . PRO A 1 632 ? 6.346 -17.951 -6.967 1.00 60.66 632 PRO A C 1
ATOM 5001 O O . PRO A 1 632 ? 7.398 -18.530 -6.701 1.00 60.66 632 PRO A O 1
ATOM 5004 N N . THR A 1 633 ? 5.545 -17.497 -5.993 1.00 60.50 633 THR A N 1
ATOM 5005 C CA . THR A 1 633 ? 5.839 -17.650 -4.556 1.00 60.50 633 THR A CA 1
ATOM 5006 C C . THR A 1 633 ? 4.633 -18.100 -3.730 1.00 60.50 633 THR A C 1
ATOM 5008 O O . THR A 1 633 ? 3.478 -17.802 -4.035 1.00 60.50 633 THR A O 1
ATOM 5011 N N . GLU A 1 634 ? 4.903 -18.775 -2.607 1.00 60.53 634 GLU A N 1
ATOM 5012 C CA . GLU A 1 634 ? 3.856 -19.297 -1.711 1.00 60.53 634 GLU A CA 1
ATOM 5013 C C . GLU A 1 634 ? 3.037 -18.177 -1.076 1.00 60.53 634 GLU A C 1
ATOM 5015 O O . GLU A 1 634 ? 1.824 -18.298 -0.915 1.00 60.53 634 GLU A O 1
ATOM 5020 N N . ARG A 1 635 ? 3.703 -17.048 -0.815 1.00 50.59 635 ARG A N 1
ATOM 5021 C CA . ARG A 1 635 ? 3.105 -15.813 -0.315 1.00 50.59 635 ARG A CA 1
ATOM 5022 C C . ARG A 1 635 ? 2.023 -15.280 -1.265 1.00 50.59 635 ARG A C 1
ATOM 5024 O O . ARG A 1 635 ? 0.955 -14.890 -0.805 1.00 50.59 635 ARG A O 1
ATOM 5031 N N . GLN A 1 636 ? 2.258 -15.306 -2.579 1.00 54.19 636 GLN A N 1
ATOM 5032 C CA . GLN A 1 636 ? 1.254 -14.893 -3.568 1.00 54.19 636 GLN A CA 1
ATOM 5033 C C . GLN A 1 636 ? 0.049 -15.848 -3.555 1.00 54.19 636 GLN A C 1
ATOM 5035 O O . GLN A 1 636 ? -1.078 -15.411 -3.321 1.00 54.19 636 GLN A O 1
ATOM 5040 N N . VAL A 1 637 ? 0.272 -17.161 -3.688 1.00 58.53 637 VAL A N 1
ATOM 5041 C CA . VAL A 1 637 ? -0.830 -18.142 -3.747 1.00 58.53 637 VAL A CA 1
ATOM 5042 C C . VAL A 1 637 ? -1.671 -18.130 -2.463 1.00 58.53 637 VAL A C 1
ATOM 5044 O O . VAL A 1 637 ? -2.868 -17.853 -2.501 1.00 58.53 637 VAL A O 1
ATOM 5047 N N . LYS A 1 638 ? -1.055 -18.402 -1.308 1.00 58.16 638 LYS A N 1
ATOM 5048 C CA . LYS A 1 638 ? -1.731 -18.644 -0.017 1.00 58.16 638 LYS A CA 1
ATOM 5049 C C . LYS A 1 638 ? -2.387 -17.404 0.589 1.00 58.16 638 LYS A C 1
ATOM 5051 O O . LYS A 1 638 ? -3.383 -17.513 1.318 1.00 58.16 638 LYS A O 1
ATOM 5056 N N . GLN A 1 639 ? -1.794 -16.246 0.324 1.00 48.00 639 GLN A N 1
ATOM 5057 C CA . GLN A 1 639 ? -1.953 -15.044 1.135 1.00 48.00 639 GLN A CA 1
ATOM 5058 C C . GLN A 1 639 ? -2.509 -13.853 0.340 1.00 48.00 639 GLN A C 1
ATOM 5060 O O . GLN A 1 639 ? -3.225 -13.051 0.933 1.00 48.00 639 GLN A O 1
ATOM 5065 N N . ILE A 1 640 ? -2.302 -13.800 -0.984 1.00 51.03 640 ILE A N 1
ATOM 5066 C CA . ILE A 1 640 ? -2.980 -12.849 -1.883 1.00 51.03 640 ILE A CA 1
ATOM 5067 C C . ILE A 1 640 ? -4.229 -13.492 -2.502 1.00 51.03 640 ILE A C 1
ATOM 5069 O O . ILE A 1 640 ? -5.350 -13.104 -2.184 1.00 51.03 640 ILE A O 1
ATOM 5073 N N . LEU A 1 641 ? -4.054 -14.497 -3.366 1.00 61.41 641 LEU A N 1
ATOM 5074 C CA . LEU A 1 641 ? -5.157 -15.043 -4.166 1.00 61.41 641 LEU A CA 1
ATOM 5075 C C . LEU A 1 641 ? -6.145 -15.854 -3.313 1.00 61.41 641 LEU A C 1
ATOM 5077 O O . LEU A 1 641 ? -7.358 -15.631 -3.357 1.00 61.41 641 LEU A O 1
ATOM 5081 N N . TRP A 1 642 ? -5.636 -16.776 -2.490 1.00 71.62 642 TRP A N 1
ATOM 5082 C CA . TRP A 1 642 ? -6.495 -17.630 -1.670 1.00 71.62 642 TRP A CA 1
ATOM 5083 C C . TRP A 1 642 ? -7.110 -16.926 -0.463 1.00 71.62 642 TRP A C 1
ATOM 5085 O O . TRP A 1 642 ? -8.157 -17.370 0.005 1.00 71.62 642 TRP A O 1
ATOM 5095 N N . SER A 1 643 ? -6.539 -15.825 0.034 1.00 53.19 643 SER A N 1
ATOM 5096 C CA . SER A 1 643 ? -7.169 -15.067 1.124 1.00 53.19 643 SER A CA 1
ATOM 5097 C C . SER A 1 643 ? -8.480 -14.427 0.676 1.00 53.19 643 SER A C 1
ATOM 5099 O O . SER A 1 643 ? -9.486 -14.559 1.372 1.00 53.19 643 SER A O 1
ATOM 5101 N N . GLU A 1 644 ? -8.522 -13.864 -0.531 1.00 56.06 644 GLU A N 1
ATOM 5102 C CA . GLU A 1 644 ? -9.743 -13.290 -1.092 1.00 56.06 644 GLU A CA 1
ATOM 5103 C C . GLU A 1 644 ? -10.707 -14.341 -1.646 1.00 56.06 644 GLU A C 1
ATOM 5105 O O . GLU A 1 644 ? -11.918 -14.174 -1.503 1.00 56.06 644 GLU A O 1
ATOM 5110 N N . ALA A 1 645 ? -10.215 -15.471 -2.172 1.00 71.69 645 ALA A N 1
ATOM 5111 C CA . ALA A 1 645 ? -11.078 -16.610 -2.500 1.00 71.69 645 ALA A CA 1
ATOM 5112 C C . ALA A 1 645 ? -11.822 -17.109 -1.249 1.00 71.69 645 ALA A C 1
ATOM 5114 O O . ALA A 1 645 ? -13.045 -17.267 -1.267 1.00 71.69 645 ALA A O 1
ATOM 5115 N N . ARG A 1 646 ? -11.106 -17.257 -0.122 1.00 79.25 646 ARG A N 1
ATOM 5116 C CA . ARG A 1 646 ? -11.706 -17.544 1.188 1.00 79.25 646 ARG A CA 1
ATOM 5117 C C . ARG A 1 646 ? -12.647 -16.411 1.618 1.00 79.25 646 ARG A C 1
ATOM 5119 O O . ARG A 1 646 ? -13.785 -16.716 1.967 1.00 79.25 646 ARG A O 1
ATOM 5126 N N . LYS A 1 647 ? -12.253 -15.128 1.514 1.00 57.34 647 LYS A N 1
ATOM 5127 C CA . LYS A 1 647 ? -13.077 -13.954 1.895 1.00 57.34 647 LYS A CA 1
ATOM 5128 C C . LYS A 1 647 ? -14.366 -13.797 1.069 1.00 57.34 647 LYS A C 1
ATOM 5130 O O . LYS A 1 647 ? -15.372 -13.344 1.610 1.00 57.34 647 LYS A O 1
ATOM 5135 N N . SER A 1 648 ? -14.402 -14.198 -0.196 1.00 62.72 648 SER A N 1
ATOM 5136 C CA . SER A 1 648 ? -15.650 -14.190 -0.973 1.00 62.72 648 SER A CA 1
ATOM 5137 C C . SER A 1 648 ? -16.489 -15.460 -0.731 1.00 62.72 648 SER A C 1
ATOM 5139 O O . SER A 1 648 ? -17.721 -15.392 -0.697 1.00 62.72 648 SER A O 1
ATOM 5141 N N . TYR A 1 649 ? -15.840 -16.600 -0.454 1.00 79.00 649 TYR A N 1
ATOM 5142 C CA . TYR A 1 649 ? -16.498 -17.888 -0.214 1.00 79.00 649 TYR A CA 1
ATOM 5143 C C . TYR A 1 649 ? -17.406 -17.877 1.016 1.00 79.00 649 TYR A C 1
ATOM 5145 O O . TYR A 1 649 ? -18.611 -18.040 0.875 1.00 79.00 649 TYR A O 1
ATOM 5153 N N . GLY A 1 650 ? -16.863 -17.684 2.221 1.00 70.00 650 GLY A N 1
ATOM 5154 C CA . GLY A 1 650 ? -17.618 -17.805 3.475 1.00 70.00 650 GLY A CA 1
ATOM 5155 C C . GLY A 1 650 ? -18.750 -16.784 3.648 1.00 70.00 650 GLY A C 1
ATOM 5156 O O . GLY A 1 650 ? -19.794 -17.132 4.197 1.00 70.00 650 GLY A O 1
ATOM 5157 N N . LEU A 1 651 ? -18.625 -15.579 3.071 1.00 61.22 651 LEU A N 1
ATOM 5158 C CA . LEU A 1 651 ? -19.717 -14.588 3.003 1.00 61.22 651 LEU A CA 1
ATOM 5159 C C . LEU A 1 651 ? -20.944 -15.175 2.288 1.00 61.22 651 LEU A C 1
ATOM 5161 O O . LEU A 1 651 ? -22.089 -14.840 2.589 1.00 61.22 651 LEU A O 1
ATOM 5165 N N . ASN A 1 652 ? -20.689 -16.109 1.374 1.00 73.75 652 ASN A N 1
ATOM 5166 C CA . ASN A 1 652 ? -21.660 -16.776 0.531 1.00 73.75 652 ASN A CA 1
ATOM 5167 C C . ASN A 1 652 ? -21.792 -18.283 0.828 1.00 73.75 652 ASN A C 1
ATOM 5169 O O . ASN A 1 652 ? -22.605 -18.933 0.180 1.00 73.75 652 ASN A O 1
ATOM 5173 N N . LYS A 1 653 ? -21.078 -18.871 1.802 1.00 82.44 653 LYS A N 1
ATOM 5174 C CA . LYS A 1 653 ? -21.045 -20.335 2.025 1.00 82.44 653 LYS A CA 1
ATOM 5175 C C . LYS A 1 653 ? -22.421 -20.908 2.372 1.00 82.44 653 LYS A C 1
ATOM 5177 O O . LYS A 1 653 ? -22.774 -21.970 1.871 1.00 82.44 653 LYS A O 1
ATOM 5182 N N . HIS A 1 654 ? -23.256 -20.144 3.069 1.00 80.06 654 HIS A N 1
ATOM 5183 C CA . HIS A 1 654 ? -24.664 -20.473 3.306 1.00 80.06 654 HIS A CA 1
ATOM 5184 C C . HIS A 1 654 ? -25.511 -20.588 2.014 1.00 80.06 654 HIS A C 1
ATOM 5186 O O . HIS A 1 654 ? -26.579 -21.197 2.032 1.00 80.06 654 HIS A O 1
ATOM 5192 N N . LYS A 1 655 ? -25.054 -20.001 0.896 1.00 82.94 655 LYS A N 1
ATOM 5193 C CA . LYS A 1 655 ? -25.601 -20.166 -0.464 1.00 82.94 655 LYS A CA 1
ATOM 5194 C C . LYS A 1 655 ? -24.894 -21.308 -1.211 1.00 82.94 655 LYS A C 1
ATOM 5196 O O . LYS A 1 655 ? -25.556 -22.137 -1.830 1.00 82.94 655 LYS A O 1
ATOM 5201 N N . LEU A 1 656 ? -23.557 -21.301 -1.173 1.00 85.75 656 LEU A N 1
ATOM 5202 C CA . LEU A 1 656 ? -22.649 -22.099 -2.008 1.00 85.75 656 LEU A CA 1
ATOM 5203 C C . LEU A 1 656 ? -22.506 -23.563 -1.540 1.00 85.75 656 LEU A C 1
ATOM 5205 O O . LEU A 1 656 ? -22.395 -24.467 -2.365 1.00 85.75 656 LEU A O 1
ATOM 5209 N N . GLY A 1 657 ? -22.550 -23.807 -0.229 1.00 87.00 657 GLY A N 1
ATOM 5210 C CA . GLY A 1 657 ? -22.275 -25.105 0.393 1.00 87.00 657 GLY A CA 1
ATOM 5211 C C . GLY A 1 657 ? -20.785 -25.479 0.415 1.00 87.00 657 GLY A C 1
ATOM 5212 O O . GLY A 1 657 ? -19.922 -24.700 0.019 1.00 87.00 657 GLY A O 1
ATOM 5213 N N . GLY A 1 658 ? -20.484 -26.697 0.875 1.00 87.56 658 GLY A N 1
ATOM 5214 C CA . GLY A 1 658 ? -19.125 -27.255 0.888 1.00 87.56 658 GLY A CA 1
ATOM 5215 C C . GLY A 1 658 ? -18.277 -26.921 2.125 1.00 87.56 658 GLY A C 1
ATOM 5216 O O . GLY A 1 658 ? -18.767 -26.494 3.175 1.00 87.56 658 GLY A O 1
ATOM 5217 N N . ARG A 1 659 ? -16.964 -27.151 2.005 1.00 88.25 659 ARG A N 1
ATOM 5218 C CA . ARG A 1 659 ? -15.932 -26.891 3.027 1.00 88.25 659 ARG A CA 1
ATOM 5219 C C . ARG A 1 659 ? -14.729 -26.175 2.413 1.00 88.25 659 ARG A C 1
ATOM 5221 O O . ARG A 1 659 ? -14.364 -26.462 1.281 1.00 88.25 659 ARG A O 1
ATOM 5228 N N . ALA A 1 660 ? -14.063 -25.315 3.175 1.00 87.38 660 ALA A N 1
ATOM 5229 C CA . ALA A 1 660 ? -12.794 -24.707 2.775 1.00 87.38 660 ALA A CA 1
ATOM 5230 C C . ALA A 1 660 ? -11.704 -24.971 3.814 1.00 87.38 660 ALA A C 1
ATOM 5232 O O . ALA A 1 660 ? -11.997 -25.288 4.967 1.00 87.38 660 ALA A O 1
ATOM 5233 N N . GLY A 1 661 ? -10.462 -24.829 3.373 1.00 82.62 661 GLY A N 1
ATOM 5234 C CA . GLY A 1 661 ? -9.265 -24.745 4.196 1.00 82.62 661 GLY A CA 1
ATOM 5235 C C . GLY A 1 661 ? -8.394 -23.595 3.698 1.00 82.62 661 GLY A C 1
ATOM 5236 O O . GLY A 1 661 ? -8.852 -22.733 2.951 1.00 82.62 661 GLY A O 1
ATOM 5237 N N . GLU A 1 662 ? -7.125 -23.576 4.095 1.00 75.50 662 GLU A N 1
ATOM 5238 C CA . GLU A 1 662 ? -6.219 -22.480 3.740 1.00 75.50 662 GLU A CA 1
ATOM 5239 C C . GLU A 1 662 ? -5.947 -22.399 2.225 1.00 75.50 662 GLU A C 1
ATOM 5241 O O . GLU A 1 662 ? -6.053 -21.327 1.635 1.00 75.50 662 GLU A O 1
ATOM 5246 N N . LEU A 1 663 ? -5.660 -23.532 1.585 1.00 83.56 663 LEU A N 1
ATOM 5247 C CA . LEU A 1 663 ? -5.328 -23.625 0.158 1.00 83.56 663 LEU A CA 1
ATOM 5248 C C . LEU A 1 663 ? -6.348 -24.451 -0.644 1.00 83.56 663 LEU A C 1
ATOM 5250 O O . LEU A 1 663 ? -6.002 -24.985 -1.692 1.00 83.56 663 LEU A O 1
ATOM 5254 N N . PHE A 1 664 ? -7.590 -24.601 -0.159 1.00 90.94 664 PHE A N 1
ATOM 5255 C CA . PHE A 1 664 ? -8.639 -25.317 -0.897 1.00 90.94 664 PHE A CA 1
ATOM 5256 C C . PHE A 1 664 ? -10.068 -24.854 -0.586 1.00 90.94 664 PHE A C 1
ATOM 5258 O O . PHE A 1 664 ? -10.374 -24.433 0.530 1.00 90.94 664 PHE A O 1
ATOM 5265 N N . ILE A 1 665 ? -10.973 -25.058 -1.547 1.00 92.31 665 ILE A N 1
ATOM 5266 C CA . ILE A 1 665 ? -12.435 -25.014 -1.389 1.00 92.31 665 ILE A CA 1
ATOM 5267 C C . ILE A 1 665 ? -13.009 -26.271 -2.064 1.00 92.31 665 ILE A C 1
ATOM 5269 O O . ILE A 1 665 ? -12.841 -26.465 -3.258 1.00 92.31 665 ILE A O 1
ATOM 5273 N N . ASN A 1 666 ? -13.677 -27.144 -1.313 1.00 91.12 666 ASN A N 1
ATOM 5274 C CA . ASN A 1 666 ? -14.251 -28.407 -1.787 1.00 91.12 666 ASN A CA 1
ATOM 5275 C C . ASN A 1 666 ? -15.780 -28.380 -1.623 1.00 91.12 666 ASN A C 1
ATOM 5277 O O . ASN A 1 666 ? -16.262 -28.359 -0.487 1.00 91.12 666 ASN A O 1
ATOM 5281 N N . LEU A 1 667 ? -16.540 -28.451 -2.720 1.00 90.94 667 LEU A N 1
ATOM 5282 C CA . LEU A 1 667 ? -17.986 -28.698 -2.671 1.00 90.94 667 LEU A CA 1
ATOM 5283 C C . LEU A 1 667 ? -18.271 -30.207 -2.644 1.00 90.94 667 LEU A C 1
ATOM 5285 O O . LEU A 1 667 ? -19.007 -30.678 -1.780 1.00 90.94 667 LEU A O 1
ATOM 5289 N N . ASN A 1 668 ? -17.644 -30.962 -3.548 1.00 86.31 668 ASN A N 1
ATOM 5290 C CA . ASN A 1 668 ? -17.591 -32.427 -3.549 1.00 86.31 668 ASN A CA 1
ATOM 5291 C C . ASN A 1 668 ? -16.273 -32.895 -4.213 1.00 86.31 668 ASN A C 1
ATOM 5293 O O . ASN A 1 668 ? -15.294 -32.148 -4.210 1.00 86.31 668 ASN A O 1
ATOM 5297 N N . GLU A 1 669 ? -16.190 -34.129 -4.721 1.00 80.94 669 GLU A N 1
ATOM 5298 C CA . GLU A 1 669 ? -14.947 -34.648 -5.317 1.00 80.94 669 GLU A CA 1
ATOM 5299 C C . GLU A 1 669 ? -14.673 -34.150 -6.748 1.00 80.94 669 GLU A C 1
ATOM 5301 O O . GLU A 1 669 ? -13.511 -34.132 -7.165 1.00 80.94 669 GLU A O 1
ATOM 5306 N N . ASP A 1 670 ? -15.707 -33.697 -7.463 1.00 81.94 670 ASP A N 1
ATOM 5307 C CA . ASP A 1 670 ? -15.639 -33.189 -8.841 1.00 81.94 670 ASP A CA 1
ATOM 5308 C C . ASP A 1 670 ? -15.638 -31.656 -8.911 1.00 81.94 670 ASP A C 1
ATOM 5310 O O . ASP A 1 670 ? -14.925 -31.070 -9.724 1.00 81.94 670 ASP A O 1
ATOM 5314 N N . ALA A 1 671 ? -16.394 -31.013 -8.020 1.00 91.38 671 ALA A N 1
ATOM 5315 C CA . ALA A 1 671 ? -16.481 -29.570 -7.850 1.00 91.38 671 ALA A CA 1
ATOM 5316 C C . ALA A 1 671 ? -15.596 -29.128 -6.674 1.00 91.38 671 ALA A C 1
ATOM 5318 O O . ALA A 1 671 ? -15.996 -29.206 -5.505 1.00 91.38 671 ALA A O 1
ATOM 5319 N N . ARG A 1 672 ? -14.373 -28.682 -6.975 1.00 93.88 672 ARG A N 1
ATOM 5320 C CA . ARG A 1 672 ? -13.378 -28.285 -5.966 1.00 93.88 672 ARG A CA 1
ATOM 5321 C C . ARG A 1 672 ? -12.287 -27.380 -6.523 1.00 93.88 672 ARG A C 1
ATOM 5323 O O . ARG A 1 672 ? -12.077 -27.320 -7.725 1.00 93.88 672 ARG A O 1
ATOM 5330 N N . ALA A 1 673 ? -11.550 -26.718 -5.648 1.00 93.25 673 ALA A N 1
ATOM 5331 C CA . ALA A 1 673 ? -10.404 -25.910 -6.013 1.00 93.25 673 ALA A CA 1
ATOM 5332 C C . ALA A 1 673 ? -9.269 -26.019 -4.996 1.00 93.25 673 ALA A C 1
ATOM 5334 O O . ALA A 1 673 ? -9.540 -26.192 -3.806 1.00 93.25 673 ALA A O 1
ATOM 5335 N N . PHE A 1 674 ? -8.020 -25.883 -5.451 1.00 90.75 674 PHE A N 1
ATOM 5336 C CA . PHE A 1 674 ? -6.846 -25.783 -4.577 1.00 90.75 674 PHE A CA 1
ATOM 5337 C C . PHE A 1 674 ? -5.694 -24.968 -5.186 1.00 90.75 674 PHE A C 1
ATOM 5339 O O . PHE A 1 674 ? -5.645 -24.749 -6.395 1.00 90.75 674 PHE A O 1
ATOM 5346 N N . GLY A 1 675 ? -4.768 -24.502 -4.347 1.00 86.19 675 GLY A N 1
ATOM 5347 C CA . GLY A 1 675 ? -3.577 -23.759 -4.768 1.00 86.19 675 GLY A CA 1
ATOM 5348 C C . GLY A 1 675 ? -2.277 -24.402 -4.297 1.00 86.19 675 GLY A C 1
ATOM 5349 O O . GLY A 1 675 ? -2.221 -24.946 -3.195 1.00 86.19 675 GLY A O 1
ATOM 5350 N N . PHE A 1 676 ? -1.225 -24.309 -5.112 1.00 80.75 676 PHE A N 1
ATOM 5351 C CA . PHE A 1 676 ? 0.130 -24.747 -4.758 1.00 80.75 676 PHE A CA 1
ATOM 5352 C C . PHE A 1 676 ? 1.203 -23.876 -5.425 1.00 80.75 676 PHE A C 1
ATOM 5354 O O . PHE A 1 676 ? 0.919 -23.106 -6.346 1.00 80.75 676 PHE A O 1
ATOM 5361 N N . THR A 1 677 ? 2.449 -23.997 -4.968 1.00 72.75 677 THR A N 1
ATOM 5362 C CA . THR A 1 677 ? 3.599 -23.306 -5.559 1.00 72.75 677 THR A CA 1
ATOM 5363 C C . THR A 1 677 ? 4.322 -24.132 -6.597 1.00 72.75 677 THR A C 1
ATOM 5365 O O . THR A 1 677 ? 4.800 -25.231 -6.328 1.00 72.75 677 THR A O 1
ATOM 5368 N N . SER A 1 678 ? 4.521 -23.529 -7.758 1.00 59.44 678 SER A N 1
ATOM 5369 C CA . SER A 1 678 ? 5.496 -23.979 -8.730 1.00 59.44 678 SER A CA 1
ATOM 5370 C C . SER A 1 678 ? 6.913 -23.592 -8.297 1.00 59.44 678 SER A C 1
ATOM 5372 O O . SER A 1 678 ? 7.379 -22.482 -8.565 1.00 59.44 678 SER A O 1
ATOM 5374 N N . ARG A 1 679 ? 7.624 -24.498 -7.619 1.00 56.03 679 ARG A N 1
ATOM 5375 C CA . ARG A 1 679 ? 9.083 -24.374 -7.471 1.00 56.03 679 ARG A CA 1
ATOM 5376 C C . ARG A 1 679 ? 9.732 -24.688 -8.821 1.00 56.03 679 ARG A C 1
ATOM 5378 O O . ARG A 1 679 ? 9.287 -25.596 -9.515 1.00 56.03 679 ARG A O 1
ATOM 5385 N N . SER A 1 680 ? 10.797 -23.973 -9.182 1.00 44.31 680 SER A N 1
ATOM 5386 C CA . SER A 1 680 ? 11.431 -24.023 -10.516 1.00 44.31 680 SER A CA 1
ATOM 5387 C C . SER A 1 680 ? 12.015 -25.384 -10.934 1.00 44.31 680 SER A C 1
ATOM 5389 O O . SER A 1 680 ? 12.454 -25.534 -12.070 1.00 44.31 680 SER A O 1
ATOM 5391 N N . THR A 1 681 ? 12.022 -26.370 -10.036 1.00 38.66 681 THR A N 1
ATOM 5392 C CA . THR A 1 681 ? 12.505 -27.740 -10.263 1.00 38.66 681 THR A CA 1
ATOM 5393 C C . THR A 1 681 ? 11.403 -28.803 -10.192 1.00 38.66 681 THR A C 1
ATOM 5395 O O . THR A 1 681 ? 11.724 -29.984 -10.266 1.00 38.66 681 THR A O 1
ATOM 5398 N N . ASP A 1 682 ? 10.133 -28.430 -9.985 1.00 52.56 682 ASP A N 1
ATOM 5399 C CA . ASP A 1 682 ? 9.051 -29.385 -9.697 1.00 52.56 682 ASP A CA 1
ATOM 5400 C C . ASP A 1 682 ? 7.913 -29.333 -10.728 1.00 52.56 682 ASP A C 1
ATOM 5402 O O . ASP A 1 682 ? 6.784 -28.919 -10.457 1.00 52.56 682 ASP A O 1
ATOM 5406 N N . SER A 1 683 ? 8.220 -29.796 -11.942 1.00 50.28 683 SER A N 1
ATOM 5407 C CA . SER A 1 683 ? 7.238 -30.014 -13.014 1.00 50.28 683 SER A CA 1
ATOM 5408 C C . SER A 1 683 ? 6.246 -31.148 -12.714 1.00 50.28 683 SER A C 1
ATOM 5410 O O . SER A 1 683 ? 5.283 -31.339 -13.457 1.00 50.28 683 SER A O 1
ATOM 5412 N N . ASN A 1 684 ? 6.433 -31.896 -11.619 1.00 55.62 684 ASN A N 1
ATOM 5413 C CA . ASN A 1 684 ? 5.540 -32.989 -11.237 1.00 55.62 684 ASN A CA 1
ATOM 5414 C C . ASN A 1 684 ? 4.234 -32.489 -10.604 1.00 55.62 684 ASN A C 1
ATOM 5416 O O . ASN A 1 684 ? 3.241 -33.209 -10.636 1.00 55.62 684 ASN A O 1
ATOM 5420 N N . GLY A 1 685 ? 4.194 -31.248 -10.097 1.00 59.81 685 GLY A N 1
ATOM 5421 C CA . GLY A 1 685 ? 3.008 -30.670 -9.446 1.00 59.81 685 GLY A CA 1
ATOM 5422 C C . GLY A 1 685 ? 1.745 -30.598 -10.320 1.00 59.81 685 GLY A C 1
ATOM 5423 O O . GLY A 1 685 ? 0.643 -30.496 -9.785 1.00 59.81 685 GLY A O 1
ATOM 5424 N N . PHE A 1 686 ? 1.887 -30.692 -11.648 1.00 65.00 686 PHE A N 1
ATOM 5425 C CA . PHE A 1 686 ? 0.776 -30.762 -12.606 1.00 65.00 686 PHE A CA 1
ATOM 5426 C C . PHE A 1 686 ? 0.515 -32.172 -13.178 1.00 65.00 686 PHE A C 1
ATOM 5428 O O . PHE A 1 686 ? -0.509 -32.394 -13.823 1.00 65.00 686 PHE A O 1
ATOM 5435 N N . GLN A 1 687 ? 1.395 -33.153 -12.953 1.00 60.78 687 GLN A N 1
ATOM 5436 C CA . GLN A 1 687 ? 1.285 -34.467 -13.598 1.00 60.78 687 GLN A CA 1
ATOM 5437 C C . GLN A 1 687 ? 0.062 -35.263 -13.114 1.00 60.78 687 GLN A C 1
ATOM 5439 O O . GLN A 1 687 ? -0.264 -35.302 -11.928 1.00 60.78 687 GLN A O 1
ATOM 5444 N N . GLY A 1 688 ? -0.624 -35.922 -14.054 1.00 60.47 688 GLY A N 1
ATOM 5445 C CA . GLY A 1 688 ? -1.810 -36.746 -13.788 1.00 60.47 688 GLY A CA 1
ATOM 5446 C C . GLY A 1 688 ? -3.094 -35.965 -13.471 1.00 60.47 688 GLY A C 1
ATOM 5447 O O . GLY A 1 688 ? -4.129 -36.578 -13.195 1.00 60.47 688 GLY A O 1
ATOM 5448 N N . ILE A 1 689 ? -3.070 -34.629 -13.512 1.00 70.62 689 ILE A N 1
ATOM 5449 C CA . ILE A 1 689 ? -4.233 -33.792 -13.200 1.00 70.62 689 ILE A CA 1
ATOM 5450 C C . ILE A 1 689 ? -5.138 -33.658 -14.431 1.00 70.62 689 ILE A C 1
ATOM 5452 O O . ILE A 1 689 ? -5.017 -32.744 -15.246 1.00 70.62 689 ILE A O 1
ATOM 5456 N N . HIS A 1 690 ? -6.106 -34.570 -14.537 1.00 72.06 690 HIS A N 1
ATOM 5457 C CA . HIS A 1 690 ? -7.099 -34.568 -15.610 1.00 72.06 690 HIS A CA 1
ATOM 5458 C C . HIS A 1 690 ? -8.536 -34.631 -15.061 1.00 72.06 690 HIS A C 1
ATOM 5460 O O . HIS A 1 690 ? -8.910 -35.527 -14.304 1.00 72.06 690 HIS A O 1
ATOM 5466 N N . LYS A 1 691 ? -9.356 -33.661 -15.474 1.00 81.75 691 LYS A N 1
ATOM 5467 C CA . LYS A 1 691 ? -10.818 -33.590 -15.311 1.00 81.75 691 LYS A CA 1
ATOM 5468 C C . LYS A 1 691 ? -11.402 -32.984 -16.594 1.00 81.75 691 LYS A C 1
ATOM 5470 O O . LYS A 1 691 ? -10.684 -32.297 -17.314 1.00 81.75 691 LYS A O 1
ATOM 5475 N N . ASP A 1 692 ? -12.690 -33.221 -16.849 1.00 82.62 692 ASP A N 1
ATOM 5476 C CA . ASP A 1 692 ? -13.434 -32.630 -17.979 1.00 82.62 692 ASP A CA 1
ATOM 5477 C C . ASP A 1 692 ? -13.551 -31.098 -17.872 1.00 82.62 692 ASP A C 1
ATOM 5479 O O . ASP A 1 692 ? -13.413 -30.395 -18.865 1.00 82.62 692 ASP A O 1
ATOM 5483 N N . LYS A 1 693 ? -13.768 -30.587 -16.652 1.00 91.62 693 LYS A N 1
ATOM 5484 C CA . LYS A 1 693 ? -13.952 -29.160 -16.343 1.00 91.62 693 LYS A CA 1
ATOM 5485 C C . LYS A 1 693 ? -12.814 -28.621 -15.478 1.00 91.62 693 LYS A C 1
ATOM 5487 O O . LYS A 1 693 ? -13.030 -28.275 -14.314 1.00 91.62 693 LYS A O 1
ATOM 5492 N N . LEU A 1 694 ? -11.594 -28.592 -16.000 1.00 92.81 694 LEU A N 1
ATOM 5493 C CA . LEU A 1 694 ? -10.437 -28.000 -15.322 1.00 92.81 694 LEU A CA 1
ATOM 5494 C C . LEU A 1 694 ? -10.307 -26.504 -15.650 1.00 92.81 694 LEU A C 1
ATOM 5496 O O . LEU A 1 694 ? -10.242 -26.151 -16.819 1.00 92.81 694 LEU A O 1
ATOM 5500 N N . LEU A 1 695 ? -10.188 -25.644 -14.640 1.00 94.38 695 LEU A N 1
ATOM 5501 C CA . LEU A 1 695 ? -9.665 -24.282 -14.769 1.00 94.38 695 LEU A CA 1
ATOM 5502 C C . LEU A 1 695 ? -8.279 -24.217 -14.128 1.00 94.38 695 LEU A C 1
ATOM 5504 O O . LEU A 1 695 ? -8.111 -24.622 -12.979 1.00 94.38 695 LEU A O 1
ATOM 5508 N N . LEU A 1 696 ? -7.306 -23.665 -14.842 1.00 92.38 696 LEU A N 1
ATOM 5509 C CA . LEU A 1 696 ? -6.019 -23.260 -14.279 1.00 92.38 696 LEU A CA 1
ATOM 5510 C C . LEU A 1 696 ? -5.961 -21.732 -14.144 1.00 92.38 696 LEU A C 1
ATOM 5512 O O . LEU A 1 696 ? -6.403 -21.015 -15.037 1.00 92.38 696 LEU A O 1
ATOM 5516 N N . ILE A 1 697 ? -5.417 -21.222 -13.043 1.00 90.44 697 ILE A N 1
ATOM 5517 C CA . ILE A 1 697 ? -5.139 -19.794 -12.843 1.00 90.44 697 ILE A CA 1
ATOM 5518 C C . ILE A 1 697 ? -3.657 -19.636 -12.511 1.00 90.44 697 ILE A C 1
ATOM 5520 O O . ILE A 1 697 ? -3.181 -20.131 -11.490 1.00 90.44 697 ILE A O 1
ATOM 5524 N N . VAL A 1 698 ? -2.939 -18.936 -13.376 1.00 87.12 698 VAL A N 1
ATOM 5525 C CA . VAL A 1 698 ? -1.519 -18.629 -13.243 1.00 87.12 698 VAL A CA 1
ATOM 5526 C C . VAL A 1 698 ? -1.404 -17.131 -12.967 1.00 87.12 698 VAL A C 1
ATOM 5528 O O . VAL A 1 698 ? -1.622 -16.319 -13.866 1.00 87.12 698 VAL A O 1
ATOM 5531 N N . ASP A 1 699 ? -1.131 -16.777 -11.712 1.00 78.44 699 ASP A N 1
ATOM 5532 C CA . ASP A 1 699 ? -1.013 -15.393 -11.235 1.00 78.44 699 ASP A CA 1
ATOM 5533 C C . ASP A 1 699 ? 0.460 -14.944 -11.213 1.00 78.44 699 ASP A C 1
ATOM 5535 O O . ASP A 1 699 ? 1.358 -15.746 -10.952 1.00 78.44 699 ASP A O 1
ATOM 5539 N N . GLU A 1 700 ? 0.716 -13.677 -11.543 1.00 72.94 700 GLU A N 1
ATOM 5540 C CA . GLU A 1 700 ? 2.029 -13.145 -11.962 1.00 72.94 700 GLU A CA 1
ATOM 5541 C C . GLU A 1 700 ? 2.785 -14.069 -12.944 1.00 72.94 700 GLU A C 1
ATOM 5543 O O . GLU A 1 700 ? 3.972 -14.374 -12.789 1.00 72.94 700 GLU A O 1
ATOM 5548 N N . ALA A 1 701 ? 2.081 -14.499 -13.997 1.00 78.88 701 ALA A N 1
ATOM 5549 C CA . ALA A 1 701 ? 2.505 -15.516 -14.963 1.00 78.88 701 ALA A CA 1
ATOM 5550 C C . ALA A 1 701 ? 3.858 -15.255 -15.657 1.00 78.88 701 ALA A C 1
ATOM 5552 O O . ALA A 1 701 ? 4.506 -16.197 -16.107 1.00 78.88 701 ALA A O 1
ATOM 5553 N N . CYS A 1 702 ? 4.333 -14.007 -15.717 1.00 73.38 702 CYS A N 1
ATOM 5554 C CA . CYS A 1 702 ? 5.657 -13.691 -16.266 1.00 73.38 702 CYS A CA 1
ATOM 5555 C C . CYS A 1 702 ? 6.827 -14.205 -15.398 1.00 73.38 702 CYS A C 1
ATOM 5557 O O . CYS A 1 702 ? 7.954 -14.271 -15.883 1.00 73.38 702 CYS A O 1
ATOM 5559 N N . GLY A 1 703 ? 6.580 -14.554 -14.129 1.00 64.56 703 GLY A N 1
ATOM 5560 C CA . GLY A 1 703 ? 7.572 -15.133 -13.215 1.00 64.56 703 GLY A CA 1
ATOM 5561 C C . GLY A 1 703 ? 7.594 -16.668 -13.174 1.00 64.56 703 GLY A C 1
ATOM 5562 O O . GLY A 1 703 ? 8.261 -17.234 -12.310 1.00 64.56 703 GLY A O 1
ATOM 5563 N N . ILE A 1 704 ? 6.842 -17.342 -14.048 1.00 76.25 704 ILE A N 1
ATOM 5564 C CA . ILE A 1 704 ? 6.709 -18.806 -14.093 1.00 76.25 704 ILE A CA 1
ATOM 5565 C C . ILE A 1 704 ? 7.722 -19.411 -15.078 1.00 76.25 704 ILE A C 1
ATOM 5567 O O . ILE A 1 704 ? 7.970 -18.852 -16.147 1.00 76.25 704 ILE A O 1
ATOM 5571 N N . SER A 1 705 ? 8.324 -20.555 -14.726 1.00 76.50 705 SER A N 1
ATOM 5572 C CA . SER A 1 705 ? 9.319 -21.222 -15.579 1.00 76.50 705 SER A CA 1
ATOM 5573 C C . SER A 1 705 ? 8.674 -22.095 -16.673 1.00 76.50 705 SER A C 1
ATOM 5575 O O . SER A 1 705 ? 7.555 -22.579 -16.483 1.00 76.50 705 SER A O 1
ATOM 5577 N N . PRO A 1 706 ? 9.368 -22.357 -17.802 1.00 78.69 706 PRO A N 1
ATOM 5578 C CA . PRO A 1 706 ? 8.832 -23.156 -18.910 1.00 78.69 706 PRO A CA 1
ATOM 5579 C C . PRO A 1 706 ? 8.273 -24.516 -18.493 1.00 78.69 706 PRO A C 1
ATOM 5581 O O . PRO A 1 706 ? 7.146 -24.841 -18.837 1.00 78.69 706 PRO A O 1
ATOM 5584 N N . GLN A 1 707 ? 8.988 -25.252 -17.641 1.00 75.56 707 GLN A N 1
ATOM 5585 C CA . GLN A 1 707 ? 8.615 -26.606 -17.210 1.00 75.56 707 GLN A CA 1
ATOM 5586 C C . GLN A 1 707 ? 7.310 -26.645 -16.394 1.00 75.56 707 GLN A C 1
ATOM 5588 O O . GLN A 1 707 ? 6.663 -27.685 -16.283 1.00 75.56 707 GLN A O 1
ATOM 5593 N N . VAL A 1 708 ? 6.940 -25.516 -15.787 1.00 78.19 708 VAL A N 1
ATOM 5594 C CA . VAL A 1 708 ? 5.706 -25.350 -15.011 1.00 78.19 708 VAL A CA 1
ATOM 5595 C C . VAL A 1 708 ? 4.552 -24.987 -15.939 1.00 78.19 708 VAL A C 1
ATOM 5597 O O . VAL A 1 708 ? 3.461 -25.536 -15.805 1.00 78.19 708 VAL A O 1
ATOM 5600 N N . ASP A 1 709 ? 4.795 -24.078 -16.881 1.00 83.50 709 ASP A N 1
ATOM 5601 C CA . ASP A 1 709 ? 3.796 -23.610 -17.841 1.00 83.50 709 ASP A CA 1
ATOM 5602 C C . ASP A 1 709 ? 3.444 -24.699 -18.877 1.00 83.50 709 ASP A C 1
ATOM 5604 O O . ASP A 1 709 ? 2.272 -24.909 -19.180 1.00 83.50 709 ASP A O 1
ATOM 5608 N N . GLU A 1 710 ? 4.434 -25.485 -19.314 1.00 82.75 710 GLU A N 1
ATOM 5609 C CA . GLU A 1 710 ? 4.260 -26.730 -20.077 1.00 82.75 710 GLU A CA 1
ATOM 5610 C C . GLU A 1 710 ? 3.446 -27.766 -19.287 1.00 82.75 710 GLU A C 1
ATOM 5612 O O . GLU A 1 710 ? 2.531 -28.389 -19.830 1.00 82.75 710 GLU A O 1
ATOM 5617 N N . GLY A 1 711 ? 3.729 -27.920 -17.987 1.00 82.25 711 GLY A N 1
ATOM 5618 C CA . GLY A 1 711 ? 2.954 -28.774 -17.085 1.00 82.25 711 GLY A CA 1
ATOM 5619 C C . GLY A 1 711 ? 1.485 -28.346 -17.006 1.00 82.25 711 GLY A C 1
ATOM 5620 O O . GLY A 1 711 ? 0.590 -29.184 -17.139 1.00 82.25 711 GLY A O 1
ATOM 5621 N N . ALA A 1 712 ? 1.228 -27.043 -16.875 1.00 83.88 712 ALA A N 1
ATOM 5622 C CA . ALA A 1 712 ? -0.112 -26.466 -16.891 1.00 83.88 712 ALA A CA 1
ATOM 5623 C C . ALA A 1 712 ? -0.833 -26.699 -18.236 1.00 83.88 712 ALA A C 1
ATOM 5625 O O . ALA A 1 712 ? -1.926 -27.271 -18.242 1.00 83.88 712 ALA A O 1
ATOM 5626 N N . ASP A 1 713 ? -0.221 -26.350 -19.375 1.00 84.31 713 ASP A N 1
ATOM 5627 C CA . ASP A 1 713 ? -0.812 -26.573 -20.707 1.00 84.31 713 ASP A CA 1
ATOM 5628 C C . ASP A 1 713 ? -1.083 -28.072 -20.970 1.00 84.31 713 ASP A C 1
ATOM 5630 O O . ASP A 1 713 ? -2.125 -28.416 -21.536 1.00 84.31 713 ASP A O 1
ATOM 5634 N N . SER A 1 714 ? -0.228 -28.987 -20.487 1.00 83.56 714 SER A N 1
ATOM 5635 C CA . SER A 1 714 ? -0.420 -30.444 -20.635 1.00 83.56 714 SER A CA 1
ATOM 5636 C C . SER A 1 714 ? -1.698 -30.980 -19.967 1.00 83.56 714 SER A C 1
ATOM 5638 O O . SER A 1 714 ? -2.257 -31.990 -20.399 1.00 83.56 714 SER A O 1
ATOM 5640 N N . CYS A 1 715 ? -2.223 -30.284 -18.953 1.00 82.50 715 CYS A N 1
ATOM 5641 C CA . CYS A 1 715 ? -3.475 -30.659 -18.294 1.00 82.50 715 CYS A CA 1
ATOM 5642 C C . CYS A 1 715 ? -4.717 -30.295 -19.132 1.00 82.50 715 CYS A C 1
ATOM 5644 O O . CYS A 1 715 ? -5.812 -30.828 -18.915 1.00 82.50 715 CYS A O 1
ATOM 5646 N N . LEU A 1 716 ? -4.586 -29.388 -20.106 1.00 85.69 716 LEU A N 1
ATOM 5647 C CA . LEU A 1 716 ? -5.698 -28.784 -20.845 1.00 85.69 716 LEU A CA 1
ATOM 5648 C C . LEU A 1 716 ? -6.175 -29.641 -22.030 1.00 85.69 716 LEU A C 1
ATOM 5650 O O . LEU A 1 716 ? -6.546 -29.118 -23.077 1.00 85.69 716 LEU A O 1
ATOM 5654 N N . VAL A 1 717 ? -6.230 -30.965 -21.872 1.00 82.06 717 VAL A N 1
ATOM 5655 C CA . VAL A 1 717 ? -6.698 -31.886 -22.926 1.00 82.06 717 VAL A CA 1
ATOM 5656 C C . VAL A 1 717 ? -8.196 -31.740 -23.241 1.00 82.06 717 VAL A C 1
ATOM 5658 O O . VAL A 1 717 ? -8.577 -31.769 -24.409 1.00 82.06 717 VAL A O 1
ATOM 5661 N N . GLY A 1 718 ? -9.049 -31.504 -22.236 1.00 81.88 718 GLY A N 1
ATOM 5662 C CA . GLY A 1 718 ? -10.509 -31.429 -22.396 1.00 81.88 718 GLY A CA 1
ATOM 5663 C C . GLY A 1 718 ? -11.009 -30.231 -23.218 1.00 81.88 718 GLY A C 1
ATOM 5664 O O . GLY A 1 718 ? -10.329 -29.210 -23.352 1.00 81.88 718 GLY A O 1
ATOM 5665 N N . SER A 1 719 ? -12.227 -30.327 -23.755 1.00 84.06 719 SER A N 1
ATOM 5666 C CA . SER A 1 719 ? -12.927 -29.223 -24.438 1.00 84.06 719 SER A CA 1
ATOM 5667 C C . SER A 1 719 ? -13.504 -28.194 -23.456 1.00 84.06 719 SER A C 1
ATOM 5669 O O . SER A 1 719 ? -13.501 -26.994 -23.739 1.00 84.06 719 SER A O 1
ATOM 5671 N N . ASN A 1 720 ? -13.935 -28.647 -22.275 1.00 87.56 720 ASN A N 1
ATOM 5672 C CA . ASN A 1 720 ? -14.443 -27.792 -21.200 1.00 87.56 720 ASN A CA 1
ATOM 5673 C C . ASN A 1 720 ? -13.328 -27.285 -20.259 1.00 87.56 720 ASN A C 1
ATOM 5675 O O . ASN A 1 720 ? -13.610 -26.545 -19.316 1.00 87.56 720 ASN A O 1
ATOM 5679 N N . ASN A 1 721 ? -12.060 -27.616 -20.545 1.00 92.50 721 ASN A N 1
ATOM 5680 C CA . ASN A 1 721 ? -10.906 -27.074 -19.828 1.00 92.50 721 ASN A CA 1
ATOM 5681 C C . ASN A 1 721 ? -10.655 -25.604 -20.209 1.00 92.50 721 ASN A C 1
ATOM 5683 O O . ASN A 1 721 ? -10.930 -25.178 -21.337 1.00 92.50 721 ASN A O 1
ATOM 5687 N N . ARG A 1 722 ? -10.145 -24.827 -19.252 1.00 93.75 722 ARG A N 1
ATOM 5688 C CA . ARG A 1 722 ? -9.892 -23.384 -19.323 1.00 93.75 722 ARG A CA 1
ATOM 5689 C C . ARG A 1 722 ? -8.586 -23.032 -18.622 1.00 93.75 722 ARG A C 1
ATOM 5691 O O . ARG A 1 722 ? -8.167 -23.720 -17.692 1.00 93.75 722 ARG A O 1
ATOM 5698 N N . MET A 1 723 ? -7.983 -21.911 -19.002 1.00 92.81 723 MET A N 1
ATOM 5699 C CA . MET A 1 723 ? -6.888 -21.319 -18.239 1.00 92.81 723 MET A CA 1
ATOM 5700 C C . MET A 1 723 ? -6.892 -19.795 -18.301 1.00 92.81 723 MET A C 1
ATOM 5702 O O . MET A 1 723 ? -7.113 -19.219 -19.362 1.00 92.81 723 MET A O 1
ATOM 5706 N N . LEU A 1 724 ? -6.585 -19.165 -17.169 1.00 91.75 724 LEU A N 1
ATOM 5707 C CA . LEU A 1 724 ? -6.192 -17.767 -17.057 1.00 91.75 724 LEU A CA 1
ATOM 5708 C C . LEU A 1 724 ? -4.686 -17.689 -16.772 1.00 91.75 724 LEU A C 1
ATOM 5710 O O . LEU A 1 724 ? -4.248 -18.170 -15.731 1.00 91.75 724 LEU A O 1
ATOM 5714 N N . ARG A 1 725 ? -3.909 -17.034 -17.637 1.00 89.06 725 ARG A N 1
ATOM 5715 C CA . ARG A 1 725 ? -2.584 -16.490 -17.291 1.00 89.06 725 ARG A CA 1
ATOM 5716 C C . ARG A 1 725 ? -2.722 -14.980 -17.100 1.00 89.06 725 ARG A C 1
ATOM 5718 O O . ARG A 1 725 ? -3.177 -14.305 -18.020 1.00 89.06 725 ARG A O 1
ATOM 5725 N N . ILE A 1 726 ? -2.336 -14.433 -15.952 1.00 80.06 726 ILE A N 1
ATOM 5726 C CA . ILE A 1 726 ? -2.384 -12.988 -15.675 1.00 80.06 726 ILE A CA 1
ATOM 5727 C C . ILE A 1 726 ? -1.077 -12.519 -15.040 1.00 80.06 726 ILE A C 1
ATOM 5729 O O . ILE A 1 726 ? -0.480 -13.234 -14.241 1.00 80.06 726 ILE A O 1
ATOM 5733 N N . GLY A 1 727 ? -0.616 -11.323 -15.400 1.00 70.50 727 GLY A N 1
ATOM 5734 C CA . GLY A 1 727 ? 0.553 -10.720 -14.767 1.00 70.50 727 GLY A CA 1
ATOM 5735 C C . GLY A 1 727 ? 1.096 -9.506 -15.506 1.00 70.50 727 GLY A C 1
ATOM 5736 O O . GLY A 1 727 ? 0.644 -9.146 -16.598 1.00 70.50 727 GLY A O 1
ATOM 5737 N N . ASN A 1 728 ? 2.114 -8.899 -14.905 1.00 66.69 728 ASN A N 1
ATOM 5738 C CA . ASN A 1 728 ? 2.873 -7.825 -15.533 1.00 66.69 728 ASN A CA 1
ATOM 5739 C C . ASN A 1 728 ? 3.752 -8.399 -16.667 1.00 66.69 728 ASN A C 1
ATOM 5741 O O . ASN A 1 728 ? 4.443 -9.395 -16.441 1.00 66.69 728 ASN A O 1
ATOM 5745 N N . PRO A 1 729 ? 3.785 -7.805 -17.873 1.00 74.81 729 PRO A N 1
ATOM 5746 C CA . PRO A 1 729 ? 4.612 -8.300 -18.972 1.00 74.81 729 PRO A CA 1
ATOM 5747 C C . PRO A 1 729 ? 6.067 -7.831 -18.807 1.00 74.81 729 PRO A C 1
ATOM 5749 O O . PRO A 1 729 ? 6.482 -6.823 -19.373 1.00 74.81 729 PRO A O 1
ATOM 5752 N N . LEU A 1 730 ? 6.841 -8.518 -17.961 1.00 62.88 730 LEU A N 1
ATOM 5753 C CA . LEU A 1 730 ? 8.178 -8.073 -17.532 1.00 62.88 730 LEU A CA 1
ATOM 5754 C C . LEU A 1 730 ? 9.311 -8.435 -18.509 1.00 62.88 730 LEU A C 1
ATOM 5756 O O . LEU A 1 730 ? 10.305 -7.713 -18.557 1.00 62.88 730 LEU A O 1
ATOM 5760 N N . ALA A 1 731 ? 9.186 -9.533 -19.262 1.00 65.94 731 ALA A N 1
ATOM 5761 C CA . ALA A 1 731 ? 10.205 -10.001 -20.207 1.00 65.94 731 ALA A CA 1
ATOM 5762 C C . ALA A 1 731 ? 9.599 -10.838 -21.348 1.00 65.94 731 ALA A C 1
ATOM 5764 O O . ALA A 1 731 ? 8.798 -11.748 -21.100 1.00 65.94 731 ALA A O 1
ATOM 5765 N N . ASP A 1 732 ? 9.995 -10.550 -22.592 1.00 71.31 732 ASP A N 1
ATOM 5766 C CA . ASP A 1 732 ? 9.704 -11.416 -23.741 1.00 71.31 732 ASP A CA 1
ATOM 5767 C C . ASP A 1 732 ? 10.493 -12.745 -23.661 1.00 71.31 732 ASP A C 1
ATOM 5769 O O . ASP A 1 732 ? 11.351 -12.931 -22.798 1.00 71.31 732 ASP A O 1
ATOM 5773 N N . GLY A 1 733 ? 10.158 -13.716 -24.512 1.00 70.12 733 GLY A N 1
ATOM 5774 C CA . GLY A 1 733 ? 10.733 -15.067 -24.515 1.00 70.12 733 GLY A CA 1
ATOM 5775 C C . GLY A 1 733 ? 10.218 -15.974 -23.390 1.00 70.12 733 GLY A C 1
ATOM 5776 O O . GLY A 1 733 ? 10.377 -17.189 -23.461 1.00 70.12 733 GLY A O 1
ATOM 5777 N N . THR A 1 734 ? 9.547 -15.414 -22.378 1.00 78.69 734 THR A N 1
ATOM 5778 C CA . THR A 1 734 ? 8.848 -16.188 -21.344 1.00 78.69 734 THR A CA 1
ATOM 5779 C C . THR A 1 734 ? 7.677 -16.993 -21.936 1.00 78.69 734 THR A C 1
ATOM 5781 O O . THR A 1 734 ? 7.084 -16.571 -22.935 1.00 78.69 734 THR A O 1
ATOM 5784 N N . PRO A 1 735 ? 7.263 -18.116 -21.313 1.00 82.12 735 PRO A N 1
ATOM 5785 C CA . PRO A 1 735 ? 6.100 -18.887 -21.768 1.00 82.12 735 PRO A CA 1
ATOM 5786 C C . PRO A 1 735 ? 4.828 -18.033 -21.842 1.00 82.12 735 PRO A C 1
ATOM 5788 O O . PRO A 1 735 ? 4.076 -18.091 -22.814 1.00 82.12 735 PRO A O 1
ATOM 5791 N N . PHE A 1 736 ? 4.650 -17.136 -20.867 1.00 85.12 736 PHE A N 1
ATOM 5792 C CA . PHE A 1 736 ? 3.565 -16.159 -20.843 1.00 85.12 736 PHE A CA 1
ATOM 5793 C C . PHE A 1 736 ? 3.622 -15.165 -22.019 1.00 85.12 736 PHE A C 1
ATOM 5795 O O . PHE A 1 736 ? 2.576 -14.867 -22.599 1.00 85.12 736 PHE A O 1
ATOM 5802 N N . ALA A 1 737 ? 4.810 -14.706 -22.434 1.00 83.62 737 ALA A N 1
ATOM 5803 C CA . ALA A 1 737 ? 4.972 -13.882 -23.635 1.00 83.62 737 ALA A CA 1
ATOM 5804 C C . ALA A 1 737 ? 4.639 -14.654 -24.923 1.00 83.62 737 ALA A C 1
ATOM 5806 O O . ALA A 1 737 ? 3.925 -14.142 -25.788 1.00 83.62 737 ALA A O 1
ATOM 5807 N N . ILE A 1 738 ? 5.080 -15.912 -25.030 1.00 84.12 738 ILE A N 1
ATOM 5808 C CA . ILE A 1 738 ? 4.781 -16.800 -26.166 1.00 84.12 738 ILE A CA 1
ATOM 5809 C C . ILE A 1 738 ? 3.271 -17.084 -26.258 1.00 84.12 738 ILE A C 1
ATOM 5811 O O . ILE A 1 738 ? 2.689 -17.005 -27.341 1.00 84.12 738 ILE A O 1
ATOM 5815 N N . ALA A 1 739 ? 2.609 -17.351 -25.129 1.00 84.94 739 ALA A N 1
ATOM 5816 C CA . ALA A 1 739 ? 1.159 -17.519 -25.064 1.00 84.94 739 ALA A CA 1
ATOM 5817 C C . ALA A 1 739 ? 0.421 -16.229 -25.466 1.00 84.94 739 ALA A C 1
ATOM 5819 O O . ALA A 1 739 ? -0.503 -16.268 -26.283 1.00 84.94 739 ALA A O 1
ATOM 5820 N N . CYS A 1 740 ? 0.874 -15.077 -24.965 1.00 84.81 740 CYS A N 1
ATOM 5821 C CA . CYS A 1 740 ? 0.329 -13.768 -25.315 1.00 84.81 740 CYS A CA 1
ATOM 5822 C C . CYS A 1 740 ? 0.451 -13.424 -26.804 1.00 84.81 740 CYS A C 1
ATOM 5824 O O . CYS A 1 740 ? -0.471 -12.828 -27.361 1.00 84.81 740 CYS A O 1
ATOM 5826 N N . LYS A 1 741 ? 1.549 -13.814 -27.464 1.00 84.44 741 LYS A N 1
ATOM 5827 C CA . LYS A 1 741 ? 1.744 -13.626 -28.914 1.00 84.44 741 LYS A CA 1
ATOM 5828 C C . LYS A 1 741 ? 0.695 -14.358 -29.766 1.00 84.44 741 LYS A C 1
ATOM 5830 O O . LYS A 1 741 ? 0.493 -13.973 -30.912 1.00 84.44 741 LYS A O 1
ATOM 5835 N N . ARG A 1 742 ? -0.001 -15.367 -29.218 1.00 82.50 742 ARG A N 1
ATOM 5836 C CA . ARG A 1 742 ? -1.142 -16.041 -29.874 1.00 82.50 742 ARG A CA 1
ATOM 5837 C C . ARG A 1 742 ? -2.465 -15.301 -29.651 1.00 82.50 742 ARG A C 1
ATOM 5839 O O . ARG A 1 742 ? -3.231 -15.129 -30.590 1.00 82.50 742 ARG A O 1
ATOM 5846 N N . SER A 1 743 ? -2.753 -14.915 -28.407 1.00 84.62 743 SER A N 1
ATOM 5847 C CA . SER A 1 743 ? -3.941 -14.139 -28.020 1.00 84.62 743 SER A CA 1
ATOM 5848 C C . SER A 1 743 ? -3.776 -13.592 -26.602 1.00 84.62 743 SER A C 1
ATOM 5850 O O . SER A 1 743 ? -3.241 -14.289 -25.734 1.00 84.62 743 SER A O 1
ATOM 5852 N N . HIS A 1 744 ? -4.244 -12.370 -26.344 1.00 88.31 744 HIS A N 1
ATOM 5853 C CA . HIS A 1 744 ? -4.252 -11.767 -25.012 1.00 88.31 744 HIS A CA 1
ATOM 5854 C C . HIS A 1 744 ? -5.286 -10.637 -24.886 1.00 88.31 744 HIS A C 1
ATOM 5856 O O . HIS A 1 744 ? -5.615 -9.965 -25.860 1.00 88.31 744 HIS A O 1
ATOM 5862 N N . ILE A 1 745 ? -5.734 -10.389 -23.656 1.00 80.44 745 ILE A N 1
ATOM 5863 C CA . ILE A 1 745 ? -6.310 -9.114 -23.222 1.00 80.44 745 ILE A CA 1
ATOM 5864 C C . ILE A 1 745 ? -5.139 -8.222 -22.789 1.00 80.44 745 ILE A C 1
ATOM 5866 O O . ILE A 1 745 ? -4.232 -8.684 -22.090 1.00 80.44 745 ILE A O 1
ATOM 5870 N N . ARG A 1 746 ? -5.147 -6.952 -23.201 1.00 82.62 746 ARG A N 1
ATOM 5871 C CA . ARG A 1 746 ? -4.143 -5.948 -22.827 1.00 82.62 746 ARG A CA 1
ATOM 5872 C C . ARG A 1 746 ? -4.809 -4.827 -22.040 1.00 82.62 746 ARG A C 1
ATOM 5874 O O . ARG A 1 746 ? -5.691 -4.162 -22.573 1.00 82.62 746 ARG A O 1
ATOM 5881 N N . ILE A 1 747 ? -4.343 -4.607 -20.817 1.00 72.81 747 ILE A N 1
ATOM 5882 C CA . ILE A 1 747 ? -4.827 -3.587 -19.883 1.00 72.81 747 ILE A CA 1
ATOM 5883 C C . ILE A 1 747 ? -3.659 -2.618 -19.619 1.00 72.81 747 ILE A C 1
ATOM 5885 O O . ILE A 1 747 ? -2.894 -2.829 -18.670 1.00 72.81 747 ILE A O 1
ATOM 5889 N N . PRO A 1 748 ? -3.439 -1.626 -20.507 1.00 77.44 748 PRO A N 1
ATOM 5890 C CA . PRO A 1 748 ? -2.406 -0.609 -20.348 1.00 77.44 748 PRO A CA 1
ATOM 5891 C C . PRO A 1 748 ? -2.862 0.484 -19.375 1.00 77.44 748 PRO A C 1
ATOM 5893 O O . PRO A 1 748 ? -4.047 0.633 -19.094 1.00 77.44 748 PRO A O 1
ATOM 5896 N N . ALA A 1 749 ? -1.936 1.342 -18.951 1.00 75.75 749 ALA A N 1
ATOM 5897 C CA . ALA A 1 749 ? -2.218 2.500 -18.105 1.00 75.75 749 ALA A CA 1
ATOM 5898 C C . ALA A 1 749 ? -3.395 3.352 -18.611 1.00 75.75 749 ALA A C 1
ATOM 5900 O O . ALA A 1 749 ? -4.185 3.853 -17.818 1.00 75.75 749 ALA A O 1
ATOM 5901 N N . TRP A 1 750 ? -3.525 3.481 -19.932 1.00 80.44 750 TRP A N 1
ATOM 5902 C CA . TRP A 1 750 ? -4.491 4.346 -20.612 1.00 80.44 750 TRP A CA 1
ATOM 5903 C C . TRP A 1 750 ? -5.954 3.914 -20.483 1.00 80.44 750 TRP A C 1
ATOM 5905 O O . TRP A 1 750 ? -6.822 4.762 -20.656 1.00 80.44 750 TRP A O 1
ATOM 5915 N N . THR A 1 751 ? -6.251 2.641 -20.191 1.00 70.50 751 THR A N 1
ATOM 5916 C CA . THR A 1 751 ? -7.641 2.199 -19.952 1.00 70.50 751 THR A CA 1
ATOM 5917 C C . THR A 1 751 ? -8.099 2.467 -18.519 1.00 70.50 751 THR A C 1
ATOM 5919 O O . THR A 1 751 ? -9.291 2.378 -18.230 1.00 70.50 751 THR A O 1
ATOM 5922 N N . HIS A 1 752 ? -7.188 2.851 -17.619 1.00 67.94 752 HIS A N 1
ATOM 5923 C CA . HIS A 1 752 ? -7.526 3.146 -16.233 1.00 67.94 752 HIS A CA 1
ATOM 5924 C C . HIS A 1 752 ? -8.369 4.440 -16.124 1.00 67.94 752 HIS A C 1
ATOM 5926 O O . HIS A 1 752 ? -7.939 5.489 -16.626 1.00 67.94 752 HIS A O 1
ATOM 5932 N N . PRO A 1 753 ? -9.528 4.439 -15.423 1.00 58.78 753 PRO A N 1
ATOM 5933 C CA . PRO A 1 753 ? -10.454 5.581 -15.405 1.00 58.78 753 PRO A CA 1
ATOM 5934 C C . PRO A 1 753 ? -9.843 6.921 -14.964 1.00 58.78 753 PRO A C 1
ATOM 5936 O O . PRO A 1 753 ? -10.258 7.977 -15.435 1.00 58.78 753 PRO A O 1
ATOM 5939 N N . ASN A 1 754 ? -8.808 6.894 -14.116 1.00 71.06 754 ASN A N 1
ATOM 5940 C CA . ASN A 1 754 ? -8.063 8.083 -13.681 1.00 71.06 754 ASN A CA 1
ATOM 5941 C C . ASN A 1 754 ? -7.392 8.881 -14.802 1.00 71.06 754 ASN A C 1
ATOM 5943 O O . ASN A 1 754 ? -6.989 10.018 -14.553 1.00 71.06 754 ASN A O 1
ATOM 5947 N N . VAL A 1 755 ? -7.139 8.272 -15.962 1.00 82.75 755 VAL A N 1
ATOM 5948 C CA . VAL A 1 755 ? -6.265 8.839 -17.002 1.00 82.75 755 VAL A CA 1
ATOM 5949 C C . VAL A 1 755 ? -6.838 8.723 -18.411 1.00 82.75 755 VAL A C 1
ATOM 5951 O O . VAL A 1 755 ? -6.474 9.535 -19.255 1.00 82.75 755 VAL A O 1
ATOM 5954 N N . ALA A 1 756 ? -7.768 7.800 -18.670 1.00 81.44 756 ALA A N 1
ATOM 5955 C CA . ALA A 1 756 ? -8.380 7.597 -19.990 1.00 81.44 756 ALA A CA 1
ATOM 5956 C C . ALA A 1 756 ? -8.977 8.878 -20.623 1.00 81.44 756 ALA A C 1
ATOM 5958 O O . ALA A 1 756 ? -8.954 9.049 -21.839 1.00 81.44 756 ALA A O 1
ATOM 5959 N N . TRP A 1 757 ? -9.455 9.819 -19.804 1.00 91.38 757 TRP A N 1
ATOM 5960 C CA . TRP A 1 757 ? -9.943 11.136 -20.234 1.00 91.38 757 TRP A CA 1
ATOM 5961 C C . TRP A 1 757 ? -8.834 12.103 -20.686 1.00 91.38 757 TRP A C 1
ATOM 5963 O O . TRP A 1 757 ? -9.092 12.964 -21.528 1.00 91.38 757 TRP A O 1
ATOM 5973 N N . ALA A 1 758 ? -7.625 11.989 -20.127 1.00 92.25 758 ALA A N 1
ATOM 5974 C CA . ALA A 1 758 ? -6.548 12.975 -20.250 1.00 92.25 758 ALA A CA 1
ATOM 5975 C C . ALA A 1 758 ? -5.632 12.744 -21.458 1.00 92.25 758 ALA A C 1
ATOM 5977 O O . ALA A 1 758 ? -5.021 13.685 -21.970 1.00 92.25 758 ALA A O 1
ATOM 5978 N N . TYR A 1 759 ? -5.523 11.490 -21.896 1.00 93.44 759 TYR A N 1
ATOM 5979 C CA . TYR A 1 759 ? -4.608 11.070 -22.951 1.00 93.44 759 TYR A CA 1
ATOM 5980 C C . TYR A 1 759 ? -5.325 10.871 -24.288 1.00 93.44 759 TYR A C 1
ATOM 5982 O O . TYR A 1 759 ?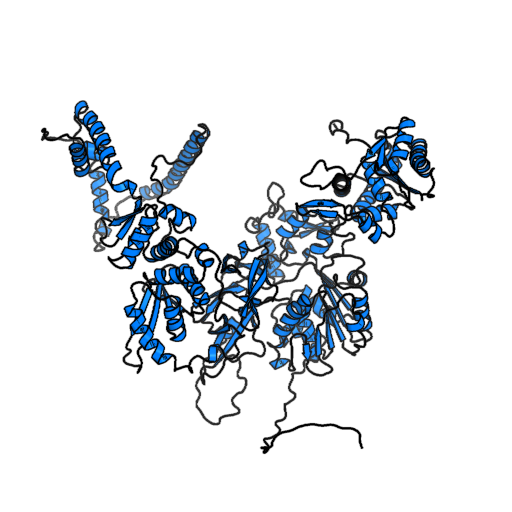 -6.489 10.478 -24.346 1.00 93.44 759 TYR A O 1
ATOM 5990 N N . GLN A 1 760 ? -4.599 11.115 -25.374 1.00 92.06 760 GLN A N 1
ATOM 5991 C CA . GLN A 1 760 ? -4.955 10.695 -26.726 1.00 92.06 760 GLN A CA 1
ATOM 5992 C C . GLN A 1 760 ? -3.786 9.940 -27.355 1.00 92.06 760 GLN A C 1
ATOM 5994 O O . GLN A 1 760 ? -2.650 10.047 -26.890 1.00 92.06 760 GLN A O 1
ATOM 5999 N N . ARG A 1 761 ? -4.063 9.165 -28.404 1.00 90.75 761 ARG A N 1
ATOM 6000 C CA . ARG A 1 761 ? -3.042 8.435 -29.157 1.00 90.75 761 ARG A CA 1
ATOM 6001 C C . ARG A 1 761 ? -2.604 9.261 -30.362 1.00 90.75 761 ARG A C 1
ATOM 6003 O O . ARG A 1 761 ? -3.423 9.556 -31.226 1.00 90.75 761 ARG A O 1
ATOM 6010 N N . GLU A 1 762 ? -1.325 9.609 -30.404 1.00 87.69 762 GLU A N 1
ATOM 6011 C CA . GLU A 1 762 ? -0.727 10.405 -31.476 1.00 87.69 762 GLU A CA 1
ATOM 6012 C C . GLU A 1 762 ? -0.457 9.572 -32.742 1.00 87.69 762 GLU A C 1
ATOM 6014 O O . GLU A 1 762 ? -0.593 8.344 -32.752 1.00 87.69 762 GLU A O 1
ATOM 6019 N N . SER A 1 763 ? -0.051 10.238 -33.828 1.00 78.94 763 SER A N 1
ATOM 6020 C CA . SER A 1 763 ? 0.222 9.613 -35.133 1.00 78.94 763 SER A CA 1
ATOM 6021 C C . SER A 1 763 ? 1.409 8.638 -35.137 1.00 78.94 763 SER A C 1
ATOM 6023 O O . SER A 1 763 ? 1.438 7.725 -35.960 1.00 78.94 763 SER A O 1
ATOM 6025 N N . ASP A 1 764 ? 2.348 8.768 -34.195 1.00 74.94 764 ASP A N 1
ATOM 6026 C CA . ASP A 1 764 ? 3.408 7.780 -33.935 1.00 74.94 764 ASP A CA 1
ATOM 6027 C C . ASP A 1 764 ? 2.929 6.581 -33.089 1.00 74.94 764 ASP A C 1
ATOM 6029 O O . ASP A 1 764 ? 3.684 5.648 -32.814 1.00 74.94 764 ASP A O 1
ATOM 6033 N N . GLY A 1 765 ? 1.655 6.584 -32.690 1.00 74.25 765 GLY A N 1
ATOM 6034 C CA . GLY A 1 765 ? 1.000 5.517 -31.952 1.00 74.25 765 GLY A CA 1
ATOM 6035 C C . GLY A 1 765 ? 1.206 5.550 -30.437 1.00 74.25 765 GLY A C 1
ATOM 6036 O O . GLY A 1 765 ? 0.685 4.640 -29.781 1.00 74.25 765 GLY A O 1
ATOM 6037 N N . ILE A 1 766 ? 1.914 6.549 -29.895 1.00 80.94 766 ILE A N 1
ATOM 6038 C CA . ILE A 1 766 ? 2.177 6.740 -28.458 1.00 80.94 766 ILE A CA 1
ATOM 6039 C C . ILE A 1 766 ? 1.065 7.592 -27.831 1.00 80.94 766 ILE A C 1
ATOM 6041 O O . ILE A 1 766 ? 0.536 8.507 -28.460 1.00 80.94 766 ILE A O 1
ATOM 6045 N N . HIS A 1 767 ? 0.704 7.308 -26.576 1.00 88.62 767 HIS A N 1
ATOM 6046 C CA . HIS A 1 767 ? -0.290 8.106 -25.857 1.00 88.62 767 HIS A CA 1
ATOM 6047 C C . HIS A 1 767 ? 0.351 9.302 -25.142 1.00 88.62 767 HIS A C 1
ATOM 6049 O O . HIS A 1 767 ? 1.302 9.150 -24.364 1.00 88.62 767 HIS A O 1
ATOM 6055 N N . ARG A 1 768 ? -0.184 10.502 -25.388 1.00 91.19 768 ARG A N 1
ATOM 6056 C CA . ARG A 1 768 ? 0.272 11.780 -24.811 1.00 91.19 768 ARG A CA 1
ATOM 6057 C C . ARG A 1 768 ? -0.915 12.601 -24.311 1.00 91.19 768 ARG A C 1
ATOM 6059 O O . ARG A 1 768 ? -2.055 12.338 -24.689 1.00 91.19 768 ARG A O 1
ATOM 6066 N N . ILE A 1 769 ? -0.656 13.535 -23.394 1.00 94.00 769 ILE A N 1
ATOM 6067 C CA . ILE A 1 769 ? -1.699 14.427 -22.872 1.00 94.00 769 ILE A CA 1
ATOM 6068 C C . ILE A 1 769 ? -2.278 15.249 -24.021 1.00 94.00 769 ILE A C 1
ATOM 6070 O O . ILE A 1 769 ? -1.523 15.857 -24.781 1.00 94.00 769 ILE A O 1
ATOM 6074 N N . LYS A 1 770 ? -3.611 15.271 -24.108 1.00 94.06 770 LYS A N 1
ATOM 6075 C CA . LYS A 1 770 ? -4.360 16.043 -25.103 1.00 94.06 770 LYS A CA 1
ATOM 6076 C C . LYS A 1 770 ? -3.914 17.516 -25.105 1.00 94.06 770 LYS A C 1
AT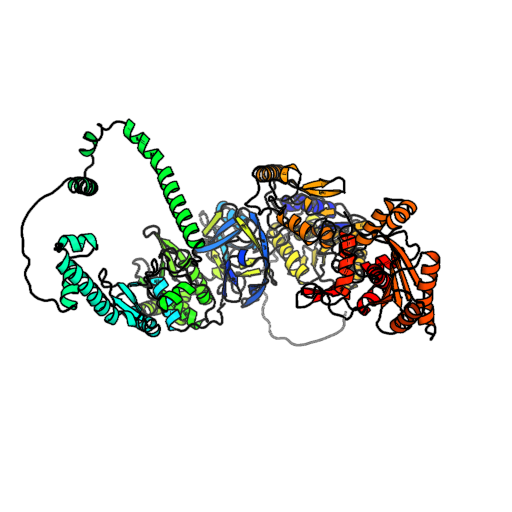OM 6078 O O . LYS A 1 770 ? -3.785 18.085 -24.014 1.00 94.06 770 LYS A O 1
ATOM 6083 N N . PRO A 1 771 ? -3.677 18.148 -26.271 1.00 91.56 771 PRO A N 1
ATOM 6084 C CA . PRO A 1 771 ? -3.153 19.512 -26.351 1.00 91.56 771 PRO A CA 1
ATOM 6085 C C . PRO A 1 771 ? -3.927 20.526 -25.497 1.00 91.56 771 PRO A C 1
ATOM 6087 O O . PRO A 1 771 ? -3.318 21.280 -24.741 1.00 91.56 771 PRO A O 1
ATOM 6090 N N . GLU A 1 772 ? -5.259 20.474 -25.529 1.00 92.25 772 GLU A N 1
ATOM 6091 C CA . GLU A 1 772 ? -6.170 21.352 -24.785 1.00 92.25 772 GLU A CA 1
ATOM 6092 C C . GLU A 1 772 ? -6.161 21.139 -23.259 1.00 92.25 772 GLU A C 1
ATOM 6094 O O . GLU A 1 772 ? -6.680 21.964 -22.511 1.00 92.25 772 GLU A O 1
ATOM 6099 N N . LEU A 1 773 ? -5.550 20.054 -22.776 1.00 94.00 773 LEU A N 1
ATOM 6100 C CA . LEU A 1 773 ? -5.350 19.789 -21.349 1.00 94.00 773 LEU A CA 1
ATOM 6101 C C . LEU A 1 773 ? -3.926 20.123 -20.880 1.00 94.00 773 LEU A C 1
ATOM 6103 O O . LEU A 1 773 ? -3.677 20.178 -19.674 1.00 94.00 773 LEU A O 1
ATOM 6107 N N . ARG A 1 774 ? -2.980 20.365 -21.799 1.00 90.88 774 ARG A N 1
ATOM 6108 C CA . ARG A 1 774 ? -1.557 20.542 -21.470 1.00 90.88 774 ARG A CA 1
ATOM 6109 C C . ARG A 1 774 ? -1.312 21.773 -20.594 1.00 90.88 774 ARG A C 1
ATOM 6111 O O . ARG A 1 774 ? -0.699 21.649 -19.539 1.00 90.88 774 ARG A O 1
ATOM 6118 N N . GLU A 1 775 ? -1.888 22.920 -20.948 1.00 90.50 775 GLU A N 1
ATOM 6119 C CA . GLU A 1 775 ? -1.822 24.171 -20.162 1.00 90.50 775 GLU A CA 1
ATOM 6120 C C . GLU A 1 775 ? -2.573 24.103 -18.814 1.00 90.50 775 GLU A C 1
ATOM 6122 O O . GLU A 1 775 ? -2.656 25.083 -18.072 1.00 90.50 775 GLU A O 1
ATOM 6127 N N . HIS A 1 776 ? -3.192 22.965 -18.497 1.00 93.81 776 HIS A N 1
ATOM 6128 C CA . HIS A 1 776 ? -3.972 22.749 -17.278 1.00 93.81 776 HIS A CA 1
ATOM 6129 C C . HIS A 1 776 ? -3.413 21.613 -16.411 1.00 93.81 776 HIS A C 1
ATOM 6131 O O . HIS A 1 776 ? -3.878 21.425 -15.285 1.00 93.81 776 HIS A O 1
ATOM 6137 N N . LEU A 1 777 ? -2.414 20.883 -16.913 1.00 91.50 777 LEU A N 1
ATOM 6138 C CA . LEU A 1 777 ? -1.775 19.740 -16.257 1.00 91.50 777 LEU A CA 1
ATOM 6139 C C . LEU A 1 777 ? -0.259 19.916 -16.072 1.00 91.50 777 LEU A C 1
ATOM 6141 O O . LEU A 1 777 ? 0.348 19.112 -15.369 1.00 91.50 777 LEU A O 1
ATOM 6145 N N . PHE A 1 778 ? 0.346 20.957 -16.652 1.00 92.94 778 PHE A N 1
ATOM 6146 C CA . PHE A 1 778 ? 1.780 21.252 -16.571 1.00 92.94 778 PHE A CA 1
ATOM 6147 C C . PHE A 1 778 ? 2.042 22.718 -16.191 1.00 92.94 778 PHE A C 1
ATOM 6149 O O . PHE A 1 778 ? 1.185 23.579 -16.393 1.00 92.94 778 PHE A O 1
ATOM 6156 N N . ASP A 1 779 ? 3.224 22.994 -15.637 1.00 88.25 779 ASP A N 1
ATOM 6157 C CA . ASP A 1 779 ? 3.720 24.350 -15.388 1.00 88.25 779 ASP A CA 1
ATOM 6158 C C . ASP A 1 779 ? 4.428 24.966 -16.614 1.00 88.25 779 ASP A C 1
ATOM 6160 O O . ASP A 1 779 ? 4.611 24.326 -17.653 1.00 88.25 779 ASP A O 1
ATOM 6164 N N . GLU A 1 780 ? 4.850 26.227 -16.481 1.00 83.75 780 GLU A N 1
ATOM 6165 C CA . GLU A 1 780 ? 5.571 26.991 -17.514 1.00 83.75 780 GLU A CA 1
ATOM 6166 C C . GLU A 1 780 ? 6.924 26.378 -17.932 1.00 83.75 780 GLU A C 1
ATOM 6168 O O . GLU A 1 780 ? 7.449 26.715 -18.991 1.00 83.75 780 GLU A O 1
ATOM 6173 N N . ASN A 1 781 ? 7.470 25.453 -17.135 1.00 79.75 781 ASN A N 1
ATOM 6174 C CA . ASN A 1 781 ? 8.717 24.734 -17.404 1.00 79.75 781 ASN A CA 1
ATOM 6175 C C . ASN A 1 781 ? 8.460 23.334 -17.997 1.00 79.75 781 ASN A C 1
ATOM 6177 O O . ASN A 1 781 ? 9.400 22.567 -18.212 1.00 79.75 781 ASN A O 1
ATOM 6181 N N . GLY A 1 782 ? 7.196 22.974 -18.251 1.00 77.00 782 GLY A N 1
ATOM 6182 C CA . GLY A 1 782 ? 6.803 21.668 -18.772 1.00 77.00 782 GLY A CA 1
ATOM 6183 C C . GLY A 1 782 ? 6.831 20.537 -17.739 1.00 77.00 782 GLY A C 1
ATOM 6184 O O . GLY A 1 782 ? 6.783 19.370 -18.131 1.00 77.00 782 GLY A O 1
ATOM 6185 N N . LYS A 1 783 ? 6.888 20.843 -16.436 1.00 83.00 783 LYS A N 1
ATOM 6186 C CA . LYS A 1 783 ? 6.763 19.845 -15.364 1.00 83.00 783 LYS A CA 1
ATOM 6187 C C . LYS A 1 783 ? 5.283 19.578 -15.076 1.00 83.00 783 LYS A C 1
ATOM 6189 O O . LYS A 1 783 ? 4.487 20.510 -15.002 1.00 83.00 783 LYS A O 1
ATOM 6194 N N . VAL A 1 784 ? 4.906 18.313 -14.875 1.00 87.88 784 VAL A N 1
ATOM 6195 C CA . VAL A 1 784 ? 3.536 17.942 -14.480 1.00 87.88 784 VAL A CA 1
ATOM 6196 C C . VAL A 1 784 ? 3.161 18.546 -13.115 1.00 87.88 784 VAL A C 1
ATOM 6198 O O . VAL A 1 784 ? 3.970 18.569 -12.181 1.00 87.88 784 VAL A O 1
ATOM 6201 N N . LEU A 1 785 ? 1.933 19.055 -13.015 1.00 84.94 785 LEU A N 1
ATOM 6202 C CA . LEU A 1 785 ? 1.363 19.660 -11.813 1.00 84.94 785 LEU A CA 1
ATOM 6203 C C . LEU A 1 785 ? 0.784 18.597 -10.875 1.00 84.94 785 LEU A C 1
ATOM 6205 O O . LEU A 1 785 ? 0.088 17.675 -11.312 1.00 84.94 785 LEU A O 1
ATOM 6209 N N . ASP A 1 786 ? 0.974 18.795 -9.569 1.00 80.50 786 ASP A N 1
ATOM 6210 C CA . ASP A 1 786 ? 0.295 18.000 -8.544 1.00 80.50 786 ASP A CA 1
ATOM 6211 C C . ASP A 1 786 ? -1.231 18.125 -8.701 1.00 80.50 786 ASP A C 1
ATOM 6213 O O . ASP A 1 786 ? -1.755 19.179 -9.072 1.00 80.50 786 ASP A O 1
ATOM 6217 N N . ARG A 1 787 ? -1.967 17.069 -8.346 1.00 78.94 787 ARG A N 1
ATOM 6218 C CA . ARG A 1 787 ? -3.426 16.950 -8.545 1.00 78.94 787 ARG A CA 1
ATOM 6219 C C . ARG A 1 787 ? -4.278 18.083 -7.939 1.00 78.94 787 ARG A C 1
ATOM 6221 O O . ARG A 1 787 ? -5.414 18.287 -8.377 1.00 78.94 787 ARG A O 1
ATOM 6228 N N . GLU A 1 788 ? -3.761 18.798 -6.939 1.00 81.19 788 GLU A N 1
ATOM 6229 C CA . GLU A 1 788 ? -4.409 19.965 -6.313 1.00 81.19 788 GLU A CA 1
ATOM 6230 C C . GLU A 1 788 ? -4.257 21.262 -7.136 1.00 81.19 788 GLU A C 1
ATOM 6232 O O . GLU A 1 788 ? -5.090 22.159 -7.017 1.00 81.19 788 GLU A O 1
ATOM 6237 N N . ASN A 1 789 ? -3.236 21.343 -7.998 1.00 86.19 789 ASN A N 1
ATOM 6238 C CA . ASN A 1 789 ? -2.848 22.535 -8.760 1.00 86.19 789 ASN A CA 1
ATOM 6239 C C . ASN A 1 789 ? -3.408 22.569 -10.199 1.00 86.19 789 ASN A C 1
ATOM 6241 O O . ASN A 1 789 ? -3.209 23.552 -10.908 1.00 86.19 789 ASN A O 1
ATOM 6245 N N . TRP A 1 790 ? -4.107 21.517 -10.642 1.00 89.88 790 TRP A N 1
ATOM 6246 C CA . TRP A 1 790 ? -4.636 21.402 -12.009 1.00 89.88 790 TRP A CA 1
ATOM 6247 C C . TRP A 1 790 ? -5.618 22.524 -12.375 1.00 89.88 790 TRP A C 1
ATOM 6249 O O . TRP A 1 790 ? -6.507 22.880 -11.595 1.00 89.88 790 TRP A O 1
ATOM 6259 N N . GLY A 1 791 ? -5.525 23.017 -13.610 1.00 89.81 791 GLY A N 1
ATOM 6260 C CA . GLY A 1 791 ? -6.455 23.992 -14.173 1.00 89.81 791 GLY A CA 1
ATOM 6261 C C . GLY A 1 791 ? -7.892 23.463 -14.211 1.00 89.81 791 GLY A C 1
ATOM 6262 O O . GLY A 1 791 ? -8.131 22.281 -14.466 1.00 89.81 791 GLY A O 1
ATOM 6263 N N . LYS A 1 792 ? -8.872 24.347 -13.969 1.00 89.62 792 LYS A N 1
ATOM 6264 C CA . LYS A 1 792 ? -10.299 23.977 -13.890 1.00 89.62 792 LYS A CA 1
ATOM 6265 C C . LYS A 1 792 ? -10.798 23.107 -15.057 1.00 89.62 792 LYS A C 1
ATOM 6267 O O . LYS A 1 792 ? -11.484 22.138 -14.748 1.00 89.62 792 LYS A O 1
ATOM 6272 N N . PRO A 1 793 ? -10.466 23.369 -16.341 1.00 90.94 793 PRO A N 1
ATOM 6273 C CA . PRO A 1 793 ? -11.004 22.564 -17.438 1.00 90.94 793 PRO A CA 1
ATOM 6274 C C . PRO A 1 793 ? -10.580 21.092 -17.363 1.00 90.94 793 PRO A C 1
ATOM 6276 O O . PRO A 1 793 ? -11.412 20.218 -17.570 1.00 90.94 793 PRO A O 1
ATOM 6279 N N . ALA A 1 794 ? -9.342 20.797 -16.948 1.00 89.25 794 ALA A N 1
ATOM 6280 C CA . ALA A 1 794 ? -8.902 19.416 -16.738 1.00 89.25 794 ALA A CA 1
ATOM 6281 C C . ALA A 1 794 ? -9.657 18.731 -15.583 1.00 89.25 794 ALA A C 1
ATOM 6283 O O . ALA A 1 794 ? -9.993 17.554 -15.675 1.00 89.25 794 ALA A O 1
ATOM 6284 N N . GLN A 1 795 ? -9.989 19.470 -14.516 1.00 89.75 795 GLN A N 1
ATOM 6285 C CA . GLN A 1 795 ? -10.821 18.937 -13.430 1.00 89.75 795 GLN A CA 1
ATOM 6286 C C . GLN A 1 795 ? -12.264 18.653 -13.885 1.00 89.75 795 GLN A C 1
ATOM 6288 O O . GLN A 1 795 ? -12.846 17.660 -13.451 1.00 89.75 795 GLN A O 1
ATOM 6293 N N . THR A 1 796 ? -12.824 19.497 -14.760 1.00 90.38 796 THR A N 1
ATOM 6294 C CA . THR A 1 796 ? -14.158 19.317 -15.355 1.00 90.38 796 THR A CA 1
ATOM 6295 C C . THR A 1 796 ? -14.201 18.097 -16.275 1.00 90.38 796 THR A C 1
ATOM 6297 O O . THR A 1 796 ? -14.996 17.198 -16.023 1.00 90.38 796 THR A O 1
ATOM 6300 N N . VAL A 1 797 ? -13.300 18.003 -17.262 1.00 91.88 797 VAL A N 1
ATOM 6301 C CA . VAL A 1 797 ? -13.271 16.887 -18.230 1.00 91.88 797 VAL A CA 1
ATOM 6302 C C . VAL A 1 797 ? -13.063 15.535 -17.534 1.00 91.88 797 VAL A C 1
ATOM 6304 O O . VAL A 1 797 ? -13.675 14.542 -17.921 1.00 91.88 797 VAL A O 1
ATOM 6307 N N . MET A 1 798 ? -12.253 15.485 -16.468 1.00 87.38 798 MET A N 1
ATOM 6308 C CA . MET A 1 798 ? -12.117 14.282 -15.639 1.00 87.38 798 MET A CA 1
ATOM 6309 C C . MET A 1 798 ? -13.440 13.891 -14.958 1.00 87.38 798 MET A C 1
ATOM 6311 O O . MET A 1 798 ? -13.784 12.712 -14.928 1.00 87.38 798 MET A O 1
ATOM 6315 N N . ALA A 1 799 ? -14.163 14.857 -14.383 1.00 80.25 799 ALA A N 1
ATOM 6316 C CA . ALA A 1 799 ? -15.409 14.593 -13.665 1.00 80.25 799 ALA A CA 1
ATOM 6317 C C . ALA A 1 799 ? -16.521 14.116 -14.613 1.00 80.25 799 ALA A C 1
ATOM 6319 O O . ALA A 1 799 ? -17.148 13.096 -14.338 1.00 80.25 799 ALA A O 1
ATOM 6320 N N . GLU A 1 800 ? -16.697 14.804 -15.744 1.00 87.00 800 GLU A N 1
ATOM 6321 C CA . GLU A 1 800 ? -17.670 14.454 -16.789 1.00 87.00 800 GLU A CA 1
ATOM 6322 C C . GLU A 1 800 ? -17.396 13.056 -17.366 1.00 87.00 800 GLU A C 1
ATOM 6324 O O . GLU A 1 800 ? -18.314 12.246 -17.506 1.00 87.00 800 GLU A O 1
ATOM 6329 N N . TYR A 1 801 ? -16.124 12.729 -17.635 1.00 82.50 801 TYR A N 1
ATOM 6330 C CA . TYR A 1 801 ? -15.739 11.387 -18.071 1.00 82.50 801 TYR A CA 1
ATOM 6331 C C . TYR A 1 801 ? -16.085 10.314 -17.034 1.00 82.50 801 TYR A C 1
ATOM 6333 O O . TYR A 1 801 ? -16.749 9.340 -17.383 1.00 82.50 801 TYR A O 1
ATOM 6341 N N . LEU A 1 802 ? -15.657 10.482 -15.776 1.00 60.53 802 LEU A N 1
ATOM 6342 C CA . LEU A 1 802 ? -15.897 9.498 -14.715 1.00 60.53 802 LEU A CA 1
ATOM 6343 C C . LEU A 1 802 ? -17.396 9.248 -14.494 1.00 60.53 802 LEU A C 1
ATOM 6345 O O . LEU A 1 802 ? -17.793 8.092 -14.366 1.00 60.53 802 LEU A O 1
ATOM 6349 N N . GLU A 1 803 ? -18.220 10.300 -14.529 1.00 63.25 803 GLU A N 1
ATOM 6350 C CA . GLU A 1 803 ? -19.682 10.190 -14.473 1.00 63.25 803 GLU A CA 1
ATOM 6351 C C . GLU A 1 803 ? -20.227 9.371 -15.659 1.00 63.25 803 GLU A C 1
ATOM 6353 O O . GLU A 1 803 ? -20.975 8.417 -15.451 1.00 63.25 803 GLU A O 1
ATOM 6358 N N . SER A 1 804 ? -19.777 9.654 -16.890 1.00 64.94 804 SER A N 1
ATOM 6359 C CA . SER A 1 804 ? -20.211 8.937 -18.106 1.00 64.94 804 SER A CA 1
ATOM 6360 C C . SER A 1 804 ? -19.842 7.447 -18.181 1.00 64.94 804 SER A C 1
ATOM 6362 O O . SER A 1 804 ? -20.453 6.720 -18.964 1.00 64.94 804 SER A O 1
ATOM 6364 N N . VAL A 1 805 ? -18.860 6.984 -17.396 1.00 50.19 805 VAL A N 1
ATOM 6365 C CA . VAL A 1 805 ? -18.448 5.566 -17.333 1.00 50.19 805 VAL A CA 1
ATOM 6366 C C . VAL A 1 805 ? -18.789 4.908 -15.988 1.00 50.19 805 VAL A C 1
ATOM 6368 O O . VAL A 1 805 ? -18.243 3.855 -15.667 1.00 50.19 805 VAL A O 1
ATOM 6371 N N . GLU A 1 806 ? -19.664 5.540 -15.195 1.00 44.12 806 GLU A N 1
ATOM 6372 C CA . GLU A 1 806 ? -20.097 5.102 -13.856 1.00 44.12 806 GLU A CA 1
ATOM 6373 C C . GLU A 1 806 ? -18.931 4.803 -12.880 1.00 44.12 806 GLU A C 1
ATOM 6375 O O . GLU A 1 806 ? -19.036 3.969 -11.976 1.00 44.12 806 GLU A O 1
ATOM 6380 N N . ALA A 1 807 ? -17.803 5.505 -13.039 1.00 44.06 807 ALA A N 1
ATOM 6381 C CA . ALA A 1 807 ? -16.581 5.308 -12.263 1.00 44.06 807 ALA A CA 1
ATOM 6382 C C . ALA A 1 807 ? -16.287 6.467 -11.293 1.00 44.06 807 ALA A C 1
ATOM 6384 O O . ALA A 1 807 ? -16.913 7.524 -11.301 1.00 44.06 807 ALA A O 1
ATOM 6385 N N . ILE A 1 808 ? -15.278 6.272 -10.441 1.00 41.66 808 ILE A N 1
ATOM 6386 C CA . ILE A 1 808 ? -14.778 7.266 -9.480 1.00 41.66 808 ILE A CA 1
ATOM 6387 C C . ILE A 1 808 ? -13.245 7.344 -9.541 1.00 41.66 808 ILE A C 1
ATOM 6389 O O . ILE A 1 808 ? -12.598 6.383 -9.946 1.00 41.66 808 ILE A O 1
ATOM 6393 N N . GLU A 1 809 ? -12.653 8.478 -9.145 1.00 49.62 809 GLU A N 1
ATOM 6394 C CA . GLU A 1 809 ? -11.203 8.742 -9.248 1.00 49.62 809 GLU A CA 1
ATOM 6395 C C . GLU A 1 809 ? -10.383 7.836 -8.301 1.00 49.62 809 GLU A C 1
ATOM 6397 O O . GLU A 1 809 ? -10.087 8.205 -7.159 1.00 49.62 809 GLU A O 1
ATOM 6402 N N . ILE A 1 810 ? -9.981 6.655 -8.787 1.00 43.75 810 ILE A N 1
ATOM 6403 C CA . ILE A 1 810 ? -9.123 5.658 -8.124 1.00 43.75 810 ILE A CA 1
ATOM 6404 C C . ILE A 1 810 ? -7.661 6.152 -8.003 1.00 43.75 810 ILE A C 1
ATOM 6406 O O . ILE A 1 810 ? -6.750 5.456 -8.444 1.00 43.75 810 ILE A O 1
ATOM 6410 N N . LYS A 1 811 ? -7.380 7.360 -7.471 1.00 40.62 811 LYS A N 1
ATOM 6411 C CA . LYS A 1 811 ? -5.992 7.890 -7.351 1.00 40.62 811 LYS A CA 1
ATOM 6412 C C . LYS A 1 811 ? -5.008 6.868 -6.758 1.00 40.62 811 LYS A C 1
ATOM 6414 O O . LYS A 1 811 ? -5.406 5.959 -6.040 1.00 40.62 811 LYS A O 1
ATOM 6419 N N . GLY A 1 812 ? -3.714 7.063 -6.995 1.00 38.50 812 GLY A N 1
ATOM 6420 C CA . GLY A 1 812 ? -2.634 6.247 -6.431 1.00 38.50 812 GLY A CA 1
ATOM 6421 C C . GLY A 1 812 ? -2.507 4.837 -7.030 1.00 38.50 812 GLY A C 1
ATOM 6422 O O . GLY A 1 812 ? -1.388 4.404 -7.288 1.00 38.50 812 GLY A O 1
ATOM 6423 N N . ALA A 1 813 ? -3.610 4.227 -7.480 1.00 43.31 813 ALA A N 1
ATOM 6424 C CA . ALA A 1 813 ? -3.558 3.582 -8.789 1.00 43.31 813 ALA A CA 1
ATOM 6425 C C . ALA A 1 813 ? -3.290 4.649 -9.880 1.00 43.31 813 ALA A C 1
ATOM 6427 O O . ALA A 1 813 ? -3.414 5.857 -9.648 1.00 43.31 813 ALA A O 1
ATOM 6428 N N . ILE A 1 814 ? -2.873 4.197 -11.064 1.00 56.06 814 ILE A N 1
ATOM 6429 C CA . ILE A 1 814 ? -2.213 4.999 -12.112 1.00 56.06 814 ILE A CA 1
ATOM 6430 C C . ILE A 1 814 ? -2.810 6.405 -12.292 1.00 56.06 814 ILE A C 1
ATOM 6432 O O . ILE A 1 814 ? -4.010 6.556 -12.515 1.00 56.06 814 ILE A O 1
ATOM 6436 N N . SER A 1 815 ? -1.959 7.433 -12.216 1.00 74.81 815 SER A N 1
ATOM 6437 C CA . SER A 1 815 ? -2.320 8.854 -12.319 1.00 74.81 815 SER A CA 1
ATOM 6438 C C . SER A 1 815 ? -1.559 9.552 -13.451 1.00 74.81 815 SER A C 1
ATOM 6440 O O . SER A 1 815 ? -0.503 9.083 -13.875 1.00 74.81 815 SER A O 1
ATOM 6442 N N . VAL A 1 816 ? -2.064 10.707 -13.910 1.00 85.25 816 VAL A N 1
ATOM 6443 C CA . VAL A 1 816 ? -1.364 11.563 -14.889 1.00 85.25 816 VAL A CA 1
ATOM 6444 C C . VAL A 1 816 ? 0.058 11.880 -14.416 1.00 85.25 816 VAL A C 1
ATOM 6446 O O . VAL A 1 816 ? 1.009 11.703 -15.166 1.00 85.25 816 VAL A O 1
ATOM 6449 N N . GLU A 1 817 ? 0.200 12.276 -13.151 1.00 82.50 817 GLU A N 1
ATOM 6450 C CA . GLU A 1 817 ? 1.480 12.621 -12.529 1.00 82.50 817 GLU A CA 1
ATOM 6451 C C . GLU A 1 817 ? 2.474 11.446 -12.539 1.00 82.50 817 GLU A C 1
ATOM 6453 O O . GLU A 1 817 ? 3.635 11.625 -12.897 1.00 82.50 817 GLU A O 1
ATOM 6458 N N . TRP A 1 818 ? 2.023 10.229 -12.205 1.00 80.44 818 TRP A N 1
ATOM 6459 C CA . TRP A 1 818 ? 2.877 9.038 -12.222 1.00 80.44 818 TRP A CA 1
ATOM 6460 C C . TRP A 1 818 ? 3.328 8.675 -13.641 1.00 80.44 818 TRP A C 1
ATOM 6462 O O . TRP A 1 818 ? 4.505 8.375 -13.840 1.00 80.44 818 TRP A O 1
ATOM 6472 N N . ILE A 1 819 ? 2.424 8.752 -14.625 1.00 81.06 819 ILE A N 1
ATOM 6473 C CA . ILE A 1 819 ? 2.755 8.495 -16.032 1.00 81.06 819 ILE A CA 1
ATOM 6474 C C . ILE A 1 819 ? 3.780 9.516 -16.531 1.00 81.06 819 ILE A C 1
ATOM 6476 O O . ILE A 1 819 ? 4.809 9.118 -17.065 1.00 81.06 819 ILE A O 1
ATOM 6480 N N . GLU A 1 820 ? 3.562 10.817 -16.335 1.00 88.31 820 GLU A N 1
ATOM 6481 C CA . GLU A 1 820 ? 4.481 11.834 -16.862 1.00 88.31 820 GLU A CA 1
ATOM 6482 C C . GLU A 1 820 ? 5.825 11.845 -16.118 1.00 88.31 820 GLU A C 1
ATOM 6484 O O . GLU A 1 820 ? 6.872 11.992 -16.749 1.00 88.31 820 GLU A O 1
ATOM 6489 N N . ASN A 1 821 ? 5.845 11.561 -14.810 1.00 74.44 821 ASN A N 1
ATOM 6490 C CA . ASN A 1 821 ? 7.094 11.318 -14.083 1.00 74.44 821 ASN A CA 1
ATOM 6491 C C . ASN A 1 821 ? 7.828 10.067 -14.605 1.00 74.44 821 ASN A C 1
ATOM 6493 O O . ASN A 1 821 ? 9.054 10.084 -14.715 1.00 74.44 821 ASN A O 1
ATOM 6497 N N . ALA A 1 822 ? 7.115 8.995 -14.975 1.00 64.25 822 ALA A N 1
ATOM 6498 C CA . ALA A 1 822 ? 7.716 7.834 -15.631 1.00 64.25 822 ALA A CA 1
ATOM 6499 C C . ALA A 1 822 ? 8.212 8.161 -17.053 1.00 64.25 822 ALA A C 1
ATOM 6501 O O . ALA A 1 822 ? 9.279 7.687 -17.443 1.00 64.25 822 ALA A O 1
ATOM 6502 N N . ARG A 1 823 ? 7.495 9.019 -17.794 1.00 83.38 823 ARG A N 1
ATOM 6503 C CA . ARG A 1 823 ? 7.874 9.510 -19.128 1.00 83.38 823 ARG A CA 1
ATOM 6504 C C . ARG A 1 823 ? 9.192 10.278 -19.070 1.00 83.38 823 ARG A C 1
ATOM 6506 O O . ARG A 1 823 ? 10.090 9.999 -19.854 1.00 83.38 823 ARG A O 1
ATOM 6513 N N . ILE A 1 824 ? 9.328 11.184 -18.100 1.00 74.31 824 ILE A N 1
ATOM 6514 C CA . ILE A 1 824 ? 10.540 11.984 -17.867 1.00 74.31 824 ILE A CA 1
ATOM 6515 C C . ILE A 1 824 ? 11.698 11.115 -17.354 1.00 74.31 824 ILE A C 1
ATOM 6517 O O . ILE A 1 824 ? 12.824 11.256 -17.821 1.00 74.31 824 ILE A O 1
ATOM 6521 N N . LYS A 1 825 ? 11.445 10.213 -16.395 1.00 60.94 825 LYS A N 1
ATOM 6522 C CA . LYS A 1 825 ? 12.500 9.425 -15.735 1.00 60.94 825 LYS A CA 1
ATOM 6523 C C . LYS A 1 825 ? 13.025 8.259 -16.579 1.00 60.94 825 LYS A C 1
ATOM 6525 O O . LYS A 1 825 ? 14.185 7.885 -16.424 1.00 60.94 825 LYS A O 1
ATOM 6530 N N . TYR A 1 826 ? 12.175 7.652 -17.407 1.00 61.00 826 TYR A N 1
ATOM 6531 C CA . TYR A 1 826 ? 12.495 6.417 -18.129 1.00 61.00 826 TYR A CA 1
ATOM 6532 C C . TYR A 1 826 ? 12.291 6.500 -19.652 1.00 61.00 826 TYR A C 1
ATOM 6534 O O . TYR A 1 826 ? 12.736 5.594 -20.348 1.00 61.00 826 TYR A O 1
ATOM 6542 N N . GLY A 1 827 ? 11.626 7.524 -20.193 1.00 70.69 827 GLY A N 1
ATOM 6543 C CA . GLY A 1 827 ? 11.392 7.673 -21.635 1.00 70.69 827 GLY A CA 1
ATOM 6544 C C . GLY A 1 827 ? 10.317 6.741 -22.219 1.00 70.69 827 GLY A C 1
ATOM 6545 O O . GLY A 1 827 ? 10.136 5.607 -21.775 1.00 70.69 827 GLY A O 1
ATOM 6546 N N . GLU A 1 828 ? 9.638 7.212 -23.274 1.00 78.81 828 GLU A N 1
ATOM 6547 C CA . GLU A 1 828 ? 8.442 6.629 -23.935 1.00 78.81 828 GLU A CA 1
ATOM 6548 C C . GLU A 1 828 ? 8.627 5.254 -24.621 1.00 78.81 828 GLU A C 1
ATOM 6550 O O . GLU A 1 828 ? 7.812 4.840 -25.442 1.00 78.81 828 GLU A O 1
ATOM 6555 N N . GLY A 1 829 ? 9.711 4.542 -24.328 1.00 69.12 829 GLY A N 1
ATOM 6556 C CA . GLY A 1 829 ? 9.976 3.198 -24.844 1.00 69.12 829 GLY A CA 1
ATOM 6557 C C . GLY A 1 829 ? 11.172 2.535 -24.163 1.00 69.12 829 GLY A C 1
ATOM 6558 O O . GLY A 1 829 ? 11.928 1.789 -24.785 1.00 69.12 829 GLY A O 1
ATOM 6559 N N . SER A 1 830 ? 11.413 2.847 -22.892 1.00 65.81 830 SER A N 1
ATOM 6560 C CA . SER A 1 830 ? 12.206 1.954 -22.045 1.00 65.81 830 SER A CA 1
ATOM 6561 C C . SER A 1 830 ? 11.436 0.668 -21.763 1.00 65.81 830 SER A C 1
ATOM 6563 O O . SER A 1 830 ? 10.209 0.623 -21.856 1.00 65.81 830 SER A O 1
ATOM 6565 N N . ALA A 1 831 ? 12.147 -0.364 -21.307 1.00 64.50 831 ALA A N 1
ATOM 6566 C CA . ALA A 1 831 ? 11.506 -1.582 -20.827 1.00 64.50 831 ALA A CA 1
ATOM 6567 C C . ALA A 1 831 ? 10.509 -1.318 -19.678 1.00 64.50 831 ALA A C 1
ATOM 6569 O O . ALA A 1 831 ? 9.483 -1.989 -19.584 1.00 64.50 831 ALA A O 1
ATOM 6570 N N . PHE A 1 832 ? 10.772 -0.306 -18.836 1.00 69.81 832 PHE A N 1
ATOM 6571 C CA . PHE A 1 832 ? 9.833 0.136 -17.803 1.00 69.81 832 PHE A CA 1
ATOM 6572 C C . PHE A 1 832 ? 8.553 0.720 -18.413 1.00 69.81 832 PHE A C 1
ATOM 6574 O O . PHE A 1 832 ? 7.464 0.342 -17.991 1.00 69.81 832 PHE A O 1
ATOM 6581 N N . TRP A 1 833 ? 8.666 1.602 -19.412 1.00 77.06 833 TRP A N 1
ATOM 6582 C CA . TRP A 1 833 ? 7.509 2.201 -20.080 1.00 77.06 833 TRP A CA 1
ATOM 6583 C C . TRP A 1 833 ? 6.658 1.163 -20.815 1.00 77.06 833 TRP A C 1
ATOM 6585 O O . TRP A 1 833 ? 5.453 1.080 -20.576 1.00 77.06 833 TRP A O 1
ATOM 6595 N N . GLU A 1 834 ? 7.282 0.327 -21.650 1.00 78.62 834 GLU A N 1
ATOM 6596 C CA . GLU A 1 834 ? 6.572 -0.727 -22.384 1.00 78.62 834 GLU A CA 1
ATOM 6597 C C . GLU A 1 834 ? 5.850 -1.677 -21.414 1.00 78.62 834 GLU A C 1
ATOM 6599 O O . GLU A 1 834 ? 4.662 -1.936 -21.587 1.00 78.62 834 GLU A O 1
ATOM 6604 N N . SER A 1 835 ? 6.515 -2.111 -20.336 1.00 72.94 835 SER A N 1
ATOM 6605 C CA . SER A 1 835 ? 5.959 -3.064 -19.365 1.00 72.94 835 SER A CA 1
ATOM 6606 C C . SER A 1 835 ? 4.901 -2.468 -18.425 1.00 72.94 835 SER A C 1
ATOM 6608 O O . SER A 1 835 ? 3.848 -3.071 -18.213 1.00 72.94 835 SER A O 1
ATOM 6610 N N . ARG A 1 836 ? 5.163 -1.292 -17.837 1.00 69.00 836 ARG A N 1
ATOM 6611 C CA . ARG A 1 836 ? 4.355 -0.712 -16.743 1.00 69.00 836 ARG A CA 1
ATOM 6612 C C . ARG A 1 836 ? 3.404 0.399 -17.174 1.00 69.00 836 ARG A C 1
ATOM 6614 O O . ARG A 1 836 ? 2.535 0.755 -16.386 1.00 69.00 836 ARG A O 1
ATOM 6621 N N . VAL A 1 837 ? 3.534 0.936 -18.386 1.00 77.12 837 VAL A N 1
ATOM 6622 C CA . VAL A 1 837 ? 2.617 1.960 -18.915 1.00 77.12 837 VAL A CA 1
ATOM 6623 C C . VAL A 1 837 ? 1.863 1.424 -20.128 1.00 77.12 837 VAL A C 1
ATOM 6625 O O . VAL A 1 837 ? 0.636 1.411 -20.136 1.00 77.12 837 VAL A O 1
ATOM 6628 N N . GLU A 1 838 ? 2.567 0.889 -21.123 1.00 84.06 838 GLU A N 1
ATOM 6629 C CA . GLU A 1 838 ? 1.928 0.296 -22.302 1.00 84.06 838 GLU A CA 1
ATOM 6630 C C . GLU A 1 838 ? 1.519 -1.178 -22.107 1.00 84.06 838 GLU A C 1
ATOM 6632 O O . GLU A 1 838 ? 0.955 -1.752 -23.034 1.00 84.06 838 GLU A O 1
ATOM 6637 N N . ALA A 1 839 ? 1.761 -1.813 -20.953 1.00 80.62 839 ALA A N 1
ATOM 6638 C CA . ALA A 1 839 ? 1.445 -3.229 -20.700 1.00 80.62 839 ALA A CA 1
ATOM 6639 C C . ALA A 1 839 ? 1.789 -4.162 -21.884 1.00 80.62 839 ALA A C 1
ATOM 6641 O O . ALA A 1 839 ? 0.974 -4.978 -22.302 1.00 80.62 839 ALA A O 1
ATOM 6642 N N . ARG A 1 840 ? 2.987 -4.012 -22.453 1.00 83.44 840 ARG A N 1
ATOM 6643 C CA . ARG A 1 840 ? 3.571 -4.855 -23.506 1.00 83.44 840 ARG A CA 1
ATOM 6644 C C . ARG A 1 840 ? 4.810 -5.551 -22.965 1.00 83.44 840 ARG A C 1
ATOM 6646 O O . ARG A 1 840 ? 5.479 -5.036 -22.074 1.00 83.44 840 ARG A O 1
ATOM 6653 N N . PHE A 1 841 ? 5.167 -6.685 -23.557 1.00 77.62 841 PHE A N 1
ATOM 6654 C CA . PHE A 1 841 ? 6.482 -7.267 -23.307 1.00 77.62 841 PHE A CA 1
ATOM 6655 C C . PHE A 1 841 ? 7.557 -6.356 -23.900 1.00 77.62 841 PHE A C 1
ATOM 6657 O O . PHE A 1 841 ? 7.474 -6.029 -25.087 1.00 77.62 841 PHE A O 1
ATOM 6664 N N . PRO A 1 842 ? 8.549 -5.924 -23.106 1.00 70.56 842 PRO A N 1
ATOM 6665 C CA . PRO A 1 842 ? 9.631 -5.124 -23.636 1.00 70.56 842 PRO A CA 1
ATOM 6666 C C . PRO A 1 842 ? 10.527 -6.002 -24.516 1.00 70.56 842 PRO A C 1
ATOM 6668 O O . PRO A 1 842 ? 10.843 -7.137 -24.161 1.00 70.56 842 PRO A O 1
ATOM 6671 N N . LEU A 1 843 ? 10.970 -5.441 -25.644 1.00 64.56 843 LEU A N 1
ATOM 6672 C CA . LEU A 1 843 ? 11.947 -6.051 -26.560 1.00 64.56 843 LEU A CA 1
ATOM 6673 C C . LEU A 1 843 ? 13.303 -6.333 -25.876 1.00 64.56 843 LEU A C 1
ATOM 6675 O O . LEU A 1 843 ? 14.129 -7.096 -26.372 1.00 64.56 843 LEU A O 1
ATOM 6679 N N . ASP A 1 844 ? 13.530 -5.685 -24.734 1.00 59.44 844 ASP A N 1
ATOM 6680 C CA . ASP A 1 844 ? 14.810 -5.555 -24.060 1.00 59.44 844 ASP A CA 1
ATOM 6681 C C . ASP A 1 844 ? 14.656 -5.682 -22.544 1.00 59.44 844 ASP A C 1
ATOM 6683 O O . ASP A 1 844 ? 13.663 -5.249 -21.957 1.00 59.44 844 ASP A O 1
ATOM 6687 N N . SER A 1 845 ? 15.674 -6.240 -21.888 1.00 63.91 845 SER A N 1
ATOM 6688 C CA . SER A 1 845 ? 15.748 -6.260 -20.425 1.00 63.91 845 SER A CA 1
ATOM 6689 C C . SER A 1 845 ? 15.818 -4.838 -19.867 1.00 63.91 845 SER A C 1
ATOM 6691 O O . SER A 1 845 ? 16.554 -3.998 -20.383 1.00 63.91 845 SER A O 1
ATOM 6693 N N . GLY A 1 846 ? 15.154 -4.586 -18.735 1.00 61.66 846 GLY A N 1
ATOM 6694 C CA . GLY A 1 846 ? 15.314 -3.335 -17.981 1.00 61.66 846 GLY A CA 1
ATOM 6695 C C . GLY A 1 846 ? 16.736 -3.076 -17.467 1.00 61.66 846 GLY A C 1
ATOM 6696 O O . GLY A 1 846 ? 17.021 -1.961 -17.046 1.00 61.66 846 GLY A O 1
ATOM 6697 N N . GLN A 1 847 ? 17.623 -4.076 -17.527 1.00 74.56 847 GLN A N 1
ATOM 6698 C CA . GLN A 1 847 ? 19.049 -3.961 -17.201 1.00 74.56 847 GLN A CA 1
ATOM 6699 C C . GLN A 1 847 ? 19.953 -3.844 -18.444 1.00 74.56 847 GLN A C 1
ATOM 6701 O O . GLN A 1 847 ? 21.167 -3.756 -18.293 1.00 74.56 847 GLN A O 1
ATOM 6706 N N . SER A 1 848 ? 19.400 -3.869 -19.662 1.00 84.38 848 SER A N 1
ATOM 6707 C CA . SER A 1 848 ? 20.166 -3.779 -20.914 1.00 84.38 848 SER A CA 1
ATOM 6708 C C . SER A 1 848 ? 20.894 -2.436 -21.033 1.00 84.38 848 SER A C 1
ATOM 6710 O O . SER A 1 848 ? 20.282 -1.381 -20.823 1.00 84.38 848 SER A O 1
ATOM 6712 N N . ILE A 1 849 ? 22.191 -2.458 -21.370 1.00 88.75 849 ILE A N 1
ATOM 6713 C CA . ILE A 1 849 ? 22.995 -1.234 -21.503 1.00 88.75 849 ILE A CA 1
ATOM 6714 C C . ILE A 1 849 ? 22.643 -0.438 -22.762 1.00 88.75 849 ILE A C 1
ATOM 6716 O O . ILE A 1 849 ? 22.502 0.782 -22.676 1.00 88.75 849 ILE A O 1
ATOM 6720 N N . ILE A 1 850 ? 22.439 -1.110 -23.897 1.00 91.06 850 ILE A N 1
ATOM 6721 C CA . ILE A 1 850 ? 21.995 -0.518 -25.162 1.00 91.06 850 ILE A CA 1
ATOM 6722 C C . ILE A 1 850 ? 20.886 -1.432 -25.725 1.00 91.06 850 ILE A C 1
ATOM 6724 O O . ILE A 1 850 ? 21.183 -2.448 -26.349 1.00 91.06 850 ILE A O 1
ATOM 6728 N N . PRO A 1 851 ? 19.604 -1.097 -25.483 1.00 83.06 851 PRO A N 1
ATOM 6729 C CA . PRO A 1 851 ? 18.451 -1.866 -25.960 1.00 83.06 851 PRO A CA 1
ATOM 6730 C C . PRO A 1 851 ? 18.439 -2.087 -27.487 1.00 83.06 851 PRO A C 1
ATOM 6732 O O . PRO A 1 851 ? 18.742 -1.160 -28.243 1.00 83.06 851 PRO A O 1
ATOM 6735 N N . ARG A 1 852 ? 17.969 -3.251 -27.966 1.00 79.94 852 ARG A N 1
ATOM 6736 C CA . ARG A 1 852 ? 17.672 -3.531 -29.390 1.00 79.94 852 ARG A CA 1
ATOM 6737 C C . ARG A 1 852 ? 16.829 -2.431 -30.020 1.00 79.94 852 ARG A C 1
ATOM 6739 O O . ARG A 1 852 ? 17.073 -2.044 -31.161 1.00 79.94 852 ARG A O 1
ATOM 6746 N N . ARG A 1 853 ? 15.869 -1.856 -29.280 1.00 75.31 853 ARG A N 1
ATOM 6747 C CA . ARG A 1 853 ? 15.058 -0.733 -29.790 1.00 75.31 853 ARG A CA 1
ATOM 6748 C C . ARG A 1 853 ? 15.922 0.449 -30.252 1.00 75.31 853 ARG A C 1
ATOM 6750 O O . ARG A 1 853 ? 15.568 1.108 -31.225 1.00 75.31 853 ARG A O 1
ATOM 6757 N N . TYR A 1 854 ? 17.047 0.713 -29.586 1.00 86.94 854 TYR A N 1
ATOM 6758 C CA . TYR A 1 854 ? 17.937 1.837 -29.899 1.00 86.94 854 TYR A CA 1
ATOM 6759 C C . TYR A 1 854 ? 18.766 1.536 -31.153 1.00 86.94 854 TYR A C 1
ATOM 6761 O O . TYR A 1 854 ? 18.953 2.416 -31.992 1.00 86.94 854 TYR A O 1
ATOM 6769 N N . PHE A 1 855 ? 19.165 0.273 -31.332 1.00 87.94 855 PHE A N 1
ATOM 6770 C CA . PHE A 1 855 ? 19.764 -0.225 -32.570 1.00 87.94 855 PHE A CA 1
ATOM 6771 C C . PHE A 1 855 ? 18.813 -0.048 -33.765 1.00 87.94 855 PHE A C 1
ATOM 6773 O O . PHE A 1 855 ? 19.160 0.595 -34.756 1.00 87.94 855 PHE A O 1
ATOM 6780 N N . LEU A 1 856 ? 17.573 -0.534 -33.638 1.00 81.25 856 LEU A N 1
ATOM 6781 C CA . LEU A 1 856 ? 16.542 -0.430 -34.676 1.00 81.25 856 LEU A CA 1
ATOM 6782 C C . LEU A 1 856 ? 16.192 1.032 -35.004 1.00 81.25 856 LEU A C 1
ATOM 6784 O O . LEU A 1 856 ? 16.053 1.384 -36.173 1.00 81.25 856 LEU A O 1
ATOM 6788 N N . MET A 1 857 ? 16.119 1.913 -33.999 1.00 82.31 857 MET A N 1
ATOM 6789 C CA . MET A 1 857 ? 15.946 3.358 -34.204 1.00 82.31 857 MET A CA 1
ATOM 6790 C C . MET A 1 857 ? 17.090 3.980 -35.021 1.00 82.31 857 MET A C 1
ATOM 6792 O O . MET A 1 857 ? 16.839 4.851 -35.856 1.00 82.31 857 MET A O 1
ATOM 6796 N N . ALA A 1 858 ? 18.329 3.532 -34.813 1.00 87.88 858 ALA A N 1
ATOM 6797 C CA . ALA A 1 858 ? 19.497 4.026 -35.534 1.00 87.88 858 ALA A CA 1
ATOM 6798 C C . ALA A 1 858 ? 19.618 3.443 -36.958 1.00 87.88 858 ALA A C 1
ATOM 6800 O O . ALA A 1 858 ? 20.068 4.157 -37.858 1.00 87.88 858 ALA A O 1
ATOM 6801 N N . ARG A 1 859 ? 19.154 2.205 -37.192 1.00 88.31 859 ARG A N 1
ATOM 6802 C CA . ARG A 1 859 ? 18.947 1.648 -38.543 1.00 88.31 859 ARG A CA 1
ATOM 6803 C C . ARG A 1 859 ? 17.895 2.459 -39.311 1.00 88.31 859 ARG A C 1
ATOM 6805 O O . ARG A 1 859 ? 18.212 3.031 -40.348 1.00 88.31 859 ARG A O 1
ATOM 6812 N N . VAL A 1 860 ? 16.707 2.659 -38.728 1.00 79.50 860 VAL A N 1
ATOM 6813 C CA . VAL A 1 860 ? 15.635 3.491 -39.315 1.00 79.50 860 VAL A CA 1
ATOM 6814 C C . VAL A 1 860 ? 16.098 4.926 -39.591 1.00 79.50 860 VAL A C 1
ATOM 6816 O O . VAL A 1 860 ? 15.692 5.503 -40.594 1.00 79.50 860 VAL A O 1
ATOM 6819 N N . LYS A 1 861 ? 16.962 5.516 -38.750 1.00 86.38 861 LYS A N 1
ATOM 6820 C CA . LYS A 1 861 ? 17.553 6.836 -39.029 1.00 86.38 861 LYS A CA 1
ATOM 6821 C C . LYS A 1 861 ? 18.502 6.812 -40.232 1.00 86.38 861 LYS A C 1
ATOM 6823 O O . LYS A 1 861 ? 18.510 7.775 -40.994 1.00 86.38 861 LYS A O 1
ATOM 6828 N N . PHE A 1 862 ? 19.309 5.764 -40.406 1.00 93.06 862 PHE A N 1
ATOM 6829 C CA . PHE A 1 862 ? 20.157 5.643 -41.594 1.00 93.06 862 PHE A CA 1
ATOM 6830 C C . PHE A 1 862 ? 19.300 5.571 -42.859 1.00 93.06 862 PHE A C 1
ATOM 6832 O O . PHE A 1 862 ? 19.536 6.327 -43.795 1.00 93.06 862 PHE A O 1
ATOM 6839 N N . ASP A 1 863 ? 18.248 4.754 -42.836 1.00 87.88 863 ASP A N 1
ATOM 6840 C CA . ASP A 1 863 ? 17.383 4.490 -43.988 1.00 87.88 863 ASP A CA 1
ATOM 6841 C C . ASP A 1 863 ? 16.538 5.724 -44.432 1.00 87.88 863 ASP A C 1
ATOM 6843 O O . ASP A 1 863 ? 15.815 5.656 -45.424 1.00 87.88 863 ASP A O 1
ATOM 6847 N N . GLN A 1 864 ? 16.648 6.874 -43.742 1.00 86.94 864 GLN A N 1
ATOM 6848 C CA . GLN A 1 864 ? 16.064 8.173 -44.139 1.00 86.94 864 GLN A CA 1
ATOM 6849 C C . GLN A 1 864 ? 16.825 8.899 -45.262 1.00 86.94 864 GLN A C 1
ATOM 6851 O O . GLN A 1 864 ? 16.284 9.844 -45.833 1.00 86.94 864 GLN A O 1
ATOM 6856 N N . LEU A 1 865 ? 18.069 8.509 -45.552 1.00 88.69 865 LEU A N 1
ATOM 6857 C CA . LEU A 1 865 ? 18.890 9.060 -46.637 1.00 88.69 865 LEU A CA 1
ATOM 6858 C C . LEU A 1 865 ? 19.579 7.914 -47.380 1.00 88.69 865 LEU A C 1
ATOM 6860 O O . LEU A 1 865 ? 19.886 6.872 -46.798 1.00 88.69 865 LEU A O 1
ATOM 6864 N N . THR A 1 866 ? 19.889 8.104 -48.660 1.00 89.56 866 THR A N 1
ATOM 6865 C CA . THR A 1 866 ? 20.683 7.119 -49.398 1.00 89.56 866 THR A CA 1
ATOM 6866 C C . THR A 1 866 ? 22.114 7.027 -48.839 1.00 89.56 866 THR A C 1
ATOM 6868 O O . THR A 1 866 ? 22.654 8.002 -48.301 1.00 89.56 866 THR A O 1
ATOM 6871 N N . PRO A 1 867 ? 22.810 5.887 -49.025 1.00 89.62 867 PRO A N 1
ATOM 6872 C CA . PRO A 1 867 ? 24.220 5.763 -48.653 1.00 89.62 867 PRO A CA 1
ATOM 6873 C C . PRO A 1 867 ? 25.142 6.798 -49.322 1.00 89.62 867 PRO A C 1
ATOM 6875 O O . PRO A 1 867 ? 26.232 7.049 -48.814 1.00 89.62 867 PRO A O 1
ATOM 6878 N N . SER A 1 868 ? 24.734 7.393 -50.449 1.00 89.56 868 SER A N 1
ATOM 6879 C CA . SER A 1 868 ? 25.480 8.462 -51.124 1.00 89.56 868 SER A CA 1
ATOM 6880 C C . SER A 1 868 ? 25.340 9.800 -50.396 1.00 89.56 868 SER A C 1
ATOM 6882 O O . SER A 1 868 ? 26.354 10.412 -50.074 1.00 89.56 868 SER A O 1
ATOM 6884 N N . GLU A 1 869 ? 24.116 10.204 -50.047 1.00 91.25 869 GLU A N 1
ATOM 6885 C CA . GLU A 1 869 ? 23.852 11.432 -49.277 1.00 91.25 869 GLU A CA 1
ATOM 6886 C C . GLU A 1 869 ? 24.510 11.382 -47.890 1.00 91.25 869 GLU A C 1
ATOM 6888 O O . GLU A 1 869 ? 25.069 12.376 -47.426 1.00 91.25 869 GLU A O 1
ATOM 6893 N N . TRP A 1 870 ? 24.530 10.210 -47.239 1.00 92.38 870 TRP A N 1
ATOM 6894 C CA . TRP A 1 870 ? 25.293 10.027 -46.000 1.00 92.38 870 TRP A CA 1
ATOM 6895 C C . TRP A 1 870 ? 26.800 10.224 -46.197 1.00 92.38 870 TRP A C 1
ATOM 6897 O O . TRP A 1 870 ? 27.431 10.866 -45.362 1.00 92.38 870 TRP A O 1
ATOM 6907 N N . ARG A 1 871 ? 27.395 9.712 -47.283 1.00 89.19 871 ARG A N 1
ATOM 6908 C CA . ARG A 1 871 ? 28.831 9.903 -47.570 1.00 89.19 871 ARG A CA 1
ATOM 6909 C C . ARG A 1 871 ? 29.166 11.360 -47.874 1.00 89.19 871 ARG A C 1
ATOM 6911 O O . ARG A 1 871 ? 30.183 11.846 -47.394 1.00 89.19 871 ARG A O 1
ATOM 6918 N N . GLU A 1 872 ? 28.312 12.062 -48.613 1.00 90.25 872 GLU A N 1
ATOM 6919 C CA . GLU A 1 872 ? 28.467 13.494 -48.887 1.00 90.25 872 GLU A CA 1
ATOM 6920 C C . GLU A 1 872 ? 28.411 14.311 -47.587 1.00 90.25 872 GLU A C 1
ATOM 6922 O O . GLU A 1 872 ? 29.358 15.026 -47.253 1.00 90.25 872 GLU A O 1
ATOM 6927 N N . LYS A 1 873 ? 27.361 14.109 -46.782 1.00 89.25 873 LYS A N 1
ATOM 6928 C CA . LYS A 1 873 ? 27.144 14.775 -45.487 1.00 89.25 873 LYS A CA 1
ATOM 6929 C C . LYS A 1 873 ? 28.247 14.506 -44.457 1.00 89.25 873 LYS A C 1
ATOM 6931 O O . LYS A 1 873 ? 28.462 15.312 -43.553 1.00 89.25 873 LYS A O 1
ATOM 6936 N N . LEU A 1 874 ? 28.935 13.371 -44.573 1.00 89.69 874 LEU A N 1
ATOM 6937 C CA . LEU A 1 874 ? 30.000 12.943 -43.663 1.00 89.69 874 LEU A CA 1
ATOM 6938 C C . LEU A 1 874 ? 31.409 13.093 -44.257 1.00 89.69 874 LEU A C 1
ATOM 6940 O O . LEU A 1 874 ? 32.373 12.762 -43.575 1.00 89.69 874 LEU A O 1
ATOM 6944 N N . SER A 1 875 ? 31.546 13.632 -45.472 1.00 85.06 875 SER A N 1
ATOM 6945 C CA . SER A 1 875 ? 32.817 13.754 -46.206 1.00 85.06 875 SER A CA 1
ATOM 6946 C C . SER A 1 875 ? 33.930 14.470 -45.428 1.00 85.06 875 SER A C 1
ATOM 6948 O O . SER A 1 875 ? 35.080 14.040 -45.467 1.00 85.06 875 SER A O 1
ATOM 6950 N N . PHE A 1 876 ? 33.588 15.507 -44.658 1.00 83.94 876 PHE A N 1
ATOM 6951 C CA . PHE A 1 876 ? 34.522 16.250 -43.800 1.00 83.94 876 PHE A CA 1
ATOM 6952 C C . PHE A 1 876 ? 34.901 15.527 -42.493 1.00 83.94 876 PHE A C 1
ATOM 6954 O O . PHE A 1 876 ? 35.783 15.989 -41.770 1.00 83.94 876 PHE A O 1
ATOM 6961 N N . HIS A 1 877 ? 34.245 14.413 -42.157 1.00 87.44 877 HIS A N 1
ATOM 6962 C CA . HIS A 1 877 ? 34.543 13.636 -40.956 1.00 87.44 877 HIS A CA 1
ATOM 6963 C C . HIS A 1 877 ? 35.507 12.499 -41.290 1.00 87.44 877 HIS A C 1
ATOM 6965 O O . HIS A 1 877 ? 35.189 11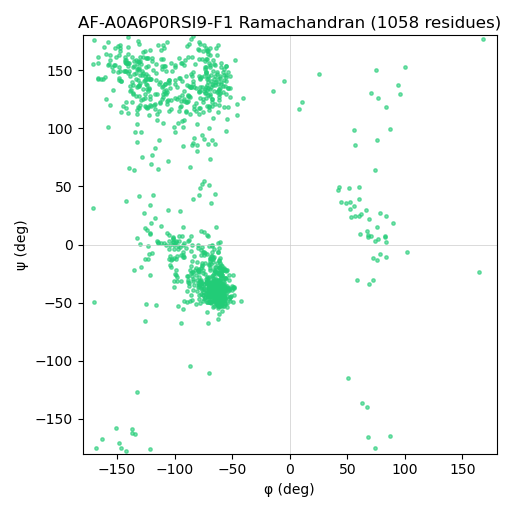.623 -42.099 1.00 87.44 877 HIS A O 1
ATOM 6971 N N . THR A 1 878 ? 36.650 12.454 -40.606 1.00 89.50 878 THR A N 1
ATOM 6972 C CA . THR A 1 878 ? 37.556 11.307 -40.688 1.00 89.50 878 THR A CA 1
ATOM 6973 C C . THR A 1 878 ? 36.903 10.041 -40.109 1.00 89.50 878 THR A C 1
ATOM 6975 O O . THR A 1 878 ? 36.127 10.118 -39.142 1.00 89.50 878 THR A O 1
ATOM 6978 N N . PRO A 1 879 ? 37.195 8.859 -40.680 1.00 93.69 879 PRO A N 1
ATOM 6979 C CA . PRO A 1 879 ? 36.831 7.584 -40.081 1.00 93.69 879 PRO A CA 1
ATOM 6980 C C . PRO A 1 879 ? 37.390 7.407 -38.660 1.00 93.69 879 PRO A C 1
ATOM 6982 O O . PRO A 1 879 ? 38.454 7.922 -38.302 1.00 93.69 879 PRO A O 1
ATOM 6985 N N . ARG A 1 880 ? 36.667 6.637 -37.847 1.00 95.62 880 ARG A N 1
ATOM 6986 C CA . ARG A 1 880 ? 37.065 6.229 -36.497 1.00 95.62 880 ARG A CA 1
ATOM 6987 C C . ARG A 1 880 ? 36.899 4.720 -36.355 1.00 95.62 880 ARG A C 1
ATOM 6989 O O . ARG A 1 880 ? 35.800 4.196 -36.528 1.00 95.62 880 ARG A O 1
ATOM 6996 N N . TYR A 1 881 ? 37.993 4.032 -36.070 1.00 97.06 881 TYR A N 1
ATOM 6997 C CA . TYR A 1 881 ? 38.095 2.576 -36.058 1.00 97.06 881 TYR A CA 1
ATOM 6998 C C . TYR A 1 881 ? 38.144 2.049 -34.626 1.00 97.06 881 TYR A C 1
ATOM 7000 O O . TYR A 1 881 ? 38.807 2.644 -33.778 1.00 97.06 881 TYR A O 1
ATOM 7008 N N . GLY A 1 882 ? 37.466 0.939 -34.348 1.00 96.50 882 GLY A N 1
ATOM 7009 C CA . GLY A 1 882 ? 37.466 0.300 -33.031 1.00 96.50 882 GLY A CA 1
ATOM 7010 C C . GLY A 1 882 ? 37.860 -1.159 -33.118 1.00 96.50 882 GLY A C 1
ATOM 7011 O O . GLY A 1 882 ? 37.165 -1.909 -33.792 1.00 96.50 882 GLY A O 1
ATOM 7012 N N . LEU A 1 883 ? 38.945 -1.553 -32.456 1.00 95.75 883 LEU A N 1
ATOM 7013 C CA . LEU A 1 883 ? 39.498 -2.907 -32.496 1.00 95.75 883 LEU A CA 1
ATOM 7014 C C . LEU A 1 883 ? 39.409 -3.565 -31.107 1.00 95.75 883 LEU A C 1
ATOM 7016 O O . LEU A 1 883 ? 40.116 -3.155 -30.185 1.00 95.75 883 LEU A O 1
ATOM 7020 N N . ASP A 1 884 ? 38.573 -4.598 -30.977 1.00 94.19 884 ASP A N 1
ATOM 7021 C CA . ASP A 1 884 ? 38.643 -5.557 -29.865 1.00 94.19 884 ASP A CA 1
ATOM 7022 C C . ASP A 1 884 ? 39.543 -6.732 -30.284 1.00 94.19 884 ASP A C 1
ATOM 7024 O O . ASP A 1 884 ? 39.420 -7.263 -31.393 1.00 94.19 884 ASP A O 1
ATOM 7028 N N . VAL A 1 885 ? 40.483 -7.119 -29.420 1.00 90.81 885 VAL A N 1
ATOM 7029 C CA . VAL A 1 885 ? 41.534 -8.097 -29.733 1.00 90.81 885 VAL A CA 1
ATOM 7030 C C . VAL A 1 885 ? 41.313 -9.351 -28.897 1.00 90.81 885 VAL A C 1
ATOM 7032 O O . VAL A 1 885 ? 41.832 -9.475 -27.790 1.00 90.81 885 VAL A O 1
ATOM 7035 N N . GLY A 1 886 ? 40.541 -10.286 -29.458 1.00 85.75 886 GLY A N 1
ATOM 7036 C CA . GLY A 1 886 ? 40.333 -11.613 -28.880 1.00 85.75 886 GLY A CA 1
ATOM 7037 C C . GLY A 1 886 ? 41.629 -12.392 -28.613 1.00 85.75 886 GLY A C 1
ATOM 7038 O O . GLY A 1 886 ? 42.649 -12.180 -29.271 1.00 85.75 886 GLY A O 1
ATOM 7039 N N . ASP A 1 887 ? 41.547 -13.295 -27.638 1.00 79.38 887 ASP A N 1
ATOM 7040 C CA . ASP A 1 887 ? 42.621 -14.134 -27.097 1.00 79.38 887 ASP A CA 1
ATOM 7041 C C . ASP A 1 887 ? 42.056 -15.534 -26.784 1.00 79.38 887 ASP A C 1
ATOM 7043 O O . ASP A 1 887 ? 40.850 -15.683 -26.568 1.00 79.38 887 ASP A O 1
ATOM 7047 N N . GLY A 1 888 ? 42.898 -16.569 -26.756 1.00 70.62 888 GLY A N 1
ATOM 7048 C CA . GLY A 1 888 ? 42.519 -17.918 -26.310 1.00 70.62 888 GLY A CA 1
ATOM 7049 C C . GLY A 1 888 ? 41.335 -18.572 -27.045 1.00 70.62 888 GLY A C 1
ATOM 7050 O O . GLY A 1 888 ? 40.664 -19.422 -26.461 1.00 70.62 888 GLY A O 1
ATOM 7051 N N . GLY A 1 889 ? 41.054 -18.172 -28.291 1.00 71.62 889 GLY A N 1
ATOM 7052 C CA . GLY A 1 889 ? 39.904 -18.630 -29.084 1.00 71.62 889 GLY A CA 1
ATOM 7053 C C . GLY A 1 889 ? 38.728 -17.645 -29.163 1.00 71.62 889 GLY A C 1
ATOM 7054 O O . GLY A 1 889 ? 37.795 -17.883 -29.929 1.00 71.62 889 GLY A O 1
ATOM 7055 N N . ASP A 1 890 ? 38.754 -16.523 -28.432 1.00 83.81 890 ASP A N 1
ATOM 7056 C CA . ASP A 1 890 ? 37.855 -15.395 -28.712 1.00 83.81 890 ASP A CA 1
ATOM 7057 C C . ASP A 1 890 ? 38.243 -14.732 -30.050 1.00 83.81 890 ASP A C 1
ATOM 7059 O O . ASP A 1 890 ? 39.424 -14.557 -30.354 1.00 83.81 890 ASP A O 1
ATOM 7063 N N . ALA A 1 891 ? 37.256 -14.323 -30.850 1.00 89.81 891 ALA A N 1
ATOM 7064 C CA . ALA A 1 891 ? 37.480 -13.644 -32.128 1.00 89.81 891 ALA A CA 1
ATOM 7065 C C . ALA A 1 891 ? 37.967 -12.191 -31.954 1.00 89.81 891 ALA A C 1
ATOM 7067 O O . ALA A 1 891 ? 37.568 -11.498 -31.016 1.00 89.81 891 ALA A O 1
ATOM 7068 N N . HIS A 1 892 ? 38.780 -11.696 -32.887 1.00 93.81 892 HIS A N 1
ATOM 7069 C CA . HIS A 1 892 ? 39.017 -10.260 -33.050 1.00 93.81 892 HIS A CA 1
ATOM 7070 C C . HIS A 1 892 ? 37.784 -9.594 -33.672 1.00 93.81 892 HIS A C 1
ATOM 7072 O O . HIS A 1 892 ? 37.116 -10.201 -34.508 1.00 93.81 892 HIS A O 1
ATOM 7078 N N . ALA A 1 893 ? 37.511 -8.333 -33.341 1.00 95.69 893 ALA A N 1
ATOM 7079 C CA . ALA A 1 893 ? 36.416 -7.585 -33.953 1.00 95.69 893 ALA A CA 1
ATOM 7080 C C . ALA A 1 893 ? 36.832 -6.156 -34.314 1.00 95.69 893 ALA A C 1
ATOM 7082 O O . ALA A 1 893 ? 37.523 -5.485 -33.549 1.00 95.69 893 ALA A O 1
ATOM 7083 N N . LEU A 1 894 ? 36.383 -5.683 -35.480 1.00 97.19 894 LEU A N 1
ATOM 7084 C CA . LEU A 1 894 ? 36.639 -4.332 -35.980 1.00 97.19 894 LEU A CA 1
ATOM 7085 C C . LEU A 1 894 ? 35.329 -3.597 -36.260 1.00 97.19 894 LEU A C 1
ATOM 7087 O O . LEU A 1 894 ? 34.478 -4.116 -36.980 1.00 97.19 894 LEU A O 1
ATOM 7091 N N . SER A 1 895 ? 35.216 -2.357 -35.787 1.00 97.88 895 SER A N 1
ATOM 7092 C CA . SER A 1 895 ? 34.198 -1.386 -36.198 1.00 97.88 895 SER A CA 1
ATOM 7093 C C . SER A 1 895 ? 34.800 -0.219 -36.990 1.00 97.88 895 SER A C 1
ATOM 7095 O O . SER A 1 895 ? 35.963 0.141 -36.786 1.00 97.88 895 SER A O 1
ATOM 7097 N N . ARG A 1 896 ? 33.996 0.412 -37.858 1.00 96.81 896 ARG A N 1
ATOM 7098 C CA . ARG A 1 896 ? 34.298 1.718 -38.473 1.00 96.81 896 ARG A CA 1
ATOM 7099 C C . ARG A 1 896 ? 33.094 2.656 -38.391 1.00 96.81 896 ARG A C 1
ATOM 7101 O O . ARG A 1 896 ? 32.067 2.440 -39.037 1.00 96.81 896 ARG A O 1
ATOM 7108 N N . TRP A 1 897 ? 33.265 3.743 -37.651 1.00 96.44 897 TRP A N 1
ATOM 7109 C CA . TRP A 1 897 ? 32.388 4.910 -37.638 1.00 96.44 897 TRP A CA 1
ATOM 7110 C C . TRP A 1 897 ? 32.888 5.981 -38.614 1.00 96.44 897 TRP A C 1
ATOM 7112 O O . TRP A 1 897 ? 34.083 6.076 -38.888 1.00 96.44 897 TRP A O 1
ATOM 7122 N N . GLN A 1 898 ? 31.993 6.851 -39.078 1.00 93.12 898 GLN A N 1
ATOM 7123 C CA . GLN A 1 898 ? 32.340 8.125 -39.712 1.00 93.12 898 GLN A CA 1
ATOM 7124 C C . GLN A 1 898 ? 31.319 9.180 -39.273 1.00 93.12 898 GLN A C 1
ATOM 7126 O O . GLN A 1 898 ? 30.114 8.975 -39.409 1.00 93.12 898 GLN A O 1
ATOM 7131 N N . GLY A 1 899 ? 31.786 10.281 -38.674 1.00 90.50 899 GLY A N 1
ATOM 7132 C CA . GLY A 1 899 ? 30.913 11.230 -37.967 1.00 90.50 899 GLY A CA 1
ATOM 7133 C C . GLY A 1 899 ? 29.994 10.518 -36.963 1.00 90.50 899 GLY A C 1
ATOM 7134 O O . GLY A 1 899 ? 30.501 9.922 -36.007 1.00 90.50 899 GLY A O 1
ATOM 7135 N N . SER A 1 900 ? 28.680 10.562 -37.210 1.00 92.31 900 SER A N 1
ATOM 7136 C CA . SER A 1 900 ? 27.613 9.938 -36.408 1.00 92.31 900 SER A CA 1
ATOM 7137 C C . SER A 1 900 ? 27.050 8.616 -36.967 1.00 92.31 900 SER A C 1
ATOM 7139 O O . SER A 1 900 ? 26.084 8.093 -36.409 1.00 92.31 900 SER A O 1
ATOM 7141 N N . VAL A 1 901 ? 27.630 8.060 -38.040 1.00 96.69 901 VAL A N 1
ATOM 7142 C CA . VAL A 1 901 ? 27.194 6.786 -38.646 1.00 96.69 901 VAL A CA 1
ATOM 7143 C C . VAL A 1 901 ? 28.185 5.662 -38.355 1.00 96.69 901 VAL A C 1
ATOM 7145 O O . VAL A 1 901 ? 29.379 5.802 -38.626 1.00 96.69 901 VAL A O 1
ATOM 7148 N N . LEU A 1 902 ? 27.685 4.527 -37.862 1.00 97.56 902 LEU A N 1
ATOM 7149 C CA . LEU A 1 902 ? 28.403 3.251 -37.862 1.00 97.56 902 LEU A CA 1
ATOM 7150 C C . LEU A 1 902 ? 28.223 2.586 -39.231 1.00 97.56 902 LEU A C 1
ATOM 7152 O O . LEU A 1 902 ? 27.100 2.276 -39.620 1.00 97.56 902 LEU A O 1
ATOM 7156 N N . TRP A 1 903 ? 29.317 2.396 -39.970 1.00 96.31 903 TRP A N 1
ATOM 7157 C CA . TRP A 1 903 ? 29.281 1.943 -41.367 1.00 96.31 903 TRP A CA 1
ATOM 7158 C C . TRP A 1 903 ? 29.538 0.452 -41.563 1.00 96.31 903 TRP A C 1
ATOM 7160 O O . TRP A 1 903 ? 29.132 -0.099 -42.582 1.00 96.31 903 TRP A O 1
ATOM 7170 N N . SER A 1 904 ? 30.266 -0.179 -40.644 1.00 95.88 904 SER A N 1
ATOM 7171 C CA . SER A 1 904 ? 30.596 -1.603 -40.710 1.00 95.88 904 SER A CA 1
ATOM 7172 C C . SER A 1 904 ? 31.086 -2.101 -39.356 1.00 95.88 904 SER A C 1
ATOM 7174 O O . SER A 1 904 ? 31.859 -1.407 -38.688 1.00 95.88 904 SER A O 1
ATOM 7176 N N . VAL A 1 905 ? 30.709 -3.330 -39.009 1.00 96.69 905 VAL A N 1
ATOM 7177 C CA . VAL A 1 905 ? 31.382 -4.154 -37.999 1.00 96.69 905 VAL A CA 1
ATOM 7178 C C . VAL A 1 905 ? 31.685 -5.516 -38.623 1.00 96.69 905 VAL A C 1
ATOM 7180 O O . VAL A 1 905 ? 30.930 -5.970 -39.478 1.00 96.69 905 VAL A O 1
ATOM 7183 N N . ARG A 1 906 ? 32.803 -6.139 -38.244 1.00 94.38 906 ARG A N 1
ATOM 7184 C CA . ARG A 1 906 ? 33.144 -7.521 -38.609 1.00 94.38 906 ARG A CA 1
ATOM 7185 C C . ARG A 1 906 ? 33.861 -8.243 -37.475 1.00 94.38 906 ARG A C 1
ATOM 7187 O O . ARG A 1 906 ? 34.626 -7.616 -36.742 1.00 94.38 906 ARG A O 1
ATOM 7194 N N . SER A 1 907 ? 33.657 -9.553 -37.397 1.00 92.81 907 SER A N 1
ATOM 7195 C CA . SER A 1 907 ? 34.362 -10.480 -36.508 1.00 92.81 907 SER A CA 1
ATOM 7196 C C . SER A 1 907 ? 35.333 -11.352 -37.318 1.00 92.81 907 SER A C 1
ATOM 7198 O O . SER A 1 907 ? 35.091 -11.629 -38.492 1.00 92.81 907 SER A O 1
ATOM 7200 N N . GLN A 1 908 ? 36.447 -11.774 -36.723 1.00 90.88 908 GLN A N 1
ATOM 7201 C CA . GLN A 1 908 ? 37.401 -12.719 -37.310 1.00 90.88 908 GLN A CA 1
ATOM 7202 C C . GLN A 1 908 ? 37.939 -13.656 -36.213 1.00 90.88 908 GLN A C 1
ATOM 7204 O O . GLN A 1 908 ? 38.597 -13.174 -35.289 1.00 90.88 908 GLN A O 1
ATOM 7209 N N . PRO A 1 909 ? 37.704 -14.981 -36.294 1.00 88.06 909 PRO A N 1
ATOM 7210 C CA . PRO A 1 909 ? 38.253 -15.940 -35.337 1.00 88.06 909 PRO A CA 1
ATOM 7211 C C . PRO A 1 909 ? 39.780 -15.861 -35.221 1.00 88.06 909 PRO A C 1
ATOM 7213 O O . PRO A 1 909 ? 40.478 -15.712 -36.228 1.00 88.06 909 PRO A O 1
ATOM 7216 N N . THR A 1 910 ? 40.283 -15.996 -33.994 1.00 86.81 910 THR A N 1
ATOM 7217 C CA . THR A 1 910 ? 41.704 -16.243 -33.715 1.00 86.81 910 THR A CA 1
ATOM 7218 C C . THR A 1 910 ? 42.099 -17.650 -34.164 1.00 86.81 910 THR A C 1
ATOM 7220 O O . THR A 1 910 ? 41.261 -18.553 -34.216 1.00 86.81 910 THR A O 1
ATOM 7223 N N . LEU A 1 911 ? 43.381 -17.850 -34.478 1.00 85.81 911 LEU A N 1
ATOM 7224 C CA . LEU A 1 911 ? 43.948 -19.186 -34.711 1.00 85.81 911 LEU A CA 1
ATOM 7225 C C . LEU A 1 911 ? 44.666 -19.749 -33.473 1.00 85.81 911 LEU A C 1
ATOM 7227 O O . LEU A 1 911 ? 44.988 -20.935 -33.447 1.00 85.81 911 LEU A O 1
ATOM 7231 N N . GLY A 1 912 ? 44.877 -18.927 -32.440 1.00 81.00 912 GLY A N 1
ATOM 7232 C CA . GLY A 1 912 ? 45.574 -19.309 -31.214 1.00 81.00 912 GLY A CA 1
ATOM 7233 C C . GLY A 1 912 ? 47.094 -19.342 -31.380 1.00 81.00 912 GLY A C 1
ATOM 7234 O O . GLY A 1 912 ? 47.760 -20.112 -30.689 1.00 81.00 912 GLY A O 1
ATOM 7235 N N . ASP A 1 913 ? 47.640 -18.546 -32.306 1.00 83.81 913 ASP A N 1
ATOM 7236 C CA . ASP A 1 913 ? 49.074 -18.500 -32.613 1.00 83.81 913 ASP A CA 1
ATOM 7237 C C . ASP A 1 913 ? 49.688 -17.099 -32.418 1.00 83.81 913 ASP A C 1
ATOM 7239 O O . ASP A 1 913 ? 48.994 -16.091 -32.267 1.00 83.81 913 ASP A O 1
ATOM 7243 N N . GLU A 1 914 ? 51.022 -17.030 -32.428 1.00 81.50 914 GLU A N 1
ATOM 7244 C CA . GLU A 1 914 ? 51.794 -15.806 -32.154 1.00 81.50 914 GLU A CA 1
ATOM 7245 C C . GLU A 1 914 ? 51.529 -14.652 -33.147 1.00 81.50 914 GLU A C 1
ATOM 7247 O O . GLU A 1 914 ? 51.891 -13.505 -32.876 1.00 81.50 914 GLU A O 1
ATOM 7252 N N . LEU A 1 915 ? 50.885 -14.922 -34.289 1.00 85.69 915 LEU A N 1
ATOM 7253 C CA . LEU A 1 915 ? 50.610 -13.943 -35.341 1.00 85.69 915 LEU A CA 1
ATOM 7254 C C . LEU A 1 915 ? 49.238 -13.267 -35.199 1.00 85.69 915 LEU A C 1
ATOM 7256 O O . LEU A 1 915 ? 48.988 -12.298 -35.918 1.00 85.69 915 LEU A O 1
ATOM 7260 N N . ASP A 1 916 ? 48.358 -13.715 -34.295 1.00 85.81 916 ASP A N 1
ATOM 7261 C CA . ASP A 1 916 ? 46.995 -13.169 -34.161 1.00 85.81 916 ASP A CA 1
ATOM 7262 C C . ASP A 1 916 ? 46.986 -11.655 -33.863 1.00 85.81 916 ASP A C 1
ATOM 7264 O O . ASP A 1 916 ? 46.257 -10.901 -34.505 1.00 85.81 916 ASP A O 1
ATOM 7268 N N . THR A 1 917 ? 47.897 -11.146 -33.023 1.00 86.06 917 THR A N 1
ATOM 7269 C CA . THR A 1 917 ? 48.044 -9.683 -32.817 1.00 86.06 917 THR A CA 1
ATOM 7270 C C . THR A 1 917 ? 48.395 -8.925 -34.109 1.00 86.06 917 THR A C 1
ATOM 7272 O O . THR A 1 917 ? 47.908 -7.816 -34.348 1.00 86.06 917 THR A O 1
ATOM 7275 N N . GLY A 1 918 ? 49.180 -9.548 -34.994 1.00 88.44 918 GLY A N 1
ATOM 7276 C CA . GLY A 1 918 ? 49.468 -9.050 -36.338 1.00 88.44 918 GLY A CA 1
ATOM 7277 C C . GLY A 1 918 ? 48.258 -9.116 -37.274 1.00 88.44 918 GLY A C 1
ATOM 7278 O O . GLY A 1 918 ? 48.038 -8.177 -38.041 1.00 88.44 918 GLY A O 1
ATOM 7279 N N . ARG A 1 919 ? 47.430 -10.169 -37.182 1.00 91.44 919 ARG A N 1
ATOM 7280 C CA . ARG A 1 919 ? 46.164 -10.282 -37.932 1.00 91.44 919 ARG A CA 1
ATOM 7281 C C . ARG A 1 919 ? 45.178 -9.193 -37.507 1.00 91.44 919 ARG A C 1
ATOM 7283 O O . ARG A 1 919 ? 44.666 -8.487 -38.372 1.00 91.44 919 ARG A O 1
ATOM 7290 N N . ALA A 1 920 ? 44.992 -8.988 -36.203 1.00 90.75 920 ALA A N 1
ATOM 7291 C CA . ALA A 1 920 ? 44.143 -7.937 -35.641 1.00 90.75 920 ALA A CA 1
ATOM 7292 C C . ALA A 1 920 ? 44.560 -6.528 -36.107 1.00 90.75 920 ALA A C 1
ATOM 7294 O O . ALA A 1 920 ? 43.720 -5.742 -36.544 1.00 90.75 920 ALA A O 1
ATOM 7295 N N . ALA A 1 921 ? 45.862 -6.215 -36.094 1.00 91.62 921 ALA A N 1
ATOM 7296 C CA . ALA A 1 921 ? 46.370 -4.968 -36.671 1.00 91.62 921 ALA A CA 1
ATOM 7297 C C . ALA A 1 921 ? 46.124 -4.891 -38.194 1.00 91.62 921 ALA A C 1
ATOM 7299 O O . ALA A 1 921 ? 45.686 -3.860 -38.708 1.00 91.62 921 ALA A O 1
ATOM 7300 N N . GLY A 1 922 ? 46.333 -5.998 -38.915 1.00 92.56 922 GLY A N 1
ATOM 7301 C CA . GLY A 1 922 ? 46.064 -6.119 -40.350 1.00 92.56 922 GLY A CA 1
ATOM 7302 C C . GLY A 1 922 ? 44.608 -5.835 -40.741 1.00 92.56 922 GLY A C 1
ATOM 7303 O O . GLY A 1 922 ? 44.379 -5.200 -41.771 1.00 92.56 922 GLY A O 1
ATOM 7304 N N . MET A 1 923 ? 43.629 -6.214 -39.906 1.00 93.75 923 MET A N 1
ATOM 7305 C CA . MET A 1 923 ? 42.206 -5.908 -40.131 1.00 93.75 923 MET A CA 1
ATOM 7306 C C . MET A 1 923 ? 41.945 -4.399 -40.244 1.00 93.75 923 MET A C 1
ATOM 7308 O O . MET A 1 923 ? 41.123 -3.997 -41.072 1.00 93.75 923 MET A O 1
ATOM 7312 N N . VAL A 1 924 ? 42.637 -3.581 -39.436 1.00 93.62 924 VAL A N 1
ATOM 7313 C CA . VAL A 1 924 ? 42.543 -2.108 -39.444 1.00 93.62 924 VAL A CA 1
ATOM 7314 C C . VAL A 1 924 ? 43.214 -1.534 -40.690 1.00 93.62 924 VAL A C 1
ATOM 7316 O O . VAL A 1 924 ? 42.610 -0.736 -41.404 1.00 93.62 924 VAL A O 1
ATOM 7319 N N . LEU A 1 925 ? 44.445 -1.973 -40.980 1.00 92.62 925 LEU A N 1
ATOM 7320 C CA . LEU A 1 925 ? 45.234 -1.501 -42.126 1.00 92.62 925 LEU A CA 1
ATOM 7321 C C . LEU A 1 925 ? 44.528 -1.773 -43.465 1.00 92.62 925 LEU A C 1
ATOM 7323 O O . LEU A 1 925 ? 44.567 -0.940 -44.372 1.00 92.62 925 LEU A O 1
ATOM 7327 N N . ALA A 1 926 ? 43.850 -2.919 -43.580 1.00 92.50 926 ALA A N 1
ATOM 7328 C CA . ALA A 1 926 ? 43.044 -3.260 -44.747 1.00 92.50 926 ALA A CA 1
ATOM 7329 C C . ALA A 1 926 ? 41.831 -2.326 -44.919 1.00 92.50 926 ALA A C 1
ATOM 7331 O O . ALA A 1 926 ? 41.569 -1.882 -46.036 1.00 92.50 926 ALA A O 1
ATOM 7332 N N . ASP A 1 927 ? 41.128 -1.986 -43.831 1.00 92.88 927 ASP A N 1
ATOM 7333 C CA . ASP A 1 927 ? 39.961 -1.093 -43.889 1.00 92.88 927 ASP A CA 1
ATOM 7334 C C . ASP A 1 927 ? 40.366 0.351 -44.212 1.00 92.88 927 ASP A C 1
ATOM 7336 O O . ASP A 1 927 ? 39.762 0.973 -45.081 1.00 92.88 927 ASP A O 1
ATOM 7340 N N . MET A 1 928 ? 41.445 0.857 -43.601 1.00 92.94 928 MET A N 1
ATOM 7341 C CA . MET A 1 928 ? 41.992 2.189 -43.902 1.00 92.94 928 MET A CA 1
ATOM 7342 C C . MET A 1 928 ? 42.387 2.332 -45.372 1.00 92.94 928 MET A C 1
ATOM 7344 O O . MET A 1 928 ? 42.041 3.326 -46.008 1.00 92.94 928 MET A O 1
ATOM 7348 N N . LYS A 1 929 ? 43.008 1.304 -45.963 1.00 91.56 929 LYS A N 1
ATOM 7349 C CA . LYS A 1 929 ? 43.341 1.293 -47.397 1.00 91.56 929 LYS A CA 1
ATOM 7350 C C . LYS A 1 929 ? 42.103 1.369 -48.311 1.00 91.56 929 LYS A C 1
ATOM 7352 O O . LYS A 1 929 ? 42.228 1.806 -49.453 1.00 91.56 929 LYS A O 1
ATOM 7357 N N . GLN A 1 930 ? 40.930 0.950 -47.834 1.00 89.62 930 GLN A N 1
ATOM 7358 C CA . GLN A 1 930 ? 39.670 0.963 -48.587 1.00 89.62 930 GLN A CA 1
ATOM 7359 C C . GLN A 1 930 ? 38.782 2.186 -48.278 1.00 89.62 930 GLN A C 1
ATOM 7361 O O . GLN A 1 930 ? 37.995 2.604 -49.131 1.00 89.62 930 GLN A O 1
ATOM 7366 N N . HIS A 1 931 ? 38.883 2.752 -47.072 1.00 88.88 931 HIS A N 1
ATOM 7367 C CA . HIS A 1 931 ? 37.926 3.726 -46.533 1.00 88.88 931 HIS A CA 1
ATOM 7368 C C . HIS A 1 931 ? 38.547 5.009 -45.951 1.00 88.88 931 HIS A C 1
ATOM 7370 O O . HIS A 1 931 ? 37.802 5.899 -45.543 1.00 88.88 931 HIS A O 1
ATOM 7376 N N . GLY A 1 932 ? 39.874 5.142 -45.979 1.00 87.81 932 GLY A N 1
ATOM 7377 C CA . GLY A 1 932 ? 40.615 6.344 -45.594 1.00 87.81 932 GLY A CA 1
ATOM 7378 C C . GLY A 1 932 ? 41.216 6.290 -44.188 1.00 87.81 932 GLY A C 1
ATOM 7379 O O . GLY A 1 932 ? 40.704 5.619 -43.285 1.00 87.81 932 GLY A O 1
ATOM 7380 N N . ASP A 1 933 ? 42.310 7.029 -44.008 1.00 88.94 933 ASP A N 1
ATOM 7381 C CA . ASP A 1 933 ? 43.023 7.142 -42.735 1.00 88.94 933 ASP A CA 1
ATOM 7382 C C . ASP A 1 933 ? 42.154 7.795 -41.650 1.00 88.94 933 ASP A C 1
ATOM 7384 O O . ASP A 1 933 ? 41.305 8.650 -41.914 1.00 88.94 933 ASP A O 1
ATOM 7388 N N . GLY A 1 934 ? 42.375 7.399 -40.398 1.00 89.69 934 GLY A N 1
ATOM 7389 C CA . GLY A 1 934 ? 41.540 7.820 -39.278 1.00 89.69 934 GLY A CA 1
ATOM 7390 C C . GLY A 1 934 ? 42.137 7.487 -37.915 1.00 89.69 934 GLY A C 1
ATOM 7391 O O . GLY A 1 934 ? 43.259 6.990 -37.811 1.00 89.69 934 GLY A O 1
ATOM 7392 N N . ALA A 1 935 ? 41.373 7.761 -36.859 1.00 92.44 935 ALA A N 1
ATOM 7393 C CA . ALA A 1 935 ? 41.768 7.428 -35.491 1.00 92.44 935 ALA A CA 1
ATOM 7394 C C . ALA A 1 935 ? 41.378 5.985 -35.134 1.00 92.44 935 ALA A C 1
ATOM 7396 O O . ALA A 1 935 ? 40.330 5.512 -35.573 1.00 92.44 935 ALA A O 1
ATOM 7397 N N . VAL A 1 936 ? 42.171 5.307 -34.300 1.00 94.69 936 VAL A N 1
ATOM 7398 C CA . VAL A 1 936 ? 41.907 3.930 -33.843 1.00 94.69 936 VAL A CA 1
ATOM 7399 C C . VAL A 1 936 ? 41.808 3.866 -32.319 1.00 94.69 936 VAL A C 1
ATOM 7401 O O . VAL A 1 936 ? 42.738 4.264 -31.619 1.00 94.69 936 VAL A O 1
ATOM 7404 N N . GLY A 1 937 ? 40.706 3.333 -31.798 1.00 94.62 937 GLY A N 1
ATOM 7405 C CA . GLY A 1 937 ? 40.578 2.878 -30.415 1.00 94.62 937 GLY A CA 1
ATOM 7406 C C . GLY A 1 937 ? 40.824 1.373 -30.344 1.00 94.62 937 GLY A C 1
ATOM 7407 O O . GLY A 1 937 ? 40.186 0.621 -31.073 1.00 94.62 937 GLY A O 1
ATOM 7408 N N . VAL A 1 938 ? 41.741 0.931 -29.484 1.00 93.00 938 VAL A N 1
ATOM 7409 C CA . VAL A 1 938 ? 42.072 -0.495 -29.285 1.00 93.00 938 VAL A CA 1
ATOM 7410 C C . VAL A 1 938 ? 41.910 -0.846 -27.806 1.00 93.00 938 VAL A C 1
ATOM 7412 O O . VAL A 1 938 ? 42.278 -0.011 -26.968 1.00 93.00 938 VAL A O 1
ATOM 7415 N N . ASP A 1 939 ? 41.420 -2.044 -27.459 1.00 85.38 939 ASP A N 1
ATOM 7416 C CA . ASP A 1 939 ? 41.547 -2.512 -26.069 1.00 85.38 939 ASP A CA 1
ATOM 7417 C C . ASP A 1 939 ? 43.030 -2.646 -25.698 1.00 85.38 939 ASP A C 1
ATOM 7419 O O . ASP A 1 939 ? 43.848 -3.198 -26.433 1.00 85.38 939 ASP A O 1
ATOM 7423 N N . ASN A 1 940 ? 43.395 -2.101 -24.546 1.00 77.94 940 ASN A N 1
ATOM 7424 C CA . ASN A 1 940 ? 44.769 -2.029 -24.061 1.00 77.94 940 ASN A CA 1
ATOM 7425 C C . ASN A 1 940 ? 44.905 -2.787 -22.733 1.00 77.94 940 ASN A C 1
ATOM 7427 O O . ASN A 1 940 ? 45.529 -2.324 -21.771 1.00 77.94 940 ASN A O 1
ATOM 7431 N N . VAL A 1 941 ? 44.262 -3.955 -22.697 1.00 68.38 941 VAL A N 1
ATOM 7432 C CA . VAL A 1 941 ? 44.341 -4.987 -21.663 1.00 68.38 941 VAL A CA 1
ATOM 7433 C C . VAL A 1 941 ? 44.749 -6.296 -22.350 1.00 68.38 941 VAL A C 1
ATOM 7435 O O . VAL A 1 941 ? 44.222 -6.639 -23.403 1.00 68.38 941 VAL A O 1
ATOM 7438 N N . GLY A 1 942 ? 45.712 -7.025 -21.780 1.00 72.06 942 GLY A N 1
ATOM 7439 C CA . GLY A 1 942 ? 46.199 -8.280 -22.368 1.00 72.06 942 GLY A CA 1
ATOM 7440 C C . GLY A 1 942 ? 46.855 -8.097 -23.744 1.00 72.06 942 GLY A C 1
ATOM 7441 O O . GLY A 1 942 ? 47.651 -7.178 -23.947 1.00 72.06 942 GLY A O 1
ATOM 7442 N N . VAL A 1 943 ? 46.528 -8.991 -24.683 1.00 75.50 943 VAL A N 1
ATOM 7443 C CA . VAL A 1 943 ? 47.156 -9.100 -26.014 1.00 75.50 943 VAL A CA 1
ATOM 7444 C C . VAL A 1 943 ? 47.014 -7.854 -26.899 1.00 75.50 943 VAL A C 1
ATOM 7446 O O . VAL A 1 943 ? 47.882 -7.601 -27.737 1.00 75.50 943 VAL A O 1
ATOM 7449 N N . GLY A 1 944 ? 45.981 -7.026 -26.691 1.00 75.44 944 GLY A N 1
ATOM 7450 C CA . GLY A 1 944 ? 45.698 -5.849 -27.527 1.00 75.44 944 GLY A CA 1
ATOM 7451 C C . GLY A 1 944 ? 46.804 -4.784 -27.543 1.00 75.44 944 GLY A C 1
ATOM 7452 O O . GLY A 1 944 ? 46.925 -4.027 -28.511 1.00 75.44 944 GLY A O 1
ATOM 7453 N N . ALA A 1 945 ? 47.687 -4.782 -26.538 1.00 82.62 945 ALA A N 1
ATOM 7454 C CA . ALA A 1 945 ? 48.879 -3.935 -26.511 1.00 82.62 945 ALA A CA 1
ATOM 7455 C C . ALA A 1 945 ? 49.832 -4.196 -27.700 1.00 82.62 945 ALA A C 1
ATOM 7457 O O . ALA A 1 945 ? 50.406 -3.248 -28.236 1.00 82.62 945 ALA A O 1
ATOM 7458 N N . GLY A 1 946 ? 49.964 -5.452 -28.150 1.00 84.31 946 GLY A N 1
ATOM 7459 C CA . GLY A 1 946 ? 50.798 -5.808 -29.305 1.00 84.31 946 GLY A CA 1
ATOM 7460 C C . GLY A 1 946 ? 50.252 -5.218 -30.606 1.00 84.31 946 GLY A C 1
ATOM 7461 O O . GLY A 1 946 ? 50.970 -4.533 -31.337 1.00 84.31 946 GLY A O 1
ATOM 7462 N N . SER A 1 947 ? 48.951 -5.399 -30.847 1.00 86.62 947 SER A N 1
ATOM 7463 C CA . SER A 1 947 ? 48.241 -4.851 -32.008 1.00 86.62 947 SER A CA 1
ATOM 7464 C C . SER A 1 947 ? 48.314 -3.319 -32.049 1.00 86.62 947 SER A C 1
ATOM 7466 O O . SER A 1 947 ? 48.583 -2.731 -33.097 1.00 86.62 947 SER A O 1
ATOM 7468 N N . LEU A 1 948 ? 48.138 -2.662 -30.896 1.00 89.56 948 LEU A N 1
ATOM 7469 C CA . LEU A 1 948 ? 48.234 -1.208 -30.750 1.00 89.56 948 LEU A CA 1
ATOM 7470 C C . LEU A 1 948 ? 49.625 -0.667 -31.127 1.00 89.56 948 LEU A C 1
ATOM 7472 O O . LEU A 1 948 ? 49.723 0.372 -31.783 1.00 89.56 948 LEU A O 1
ATOM 7476 N N . ASP A 1 949 ? 50.697 -1.353 -30.734 1.00 86.94 949 ASP A N 1
ATOM 7477 C CA . ASP A 1 949 ? 52.065 -0.943 -31.063 1.00 86.94 949 ASP A CA 1
ATOM 7478 C C . ASP A 1 949 ? 52.419 -1.170 -32.539 1.00 86.94 949 ASP A C 1
ATOM 7480 O O . ASP A 1 949 ? 53.139 -0.353 -33.116 1.00 86.94 949 ASP A O 1
ATOM 7484 N N . ILE A 1 950 ? 51.877 -2.211 -33.183 1.00 88.19 950 ILE A N 1
ATOM 7485 C CA . ILE A 1 950 ? 52.003 -2.408 -34.637 1.00 88.19 950 ILE A CA 1
ATOM 7486 C C . ILE A 1 950 ? 51.355 -1.232 -35.383 1.00 88.19 950 ILE A C 1
ATOM 7488 O O . ILE A 1 950 ? 52.009 -0.601 -36.213 1.00 88.19 950 ILE A O 1
ATOM 7492 N N . ILE A 1 951 ? 50.113 -0.873 -35.036 1.00 89.50 951 ILE A N 1
ATOM 7493 C CA . ILE A 1 951 ? 49.372 0.220 -35.691 1.00 89.50 951 ILE A CA 1
ATOM 7494 C C . ILE A 1 951 ? 50.098 1.569 -35.520 1.00 89.50 951 ILE A C 1
ATOM 7496 O O . ILE A 1 951 ? 50.242 2.321 -36.484 1.00 89.50 951 ILE A O 1
ATOM 7500 N N . LYS A 1 952 ? 50.640 1.868 -34.330 1.00 88.44 952 LYS A N 1
ATOM 7501 C CA . LYS A 1 952 ? 51.445 3.088 -34.112 1.00 88.44 952 LYS A CA 1
ATOM 7502 C C . LYS A 1 952 ? 52.727 3.116 -34.946 1.00 88.44 952 LYS A C 1
ATOM 7504 O O . LYS A 1 952 ? 53.095 4.176 -35.447 1.00 88.44 952 LYS A O 1
ATOM 7509 N N . ARG A 1 953 ? 53.415 1.978 -35.113 1.00 88.75 953 ARG A N 1
ATOM 7510 C CA . ARG A 1 953 ? 54.621 1.878 -35.963 1.00 88.75 953 ARG A CA 1
ATOM 7511 C C . ARG A 1 953 ? 54.306 2.107 -37.444 1.00 88.75 953 ARG A C 1
ATOM 7513 O O . ARG A 1 953 ? 55.177 2.573 -38.170 1.00 88.75 953 ARG A O 1
ATOM 7520 N N . SER A 1 954 ? 53.065 1.872 -37.870 1.00 85.50 954 SER A N 1
ATOM 7521 C CA . SER A 1 954 ? 52.539 2.272 -39.184 1.00 85.50 954 SER A CA 1
ATOM 7522 C C . SER A 1 954 ? 52.186 3.769 -39.294 1.00 85.50 954 SER A C 1
ATOM 7524 O O . SER A 1 954 ? 51.564 4.166 -40.273 1.00 85.50 954 SER A O 1
ATOM 7526 N N . ASN A 1 955 ? 52.582 4.606 -38.323 1.00 84.94 955 ASN A N 1
ATOM 7527 C CA . ASN A 1 955 ? 52.331 6.055 -38.267 1.00 84.94 955 ASN A CA 1
ATOM 7528 C C . ASN A 1 955 ? 50.836 6.450 -38.211 1.00 84.94 955 ASN A C 1
ATOM 7530 O O . ASN A 1 955 ? 50.454 7.544 -38.621 1.00 84.94 955 ASN A O 1
ATOM 7534 N N . ILE A 1 956 ? 49.986 5.563 -37.684 1.00 86.44 956 ILE A N 1
ATOM 7535 C CA . ILE A 1 956 ? 48.539 5.777 -37.542 1.00 86.44 956 ILE A CA 1
ATOM 7536 C C . ILE A 1 956 ? 48.201 6.300 -36.139 1.00 86.44 956 ILE A C 1
ATOM 7538 O O . ILE A 1 956 ? 48.782 5.880 -35.134 1.00 86.44 956 ILE A O 1
ATOM 7542 N N . LEU A 1 957 ? 47.212 7.197 -36.060 1.00 86.56 957 LEU A N 1
ATOM 7543 C CA . LEU A 1 957 ? 46.706 7.765 -34.809 1.00 86.56 957 LEU A CA 1
ATOM 7544 C C . LEU A 1 957 ? 45.911 6.719 -34.004 1.00 86.56 957 LEU A C 1
ATOM 7546 O O . LEU A 1 957 ? 44.690 6.634 -34.111 1.00 86.56 957 LEU A O 1
ATOM 7550 N N . ALA A 1 958 ? 46.598 5.927 -33.179 1.00 89.88 958 ALA A N 1
ATOM 7551 C CA . ALA A 1 958 ? 45.982 4.872 -32.372 1.00 89.88 958 ALA A CA 1
ATOM 7552 C C . ALA A 1 958 ? 46.125 5.098 -30.857 1.00 89.88 958 ALA A C 1
ATOM 7554 O O . ALA A 1 958 ? 47.229 5.290 -30.334 1.00 89.88 958 ALA A O 1
ATOM 7555 N N . ARG A 1 959 ? 45.000 5.014 -30.133 1.00 90.31 959 ARG A N 1
ATOM 7556 C CA . ARG A 1 959 ? 44.918 5.116 -28.670 1.00 90.31 959 ARG A CA 1
ATOM 7557 C C . ARG A 1 959 ? 44.483 3.793 -28.037 1.00 90.31 959 ARG A C 1
ATOM 7559 O O . ARG A 1 959 ? 43.554 3.136 -28.500 1.00 90.31 959 ARG A O 1
ATOM 7566 N N . GLY A 1 960 ? 45.129 3.438 -26.930 1.00 90.31 960 GLY A N 1
ATOM 7567 C CA . GLY A 1 960 ? 44.752 2.283 -26.120 1.00 90.31 960 GLY A CA 1
ATOM 7568 C C . GLY A 1 960 ? 43.745 2.664 -25.040 1.00 90.31 960 GLY A C 1
ATOM 7569 O O . GLY A 1 960 ? 44.096 3.405 -24.120 1.00 90.31 960 GLY A O 1
ATOM 7570 N N . ILE A 1 961 ? 42.519 2.157 -25.133 1.00 91.12 961 ILE A N 1
ATOM 7571 C CA . ILE A 1 961 ? 41.442 2.400 -24.167 1.00 91.12 961 ILE A CA 1
ATOM 7572 C C . ILE A 1 961 ? 41.551 1.351 -23.050 1.00 91.12 961 ILE A C 1
ATOM 7574 O O . ILE A 1 961 ? 41.809 0.184 -23.315 1.00 91.12 961 ILE A O 1
ATOM 7578 N N . ARG A 1 962 ? 41.406 1.763 -21.782 1.00 90.56 962 ARG A N 1
ATOM 7579 C CA . ARG A 1 962 ? 41.502 0.860 -20.619 1.00 90.56 962 ARG A CA 1
ATOM 7580 C C . ARG A 1 962 ? 40.297 1.021 -19.707 1.00 90.56 962 ARG A C 1
ATOM 7582 O O . ARG A 1 962 ? 40.253 1.897 -18.851 1.00 90.56 962 ARG A O 1
ATOM 7589 N N . TRP A 1 963 ? 39.328 0.135 -19.882 1.00 91.75 963 TRP A N 1
ATOM 7590 C CA . TRP A 1 963 ? 38.030 0.160 -19.204 1.00 91.75 963 TRP A CA 1
ATOM 7591 C C . TRP A 1 963 ? 38.046 -0.072 -17.687 1.00 91.75 963 TRP A C 1
ATOM 7593 O O . TRP A 1 963 ? 37.052 0.210 -17.019 1.00 91.75 963 TRP A O 1
ATOM 7603 N N . GLY A 1 964 ? 39.170 -0.533 -17.132 1.00 86.50 964 GLY A N 1
ATOM 7604 C CA . GLY A 1 964 ? 39.395 -0.601 -15.684 1.00 86.50 964 GLY A CA 1
ATOM 7605 C C . GLY A 1 964 ? 39.740 0.740 -15.019 1.00 86.50 964 GLY A C 1
ATOM 7606 O O . GLY A 1 964 ? 39.873 0.780 -13.799 1.00 86.50 964 GLY A O 1
ATOM 7607 N N . LEU A 1 965 ? 39.911 1.825 -15.785 1.00 91.06 965 LEU A N 1
ATOM 7608 C CA . LEU A 1 965 ? 40.143 3.166 -15.240 1.00 91.06 965 LEU A CA 1
ATOM 7609 C C . LEU A 1 965 ? 38.855 3.769 -14.633 1.00 91.06 965 LEU A C 1
ATOM 7611 O O . LEU A 1 965 ? 37.753 3.361 -15.015 1.00 91.06 965 LEU A O 1
ATOM 7615 N N . PRO A 1 966 ? 38.967 4.750 -13.712 1.00 89.88 966 PRO A N 1
ATOM 7616 C CA . PRO A 1 966 ? 37.824 5.536 -13.248 1.00 89.88 966 PRO A CA 1
ATOM 7617 C C . PRO A 1 966 ? 37.076 6.219 -14.402 1.00 89.88 966 PRO A C 1
ATOM 7619 O O . PRO A 1 966 ? 37.668 6.514 -15.439 1.00 89.88 966 PRO A O 1
ATOM 7622 N N . ALA A 1 967 ? 35.787 6.480 -14.193 1.00 92.44 967 ALA A N 1
ATOM 7623 C CA . ALA A 1 967 ? 35.000 7.369 -15.044 1.00 92.44 967 ALA A CA 1
ATOM 7624 C C . ALA A 1 967 ? 35.392 8.845 -14.831 1.00 92.44 967 ALA A C 1
ATOM 7626 O O . ALA A 1 967 ? 36.065 9.182 -13.853 1.00 92.44 967 ALA A O 1
ATOM 7627 N N . SER A 1 968 ? 34.930 9.718 -15.719 1.00 91.25 968 SER A N 1
ATOM 7628 C CA . SER A 1 968 ? 35.008 11.176 -15.595 1.00 91.25 968 SER A CA 1
ATOM 7629 C C . SER A 1 968 ? 33.925 11.682 -14.633 1.00 91.25 968 SER A C 1
ATOM 7631 O O . SER A 1 968 ? 34.231 12.366 -13.655 1.00 91.25 968 SER A O 1
ATOM 7633 N N . ASP A 1 969 ? 32.674 11.263 -14.838 1.00 88.75 969 ASP A N 1
ATOM 7634 C CA . ASP A 1 969 ? 31.586 11.407 -13.868 1.00 88.75 969 ASP A CA 1
ATOM 7635 C C . ASP A 1 969 ? 31.615 10.234 -12.872 1.00 88.75 969 ASP A C 1
ATOM 7637 O O . ASP A 1 969 ? 30.952 9.204 -13.026 1.00 88.75 969 ASP A O 1
ATOM 7641 N N . THR A 1 970 ? 32.427 10.398 -11.825 1.00 89.56 970 THR A N 1
ATOM 7642 C CA . THR A 1 970 ? 32.551 9.408 -10.740 1.00 89.56 970 THR A CA 1
ATOM 7643 C C . THR A 1 970 ? 31.367 9.377 -9.764 1.00 89.56 970 THR A C 1
ATOM 7645 O O . THR A 1 970 ? 31.302 8.457 -8.944 1.00 89.56 970 THR A O 1
ATOM 7648 N N . GLU A 1 971 ? 30.422 10.323 -9.834 1.00 88.00 971 GLU A N 1
ATOM 7649 C CA . GLU A 1 971 ? 29.182 10.256 -9.045 1.00 88.00 971 GLU A CA 1
ATOM 7650 C C . GLU A 1 971 ? 28.167 9.323 -9.720 1.00 88.00 971 GLU A C 1
ATOM 7652 O O . GLU A 1 971 ? 27.533 8.509 -9.046 1.00 88.00 971 GLU A O 1
ATOM 7657 N N . ARG A 1 972 ? 28.073 9.372 -11.055 1.00 87.25 972 ARG A N 1
ATOM 7658 C CA . ARG A 1 972 ? 27.152 8.555 -11.857 1.00 87.25 972 ARG A CA 1
ATOM 7659 C C . ARG A 1 972 ? 27.713 7.191 -12.253 1.00 87.25 972 ARG A C 1
ATOM 7661 O O . ARG A 1 972 ? 26.948 6.227 -12.282 1.00 87.25 972 ARG A O 1
ATOM 7668 N N . PHE A 1 973 ? 29.011 7.069 -12.541 1.00 95.25 973 PHE A N 1
ATOM 7669 C CA . PHE A 1 973 ? 29.609 5.849 -13.103 1.00 95.25 973 PHE A CA 1
ATOM 7670 C C . PHE A 1 973 ? 30.724 5.251 -12.234 1.00 95.25 973 PHE A C 1
ATOM 7672 O O . PHE A 1 973 ? 31.555 5.945 -11.652 1.00 95.25 973 PHE A O 1
ATOM 7679 N N . ALA A 1 974 ? 30.772 3.918 -12.178 1.00 93.44 974 ALA A N 1
ATOM 7680 C CA . ALA A 1 974 ? 31.763 3.178 -11.398 1.00 93.44 974 ALA A CA 1
ATOM 7681 C C . ALA A 1 974 ? 33.131 3.035 -12.098 1.00 93.44 974 ALA A C 1
ATOM 7683 O O . ALA A 1 974 ? 34.142 2.848 -11.422 1.00 93.44 974 ALA A O 1
ATOM 7684 N N . ASN A 1 975 ? 33.171 3.073 -13.436 1.00 94.25 975 ASN A N 1
ATOM 7685 C CA . ASN A 1 975 ? 34.387 2.983 -14.250 1.00 94.25 975 ASN A CA 1
ATOM 7686 C C . ASN A 1 975 ? 34.161 3.515 -15.677 1.00 94.25 975 ASN A C 1
ATOM 7688 O O . ASN A 1 975 ? 33.025 3.714 -16.110 1.00 94.25 975 ASN A O 1
ATOM 7692 N N . LEU A 1 976 ? 35.255 3.676 -16.426 1.00 93.75 976 LEU A N 1
ATOM 7693 C CA . LEU A 1 976 ? 35.247 4.162 -17.806 1.00 93.75 976 LEU A CA 1
ATOM 7694 C C . LEU A 1 976 ? 34.426 3.273 -18.762 1.00 93.75 976 LEU A C 1
ATOM 7696 O O . LEU A 1 976 ? 33.898 3.788 -19.744 1.00 93.75 976 LEU A O 1
ATOM 7700 N N . LYS A 1 977 ? 34.268 1.961 -18.492 1.00 94.31 977 LYS A N 1
ATOM 7701 C CA . LYS A 1 977 ? 33.378 1.108 -19.313 1.00 94.31 977 LYS A CA 1
ATOM 7702 C C . LYS A 1 977 ? 31.924 1.553 -19.204 1.00 94.31 977 LYS A C 1
ATOM 7704 O O . LYS A 1 977 ? 31.251 1.673 -20.223 1.00 94.31 977 LYS A O 1
ATOM 7709 N N . ALA A 1 978 ? 31.448 1.773 -17.977 1.00 95.06 978 ALA A N 1
ATOM 7710 C CA . ALA A 1 978 ? 30.073 2.183 -17.728 1.00 95.06 978 ALA A CA 1
ATOM 7711 C C . ALA A 1 978 ? 29.774 3.542 -18.376 1.00 95.06 978 ALA A C 1
ATOM 7713 O O . ALA A 1 978 ? 28.765 3.663 -19.060 1.00 95.06 978 ALA A O 1
ATOM 7714 N N . GLU A 1 979 ? 30.687 4.506 -18.233 1.00 95.50 979 GLU A N 1
ATOM 7715 C CA . GLU A 1 979 ? 30.599 5.829 -18.863 1.00 95.50 979 GLU A CA 1
ATOM 7716 C C . GLU A 1 979 ? 30.525 5.733 -20.399 1.00 95.50 979 GLU A C 1
ATOM 7718 O O . GLU A 1 979 ? 29.527 6.138 -20.992 1.00 95.50 979 GLU A O 1
ATOM 7723 N N . GLN A 1 980 ? 31.506 5.092 -21.046 1.00 95.12 980 GLN A N 1
ATOM 7724 C CA . GLN A 1 980 ? 31.616 5.074 -22.513 1.00 95.12 980 GLN A CA 1
ATOM 7725 C C . GLN A 1 980 ? 30.464 4.371 -23.235 1.00 95.12 980 GLN A C 1
ATOM 7727 O O . GLN A 1 980 ? 30.064 4.798 -24.321 1.00 95.12 980 GLN A O 1
ATOM 7732 N N . PHE A 1 981 ? 29.919 3.306 -22.645 1.00 96.06 981 PHE A N 1
ATOM 7733 C CA . PHE A 1 981 ? 28.698 2.669 -23.138 1.00 96.06 981 PHE A CA 1
ATOM 7734 C C . PHE A 1 981 ? 27.465 3.556 -22.929 1.00 96.06 981 PHE A C 1
ATOM 7736 O O . PHE A 1 981 ? 26.580 3.577 -23.783 1.00 96.06 981 PHE A O 1
ATOM 7743 N N . TRP A 1 982 ? 27.387 4.281 -21.809 1.00 95.00 982 TRP A N 1
ATOM 7744 C CA . TRP A 1 982 ? 26.238 5.131 -21.503 1.00 95.00 982 TRP A CA 1
ATOM 7745 C C . TRP A 1 982 ? 26.189 6.389 -22.378 1.00 95.00 982 TRP A C 1
ATOM 7747 O O . TRP A 1 982 ? 25.106 6.825 -22.760 1.00 95.00 982 TRP A O 1
ATOM 7757 N N . GLU A 1 983 ? 27.342 6.925 -22.780 1.00 94.81 983 GLU A N 1
ATOM 7758 C CA . GLU A 1 983 ? 27.428 7.994 -23.783 1.00 94.81 983 GLU A CA 1
ATOM 7759 C C . GLU A 1 983 ? 26.863 7.541 -25.141 1.00 94.81 983 GLU A C 1
ATOM 7761 O O . GLU A 1 983 ? 26.049 8.246 -25.740 1.00 94.81 983 GLU A O 1
ATOM 7766 N N . VAL A 1 984 ? 27.216 6.333 -25.605 1.00 95.25 984 VAL A N 1
ATOM 7767 C CA . VAL A 1 984 ? 26.664 5.758 -26.849 1.00 95.25 984 VAL A CA 1
ATOM 7768 C C . VAL A 1 984 ? 25.174 5.436 -26.702 1.00 95.25 984 VAL A C 1
ATOM 7770 O O . VAL A 1 984 ? 24.398 5.730 -27.611 1.00 95.25 984 VAL A O 1
ATOM 7773 N N . ARG A 1 985 ? 24.748 4.900 -25.548 1.00 93.81 985 ARG A N 1
ATOM 7774 C CA . ARG A 1 985 ? 23.331 4.692 -25.213 1.00 93.81 985 ARG A CA 1
ATOM 7775 C C . ARG A 1 985 ? 22.541 5.991 -25.354 1.00 93.81 985 ARG A C 1
ATOM 7777 O O . ARG A 1 985 ? 21.539 6.008 -26.062 1.00 93.81 985 ARG A O 1
ATOM 7784 N N . GLU A 1 986 ? 22.979 7.061 -24.694 1.00 91.19 986 GLU A N 1
ATOM 7785 C CA . GLU A 1 986 ? 22.286 8.349 -24.721 1.00 91.19 986 GLU A CA 1
ATOM 7786 C C . GLU A 1 986 ? 22.254 8.964 -26.126 1.00 91.19 986 GLU A C 1
ATOM 7788 O O . GLU A 1 986 ? 21.224 9.508 -26.518 1.00 91.19 986 GLU A O 1
ATOM 7793 N N . ALA A 1 987 ? 23.332 8.849 -26.905 1.00 89.69 987 ALA A N 1
ATOM 7794 C CA . ALA A 1 987 ? 23.378 9.362 -28.274 1.00 89.69 987 ALA A CA 1
ATOM 7795 C C . ALA A 1 987 ? 22.469 8.565 -29.241 1.00 89.69 987 ALA A C 1
ATOM 7797 O O . ALA A 1 987 ? 21.856 9.137 -30.146 1.00 89.69 987 ALA A O 1
ATOM 7798 N N . LEU A 1 988 ? 22.305 7.252 -29.038 1.00 88.50 988 LEU A N 1
ATOM 7799 C CA . LEU A 1 988 ? 21.290 6.457 -29.745 1.00 88.50 988 LEU A CA 1
ATOM 7800 C C . LEU A 1 988 ? 19.864 6.831 -29.295 1.00 88.50 988 LEU A C 1
ATOM 7802 O O . LEU A 1 988 ? 18.974 6.994 -30.131 1.00 88.50 988 LEU A O 1
ATOM 7806 N N . GLU A 1 989 ? 19.646 7.018 -27.990 1.00 85.00 989 GLU A N 1
ATOM 7807 C CA . GLU A 1 989 ? 18.349 7.380 -27.397 1.00 85.00 989 GLU A CA 1
ATOM 7808 C C . GLU A 1 989 ? 17.833 8.730 -27.922 1.00 85.00 989 GLU A C 1
ATOM 7810 O O . GLU A 1 989 ? 16.690 8.833 -28.375 1.00 85.00 989 GLU A O 1
ATOM 7815 N N . LYS A 1 990 ? 18.718 9.736 -27.969 1.00 81.62 990 LYS A N 1
ATOM 7816 C CA . LYS A 1 990 ? 18.487 11.077 -28.541 1.00 81.62 990 LYS A CA 1
ATOM 7817 C C . LYS A 1 990 ? 18.364 11.075 -30.075 1.00 81.62 990 LYS A C 1
ATOM 7819 O O . LYS A 1 990 ? 18.127 12.121 -30.673 1.00 81.62 990 LYS A O 1
ATOM 7824 N N . ARG A 1 991 ? 18.504 9.911 -30.729 1.00 83.44 991 ARG A N 1
ATOM 7825 C CA . ARG A 1 991 ? 18.562 9.738 -32.195 1.00 83.44 991 ARG A CA 1
ATOM 7826 C C . ARG A 1 991 ? 19.669 10.569 -32.853 1.00 83.44 991 ARG A C 1
ATOM 7828 O O . ARG A 1 991 ? 19.515 11.022 -33.987 1.00 83.44 991 ARG A O 1
ATOM 7835 N N . GLU A 1 992 ? 20.794 10.780 -32.179 1.00 90.06 992 GLU A N 1
ATOM 7836 C CA . GLU A 1 992 ? 21.957 11.491 -32.725 1.00 90.06 992 GLU A CA 1
ATOM 7837 C C . GLU A 1 992 ? 22.732 10.585 -33.694 1.00 90.06 992 GLU A C 1
ATOM 7839 O O . GLU A 1 992 ? 23.109 11.025 -34.786 1.00 90.06 992 GLU A O 1
ATOM 7844 N N . LEU A 1 993 ? 22.857 9.296 -33.363 1.00 95.19 993 LEU A N 1
ATOM 7845 C CA . LEU A 1 993 ? 23.589 8.297 -34.151 1.00 95.19 993 LEU A CA 1
ATOM 7846 C C . LEU A 1 993 ? 22.694 7.512 -35.121 1.00 95.19 993 LEU A C 1
ATOM 7848 O O . LEU A 1 993 ? 21.486 7.392 -34.918 1.00 95.19 993 LEU A O 1
ATOM 7852 N N . ALA A 1 994 ? 23.306 6.973 -36.175 1.00 94.25 994 ALA A N 1
ATOM 7853 C CA . ALA A 1 994 ? 22.681 6.095 -37.164 1.00 94.25 994 ALA A CA 1
ATOM 7854 C C . ALA A 1 994 ? 23.589 4.886 -37.472 1.00 94.25 994 ALA A C 1
ATOM 7856 O O . ALA A 1 994 ? 24.799 4.935 -37.246 1.00 94.25 994 ALA A O 1
ATOM 7857 N N . ILE A 1 995 ? 23.011 3.793 -37.973 1.00 97.12 995 ILE A N 1
ATOM 7858 C CA . ILE A 1 995 ? 23.723 2.537 -38.263 1.00 97.12 995 ILE A CA 1
ATOM 7859 C C . ILE A 1 995 ? 23.382 2.110 -39.696 1.00 97.12 995 ILE A C 1
ATOM 7861 O O . ILE A 1 995 ? 22.207 1.993 -40.044 1.00 97.12 995 ILE A O 1
ATOM 7865 N N . ALA A 1 996 ? 24.398 1.911 -40.534 1.00 95.62 996 ALA A N 1
ATOM 7866 C CA . ALA A 1 996 ? 24.244 1.379 -41.888 1.00 95.62 996 ALA A CA 1
ATOM 7867 C C . ALA A 1 996 ? 23.878 -0.121 -41.859 1.00 95.62 996 ALA A C 1
ATOM 7869 O O . ALA A 1 996 ? 24.090 -0.757 -40.830 1.00 95.62 996 ALA A O 1
ATOM 7870 N N . PRO A 1 997 ? 23.382 -0.718 -42.959 1.00 92.44 997 PRO A N 1
ATOM 7871 C CA . PRO A 1 997 ? 23.234 -2.169 -43.052 1.00 92.44 997 PRO A CA 1
ATOM 7872 C C . PRO A 1 997 ? 24.586 -2.868 -42.831 1.00 92.44 997 PRO A C 1
ATOM 7874 O O . PRO A 1 997 ? 25.522 -2.638 -43.600 1.00 92.44 997 PRO A O 1
ATOM 7877 N N . LEU A 1 998 ? 24.707 -3.698 -41.791 1.00 94.12 998 LEU A N 1
ATOM 7878 C CA . LEU A 1 998 ? 25.985 -4.316 -41.387 1.00 94.12 998 LEU A CA 1
ATOM 7879 C C . LEU A 1 998 ? 26.197 -5.731 -41.954 1.00 94.12 998 LEU A C 1
ATOM 7881 O O . LEU A 1 998 ? 27.252 -6.327 -41.735 1.00 94.12 998 LEU A O 1
ATOM 7885 N N . GLY A 1 999 ? 25.218 -6.261 -42.692 1.00 90.06 999 GLY A N 1
ATOM 7886 C CA . GLY A 1 999 ? 25.250 -7.627 -43.220 1.00 90.06 999 GLY A CA 1
ATOM 7887 C C . GLY A 1 999 ? 25.172 -8.665 -42.100 1.00 90.06 999 GLY A C 1
ATOM 7888 O O . GLY A 1 999 ? 24.446 -8.474 -41.126 1.00 90.06 999 GLY A O 1
ATOM 7889 N N . ASP A 1 1000 ? 25.946 -9.742 -42.225 1.00 87.81 1000 ASP A N 1
ATOM 7890 C CA . ASP A 1 1000 ? 25.903 -10.907 -41.326 1.00 87.81 1000 ASP A CA 1
ATOM 7891 C C . ASP A 1 1000 ? 26.186 -10.567 -39.844 1.00 87.81 1000 ASP A C 1
ATOM 7893 O O . ASP A 1 1000 ? 25.773 -11.296 -38.945 1.00 87.81 1000 ASP A O 1
ATOM 7897 N N . TYR A 1 1001 ? 26.843 -9.431 -39.573 1.00 92.38 1001 TYR A N 1
ATOM 7898 C CA . TYR A 1 1001 ? 27.177 -8.952 -38.225 1.00 92.38 1001 TYR A CA 1
ATOM 7899 C C . TYR A 1 1001 ? 26.118 -8.013 -37.611 1.00 92.38 1001 TYR A C 1
ATOM 7901 O O . TYR A 1 1001 ? 26.316 -7.519 -36.499 1.00 92.38 1001 TYR A O 1
ATOM 7909 N N . GLU A 1 1002 ? 25.004 -7.734 -38.304 1.00 90.25 1002 GLU A N 1
ATOM 7910 C CA . GLU A 1 1002 ? 23.949 -6.831 -37.809 1.00 90.25 1002 GLU A CA 1
ATOM 7911 C C . GLU A 1 1002 ? 23.253 -7.394 -36.559 1.00 90.25 1002 GLU A C 1
ATOM 7913 O O . GLU A 1 1002 ? 23.119 -6.692 -35.556 1.00 90.25 1002 GLU A O 1
ATOM 7918 N N . GLU A 1 1003 ? 22.894 -8.682 -36.582 1.00 81.94 1003 GLU A N 1
ATOM 7919 C CA . GLU A 1 1003 ? 22.332 -9.383 -35.421 1.00 81.94 1003 GLU A CA 1
ATOM 7920 C C . GLU A 1 1003 ? 23.390 -9.605 -34.325 1.00 81.94 1003 GLU A C 1
ATOM 7922 O O . GLU A 1 1003 ? 23.090 -9.418 -33.146 1.00 81.94 1003 GLU A O 1
ATOM 7927 N N . GLU A 1 1004 ? 24.646 -9.907 -34.690 1.00 91.69 1004 GLU A N 1
ATOM 7928 C CA . GLU A 1 1004 ? 25.728 -10.115 -33.713 1.00 91.69 1004 GLU A CA 1
ATOM 7929 C C . GLU A 1 1004 ? 25.951 -8.867 -32.842 1.00 91.69 1004 GLU A C 1
ATOM 7931 O O . GLU A 1 1004 ? 25.946 -8.952 -31.611 1.00 91.69 1004 GLU A O 1
ATOM 7936 N N . LEU A 1 1005 ? 26.077 -7.694 -33.475 1.00 94.25 1005 LEU A N 1
ATOM 7937 C CA . LEU A 1 1005 ? 26.249 -6.422 -32.776 1.00 94.25 1005 LEU A CA 1
ATOM 7938 C C . LEU A 1 1005 ? 25.017 -6.043 -31.942 1.00 94.25 1005 LEU A C 1
ATOM 7940 O O . LEU A 1 1005 ? 25.159 -5.559 -30.816 1.00 94.25 1005 LEU A O 1
ATOM 7944 N N . MET A 1 1006 ? 23.813 -6.245 -32.486 1.00 91.19 1006 MET A N 1
ATOM 7945 C CA . MET A 1 1006 ? 22.572 -5.935 -31.778 1.00 91.19 1006 MET A CA 1
ATOM 7946 C C . MET A 1 1006 ? 22.441 -6.775 -30.497 1.00 91.19 1006 MET A C 1
ATOM 7948 O O . MET A 1 1006 ? 22.114 -6.230 -29.441 1.00 91.19 1006 MET A O 1
ATOM 7952 N N . GLU A 1 1007 ? 22.748 -8.074 -30.556 1.00 86.94 1007 GLU A N 1
ATOM 7953 C CA . GLU A 1 1007 ? 22.701 -8.959 -29.389 1.00 86.94 1007 GLU A CA 1
ATOM 7954 C C . GLU A 1 1007 ? 23.811 -8.663 -28.368 1.00 86.94 1007 GLU A C 1
ATOM 7956 O O . GLU A 1 1007 ? 23.549 -8.726 -27.162 1.00 86.94 1007 GLU A O 1
ATOM 7961 N N . ASP A 1 1008 ? 25.019 -8.290 -28.804 1.00 93.56 1008 ASP A N 1
ATOM 7962 C CA . ASP A 1 1008 ? 26.118 -7.897 -27.905 1.00 93.56 1008 ASP A CA 1
ATOM 7963 C C . ASP A 1 1008 ? 25.721 -6.724 -27.003 1.00 93.56 1008 ASP A C 1
ATOM 7965 O O . ASP A 1 1008 ? 25.900 -6.751 -25.780 1.00 93.56 1008 ASP A O 1
ATOM 7969 N N . TRP A 1 1009 ? 25.151 -5.691 -27.619 1.00 94.25 1009 TRP A N 1
ATOM 7970 C CA . TRP A 1 1009 ? 24.666 -4.488 -26.953 1.00 94.25 1009 TRP A CA 1
ATOM 7971 C C . TRP A 1 1009 ? 23.430 -4.754 -26.085 1.00 94.25 1009 TRP A C 1
ATOM 7973 O O . TRP A 1 1009 ? 23.366 -4.271 -24.950 1.00 94.25 1009 TRP A O 1
ATOM 7983 N N . ALA A 1 1010 ? 22.494 -5.578 -26.562 1.00 85.00 1010 ALA A N 1
ATOM 7984 C CA . ALA A 1 1010 ? 21.257 -5.871 -25.846 1.00 85.00 1010 ALA A CA 1
ATOM 7985 C C . ALA A 1 1010 ? 21.464 -6.730 -24.585 1.00 85.00 1010 ALA A C 1
ATOM 7987 O O . ALA A 1 1010 ? 20.819 -6.481 -23.561 1.00 85.00 1010 ALA A O 1
ATOM 7988 N N . ASN A 1 1011 ? 22.352 -7.732 -24.635 1.00 84.94 1011 ASN A N 1
ATOM 7989 C CA . ASN A 1 1011 ? 22.534 -8.717 -23.557 1.00 84.94 1011 ASN A CA 1
ATOM 7990 C C . ASN A 1 1011 ? 23.654 -8.374 -22.560 1.00 84.94 1011 ASN A C 1
ATOM 7992 O O . ASN A 1 1011 ? 23.746 -9.025 -21.510 1.00 84.94 1011 ASN A O 1
ATOM 7996 N N . THR A 1 1012 ? 24.462 -7.348 -22.850 1.00 90.56 1012 THR A N 1
ATOM 7997 C CA . THR A 1 1012 ? 25.352 -6.705 -21.872 1.00 90.56 1012 THR A CA 1
ATOM 7998 C C . THR A 1 1012 ? 24.505 -5.918 -20.872 1.00 90.56 1012 THR A C 1
ATOM 8000 O O . THR A 1 1012 ? 23.813 -4.969 -21.246 1.00 90.56 1012 THR A O 1
ATOM 8003 N N . PHE A 1 1013 ? 24.515 -6.309 -19.596 1.00 91.62 1013 PHE A N 1
ATOM 8004 C CA . PHE A 1 1013 ? 23.688 -5.663 -18.567 1.00 91.62 1013 PHE A CA 1
ATOM 8005 C C . PHE A 1 1013 ? 24.484 -4.714 -17.657 1.00 91.62 1013 PHE A C 1
ATOM 8007 O O . PHE A 1 1013 ? 25.694 -4.867 -17.460 1.00 91.62 1013 PHE A O 1
ATOM 8014 N N . TYR A 1 1014 ? 23.781 -3.750 -17.056 1.00 91.31 1014 TYR A N 1
ATOM 8015 C CA . TYR A 1 1014 ? 24.300 -2.898 -15.987 1.00 91.31 1014 TYR A CA 1
ATOM 8016 C C . TYR A 1 1014 ? 23.682 -3.218 -14.615 1.00 91.31 1014 TYR A C 1
ATOM 8018 O O . TYR A 1 1014 ? 22.569 -3.730 -14.486 1.00 91.31 1014 TYR A O 1
ATOM 8026 N N . GLU A 1 1015 ? 24.454 -2.911 -13.578 1.00 89.12 1015 GLU A N 1
ATOM 8027 C CA . GLU A 1 1015 ? 24.178 -3.096 -12.158 1.00 89.12 1015 GLU A CA 1
ATOM 8028 C C . GLU A 1 1015 ? 24.354 -1.739 -11.450 1.00 89.12 1015 GLU A C 1
ATOM 8030 O O . GLU A 1 1015 ? 25.249 -0.967 -11.802 1.00 89.12 1015 GLU A O 1
ATOM 8035 N N . GLU A 1 1016 ? 23.549 -1.448 -10.427 1.00 85.94 1016 GLU A N 1
ATOM 8036 C CA . GLU A 1 1016 ? 23.819 -0.330 -9.510 1.00 85.94 1016 GLU A CA 1
ATOM 8037 C C . GLU A 1 1016 ? 24.754 -0.797 -8.382 1.00 85.94 1016 GLU A C 1
ATOM 8039 O O . GLU A 1 1016 ? 24.579 -1.879 -7.812 1.00 85.94 1016 GLU A O 1
ATOM 8044 N N . THR A 1 1017 ? 25.768 0.002 -8.039 1.00 85.56 1017 THR A N 1
ATOM 8045 C CA . THR A 1 1017 ? 26.617 -0.269 -6.868 1.00 85.56 1017 THR A CA 1
ATOM 8046 C C . THR A 1 1017 ? 25.890 0.084 -5.568 1.00 85.56 1017 THR A C 1
ATOM 8048 O O . THR A 1 1017 ? 24.932 0.852 -5.555 1.00 85.56 1017 THR A O 1
ATOM 8051 N N . ALA A 1 1018 ? 26.420 -0.361 -4.423 1.00 77.12 1018 ALA A N 1
ATOM 8052 C CA . ALA A 1 1018 ? 25.941 0.055 -3.097 1.00 77.12 1018 ALA A CA 1
ATOM 8053 C C . ALA A 1 1018 ? 26.083 1.574 -2.803 1.00 77.12 1018 ALA A C 1
ATOM 8055 O O . ALA A 1 1018 ? 25.749 2.016 -1.706 1.00 77.12 1018 ALA A O 1
ATOM 8056 N N . ARG A 1 1019 ? 26.596 2.369 -3.757 1.00 76.88 1019 ARG A N 1
ATOM 8057 C CA . ARG A 1 1019 ? 26.648 3.841 -3.724 1.00 76.88 1019 ARG A CA 1
ATOM 8058 C C . ARG A 1 1019 ? 25.692 4.507 -4.729 1.00 76.88 1019 ARG A C 1
ATOM 8060 O O . ARG A 1 1019 ? 25.688 5.727 -4.806 1.00 76.88 1019 ARG A O 1
ATOM 8067 N N . GLY A 1 1020 ? 24.917 3.735 -5.496 1.00 83.31 1020 GLY A N 1
ATOM 8068 C CA . GLY A 1 1020 ? 24.033 4.237 -6.558 1.00 83.31 1020 GLY A CA 1
ATOM 8069 C C . GLY A 1 1020 ? 24.718 4.510 -7.904 1.00 83.31 1020 GLY A C 1
ATOM 8070 O O . GLY A 1 1020 ? 24.079 5.033 -8.810 1.00 83.31 1020 GLY A O 1
ATOM 8071 N N . GLN A 1 1021 ? 25.999 4.156 -8.061 1.00 91.12 1021 GLN A N 1
ATOM 8072 C CA . GLN A 1 1021 ? 26.729 4.337 -9.323 1.00 91.12 1021 GLN A CA 1
ATOM 8073 C C . GLN A 1 1021 ? 26.351 3.243 -10.329 1.00 91.12 1021 GLN A C 1
ATOM 8075 O O . GLN A 1 1021 ? 26.239 2.073 -9.959 1.00 91.12 1021 GLN A O 1
ATOM 8080 N N . ILE A 1 1022 ? 26.257 3.594 -11.608 1.00 91.06 1022 ILE A N 1
ATOM 8081 C CA . ILE A 1 1022 ? 26.071 2.658 -12.718 1.00 91.06 1022 ILE A CA 1
ATOM 8082 C C . ILE A 1 1022 ? 27.385 1.918 -12.991 1.00 91.06 1022 ILE A C 1
ATOM 8084 O O . ILE A 1 1022 ? 28.454 2.523 -13.118 1.00 91.06 1022 ILE A O 1
ATOM 8088 N N . LYS A 1 1023 ? 27.308 0.595 -13.122 1.00 94.19 1023 LYS A N 1
ATOM 8089 C CA . LYS A 1 1023 ? 28.439 -0.294 -13.397 1.00 94.19 1023 LYS A CA 1
ATOM 8090 C C . LYS A 1 1023 ? 28.014 -1.355 -14.413 1.00 94.19 1023 LYS A C 1
ATOM 8092 O O . LYS A 1 1023 ? 26.992 -1.998 -14.219 1.00 94.19 1023 LYS A O 1
ATOM 8097 N N . ILE A 1 1024 ? 28.798 -1.599 -15.462 1.00 93.69 1024 ILE A N 1
ATOM 8098 C CA . ILE A 1 1024 ? 28.544 -2.750 -16.349 1.00 93.69 1024 ILE A CA 1
ATOM 8099 C C . ILE A 1 1024 ? 28.974 -4.048 -15.656 1.00 93.69 1024 ILE A C 1
ATOM 8101 O O . ILE A 1 1024 ? 29.931 -4.076 -14.874 1.00 93.69 1024 ILE A O 1
ATOM 8105 N N . GLU A 1 1025 ? 28.230 -5.120 -15.910 1.00 88.56 1025 GLU A N 1
ATOM 8106 C CA . GLU A 1 1025 ? 28.514 -6.442 -15.364 1.00 88.56 1025 GLU A CA 1
ATOM 8107 C C . GLU A 1 1025 ? 29.874 -7.012 -15.827 1.00 88.56 1025 GLU A C 1
ATOM 8109 O O . GLU A 1 1025 ? 30.562 -6.477 -16.696 1.00 88.56 1025 GLU A O 1
ATOM 8114 N N . ASN A 1 1026 ? 30.284 -8.142 -15.246 1.00 84.69 1026 ASN A N 1
ATOM 8115 C CA . ASN A 1 1026 ? 31.495 -8.838 -15.683 1.00 84.69 1026 ASN A CA 1
ATOM 8116 C C . ASN A 1 1026 ? 31.239 -9.604 -17.002 1.00 84.69 1026 ASN A C 1
ATOM 8118 O O . ASN A 1 1026 ? 30.247 -10.332 -17.080 1.00 84.69 1026 ASN A O 1
ATOM 8122 N N . LYS A 1 1027 ? 32.165 -9.520 -17.980 1.00 81.94 1027 LYS A N 1
ATOM 8123 C CA . LYS A 1 1027 ? 32.115 -10.202 -19.298 1.00 81.94 1027 LYS A CA 1
ATOM 8124 C C . LYS A 1 1027 ? 31.809 -11.708 -19.160 1.00 81.94 1027 LYS A C 1
ATOM 8126 O O . LYS A 1 1027 ? 31.166 -12.258 -20.043 1.00 81.94 1027 LYS A O 1
ATOM 8131 N N . THR A 1 1028 ? 32.125 -12.366 -18.032 1.00 82.94 1028 THR A N 1
ATOM 8132 C CA . THR A 1 1028 ? 31.679 -13.748 -17.723 1.00 82.94 1028 THR A CA 1
ATOM 8133 C C . THR A 1 1028 ? 30.152 -13.938 -17.742 1.00 82.94 1028 THR A C 1
ATOM 8135 O O . THR A 1 1028 ? 29.676 -14.917 -18.311 1.00 82.94 1028 THR A O 1
ATOM 8138 N N . LYS A 1 1029 ? 29.368 -13.023 -17.146 1.00 84.88 1029 LYS A N 1
ATOM 8139 C CA . LYS A 1 1029 ? 27.891 -13.104 -17.139 1.00 84.88 1029 LYS A CA 1
ATOM 8140 C C . LYS A 1 1029 ? 27.323 -12.898 -18.542 1.00 84.88 1029 LYS A C 1
ATOM 8142 O O . LYS A 1 1029 ? 26.405 -13.604 -18.950 1.00 84.88 1029 LYS A O 1
ATOM 8147 N N . THR A 1 1030 ? 27.902 -11.961 -19.288 1.00 85.62 1030 THR A N 1
ATOM 8148 C CA . THR A 1 1030 ? 27.514 -11.665 -20.668 1.00 85.62 1030 THR A CA 1
ATOM 8149 C C . THR A 1 1030 ? 27.839 -12.842 -21.596 1.00 85.62 1030 THR A C 1
ATOM 8151 O O . THR A 1 1030 ? 26.956 -13.282 -22.328 1.00 85.62 1030 THR A O 1
ATOM 8154 N N . LYS A 1 1031 ? 29.035 -13.450 -21.473 1.00 85.56 1031 LYS A N 1
ATOM 8155 C CA . LYS A 1 1031 ? 29.392 -14.715 -22.149 1.00 85.56 1031 LYS A CA 1
ATOM 8156 C C . LYS A 1 1031 ? 28.398 -15.836 -21.823 1.00 85.56 1031 LYS A C 1
ATOM 8158 O O . LYS A 1 1031 ? 27.988 -16.560 -22.722 1.00 85.56 1031 LYS A O 1
ATOM 8163 N N . GLN A 1 1032 ? 27.963 -15.962 -20.564 1.00 81.31 1032 GLN A N 1
ATOM 8164 C CA . GLN A 1 1032 ? 26.973 -16.972 -20.163 1.00 81.31 1032 GLN A CA 1
ATOM 8165 C C . GLN A 1 1032 ? 25.589 -16.753 -20.808 1.00 81.31 1032 GLN A C 1
ATOM 8167 O O . GLN A 1 1032 ? 24.878 -17.729 -21.035 1.00 81.31 1032 GLN A O 1
ATOM 8172 N N . ARG A 1 1033 ? 25.202 -15.505 -21.118 1.00 83.94 1033 ARG A N 1
ATOM 8173 C CA . ARG A 1 1033 ? 23.959 -15.196 -21.854 1.00 83.94 1033 ARG A CA 1
ATOM 8174 C C . ARG A 1 1033 ? 24.081 -15.412 -23.363 1.00 83.94 1033 ARG A C 1
ATOM 8176 O O . ARG A 1 1033 ? 23.156 -15.946 -23.959 1.00 83.94 1033 ARG A O 1
ATOM 8183 N N . LEU A 1 1034 ? 25.190 -14.981 -23.966 1.00 82.50 1034 LEU A N 1
ATOM 8184 C CA . LEU A 1 1034 ? 25.391 -14.999 -25.421 1.00 82.50 1034 LEU A CA 1
ATOM 8185 C C . LEU A 1 1034 ? 25.937 -16.330 -25.963 1.00 82.50 1034 LEU A C 1
ATOM 8187 O O . LEU A 1 1034 ? 25.913 -16.548 -27.169 1.00 82.50 1034 LEU A O 1
ATOM 8191 N N . GLY A 1 1035 ? 26.524 -17.178 -25.113 1.00 83.06 1035 GLY A N 1
ATOM 8192 C CA . GLY A 1 1035 ? 27.302 -18.354 -25.530 1.00 83.06 1035 GLY A CA 1
ATOM 8193 C C . GLY A 1 1035 ? 28.675 -18.024 -26.144 1.00 83.06 1035 GLY A C 1
ATOM 8194 O O . GLY A 1 1035 ? 29.507 -18.914 -26.292 1.00 83.06 1035 GLY A O 1
ATOM 8195 N N . ARG A 1 1036 ? 28.930 -16.748 -26.453 1.00 89.19 1036 ARG A N 1
ATOM 8196 C CA . ARG A 1 1036 ? 30.159 -16.191 -27.042 1.00 89.19 1036 ARG A CA 1
ATOM 8197 C C . ARG A 1 1036 ? 30.502 -14.841 -26.400 1.00 89.19 1036 ARG A C 1
ATOM 8199 O O . ARG A 1 1036 ? 29.779 -14.347 -25.535 1.00 89.19 1036 ARG A O 1
ATOM 8206 N N . SER A 1 1037 ? 31.604 -14.236 -26.820 1.00 88.44 1037 SER A N 1
ATOM 8207 C CA . SER A 1 1037 ? 32.065 -12.942 -26.306 1.00 88.44 1037 SER A CA 1
ATOM 8208 C C . SER A 1 1037 ? 31.480 -11.765 -27.094 1.00 88.44 1037 SER A C 1
ATOM 8210 O O . SER A 1 1037 ? 31.473 -11.843 -28.320 1.00 88.44 1037 SER A O 1
ATOM 8212 N N . PRO A 1 1038 ? 31.036 -10.675 -26.430 1.00 92.56 1038 PRO A N 1
ATOM 8213 C CA . PRO A 1 1038 ? 30.404 -9.521 -27.079 1.00 92.56 1038 PRO A CA 1
ATOM 8214 C C . PRO A 1 1038 ? 31.402 -8.592 -27.799 1.00 92.56 1038 PRO A C 1
ATOM 8216 O O . PRO A 1 1038 ? 31.466 -7.391 -27.532 1.00 92.56 1038 PRO A O 1
ATOM 8219 N N . ASN A 1 1039 ? 32.247 -9.157 -28.659 1.00 93.19 1039 ASN A N 1
ATOM 8220 C CA . ASN A 1 1039 ? 33.415 -8.463 -29.196 1.00 93.19 1039 ASN A CA 1
ATOM 8221 C C . ASN A 1 1039 ? 33.036 -7.462 -30.299 1.00 93.19 1039 ASN A C 1
ATOM 8223 O O . ASN A 1 1039 ? 33.664 -6.411 -30.405 1.00 93.19 1039 ASN A O 1
ATOM 8227 N N . CYS A 1 1040 ? 31.969 -7.710 -31.066 1.00 94.94 1040 CYS A N 1
ATOM 8228 C CA . CYS A 1 1040 ? 31.434 -6.734 -32.018 1.00 94.94 1040 CYS A CA 1
ATOM 8229 C C . CYS A 1 1040 ? 30.871 -5.504 -31.289 1.00 94.94 1040 CYS A C 1
ATOM 8231 O O . CYS A 1 1040 ? 31.156 -4.370 -31.681 1.00 94.94 1040 CYS A O 1
ATOM 8233 N N . GLY A 1 1041 ? 30.144 -5.722 -30.190 1.00 95.19 1041 GLY A N 1
ATOM 8234 C CA . GLY A 1 1041 ? 29.650 -4.671 -29.303 1.00 95.19 1041 GLY A CA 1
ATOM 8235 C C . GLY A 1 1041 ? 30.763 -3.878 -28.630 1.00 95.19 1041 GLY A C 1
ATOM 8236 O O . GLY A 1 1041 ? 30.731 -2.646 -28.669 1.00 95.19 1041 GLY A O 1
ATOM 8237 N N . ASP A 1 1042 ? 31.761 -4.562 -28.065 1.00 95.12 1042 ASP A N 1
ATOM 8238 C CA . ASP A 1 1042 ? 32.919 -3.924 -27.432 1.00 95.12 1042 ASP A CA 1
ATOM 8239 C C . ASP A 1 1042 ? 33.723 -3.094 -28.466 1.00 95.12 1042 ASP A C 1
ATOM 8241 O O . ASP A 1 1042 ? 33.966 -1.899 -28.252 1.00 95.12 1042 ASP A O 1
ATOM 8245 N N . ALA A 1 1043 ? 34.021 -3.660 -29.645 1.00 96.38 1043 ALA A N 1
ATOM 8246 C CA . ALA A 1 1043 ? 34.681 -2.973 -30.763 1.00 96.38 1043 ALA A CA 1
ATOM 8247 C C . ALA A 1 1043 ? 33.910 -1.742 -31.269 1.00 96.38 1043 ALA A C 1
ATOM 8249 O O . ALA A 1 1043 ? 34.522 -0.726 -31.616 1.00 96.38 1043 ALA A O 1
ATOM 8250 N N . ALA A 1 1044 ? 32.575 -1.786 -31.310 1.00 97.50 1044 ALA A N 1
ATOM 8251 C CA . ALA A 1 1044 ? 31.754 -0.648 -31.723 1.00 97.50 1044 ALA A CA 1
ATOM 8252 C C . ALA A 1 1044 ? 31.865 0.542 -30.751 1.00 97.50 1044 ALA A C 1
ATOM 8254 O O . ALA A 1 1044 ? 31.944 1.688 -31.207 1.00 97.50 1044 ALA A O 1
ATOM 8255 N N . ILE A 1 1045 ? 31.953 0.293 -29.438 1.00 96.75 1045 ILE A N 1
ATOM 8256 C CA . ILE A 1 1045 ? 32.163 1.344 -28.427 1.00 96.75 1045 ILE A CA 1
ATOM 8257 C C . ILE A 1 1045 ? 33.580 1.927 -28.522 1.00 96.75 1045 ILE A C 1
ATOM 8259 O O . ILE A 1 1045 ? 33.731 3.151 -28.534 1.00 96.75 1045 ILE A O 1
ATOM 8263 N N . TYR A 1 1046 ? 34.617 1.091 -28.668 1.00 95.81 1046 TYR A N 1
ATOM 8264 C CA . TYR A 1 1046 ? 35.991 1.580 -28.862 1.00 95.81 1046 TYR A CA 1
ATOM 8265 C C . TYR A 1 1046 ? 36.128 2.482 -30.097 1.00 95.81 1046 TYR A C 1
ATOM 8267 O O . TYR A 1 1046 ? 36.834 3.491 -30.043 1.00 95.81 1046 TYR A O 1
ATOM 8275 N N . GLY A 1 1047 ? 35.431 2.145 -31.187 1.00 95.12 1047 GLY A N 1
ATOM 8276 C CA . GLY A 1 1047 ? 35.471 2.898 -32.441 1.00 95.12 1047 GLY A CA 1
ATOM 8277 C C . GLY A 1 1047 ? 34.742 4.232 -32.366 1.00 95.12 1047 GLY A C 1
ATOM 8278 O O . GLY A 1 1047 ? 35.256 5.233 -32.862 1.00 95.12 1047 GLY A O 1
ATOM 8279 N N . TYR A 1 1048 ? 33.594 4.288 -31.684 1.00 95.25 1048 TYR A N 1
ATOM 8280 C CA . TYR A 1 1048 ? 32.889 5.551 -31.455 1.00 95.25 1048 TYR A CA 1
ATOM 8281 C C . TYR A 1 1048 ? 33.814 6.562 -30.763 1.00 95.25 1048 TYR A C 1
ATOM 8283 O O . TYR A 1 1048 ? 33.948 7.706 -31.211 1.00 95.25 1048 TYR A O 1
ATOM 8291 N N . HIS A 1 1049 ? 34.521 6.070 -29.743 1.00 93.38 1049 HIS A N 1
ATOM 8292 C CA . HIS A 1 1049 ? 35.436 6.798 -28.871 1.00 93.38 1049 HIS A CA 1
ATOM 8293 C C . HIS A 1 1049 ? 36.876 6.929 -29.393 1.00 93.38 1049 HIS A C 1
ATOM 8295 O O . HIS A 1 1049 ? 37.730 7.398 -28.648 1.00 93.38 1049 HIS A O 1
ATOM 8301 N N . ALA A 1 1050 ? 37.209 6.533 -30.627 1.00 89.94 1050 ALA A N 1
ATOM 8302 C CA . ALA A 1 1050 ? 38.611 6.492 -31.082 1.00 89.94 1050 ALA A CA 1
ATOM 8303 C C . ALA A 1 1050 ? 39.335 7.859 -31.058 1.00 89.94 1050 ALA A C 1
ATOM 8305 O O . ALA A 1 1050 ? 40.553 7.913 -30.880 1.00 89.94 1050 ALA A O 1
ATOM 8306 N N . SER A 1 1051 ? 38.585 8.959 -31.180 1.00 78.75 1051 SER A N 1
ATOM 8307 C CA . SER A 1 1051 ? 39.066 10.343 -31.056 1.00 78.75 1051 SER A CA 1
ATOM 8308 C C . SER A 1 1051 ? 38.555 10.983 -29.758 1.00 78.75 1051 SER A C 1
ATOM 8310 O O . SER A 1 1051 ? 37.486 10.601 -29.281 1.00 78.75 1051 SER A O 1
ATOM 8312 N N . PRO A 1 1052 ? 39.248 11.985 -29.180 1.00 55.53 1052 PRO A N 1
ATOM 8313 C CA . PRO A 1 1052 ? 38.607 12.884 -28.218 1.00 55.53 1052 PRO A CA 1
ATOM 8314 C C . PRO A 1 1052 ? 37.423 13.622 -28.881 1.00 55.53 1052 PRO A C 1
ATOM 8316 O O . PRO A 1 1052 ? 37.448 13.825 -30.101 1.00 55.53 1052 PRO A O 1
ATOM 8319 N N . PRO A 1 1053 ? 36.397 14.039 -28.115 1.00 44.50 1053 PRO A N 1
ATOM 8320 C CA . PRO A 1 1053 ? 35.265 14.777 -28.665 1.00 44.50 1053 PRO A CA 1
ATOM 8321 C C . PRO A 1 1053 ? 35.730 16.101 -29.283 1.00 44.50 1053 PRO A C 1
ATOM 8323 O O . PRO A 1 1053 ? 36.496 16.854 -28.679 1.00 44.50 1053 PRO A O 1
ATOM 8326 N N . ILE A 1 1054 ? 35.249 16.392 -30.493 1.00 39.12 1054 ILE A N 1
ATOM 8327 C CA . ILE A 1 1054 ? 35.458 17.692 -31.137 1.00 39.12 1054 ILE A CA 1
ATOM 8328 C C . ILE A 1 1054 ? 34.673 18.729 -30.327 1.00 39.12 1054 ILE A C 1
ATOM 8330 O O . ILE A 1 1054 ? 33.477 18.560 -30.095 1.00 39.12 1054 ILE A O 1
ATOM 8334 N N . SER A 1 1055 ? 35.352 19.784 -29.872 1.00 28.58 1055 SER A N 1
ATOM 8335 C CA . SER A 1 1055 ? 34.720 20.840 -29.073 1.00 28.58 1055 SER A CA 1
ATOM 8336 C C . SER A 1 1055 ? 33.575 21.505 -29.863 1.00 28.58 1055 SER A C 1
ATOM 8338 O O . SER A 1 1055 ? 33.781 21.782 -31.047 1.00 28.58 1055 SER A O 1
ATOM 8340 N N . PRO A 1 1056 ? 32.404 21.819 -29.262 1.00 31.56 1056 PRO A N 1
ATOM 8341 C CA . PRO A 1 1056 ? 31.211 22.284 -29.995 1.00 31.56 1056 PRO A CA 1
ATOM 8342 C C . PRO A 1 1056 ? 31.341 23.603 -30.784 1.00 31.56 1056 PRO A C 1
ATOM 8344 O O . PRO A 1 1056 ? 30.401 24.012 -31.458 1.00 31.56 1056 PRO A O 1
ATOM 8347 N N . LEU A 1 1057 ? 32.489 24.280 -30.713 1.00 30.55 1057 LEU A N 1
ATOM 8348 C CA . LEU A 1 1057 ? 32.759 25.616 -31.262 1.00 30.55 1057 LEU A CA 1
ATOM 8349 C C . LEU A 1 1057 ? 32.928 25.688 -32.797 1.00 30.55 1057 LEU A C 1
ATOM 8351 O O . LEU A 1 1057 ? 33.349 26.724 -33.300 1.00 30.55 1057 LEU A O 1
ATOM 8355 N N . PHE A 1 1058 ? 32.607 24.622 -33.537 1.00 27.28 1058 PHE A N 1
ATOM 8356 C CA . PHE A 1 1058 ? 32.699 24.570 -35.008 1.00 27.28 1058 PHE A CA 1
ATOM 8357 C C . PHE A 1 1058 ? 31.364 24.271 -35.719 1.00 27.28 1058 PHE A C 1
ATOM 8359 O O . PHE A 1 1058 ? 31.360 23.910 -36.893 1.00 27.28 1058 PHE A O 1
ATOM 8366 N N . PHE A 1 1059 ? 30.230 24.459 -35.035 1.00 30.83 1059 PHE A N 1
ATOM 8367 C CA . PHE A 1 1059 ? 28.896 24.482 -35.649 1.00 30.83 1059 PHE A CA 1
ATOM 8368 C C . PHE A 1 1059 ? 28.206 25.835 -35.414 1.00 30.83 1059 PHE A C 1
ATOM 8370 O O . PHE A 1 1059 ? 27.317 25.961 -34.571 1.00 30.83 1059 PHE A O 1
ATOM 8377 N N . THR A 1 1060 ? 28.638 26.837 -36.185 1.00 29.31 1060 THR A N 1
ATOM 8378 C CA . THR A 1 1060 ? 27.996 28.153 -36.370 1.00 29.31 1060 THR A CA 1
ATOM 8379 C C . THR A 1 1060 ? 28.092 28.556 -37.833 1.00 29.31 1060 THR A C 1
ATOM 8381 O O . THR A 1 1060 ? 29.248 28.569 -38.316 1.00 29.31 1060 THR A O 1
#

pLDDT: mean 73.83, std 20.61, range [23.41, 97.88]

Mean predicted aligned error: 21.55 Å

Radius of gyration: 41.04 Å; Cα contacts (8 Å, |Δi|>4): 1911; chains: 1; bounding box: 99×139×102 Å

Foldseek 3Di:
DDDDDDDDDDDDDDDDDDDDDDDPDPPQDAQQVCLQPLPCCCCPQLPPPDDDPLLVCQRNCLSPPQEFEAQALDFFKWFFFQQWFAQFLLLFTDRLVVQAPHWGWFWADDQQDIDIFIKHWFWWFLAFWKWFAFQLGDTGITHQAFWFQKFKDWADPLDATHQFLGRIDGLVVLQCCVVVQDPDPDDPPPDDDDDDDDDIGMFMKTKFFLFDQRAAPDDDDLLLLLLLLQCLFQWDFQDLKIKGFADPAPSVVSNQVSLVVQQWGWDQDPVDNRMTIIDRVVPPPDPVLVVLQVVLVVVVVCCVPPVDDLVRVCVVVVHDSVSNVVSNVSNVHDDDDDDDDDDDDDDDDPVVVVVVVVVPDDDDPDPVVVPPPPDDPVVVVVVPPVPVVVVVVVVVVVVVVVVVCVVVVNDPDDDPPDPDRGSSRVSCVVQVNHSDDQQRRADGSVLSSHGLQSVLSSLQSNLQHQKAWAWADDPPDPATFTKIKGKGLHPRRLVVSCNSLSSLSQHWGWDADPVVNIIMIMDGQLVNLVSCCVRHHHPPRVVSSVVRNVRSVVCPVVPPNQPNQVRPRRNSIGMTTGPDIGTDRRGITMDMDIQQQWRHDSGITGMEGPSLLSVLLSLQQNVVAEEEEEEQDPCCQQRYNQVSVSVSCSVSCVNRPADDDRFWTDRDPGRIYGYDYDDVPCLVVLPPQEDQAYEYEYEQQQNHAPSNVVSVVVRSPHPNNGYYHYHFQQAAPRPSNVVVVVPHHYHFLCSPLQHVQQWDQDPVRFIDGDPVQQPFQADPVSQGDDPVRGDPVVVVSSVVSCVVSVHDNTPSTRHPNVLVVCCVPANCQQSCNCRNGVSHHHQFHNFFLAALVLLVLQAVLVVVDDPVVVCVVQVPWFKFKFWEQDAPFAWIKMWIDGQQETEEIDTGTDPRDPCSLVVSLVVVVVVCVVRNADFYFFAPPPSRVSNQVVNVVVVGHYDHDYFQADDPPNLAARTPVQVLSNVVNVCSVVSVHHYHPHPPCSVLQSLLRRQFGWDQDPSRHIYTDDQVSSCVVPVGGSNRNNRNSSRVPRDDDDPPVPPD

Secondary structure (DSSP, 8-state):
---------------------------PPP-GGGTT-HHHIIIIIT------HHHHHHHHHHHHSSEEEEEES-----EEETT-EEEBTTS-EEEGGGGTTSEEEEEEEETTEEEEEEEEEEEEEEE-EEEEEETT--EEEEETT-EEEEEEEESSS----B--SS-EEEHHHHHHHHHH---------SS-------PPPEEEEEEEES------SB---HHHHHHHHHHHTTEEEEESEEEEE--SSHHHHHHHHHHHTTTEEEEE-TT-TTEEEEEEGGGSSHHHHHHHHHHHHHHHHHHHHH---HHHHHHHTT--HHHHHHHHHTTT--------------SSSHHHHHHHHTTS----SSTTGGGSS-S-THHHHHHHHHHHHHHHHHHHHHHHHHHHHHTTT--TT--S------HHHHHHHHTT-TTB-TTT----HHHHTB-HHHHHHHHHHHTTTTEEEEEE--TT-SS-EEEEEEEES-HHHHHHHHHHHHHTT---EEEEEGGGTEEEEEE--HHHHHHHHHHT--TT-HHHHHHHHHHHHHHHT-TTTTGGGTTTSPTTEEEEEEEEEEE-S-EEEEEEEETTSEEESSSEEE----HHHHHHHHIIIII--EEEEE-SSHHIIIIIIHHHHHHHHHHHHHHH-SEE-SSEEESSSSSEEEE----TT-GGGGTT---TTEEEEETTGGG--HHHHHHHHHTTTSSS-EEEEEE----TTSHHHHHHHH--EEE-GGGSTTTTTTEEE-TTS-EEE-HHHHHHHB-TTSPBPPTTT--HHHHHHHHHHHHHTT----BTBS-HHHHHHHHHHH-TTSHHHHHHTS----SS-TTBSS-HHHHHHHHHHHTTS-HHHHHHHTTTSPEEEEEE---TTPPEEEEEEETTEEEEEEEE---SSTTHHHHHHHHHHHHHHHH---EEEEE-STTHHHHHHHHHHTT--EEEE-TTSPPSSTTTBSSHHHHHHHHHHHHHHTT--EE---GGGHHHHHHHHHH-BEEE-TTS-EEEPPHHHHHHHHSS--HHHHHHHHHHTSSPPPPGGG--

Solvent-accessible surface area (backbone atoms only — not comparable to full-atom values): 57935 Å² total; per-residue (Å²): 137,86,89,78,89,78,90,85,83,86,86,86,87,85,82,89,77,95,75,79,93,73,82,83,74,92,71,51,56,85,31,57,93,33,51,86,32,55,64,58,38,39,38,74,66,64,61,46,92,77,76,53,72,67,51,48,53,52,44,51,37,41,69,75,32,59,65,29,30,35,27,30,38,76,81,78,73,53,37,33,32,34,75,35,72,41,42,31,51,53,24,39,73,41,41,42,58,82,39,44,88,38,83,49,43,28,31,24,73,56,98,36,41,80,40,76,36,55,29,42,27,41,58,28,24,53,42,56,26,31,40,43,30,32,66,43,47,51,73,51,48,28,31,47,73,27,41,34,37,33,35,36,33,62,66,83,79,68,68,58,49,49,62,54,76,34,41,62,34,30,47,49,55,55,39,49,58,68,71,65,69,69,76,72,94,70,85,77,75,90,62,80,87,86,81,79,97,67,91,70,56,73,44,48,31,34,38,21,58,52,48,53,77,51,50,18,88,48,81,72,62,69,45,54,46,42,45,51,21,43,40,70,41,48,29,43,25,62,46,106,52,47,30,41,52,50,65,102,44,68,67,48,52,54,48,45,53,37,36,45,79,42,58,24,40,77,42,73,41,98,88,40,90,42,32,27,33,65,40,48,55,83,68,80,62,65,59,62,61,55,54,28,33,56,50,25,51,61,45,48,62,46,47,78,74,63,77,63,50,74,66,56,52,25,61,77,70,72,50,53,68,70,60,53,51,57,18,34,50,65,54,74,58,77,92,78,89,88,89,84,87,87,84,88,87,77,97,71,68,64,74,62,52,61,61,54,63,74,73,74,74,91,75,79,95,56,75,67,69,80,74,67,86,84,70,68,74,77,66,64,60,69,69,63,63,59,62,58,58,52,53,52,53,50,50,52,54,52,49,57,59,46,52,68,31,57,82,66,71,56,79,86,78,82,70,96,71,81,74,76,76,38,55,63,58,47,54,33,48,77,53,69,52,52,62,30,50,72,62,67,43,63,80,44,66,70,61,39,22,19,26,68,68,58,39,25,49,26,51,9,36,33,36,44,50,58,24,52,48,44,72,46,82,45,98,89,48,100,62,62,50,51,40,37,38,38,52,39,58,9,60,62,29,54,50,51,52,41,54,58,36,24,31,75,43,25,75,48,31,44,51,76,43,73,96,74,64,27,30,36,36,37,30,68,48,40,65,37,46,46,53,40,57,75,68,44,42,40,57,91,43,58,70,41,43,50,62,33,47,64,59,26,61,78,47,58,79,67,69,71,87,61,53,41,28,52,50,86,34,60,65,46,30,26,49,42,42,53,66,47,70,41,84,45,75,62,42,47,20,26,32,62,52,42,78,76,37,40,37,46,63,86,37,41,40,55,53,57,46,63,68,70,19,52,52,52,51,43,33,28,50,21,57,49,12,35,29,39,37,33,20,60,41,59,65,49,35,52,48,36,47,32,42,28,30,49,51,52,40,20,73,30,29,95,51,56,45,62,53,72,61,73,48,36,40,38,64,52,97,59,16,19,34,39,52,53,62,54,53,96,85,48,47,63,84,38,64,91,54,74,56,60,37,29,36,40,37,30,42,49,29,60,64,50,50,59,61,48,54,52,27,53,60,68,37,52,75,39,87,63,16,26,26,40,37,31,26,48,27,71,50,52,91,31,57,47,41,57,51,36,76,76,48,60,50,73,41,28,49,59,76,39,80,56,27,41,72,52,46,42,73,46,97,89,68,51,77,41,69,35,75,93,40,40,86,22,42,33,48,100,85,70,47,71,43,57,88,88,71,46,32,67,67,49,57,47,53,48,49,57,47,26,59,77,68,80,51,72,62,50,34,56,41,75,36,62,56,58,51,52,52,44,39,74,75,52,34,95,71,30,34,60,34,27,13,53,38,57,18,31,58,16,96,35,57,80,42,31,56,35,37,44,69,39,52,52,54,13,34,57,55,34,74,74,49,56,79,61,58,51,47,63,78,31,62,92,38,61,32,18,26,4,37,26,57,45,59,94,63,39,40,25,11,42,18,36,25,36,70,55,33,40,58,40,50,45,75,45,76,46,84,74,54,95,57,42,41,58,50,54,32,45,57,51,57,57,47,32,78,76,70,47,73,47,28,26,12,26,42,49,63,78,66,20,48,57,19,49,52,53,42,41,74,72,75,42,57,61,43,69,46,57,54,90,37,72,28,90,58,61,75,57,17,66,17,30,49,32,40,56,49,47,55,53,31,50,36,32,70,72,60,66,33,25,30,49,86,36,64,91,40,42,64,56,31,41,49,26,30,27,60,34,39,48,44,72,46,102,81,69,17,36,29,58,60,60,67,69,61,33,25,70,74,67,79,44,76,52,31,51,30,52,3,43,50,33,5,72,57,21,54,80,82,78,71,79,89,80,80,128